Protein AF-0000000084699770 (afdb_homodimer)

Secondary structure (DSSP, 8-state):
-HHHHHHHHHHHHHHHHHHHHHHHHHHHHHSTTHHHHHHHHHHHHHHHHHHHHHHHHHHHHHHHHHHHHHHT-GGGHHHHHHHHHHHHHHHHHHHHHHHHHHHHHHHHHHHHHHHHHHHHHTSTTHHHHHHHHTSSS--HHHIIIIIHHHHHHHHHHHHHHHHHHHHHHHHHHHHHHHHS-EEEEEETTEEEEEETHHHHHHHHHHHHHHHHHHHHHHHHHHHHHHHHHHHHHHHHHHHHHHHTHHHHHHTT-HHHHHHHHHHHHHHHHHHHHHHHHHHHHHHHHHHHHHHHHHHHHHHHHHHHHHHTSS-HHHHHHHHHHHHHHHHHHHHHHHTHHHHHHHHHHHHHHHHHHHHHHH----S-PEE-SS-EEEEEEEE-TTS-EEEEEEEEE--SSEEEE--TTSSHHHHHHHHTT----EEEEEEE--GGGEEEE-SS----SSBHHHHHHTT-SS----HHHHHHHHHHTT-GGGGGGTT-BS-HHHHS-HHHHHHHHHHHHHHH--SEEEEESTTTTS-HHHHHHHHHHHHHHTTTSEEEEE---HHHHHHS-EEE-/-HHHHHHHHHHHHHHHHHHHHHHHHHHHHHSTTHHHHHHHHHHHHHHHHHHHHHHHHHHHHHHHHHHHHHHT-GGGHHHHHHHHHHHHHHHHHHHHHHHHHHHHHHHHHHHHHHHHHHHHHTSTTHHHHHHHHTSSS--HHHIIIIIHHHHHHHHHHHHHHHHHHHHHHHHHHHHHHHHS-EEEEEETTEEEEEETHHHHHHHHHHHHHHHHHHHHHHHHHHHHHHHHHHHHHHHHHHHHHHHTHHHHHHTT-HHHHHHHHHHHHHHHHHHHHHHHHHHHHHHHHHHHHHHHHHHHHHHHHHHHHHHTSS-HHHHHHHHHHHHHHHHHHHHHHHTHHHHHHHHHHHHHHHHHHHHHHH----S-PEE-SS-EEEEEEEE-TTS-EEEEEEEEE--SSEEEE--TTSSHHHHHHHHTT----EEEEEEE--GGGEEEE-SS----SSBHHHHHHTT-SS----HHHHHHHHHHTT-GGGGGGTT-BS-HHHHS-HHHHHHHHHHHHHHH--SEEEEESTTTTS-HHHHHHHHHHHHHHTTTSEEEEE---HHHHHHS-EEE-

Solvent-accessible surface area (backbone atoms only — not comparable to full-atom values): 58605 Å² total; per-residue (Å²): 118,67,69,61,48,53,54,43,50,54,43,51,52,42,51,50,42,54,52,49,50,44,64,67,60,47,55,60,64,70,34,94,53,24,78,56,47,50,57,48,53,51,49,37,53,50,41,51,51,48,53,48,52,48,52,51,49,50,42,53,46,52,18,52,50,38,38,32,60,56,68,63,47,65,86,54,44,63,61,50,52,54,50,47,54,50,52,49,52,51,49,49,51,49,51,50,52,32,52,50,50,48,52,51,49,42,52,53,51,34,49,52,52,41,51,51,51,47,52,58,42,45,34,82,59,33,48,34,40,47,48,67,74,36,63,85,50,76,58,66,38,46,44,55,58,45,36,44,49,48,45,44,50,46,50,50,52,51,52,52,48,49,52,47,31,53,53,45,34,56,56,32,44,52,50,29,38,68,65,35,45,72,45,68,44,70,57,95,85,44,67,46,66,40,75,23,47,54,37,55,50,42,50,51,52,28,51,52,50,36,50,53,50,48,62,52,47,64,60,45,52,58,44,51,51,49,42,52,49,35,47,48,51,41,39,52,49,37,44,48,49,60,73,40,18,59,34,35,50,48,46,61,22,36,64,34,50,48,51,51,52,51,51,40,48,46,52,38,52,55,46,46,54,55,43,50,54,47,49,49,53,48,46,51,48,50,48,51,54,53,53,49,57,67,49,45,41,57,64,70,43,40,64,41,41,74,72,61,79,34,51,67,8,55,49,52,36,42,35,50,26,46,44,49,42,34,50,34,45,43,47,61,57,70,39,44,63,58,50,54,50,43,52,52,41,49,51,51,50,50,51,50,52,51,50,57,65,61,62,63,73,58,78,84,66,41,78,32,90,46,45,35,35,43,51,28,24,36,38,44,97,86,65,47,74,58,42,76,63,40,65,53,66,52,91,55,55,29,26,43,39,58,62,88,86,54,39,68,67,56,51,51,30,39,72,71,62,57,49,70,49,59,46,66,45,50,26,30,45,56,69,88,38,48,42,43,40,43,60,60,77,77,59,66,85,40,25,47,54,52,50,46,46,52,44,53,81,77,72,93,71,54,67,64,58,56,46,48,29,29,42,73,58,69,45,51,88,50,52,88,43,31,80,44,68,50,63,54,63,76,70,43,50,68,44,52,44,36,35,49,55,50,26,25,47,66,69,67,60,39,48,31,36,38,30,41,39,43,60,66,64,44,52,72,68,56,40,54,53,49,53,51,46,50,51,64,76,38,66,80,31,31,45,36,36,36,56,87,54,70,73,59,66,74,74,37,70,51,53,75,95,118,67,69,60,49,54,53,44,52,53,44,51,52,42,51,50,43,53,51,49,50,45,64,66,59,46,53,58,64,70,35,95,53,25,79,57,46,50,58,48,53,52,49,37,54,50,41,50,50,48,52,48,53,48,52,51,50,48,41,52,48,53,18,53,50,38,38,33,59,56,69,64,46,65,85,56,45,64,62,50,51,52,50,47,53,51,52,49,52,50,50,48,49,49,52,50,51,32,51,51,52,48,52,52,49,42,53,52,52,35,50,52,53,42,51,52,51,48,52,58,42,43,34,81,58,33,48,36,42,48,50,67,74,36,63,87,48,76,59,66,38,46,45,55,59,44,36,43,50,50,43,42,50,45,50,50,51,52,51,52,46,50,52,47,32,50,53,44,33,56,54,32,44,51,50,28,38,68,67,34,45,71,46,68,44,69,57,93,85,43,68,47,65,41,73,23,47,55,37,55,49,43,50,51,52,27,51,52,50,36,51,54,49,48,63,52,46,65,60,44,52,59,44,52,50,49,42,52,48,36,48,48,53,42,38,52,50,37,45,48,48,61,74,40,18,57,34,35,50,46,47,62,21,36,64,36,50,48,52,50,52,50,50,40,48,46,52,37,53,53,45,47,53,55,41,50,53,49,50,49,54,48,47,52,48,51,47,50,53,53,55,50,57,67,49,45,41,58,64,69,43,40,65,42,40,75,72,60,79,34,52,66,8,55,49,52,35,43,35,50,28,45,45,48,42,35,51,33,46,43,46,61,58,69,40,44,64,58,49,52,51,45,51,52,41,48,49,50,49,49,50,50,52,50,49,55,64,61,63,63,74,59,78,84,65,40,78,34,90,47,46,34,34,43,52,28,24,37,37,42,98,86,66,46,74,59,42,74,63,40,66,53,66,53,90,55,54,28,27,43,40,60,62,88,87,53,40,70,67,56,52,51,30,38,72,71,62,58,49,70,48,59,46,66,44,50,26,30,44,57,69,88,38,47,43,42,40,42,59,61,77,78,58,68,85,40,26,45,54,52,49,46,47,53,43,52,80,77,73,95,70,56,67,65,58,55,45,48,29,29,43,72,59,70,44,52,87,48,53,88,42,32,78,44,68,51,64,53,64,77,70,43,49,69,42,53,44,37,35,49,55,49,26,24,46,66,69,66,58,40,48,31,36,38,30,42,39,43,62,68,66,43,54,72,67,57,40,53,54,50,52,49,46,49,52,65,75,37,65,80,31,31,46,36,37,37,57,88,54,71,71,59,65,74,75,38,73,53,52,77,97

Foldseek 3Di:
DVVVVVVVVVVVVVVVLVVLLCVLQVVVCVDPCVVVLVVLVVLLLVLLLVLLVLVLVVLVLLLVQQLCVVVVVCVCNVVSVVVVVVSVVVNVVSVVVSVVSLVVNLVVSLVVSLVVLVCLCPPQLNVLVLCQQPVVADDVVCLNVPLSSLLSVLCSCVVSLLSSLVSNQVSLLVVLQVLLAFPQDCDPNDRDGDRSVLSVVLVVLLVVLLVVLLVLVVVLVVLVVQLVVLVVVLVVLVVVCVVCVVVCVVVVVPVVSVVVSVVSVVSNVVSVVVNVVSVVVSVVSVVVSLVCLQCVLCVSCVVCVVVVVDDPSSSSSSSVSSNSNSVSSVCVSVCVVSVVVSSVSSVSNSVSVVSSVPPDFADDAAEDPWKWWAQKWAARPVRHTLDGGDGDTDPFAAEEDEDPPSCPVVVVCVLVRNGRGMDGHIYYHDPLQEDEAALQFDADQAFLLCRLQPPDRDDPDDLVLLCVLCVLLPNNVCSVRRHPGDDCSVVDDLQVSLSSVLSSCLNSLHQEYEAECSRVVPDPVSVVSSVVSCCVSNVNHGYYYYHPDPVSVPPGHYHYD/DVVVVVVVVVVVVVVVLVVLLCVLQVVVCVDPCVVVLVVLVVLLLVLLLVLLVLVLVVLVLLLVQQLCVVVVVCVCNVVSVVVVVVSVVVNVVSVVVSVVSLVVNLVVSLVVSLVVLVCLCPPQLNVLVLCQQPVVADDVVCLNVPLSSLLSVLCSCVVSLLSSLVSNQVSLLVVLQVLLAFPQDCDPNDRDGDRSVLSVVLVVLLVVLLVVLLVLVVVLVVLVVQLVVLVVVLVVLVVVCVVCVVVCVVVVVPVVSVVVSVVSVVSNVVSVVVNVVSVVVSVVSVVVSLVCLQCVLCVSCVVCVVVVVDDPSSSSSSSVSSNSNSVSSVCVSVCVVSVVVSSVSSVSNSVSVVSSVPPDFADDAAADPWKWWAQKWAARPVRHTLDGGDGDTDPFAAEEDEDPPSCPVVVVCVLVRNGRGMDGHIYHHDPLQEDEAALQFDADQAFLLCRLQPPDRDDPDDLVLLCVLCVLLPNNVCSVRRHPTDDCSVVDDLQVSLSSVLSSCLNSLHQEYEAECSRVVPDPVSVVSSVVSCCVSNVNHGYYYYDPDPVSVPPGHYHYD

Sequence (1122 aa):
MTKHSMNSKSELNKNKFIKQVWSLACPYWKSREWKIAWPLIISVIALNYIVVEIAVKYSDWNRDFFNLMQNKDWDNFWPMLSQFVLIMVVYSSVDLIEEYLRRTLRIRWRGWLTERFLTQWLSHKRIYRHQLLYKESDNPDQRIAQDIKEFCDQTLQLGLGLLRTITSLVSFTVILWNLSGILTFELGGMTWVIPGYMVWVAILYSVIGTWLTHKITRKLIPLTFQQEKCEADFRFHLMRVKEYAESISFLRGEKAELSSSKRLFGKIWQNWQYLTGMKMKYQAFNSGYNEVARIFPYLVASPRLMSGSLQLGDMMQTATGFYRVQEAFSWFVDSYESVANWRAVTGRLVTFSSQLDSITGTGTIRQSDSPEWSELSVFLPDNRPVQENMSGAFPDSSSITGPSGCGKSTFLRTLAGLWPHYKGSLSMPPDNNCMFIPQKPYLPEATLREILIYPHIHGEYDDALLAGALTDVGLSHFIPELDTGKNWQHTLSGGELQKIMLARCLIQKPAWLFLDEALSALDEENYKTLSRLLREKLAHSHIIEISHREDVRNDKPGLILMTKHSMNSKSELNKNKFIKQVWSLACPYWKSREWKIAWPLIISVIALNYIVVEIAVKYSDWNRDFFNLMQNKDWDNFWPMLSQFVLIMVVYSSVDLIEEYLRRTLRIRWRGWLTERFLTQWLSHKRIYRHQLLYKESDNPDQRIAQDIKEFCDQTLQLGLGLLRTITSLVSFTVILWNLSGILTFELGGMTWVIPGYMVWVAILYSVIGTWLTHKITRKLIPLTFQQEKCEADFRFHLMRVKEYAESISFLRGEKAELSSSKRLFGKIWQNWQYLTGMKMKYQAFNSGYNEVARIFPYLVASPRLMSGSLQLGDMMQTATGFYRVQEAFSWFVDSYESVANWRAVTGRLVTFSSQLDSITGTGTIRQSDSPEWSELSVFLPDNRPVQENMSGAFPDSSSITGPSGCGKSTFLRTLAGLWPHYKGSLSMPPDNNCMFIPQKPYLPEATLREILIYPHIHGEYDDALLAGALTDVGLSHFIPELDTGKNWQHTLSGGELQKIMLARCLIQKPAWLFLDEALSALDEENYKTLSRLLREKLAHSHIIEISHREDVRNDKPGLIL

Nearest PDB structures (foldseek):
  6tqe-assembly1_A  TM=8.273E-01  e=1.340E-31  Mycobacterium tuberculosis
  7xec-assembly1_A  TM=7.376E-01  e=6.272E-23  Homo sapiens
  8wi0-assembly1_A  TM=6.848E-01  e=8.953E-15  Homo sapiens
  6d3s-assembly1_A  TM=6.091E-01  e=1.156E-13  Gallus gallus
  8eiq-assembly1_A  TM=6.451E-01  e=1.427E-12  Homo sapiens

Organism: NCBI:txid1124991

InterPro domains:
  IPR003439 ABC transporter-like, ATP-binding domain [PF00005] (399-519)
  IPR003593 AAA+ ATPase domain [SM00382] (394-558)
  IPR011527 ABC transporter type 1, transmembrane domain [PF06472] (34-305)
  IPR011527 ABC transporter type 1, transmembrane domain [PS50929] (68-341)
  IPR017871 ABC transporter-like, conserved site [PS00211] (492-506)
  IPR027417 P-loop containing nucleoside triphosphate hydrolase [G3DSA:3.40.50.300] (359-555)
  IPR027417 P-loop containing nucleoside triphosphate hydrolase [SSF52540] (376-552)
  IPR036640 ABC transporter type 1, transmembrane domain superfamily [G3DSA:1.20.1560.10] (19-355)
  IPR036640 ABC transporter type 1, transmembrane domain superfamily [SSF90123] (33-352)
  IPR050835 ATP-binding cassette sub-family D [PTHR11384] (9-551)

Radius of gyration: 37.6 Å; Cα contacts (8 Å, |Δi|>4): 1411; chains: 2; bounding box: 74×114×94 Å

Structure (mmCIF, N/CA/C/O backbone):
data_AF-0000000084699770-model_v1
#
loop_
_entity.id
_entity.type
_entity.pdbx_description
1 polymer 'ABC transporter ATP-binding protein'
#
loop_
_atom_site.group_PDB
_atom_site.id
_atom_site.type_symbol
_atom_site.label_atom_id
_atom_site.label_alt_id
_atom_site.label_comp_id
_atom_site.label_asym_id
_atom_site.label_entity_id
_atom_site.label_seq_id
_atom_site.pdbx_PDB_ins_code
_atom_site.Cartn_x
_atom_site.Cartn_y
_atom_site.Cartn_z
_atom_site.occupancy
_atom_site.B_iso_or_equiv
_atom_site.auth_seq_id
_atom_site.auth_comp_id
_atom_site.auth_asym_id
_atom_site.auth_atom_id
_atom_site.pdbx_PDB_model_num
ATOM 1 N N . MET A 1 1 ? -21.625 23.094 -32.469 1 29.83 1 MET A N 1
ATOM 2 C CA . MET A 1 1 ? -22.453 21.953 -32.125 1 29.83 1 MET A CA 1
ATOM 3 C C . MET A 1 1 ? -21.656 20.906 -31.344 1 29.83 1 MET A C 1
ATOM 5 O O . MET A 1 1 ? -22.219 19.969 -30.781 1 29.83 1 MET A O 1
ATOM 9 N N . THR A 1 2 ? -20.328 20.891 -31.609 1 33.19 2 THR A N 1
ATOM 10 C CA . THR A 1 2 ? -19.438 19.891 -31.031 1 33.19 2 THR A CA 1
ATOM 11 C C . THR A 1 2 ? -19.172 20.172 -29.562 1 33.19 2 THR A C 1
ATOM 13 O O . THR A 1 2 ? -18.844 19.25 -28.797 1 33.19 2 THR A O 1
ATOM 16 N N . LYS A 1 3 ? -19 21.438 -29.125 1 41.19 3 LYS A N 1
ATOM 17 C CA . LYS A 1 3 ? -18.766 21.766 -27.719 1 41.19 3 LYS A CA 1
ATOM 18 C C . LYS A 1 3 ? -19.953 21.359 -26.859 1 41.19 3 LYS A C 1
ATOM 20 O O . LYS A 1 3 ? -19.781 21.031 -25.672 1 41.19 3 LYS A O 1
ATOM 25 N N . HIS A 1 4 ? -21.094 21.516 -27.406 1 43.66 4 HIS A N 1
ATOM 26 C CA . HIS A 1 4 ? -22.297 21.172 -26.641 1 43.66 4 HIS A CA 1
ATOM 27 C C . HIS A 1 4 ? -22.391 19.656 -26.422 1 43.66 4 HIS A C 1
ATOM 29 O O . HIS A 1 4 ? -23.016 19.203 -25.469 1 43.66 4 HIS A O 1
ATOM 35 N N . SER A 1 5 ? -21.875 18.875 -27.391 1 41.81 5 SER A N 1
ATOM 36 C CA . SER A 1 5 ? -21.938 17.422 -27.266 1 41.81 5 SER A CA 1
ATOM 37 C C . SER A 1 5 ? -20.953 16.906 -26.234 1 41.81 5 SER A C 1
ATOM 39 O O . SER A 1 5 ? -21.234 15.945 -25.516 1 41.81 5 SER A O 1
ATOM 41 N N . MET A 1 6 ? -19.797 17.578 -26.188 1 41.62 6 MET A N 1
ATOM 42 C CA . MET A 1 6 ? -18.828 17.141 -25.203 1 41.62 6 MET A CA 1
ATOM 43 C C . MET A 1 6 ? -19.297 17.453 -23.797 1 41.62 6 MET A C 1
ATOM 45 O O . MET A 1 6 ? -19.031 16.703 -22.859 1 41.62 6 MET A O 1
ATOM 49 N N . ASN A 1 7 ? -19.906 18.656 -23.625 1 44.19 7 ASN A N 1
ATOM 50 C CA . ASN A 1 7 ? -20.469 19.031 -22.328 1 44.19 7 ASN A CA 1
ATOM 51 C C . ASN A 1 7 ? -21.625 18.109 -21.922 1 44.19 7 ASN A C 1
ATOM 53 O O . ASN A 1 7 ? -21.812 17.812 -20.75 1 44.19 7 ASN A O 1
ATOM 57 N N . SER A 1 8 ? -22.375 17.688 -22.875 1 44.81 8 SER A N 1
ATOM 58 C CA . SER A 1 8 ? -23.484 16.781 -22.609 1 44.81 8 SER A CA 1
ATOM 59 C C . SER A 1 8 ? -23.016 15.383 -22.25 1 44.81 8 SER A C 1
ATOM 61 O O . SER A 1 8 ? -23.562 14.742 -21.344 1 44.81 8 SER A O 1
ATOM 63 N N . LYS A 1 9 ? -22.094 14.898 -22.922 1 47.03 9 LYS A N 1
ATOM 64 C CA . LYS A 1 9 ? -21.562 13.57 -22.641 1 47.03 9 LYS A CA 1
ATOM 65 C C . LYS A 1 9 ? -20.859 13.539 -21.281 1 47.03 9 LYS A C 1
ATOM 67 O O . LYS A 1 9 ? -20.953 12.555 -20.547 1 47.03 9 LYS A O 1
ATOM 72 N N . SER A 1 10 ? -20.125 14.602 -21.031 1 49.44 10 SER A N 1
ATOM 73 C CA . SER A 1 10 ? -19.516 14.734 -19.703 1 49.44 10 SER A CA 1
ATOM 74 C C . SER A 1 10 ? -20.594 14.844 -18.625 1 49.44 10 SER A C 1
ATOM 76 O O . SER A 1 10 ? -20.453 14.273 -17.531 1 49.44 10 SER A O 1
ATOM 78 N N . GLU A 1 11 ? -21.625 15.594 -18.906 1 47.19 11 GLU A N 1
ATOM 79 C CA . GLU A 1 11 ? -22.75 15.711 -17.969 1 47.19 11 GLU A CA 1
ATOM 80 C C . GLU A 1 11 ? -23.516 14.398 -17.859 1 47.19 11 GLU A C 1
ATOM 82 O O . GLU A 1 11 ? -23.922 14.016 -16.766 1 47.19 11 GLU A O 1
ATOM 87 N N . LEU A 1 12 ? -23.875 13.789 -18.969 1 45.66 12 LEU A N 1
ATOM 88 C CA . LEU A 1 12 ? -24.547 12.492 -18.969 1 45.66 12 LEU A CA 1
ATOM 89 C C . LEU A 1 12 ? -23.703 11.453 -18.234 1 45.66 12 LEU A C 1
ATOM 91 O O . LEU A 1 12 ? -24.234 10.633 -17.484 1 45.66 12 LEU A O 1
ATOM 95 N N . ASN A 1 13 ? -22.391 11.609 -18.469 1 58.03 13 ASN A N 1
ATOM 96 C CA . ASN A 1 13 ? -21.469 10.703 -17.781 1 58.03 13 ASN A CA 1
ATOM 97 C C . ASN A 1 13 ? -21.391 10.992 -16.297 1 58.03 13 ASN A C 1
ATOM 99 O O . ASN A 1 13 ? -21.312 10.07 -15.477 1 58.03 13 ASN A O 1
ATOM 103 N N . LYS A 1 14 ? -21.75 12.305 -16.094 1 60.25 14 LYS A N 1
ATOM 104 C CA . LYS A 1 14 ? -21.781 12.672 -14.672 1 60.25 14 LYS A CA 1
ATOM 105 C C . LYS A 1 14 ? -23.094 12.234 -14.023 1 60.25 14 LYS A C 1
ATOM 107 O O . LYS A 1 14 ? -23.094 11.734 -12.898 1 60.25 14 LYS A O 1
ATOM 112 N N . ASN A 1 15 ? -24.172 12.531 -14.703 1 61.75 15 ASN A N 1
ATOM 113 C CA . ASN A 1 15 ? -25.453 12.109 -14.164 1 61.75 15 ASN A CA 1
ATOM 114 C C . ASN A 1 15 ? -25.516 10.594 -13.977 1 61.75 15 ASN A C 1
ATOM 116 O O . ASN A 1 15 ? -26.047 10.109 -12.977 1 61.75 15 ASN A O 1
ATOM 120 N N . LYS A 1 16 ? -24.984 10.008 -14.953 1 67.62 16 LYS A N 1
ATOM 121 C CA . LYS A 1 16 ? -24.938 8.555 -14.836 1 67.62 16 LYS A CA 1
ATOM 122 C C . LYS A 1 16 ? -24.062 8.117 -13.672 1 67.62 16 LYS A C 1
ATOM 124 O O . LYS A 1 16 ? -24.406 7.18 -12.945 1 67.62 16 LYS A O 1
ATOM 129 N N . PHE A 1 17 ? -23.156 8.945 -13.461 1 73.06 17 PHE A N 1
ATOM 130 C CA . PHE A 1 17 ? -22.25 8.617 -12.367 1 73.06 17 PHE A CA 1
ATOM 131 C C . PHE A 1 17 ? -22.922 8.844 -11.016 1 73.06 17 PHE A C 1
ATOM 133 O O . PHE A 1 17 ? -22.797 8.023 -10.109 1 73.06 17 PHE A O 1
ATOM 140 N N . ILE A 1 18 ? -23.672 9.938 -10.93 1 75.19 18 ILE A N 1
ATOM 141 C CA . ILE A 1 18 ? -24.344 10.25 -9.672 1 75.19 18 ILE A CA 1
ATOM 142 C C . ILE A 1 18 ? -25.422 9.195 -9.383 1 75.19 18 ILE A C 1
ATOM 144 O O . ILE A 1 18 ? -25.594 8.781 -8.234 1 75.19 18 ILE A O 1
ATOM 148 N N . LYS A 1 19 ? -25.984 8.766 -10.422 1 75.44 19 LYS A N 1
ATOM 149 C CA . LYS A 1 19 ? -27 7.742 -10.242 1 75.44 19 LYS A CA 1
ATOM 150 C C . LYS A 1 19 ? -26.375 6.414 -9.812 1 75.44 19 LYS A C 1
ATOM 152 O O . LYS A 1 19 ? -26.938 5.699 -8.984 1 75.44 19 LYS A O 1
ATOM 157 N N . GLN A 1 20 ? -25.281 6.223 -10.312 1 76.81 20 GLN A N 1
ATOM 158 C CA . GLN A 1 20 ? -24.578 4.984 -9.984 1 76.81 20 GLN A CA 1
ATOM 159 C C . GLN A 1 20 ? -24.047 5.008 -8.555 1 76.81 20 GLN A C 1
ATOM 161 O O . GLN A 1 20 ? -24.125 4 -7.848 1 76.81 20 GLN A O 1
ATOM 166 N N . VAL A 1 21 ? -23.609 6.145 -8.203 1 78 21 VAL A N 1
ATOM 167 C CA . VAL A 1 21 ? -23.141 6.301 -6.828 1 78 21 VAL A CA 1
ATOM 168 C C . VAL A 1 21 ? -24.312 6.121 -5.859 1 78 21 VAL A C 1
ATOM 170 O O . VAL A 1 21 ? -24.172 5.488 -4.812 1 78 21 VAL A O 1
ATOM 173 N N . TRP A 1 22 ? -25.375 6.66 -6.312 1 78.25 22 TRP A N 1
ATOM 174 C CA . TRP A 1 22 ? -26.578 6.574 -5.488 1 78.25 22 TRP A CA 1
ATOM 175 C C . TRP A 1 22 ? -27.062 5.133 -5.371 1 78.25 22 TRP A C 1
ATOM 177 O O . TRP A 1 22 ? -27.562 4.723 -4.328 1 78.25 22 TRP A O 1
ATOM 187 N N . SER A 1 23 ? -26.844 4.402 -6.324 1 79.19 23 SER A N 1
ATOM 188 C CA . SER A 1 23 ? -27.25 3.006 -6.301 1 79.19 23 SER A CA 1
ATOM 189 C C . SER A 1 23 ? -26.406 2.189 -5.332 1 79.19 23 SER A C 1
ATOM 191 O O . SER A 1 23 ? -26.875 1.2 -4.77 1 79.19 23 SER A O 1
ATOM 193 N N . LEU A 1 24 ? -25.266 2.615 -5.133 1 81.56 24 LEU A N 1
ATOM 194 C CA . LEU A 1 24 ? -24.359 1.904 -4.23 1 81.56 24 LEU A CA 1
ATOM 195 C C . LEU A 1 24 ? -24.547 2.369 -2.791 1 81.56 24 LEU A C 1
ATOM 197 O O . LEU A 1 24 ? -24.531 1.555 -1.864 1 81.56 24 LEU A O 1
ATOM 201 N N . ALA A 1 25 ? -24.781 3.623 -2.611 1 80.81 25 ALA A N 1
ATOM 202 C CA . ALA A 1 25 ? -24.797 4.227 -1.28 1 80.81 25 ALA A CA 1
ATOM 203 C C . ALA A 1 25 ? -26.188 4.172 -0.669 1 80.81 25 ALA A C 1
ATOM 205 O O . ALA A 1 25 ? -26.344 4.066 0.55 1 80.81 25 ALA A O 1
ATOM 206 N N . CYS A 1 26 ? -27.281 4.164 -1.364 1 76.44 26 CYS A N 1
ATOM 207 C CA . CYS A 1 26 ? -28.641 4.371 -0.904 1 76.44 26 CYS A CA 1
ATOM 208 C C . CYS A 1 26 ? -29.172 3.127 -0.202 1 76.44 26 CYS A C 1
ATOM 210 O O . CYS A 1 26 ? -29.875 3.232 0.809 1 76.44 26 CYS A O 1
ATOM 212 N N . PRO A 1 27 ? -28.75 2.023 -0.635 1 76.81 27 PRO A N 1
ATOM 213 C CA . PRO A 1 27 ? -29.375 0.844 -0.036 1 76.81 27 PRO A CA 1
ATOM 214 C C . PRO A 1 27 ? -29.078 0.715 1.457 1 76.81 27 PRO A C 1
ATOM 216 O O . PRO A 1 27 ? -29.891 0.148 2.201 1 76.81 27 PRO A O 1
ATOM 219 N N . TYR A 1 28 ? -28.047 1.187 1.836 1 79.25 28 TYR A N 1
ATOM 220 C CA . TYR A 1 28 ? -27.719 1.116 3.256 1 79.25 28 TYR A CA 1
ATOM 221 C C . TYR A 1 28 ? -28.734 1.896 4.086 1 79.25 28 TYR A C 1
ATOM 223 O O . TYR A 1 28 ? -29.125 1.455 5.168 1 79.25 28 TYR A O 1
ATOM 231 N N . TRP A 1 29 ? -29.188 2.971 3.578 1 79.19 29 TRP A N 1
ATOM 232 C CA . TRP A 1 29 ? -30.078 3.854 4.309 1 79.19 29 TRP A CA 1
ATOM 233 C C . TRP A 1 29 ? -31.5 3.307 4.297 1 79.19 29 TRP A C 1
ATOM 235 O O . TRP A 1 29 ? -32.344 3.717 5.105 1 79.19 29 TRP A O 1
ATOM 245 N N . LYS A 1 30 ? -31.734 2.346 3.357 1 76.88 30 LYS A N 1
ATOM 246 C CA . LYS A 1 30 ? -33.062 1.725 3.275 1 76.88 30 LYS A CA 1
ATOM 247 C C . LYS A 1 30 ? -33.031 0.313 3.857 1 76.88 30 LYS A C 1
ATOM 249 O O . LYS A 1 30 ? -34.094 -0.326 3.984 1 76.88 30 LYS A O 1
ATOM 254 N N . SER A 1 31 ? -31.953 0.014 4.359 1 78.38 31 SER A N 1
ATOM 255 C CA . SER A 1 31 ? -31.797 -1.354 4.848 1 78.38 31 SER A CA 1
ATOM 256 C C . SER A 1 31 ? -32.375 -1.503 6.254 1 78.38 31 SER A C 1
ATOM 258 O O . SER A 1 31 ? -32.969 -0.565 6.789 1 78.38 31 SER A O 1
ATOM 260 N N . ARG A 1 32 ? -32.25 -2.762 6.762 1 74.31 32 ARG A N 1
ATOM 261 C CA . ARG A 1 32 ? -32.781 -3.109 8.078 1 74.31 32 ARG A CA 1
ATOM 262 C C . ARG A 1 32 ? -32.094 -2.293 9.172 1 74.31 32 ARG A C 1
ATOM 264 O O . ARG A 1 32 ? -32.656 -2.082 10.242 1 74.31 32 ARG A O 1
ATOM 271 N N . GLU A 1 33 ? -30.984 -1.731 8.82 1 78.56 33 GLU A N 1
ATOM 272 C CA . GLU A 1 33 ? -30.234 -0.952 9.805 1 78.56 33 GLU A CA 1
ATOM 273 C C . GLU A 1 33 ? -30.547 0.538 9.68 1 78.56 33 GLU A C 1
ATOM 275 O O . GLU A 1 33 ? -29.797 1.378 10.18 1 78.56 33 GLU A O 1
ATOM 280 N N . TRP A 1 34 ? -31.719 0.847 9.055 1 77.44 34 TRP A N 1
ATOM 281 C CA . TRP A 1 34 ? -32.031 2.246 8.812 1 77.44 34 TRP A CA 1
ATOM 282 C C . TRP A 1 34 ? -32.312 2.982 10.125 1 77.44 34 TRP A C 1
ATOM 284 O O . TRP A 1 34 ? -32.031 4.18 10.234 1 77.44 34 TRP A O 1
ATOM 294 N N . LYS A 1 35 ? -32.719 2.213 11.109 1 81.94 35 LYS A N 1
ATOM 295 C CA . LYS A 1 35 ? -33.062 2.834 12.383 1 81.94 35 LYS A CA 1
ATOM 296 C C . LYS A 1 35 ? -31.828 3.35 13.094 1 81.94 35 LYS A C 1
ATOM 298 O O . LYS A 1 35 ? -31.891 4.289 13.891 1 81.94 35 LYS A O 1
ATOM 303 N N . ILE A 1 36 ? -30.734 2.756 12.781 1 86.5 36 ILE A N 1
ATOM 304 C CA . ILE A 1 36 ? -29.5 3.186 13.43 1 86.5 36 ILE A CA 1
ATOM 305 C C . ILE A 1 36 ? -28.719 4.098 12.492 1 86.5 36 ILE A C 1
ATOM 307 O O . ILE A 1 36 ? -28.062 5.043 12.945 1 86.5 36 ILE A O 1
ATOM 311 N N . ALA A 1 37 ? -28.875 3.92 11.25 1 87.62 37 ALA A N 1
ATOM 312 C CA . ALA A 1 37 ? -28.078 4.645 10.266 1 87.62 37 ALA A CA 1
ATOM 313 C C . ALA A 1 37 ? -28.5 6.105 10.172 1 87.62 37 ALA A C 1
ATOM 315 O O . ALA A 1 37 ? -27.656 7.008 10.164 1 87.62 37 ALA A O 1
ATOM 316 N N . TRP A 1 38 ? -29.812 6.379 10.227 1 87.69 38 TRP A N 1
ATOM 317 C CA . TRP A 1 38 ? -30.312 7.738 10.047 1 87.69 38 TRP A CA 1
ATOM 318 C C . TRP A 1 38 ? -29.984 8.609 11.258 1 87.69 38 TRP A C 1
ATOM 320 O O . TRP A 1 38 ? -29.438 9.703 11.109 1 87.69 38 TRP A O 1
ATOM 330 N N . PRO A 1 39 ? -30.312 8.047 12.414 1 90.06 39 PRO A N 1
ATOM 331 C CA . PRO A 1 39 ? -29.953 8.875 13.57 1 90.06 39 PRO A CA 1
ATOM 332 C C . PRO A 1 39 ? -28.438 9.117 13.664 1 90.06 39 PRO A C 1
ATOM 334 O O . PRO A 1 39 ? -28.016 10.18 14.117 1 90.06 39 PRO A O 1
ATOM 337 N N . LEU A 1 40 ? -27.75 8.203 13.227 1 90.88 40 LEU A N 1
ATOM 338 C CA . LEU A 1 40 ? -26.297 8.352 13.289 1 90.88 40 LEU A CA 1
ATOM 339 C C . LEU A 1 40 ? -25.812 9.438 12.328 1 90.88 40 LEU A C 1
ATOM 341 O O . LEU A 1 40 ? -25.047 10.32 12.719 1 90.88 40 LEU A O 1
ATOM 345 N N . ILE A 1 41 ? -26.328 9.445 11.133 1 90.69 41 ILE A N 1
ATOM 346 C CA . ILE A 1 41 ? -25.875 10.422 10.148 1 90.69 41 ILE A CA 1
ATOM 347 C C . ILE A 1 41 ? -26.406 11.805 10.523 1 90.69 41 ILE A C 1
ATOM 349 O O . ILE A 1 41 ? -25.703 12.812 10.375 1 90.69 41 ILE A O 1
ATOM 353 N N . ILE A 1 42 ? -27.578 11.914 11.023 1 92.31 42 ILE A N 1
ATOM 354 C CA . ILE A 1 42 ? -28.172 13.18 11.422 1 92.31 42 ILE A CA 1
ATOM 355 C C . ILE A 1 42 ? -27.406 13.766 12.602 1 92.31 42 ILE A C 1
ATOM 357 O O . ILE A 1 42 ? -27.156 14.969 12.656 1 92.31 42 ILE A O 1
ATOM 361 N N . SER A 1 43 ? -27.047 12.844 13.469 1 94.38 43 SER A N 1
ATOM 362 C CA . SER A 1 43 ? -26.266 13.281 14.617 1 94.38 43 SER A CA 1
ATOM 363 C C . SER A 1 43 ? -24.906 13.812 14.195 1 94.38 43 SER A C 1
ATOM 365 O O . SER A 1 43 ? -24.438 14.828 14.711 1 94.38 43 SER A O 1
ATOM 367 N N . VAL A 1 44 ? -24.297 13.195 13.289 1 92.69 44 VAL A N 1
ATOM 368 C CA . VAL A 1 44 ? -22.984 13.602 12.812 1 92.69 44 VAL A CA 1
ATOM 369 C C . VAL A 1 44 ? -23.094 14.945 12.102 1 92.69 44 VAL A C 1
ATOM 371 O O . VAL A 1 44 ? -22.266 15.836 12.32 1 92.69 44 VAL A O 1
ATOM 374 N N . ILE A 1 45 ? -24.125 15.164 11.336 1 92.56 45 ILE A N 1
ATOM 375 C CA . ILE A 1 45 ? -24.328 16.422 10.609 1 92.56 45 ILE A CA 1
ATOM 376 C C . ILE A 1 45 ? -24.625 17.547 11.602 1 92.56 45 ILE A C 1
ATOM 378 O O . ILE A 1 45 ? -24.078 18.641 11.477 1 92.56 45 ILE A O 1
ATOM 382 N N . ALA A 1 46 ? -25.406 17.219 12.547 1 93.88 46 ALA A N 1
ATOM 383 C CA . ALA A 1 46 ? -25.75 18.203 13.57 1 93.88 46 ALA A CA 1
ATOM 384 C C . ALA A 1 46 ? -24.516 18.625 14.367 1 93.88 46 ALA A C 1
ATOM 386 O O . ALA A 1 46 ? -24.328 19.797 14.641 1 93.88 46 ALA A O 1
ATOM 387 N N . LEU A 1 47 ? -23.766 17.688 14.711 1 93.44 47 LEU A N 1
ATOM 388 C CA . LEU A 1 47 ? -22.562 17.969 15.477 1 93.44 47 LEU A CA 1
ATOM 389 C C . LEU A 1 47 ? -21.562 18.766 14.641 1 93.44 47 LEU A C 1
ATOM 391 O O . LEU A 1 47 ? -20.844 19.625 15.164 1 93.44 47 LEU A O 1
ATOM 395 N N . ASN A 1 48 ? -21.531 18.469 13.398 1 89.88 48 ASN A N 1
ATOM 396 C CA . ASN A 1 48 ? -20.688 19.234 12.5 1 89.88 48 ASN A CA 1
ATOM 397 C C . ASN A 1 48 ? -21.125 20.703 12.445 1 89.88 48 ASN A C 1
ATOM 399 O O . ASN A 1 48 ? -20.281 21.609 12.43 1 89.88 48 ASN A O 1
ATOM 403 N N . TYR A 1 49 ? -22.359 20.891 12.43 1 90.94 49 TYR A N 1
ATOM 404 C CA . TYR A 1 49 ? -22.906 22.25 12.461 1 90.94 49 TYR A CA 1
ATOM 405 C C . TYR A 1 49 ? -22.562 22.953 13.766 1 90.94 49 TYR A C 1
ATOM 407 O O . TYR A 1 49 ? -22.203 24.125 13.773 1 90.94 49 TYR A O 1
ATOM 415 N N . ILE A 1 50 ? -22.609 22.203 14.82 1 92.62 50 ILE A N 1
ATOM 416 C CA . ILE A 1 50 ? -22.328 22.766 16.141 1 92.62 50 ILE A CA 1
ATOM 417 C C . ILE A 1 50 ? -20.859 23.156 16.219 1 92.62 50 ILE A C 1
ATOM 419 O O . ILE A 1 50 ? -20.516 24.156 16.844 1 92.62 50 ILE A O 1
ATOM 423 N N . VAL A 1 51 ? -20.062 22.438 15.609 1 90.12 51 VAL A N 1
ATOM 424 C CA . VAL A 1 51 ? -18.625 22.75 15.617 1 90.12 51 VAL A CA 1
ATOM 425 C C . VAL A 1 51 ? -18.391 24.094 14.93 1 90.12 51 VAL A C 1
ATOM 427 O O . VAL A 1 51 ? -17.594 24.906 15.406 1 90.12 51 VAL A O 1
ATOM 430 N N . VAL A 1 52 ? -19.109 24.344 13.852 1 87.5 52 VAL A N 1
ATOM 431 C CA . VAL A 1 52 ? -18.953 25.609 13.133 1 87.5 52 VAL A CA 1
ATOM 432 C C . VAL A 1 52 ? -19.5 26.75 13.977 1 87.5 52 VAL A C 1
ATOM 434 O O . VAL A 1 52 ? -18.906 27.828 14.047 1 87.5 52 VAL A O 1
ATOM 437 N N . GLU A 1 53 ? -20.547 26.516 14.641 1 89.94 53 GLU A N 1
ATOM 438 C CA . GLU A 1 53 ? -21.141 27.531 15.508 1 89.94 53 GLU A CA 1
ATOM 439 C C . GLU A 1 53 ? -20.219 27.875 16.672 1 89.94 53 GLU A C 1
ATOM 441 O O . GLU A 1 53 ? -20.156 29.031 17.094 1 89.94 53 GLU A O 1
ATOM 446 N N . ILE A 1 54 ? -19.578 26.859 17.156 1 91.25 54 ILE A N 1
ATOM 447 C CA . ILE A 1 54 ? -18.625 27.078 18.25 1 91.25 54 ILE A CA 1
ATOM 448 C C . ILE A 1 54 ? -17.438 27.891 17.734 1 91.25 54 ILE A C 1
ATOM 450 O O . ILE A 1 54 ? -16.906 28.734 18.453 1 91.25 54 ILE A O 1
ATOM 454 N N . ALA A 1 55 ? -17.062 27.656 16.531 1 87.5 55 ALA A N 1
ATOM 455 C CA . ALA A 1 55 ? -15.977 28.438 15.93 1 87.5 55 ALA A CA 1
ATOM 456 C C . ALA A 1 55 ? -16.359 29.906 15.812 1 87.5 55 ALA A C 1
ATOM 458 O O . ALA A 1 55 ? -15.523 30.781 16.016 1 87.5 55 ALA A O 1
ATOM 459 N N . VAL A 1 56 ? -17.594 30.188 15.547 1 86.31 56 VAL A N 1
ATOM 460 C CA . VAL A 1 56 ? -18.078 31.547 15.461 1 86.31 56 VAL A CA 1
ATOM 461 C C . VAL A 1 56 ? -18.094 32.188 16.844 1 86.31 56 VAL A C 1
ATOM 463 O O . VAL A 1 56 ? -17.641 33.312 17.031 1 86.31 56 VAL A O 1
ATOM 466 N N . LYS A 1 57 ? -18.516 31.391 17.734 1 89.19 57 LYS A N 1
ATOM 467 C CA . LYS A 1 57 ? -18.547 31.891 19.109 1 89.19 57 LYS A CA 1
ATOM 468 C C . LYS A 1 57 ? -17.141 32.156 19.609 1 89.19 57 LYS A C 1
ATOM 470 O O . LYS A 1 57 ? -16.906 33.125 20.359 1 89.19 57 LYS A O 1
ATOM 475 N N . TYR A 1 58 ? -16.25 31.297 19.25 1 88.81 58 TYR A N 1
ATOM 476 C CA . TYR A 1 58 ? -14.844 31.516 19.609 1 88.81 58 TYR A CA 1
ATOM 477 C C . TYR A 1 58 ? -14.312 32.781 18.969 1 88.81 58 TYR A C 1
ATOM 479 O O . TYR A 1 58 ? -13.539 33.531 19.594 1 88.81 58 TYR A O 1
ATOM 487 N N . SER A 1 59 ? -14.727 33 17.797 1 86.44 59 SER A N 1
ATOM 488 C CA . SER A 1 59 ? -14.305 34.219 17.109 1 86.44 59 SER A CA 1
ATOM 489 C C . SER A 1 59 ? -14.828 35.469 17.828 1 86.44 59 SER A C 1
ATOM 491 O O . SER A 1 59 ? -14.109 36.469 17.984 1 86.44 59 SER A O 1
ATOM 493 N N . ASP A 1 60 ? -16.047 35.469 18.297 1 87.31 60 ASP A N 1
ATOM 494 C CA . ASP A 1 60 ? -16.625 36.562 19.047 1 87.31 60 ASP A CA 1
ATOM 495 C C . ASP A 1 60 ? -15.906 36.781 20.375 1 87.31 60 ASP A C 1
ATOM 497 O O . ASP A 1 60 ? -15.648 37.906 20.781 1 87.31 60 ASP A O 1
ATOM 501 N N . TRP A 1 61 ? -15.648 35.625 20.969 1 87.44 61 TRP A N 1
ATOM 502 C CA . TRP A 1 61 ? -14.922 35.719 22.219 1 87.44 61 TRP A CA 1
ATOM 503 C C . TRP A 1 61 ? -13.539 36.344 22.016 1 87.44 61 TRP A C 1
ATOM 505 O O . TRP A 1 61 ? -13.109 37.156 22.812 1 87.44 61 TRP A O 1
ATOM 515 N N . ASN A 1 62 ? -12.867 35.875 21 1 86.5 62 ASN A N 1
ATOM 516 C CA . ASN A 1 62 ? -11.547 36.375 20.688 1 86.5 62 ASN A CA 1
ATOM 517 C C . ASN A 1 62 ? -11.578 37.906 20.453 1 86.5 62 ASN A C 1
ATOM 519 O O . ASN A 1 62 ? -10.688 38.625 20.906 1 86.5 62 ASN A O 1
ATOM 523 N N . ARG A 1 63 ? -12.578 38.375 19.828 1 83.88 63 ARG A N 1
ATOM 524 C CA . ARG A 1 63 ? -12.766 39.812 19.609 1 83.88 63 ARG A CA 1
ATOM 525 C C . ARG A 1 63 ? -12.914 40.562 20.938 1 83.88 63 ARG A C 1
ATOM 527 O O . ARG A 1 63 ? -1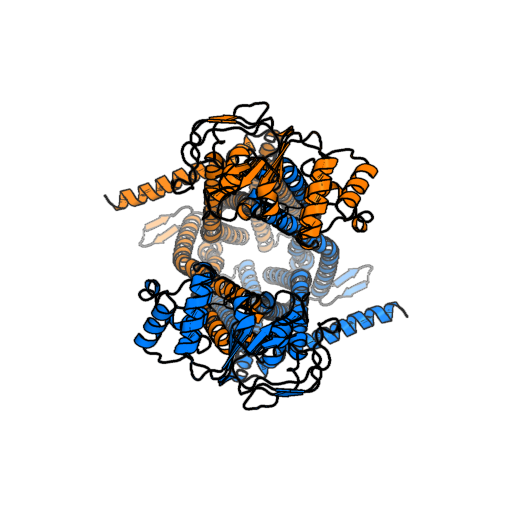2.219 41.531 21.188 1 83.88 63 ARG A O 1
ATOM 534 N N . ASP A 1 64 ? -13.805 40.062 21.75 1 86.31 64 ASP A N 1
ATOM 535 C CA . ASP A 1 64 ? -14.07 40.719 23.016 1 86.31 64 ASP A CA 1
ATOM 536 C C . ASP A 1 64 ? -12.844 40.688 23.922 1 86.31 64 ASP A C 1
ATOM 538 O O . ASP A 1 64 ? -12.602 41.625 24.688 1 86.31 64 ASP A O 1
ATOM 542 N N . PHE A 1 65 ? -12.148 39.625 23.844 1 85.75 65 PHE A N 1
ATOM 543 C CA . PHE A 1 65 ? -10.945 39.5 24.656 1 85.75 65 PHE A CA 1
ATOM 544 C C . PHE A 1 65 ? -9.898 40.531 24.25 1 85.75 65 PHE A C 1
ATOM 546 O O . PHE A 1 65 ? -9.305 41.188 25.109 1 85.75 65 PHE A O 1
ATOM 553 N N . PHE A 1 66 ? -9.688 40.688 23.047 1 82.19 66 PHE A N 1
ATOM 554 C CA . PHE A 1 66 ? -8.68 41.656 22.578 1 82.19 66 PHE A CA 1
ATOM 555 C C . PHE A 1 66 ? -9.141 43.094 22.797 1 82.19 66 PHE A C 1
ATOM 557 O O . PHE A 1 66 ? -8.328 43.969 23.047 1 82.19 66 PHE A O 1
ATOM 564 N N . ASN A 1 67 ? -10.469 43.281 22.703 1 80.69 67 ASN A N 1
ATOM 565 C CA . ASN A 1 67 ? -10.984 44.594 23.047 1 80.69 67 ASN A CA 1
ATOM 566 C C . ASN A 1 67 ? -10.742 44.938 24.516 1 80.69 67 ASN A C 1
ATOM 568 O O . ASN A 1 67 ? -10.391 46.062 24.844 1 80.69 67 ASN A O 1
ATOM 572 N N . LEU A 1 68 ? -10.953 43.875 25.281 1 82.06 68 LEU A N 1
ATOM 573 C CA . LEU A 1 68 ? -10.711 44.062 26.703 1 82.06 68 LEU A CA 1
ATOM 574 C C . LEU A 1 68 ? -9.242 44.375 26.969 1 82.06 68 LEU A C 1
ATOM 576 O O . LEU A 1 68 ? -8.93 45.219 27.812 1 82.06 68 LEU A O 1
ATOM 580 N N . MET A 1 69 ? -8.352 43.75 26.281 1 78.56 69 MET A N 1
ATOM 581 C CA . MET A 1 69 ? -6.918 43.969 26.453 1 78.56 69 MET A CA 1
ATOM 582 C C . MET A 1 69 ? -6.516 45.375 25.984 1 78.56 69 MET A C 1
ATOM 584 O O . MET A 1 69 ? -5.684 46.031 26.625 1 78.56 69 MET A O 1
ATOM 588 N N . GLN A 1 70 ? -7.082 45.75 24.906 1 75.19 70 GLN A N 1
ATOM 589 C CA . GLN A 1 70 ? -6.785 47.062 24.359 1 75.19 70 GLN A CA 1
ATOM 590 C C . GLN A 1 70 ? -7.238 48.156 25.312 1 75.19 70 GLN A C 1
ATOM 592 O O . GLN A 1 70 ? -6.523 49.156 25.531 1 75.19 70 GLN A O 1
ATOM 597 N N . ASN A 1 71 ? -8.398 47.969 25.875 1 77.75 71 ASN A N 1
ATOM 598 C CA . ASN A 1 71 ? -8.969 49 26.734 1 77.75 71 ASN A CA 1
ATOM 599 C C . ASN A 1 71 ? -8.508 48.844 28.172 1 77.75 71 ASN A C 1
ATOM 601 O O . ASN A 1 71 ? -8.836 49.656 29.031 1 77.75 71 ASN A O 1
ATOM 605 N N . LYS A 1 72 ? -7.645 47.75 28.5 1 79.06 72 LYS A N 1
ATOM 606 C CA . LYS A 1 72 ? -7.094 47.469 29.828 1 79.06 72 LYS A CA 1
ATOM 607 C C . LYS A 1 72 ? -8.203 47.312 30.859 1 79.06 72 LYS A C 1
ATOM 609 O O . LYS A 1 72 ? -8.117 47.875 31.969 1 79.06 72 LYS A O 1
ATOM 614 N N . ASP A 1 73 ? -9.352 46.844 30.391 1 81.62 73 ASP A N 1
ATOM 615 C CA . ASP A 1 73 ? -10.453 46.562 31.297 1 81.62 73 ASP A CA 1
ATOM 616 C C . ASP A 1 73 ? -10.234 45.219 32.031 1 81.62 73 ASP A C 1
ATOM 618 O O . ASP A 1 73 ? -10.828 44.219 31.688 1 81.62 73 ASP A O 1
ATOM 622 N N . TRP A 1 74 ? -9.461 45.25 33.094 1 80.88 74 TRP A N 1
ATOM 623 C CA . TRP A 1 74 ? -8.984 44.062 33.781 1 80.88 74 TRP A CA 1
ATOM 624 C C . TRP A 1 74 ? -10.086 43.438 34.625 1 80.88 74 TRP A C 1
ATOM 626 O O . TRP A 1 74 ? -10 42.25 35 1 80.88 74 TRP A O 1
ATOM 636 N N . ASP A 1 75 ? -11.172 44.125 34.906 1 81.81 75 ASP A N 1
ATOM 637 C CA . ASP A 1 75 ? -12.258 43.594 35.75 1 81.81 75 ASP A CA 1
ATOM 638 C C . ASP A 1 75 ? -12.961 42.438 35.062 1 81.81 75 ASP A C 1
ATOM 640 O O . ASP A 1 75 ? -13.414 41.5 35.719 1 81.81 75 ASP A O 1
ATOM 644 N N . ASN A 1 76 ? -12.953 42.5 33.75 1 86.25 76 ASN A N 1
ATOM 645 C CA . ASN A 1 76 ? -13.656 41.469 33 1 86.25 76 ASN A CA 1
ATOM 646 C C . ASN A 1 76 ? -12.703 40.375 32.5 1 86.25 76 ASN A C 1
ATOM 648 O O . ASN A 1 76 ? -13.086 39.531 31.703 1 86.25 76 ASN A O 1
ATOM 652 N N . PHE A 1 77 ? -11.547 40.406 33.031 1 85.12 77 PHE A N 1
ATOM 653 C CA . PHE A 1 77 ? -10.539 39.469 32.531 1 85.12 77 PHE A CA 1
ATOM 654 C C . PHE A 1 77 ? -10.844 38.062 32.969 1 85.12 77 PHE A C 1
ATOM 656 O O . PHE A 1 77 ? -10.82 37.125 32.156 1 85.12 77 PHE A O 1
ATOM 663 N N . TRP A 1 78 ? -11.172 37.844 34.219 1 83.38 78 TRP A N 1
ATOM 664 C CA . TRP A 1 78 ? -11.383 36.5 34.781 1 83.38 78 TRP A CA 1
ATOM 665 C C . TRP A 1 78 ? -12.648 35.875 34.188 1 83.38 78 TRP A C 1
ATOM 667 O O . TRP A 1 78 ? -12.648 34.719 33.812 1 83.38 78 TRP A O 1
ATOM 677 N N . PRO A 1 79 ? -13.719 36.688 34.062 1 86.81 79 PRO A N 1
ATOM 678 C CA . PRO A 1 79 ? -14.898 36.125 33.438 1 86.81 79 PRO A CA 1
ATOM 679 C C . PRO A 1 79 ? -14.641 35.719 31.969 1 86.81 79 PRO A C 1
ATOM 681 O O . PRO A 1 79 ? -15.172 34.719 31.5 1 86.81 79 PRO A O 1
ATOM 684 N N . MET A 1 80 ? -13.883 36.438 31.297 1 87.38 80 MET A N 1
ATOM 685 C CA . MET A 1 80 ? -13.57 36.125 29.906 1 87.38 80 MET A CA 1
ATOM 686 C C . MET A 1 80 ? -12.734 34.844 29.812 1 87.38 80 MET A C 1
ATOM 688 O O . MET A 1 80 ? -12.938 34.031 28.906 1 87.38 80 MET A O 1
ATOM 692 N N . LEU A 1 81 ? -11.867 34.719 30.719 1 85.56 81 LEU A N 1
ATOM 693 C CA . LEU A 1 81 ? -11.047 33.5 30.719 1 85.56 81 LEU A CA 1
ATOM 694 C C . LEU A 1 81 ? -11.883 32.281 31.047 1 85.56 81 LEU A C 1
ATOM 696 O O . LEU A 1 81 ? -11.664 31.188 30.484 1 85.56 81 LEU A O 1
ATOM 700 N N . SER A 1 82 ? -12.766 32.438 31.984 1 87.38 82 SER A N 1
ATOM 701 C CA . SER A 1 82 ? -13.656 31.328 32.312 1 87.38 82 SER A CA 1
ATOM 702 C C . SER A 1 82 ? -14.547 30.953 31.141 1 87.38 82 SER A C 1
ATOM 704 O O . SER A 1 82 ? -14.852 29.781 30.938 1 87.38 82 SER A O 1
ATOM 706 N N . GLN A 1 83 ? -14.992 31.953 30.375 1 89.94 83 GLN A N 1
ATOM 707 C CA . GLN A 1 83 ? -15.781 31.688 29.188 1 89.94 83 GLN A CA 1
ATOM 708 C C . GLN A 1 83 ? -14.961 30.938 28.125 1 89.94 83 GLN A C 1
ATOM 710 O O . GLN A 1 83 ? -15.5 30.109 27.391 1 89.94 83 GLN A O 1
ATOM 715 N N . PHE A 1 84 ? -13.719 31.266 28.078 1 88.38 84 PHE A N 1
ATOM 716 C CA . PHE A 1 84 ? -12.828 30.562 27.141 1 88.38 84 PHE A CA 1
ATOM 717 C C . PHE A 1 84 ? -12.742 29.078 27.484 1 88.38 84 PHE A C 1
ATOM 719 O O . PHE A 1 84 ? -12.859 28.234 26.609 1 88.38 84 PHE A O 1
ATOM 726 N N . VAL A 1 85 ? -12.523 28.797 28.734 1 86.75 85 VAL A N 1
ATOM 727 C CA . VAL A 1 85 ? -12.406 27.406 29.172 1 86.75 85 VAL A CA 1
ATOM 728 C C . VAL A 1 85 ? -13.695 26.656 28.875 1 86.75 85 VAL A C 1
ATOM 730 O O . VAL A 1 85 ? -13.656 25.516 28.422 1 86.75 85 VAL A O 1
ATOM 733 N N . LEU A 1 86 ? -14.758 27.328 29.078 1 89.62 86 LEU A N 1
ATOM 734 C CA . LEU A 1 86 ? -16.047 26.688 28.828 1 89.62 86 LEU A CA 1
ATOM 735 C C . LEU A 1 86 ? -16.219 26.406 27.328 1 89.62 86 LEU A C 1
ATOM 737 O O . LEU A 1 86 ? -16.672 25.328 26.953 1 89.62 86 LEU A O 1
ATOM 741 N N . ILE A 1 87 ? -15.914 27.344 26.484 1 91.25 87 ILE A N 1
ATOM 742 C CA . ILE A 1 87 ? -16.031 27.188 25.031 1 91.25 87 ILE A CA 1
ATOM 743 C C . ILE A 1 87 ? -15.133 26.031 24.578 1 91.25 87 ILE A C 1
ATOM 745 O O . ILE A 1 87 ? -15.547 25.219 23.75 1 91.25 87 ILE A O 1
ATOM 749 N N . MET A 1 88 ? -13.977 25.953 25.141 1 88.81 88 MET A N 1
ATOM 750 C CA . MET A 1 88 ? -13.016 24.938 24.719 1 88.81 88 MET A CA 1
ATOM 751 C C . MET A 1 88 ? -13.461 23.547 25.172 1 88.81 88 MET A C 1
ATOM 753 O O . MET A 1 88 ? -13.266 22.578 24.453 1 88.81 88 MET A O 1
ATOM 757 N N . VAL A 1 89 ? -13.992 23.453 26.359 1 89.31 89 VAL A N 1
ATOM 758 C CA . VAL A 1 89 ? -14.477 22.172 26.859 1 89.31 89 VAL A CA 1
ATOM 759 C C . VAL A 1 89 ? -15.633 21.688 26 1 89.31 89 VAL A C 1
ATOM 761 O O . VAL A 1 89 ? -15.688 20.516 25.625 1 89.31 89 VAL A O 1
ATOM 764 N N . VAL A 1 90 ? -16.5 22.594 25.688 1 91.62 90 VAL A N 1
ATOM 765 C CA . VAL A 1 90 ? -17.656 22.234 24.859 1 91.62 90 VAL A CA 1
ATOM 766 C C . VAL A 1 90 ? -17.172 21.828 23.469 1 91.62 90 VAL A C 1
ATOM 768 O O . VAL A 1 90 ? -17.625 20.828 22.906 1 91.62 90 VAL A O 1
ATOM 771 N N . TYR A 1 91 ? -16.25 22.594 22.891 1 90.38 91 TYR A N 1
ATOM 772 C CA . TYR A 1 91 ? -15.703 22.281 21.578 1 90.38 91 TYR A CA 1
ATOM 773 C C . TYR A 1 91 ? -15.062 20.891 21.562 1 90.38 91 TYR A C 1
ATOM 775 O O . TYR A 1 91 ? -15.344 20.094 20.672 1 90.38 91 TYR A O 1
ATOM 783 N N . SER A 1 92 ? -14.234 20.672 22.578 1 89.62 92 SER A N 1
ATOM 784 C CA . SER A 1 92 ? -13.523 19.391 22.625 1 89.62 92 SER A CA 1
ATOM 785 C C . SER A 1 92 ? -14.492 18.219 22.781 1 89.62 92 SER A C 1
ATOM 787 O O . SER A 1 92 ? -14.297 17.172 22.188 1 89.62 92 SER A O 1
ATOM 789 N N . SER A 1 93 ? -15.5 18.438 23.562 1 91.94 93 SER A N 1
ATOM 790 C CA . SER A 1 93 ? -16.5 17.391 23.766 1 91.94 93 SER A CA 1
ATOM 791 C C . SER A 1 93 ? -17.281 17.109 22.484 1 91.94 93 SER A C 1
ATOM 793 O O . SER A 1 93 ? -17.453 15.945 22.109 1 91.94 93 SER A O 1
ATOM 795 N N . VAL A 1 94 ? -17.703 18.141 21.844 1 92.88 94 VAL A N 1
ATOM 796 C CA . VAL A 1 94 ? -18.469 18 20.609 1 92.88 94 VAL A CA 1
ATOM 797 C C . VAL A 1 94 ? -17.594 17.344 19.547 1 92.88 94 VAL A C 1
ATOM 799 O O . VAL A 1 94 ? -18.047 16.469 18.812 1 92.88 94 VAL A O 1
ATOM 802 N N . ASP A 1 95 ? -16.391 17.766 19.5 1 90.81 95 ASP A N 1
ATOM 803 C CA . ASP A 1 95 ? -15.461 17.234 18.516 1 90.81 95 ASP A CA 1
ATOM 804 C C . ASP A 1 95 ? -15.219 15.742 18.734 1 90.81 95 ASP A C 1
ATOM 806 O O . ASP A 1 95 ? -15.164 14.961 17.781 1 90.81 95 ASP A O 1
ATOM 810 N N . LEU A 1 96 ? -15.125 15.359 20 1 90.88 96 LEU A N 1
ATOM 811 C CA . LEU A 1 96 ? -14.883 13.961 20.359 1 90.88 96 LEU A CA 1
ATOM 812 C C . LEU A 1 96 ? -16.094 13.094 20.031 1 90.88 96 LEU A C 1
ATOM 814 O O . LEU A 1 96 ? -15.953 12.008 19.469 1 90.88 96 LEU A O 1
ATOM 818 N N . ILE A 1 97 ? -17.219 13.609 20.344 1 94.06 97 ILE A N 1
ATOM 819 C CA . ILE A 1 97 ? -18.438 12.852 20.094 1 94.06 97 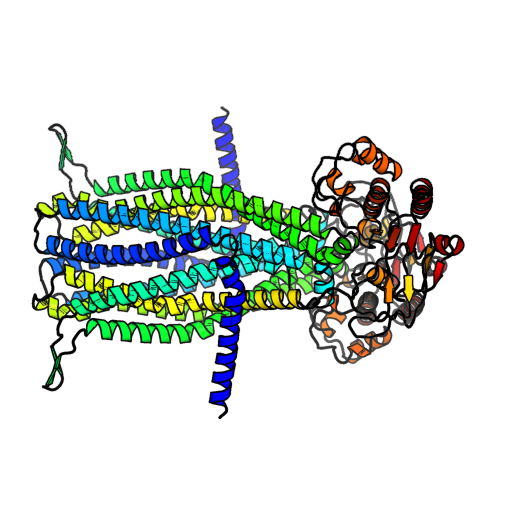ILE A CA 1
ATOM 820 C C . ILE A 1 97 ? -18.656 12.711 18.578 1 94.06 97 ILE A C 1
ATOM 822 O O . ILE A 1 97 ? -19.031 11.641 18.094 1 94.06 97 ILE A O 1
ATOM 826 N N . GLU A 1 98 ? -18.453 13.727 17.891 1 92.81 98 GLU A N 1
ATOM 827 C CA . GLU A 1 98 ? -18.594 13.68 16.438 1 92.81 98 GLU A CA 1
ATOM 828 C C . GLU A 1 98 ? -17.641 12.664 15.812 1 92.81 98 GLU A C 1
ATOM 830 O O . GLU A 1 98 ? -18.031 11.914 14.922 1 92.81 98 GLU A O 1
ATOM 835 N N . GLU A 1 99 ? -16.422 12.727 16.266 1 91 99 GLU A N 1
ATOM 836 C CA . GLU A 1 99 ? -15.43 11.797 15.734 1 91 99 GLU A CA 1
ATOM 837 C C . GLU A 1 99 ? -15.82 10.352 16.016 1 91 99 GLU A C 1
ATOM 839 O O . GLU A 1 99 ? -15.688 9.484 15.156 1 91 99 GLU A O 1
ATOM 844 N N . TYR A 1 100 ? -16.281 10.125 17.203 1 92.38 100 TYR A N 1
ATOM 845 C CA . TYR A 1 100 ? -16.703 8.781 17.578 1 92.38 100 TYR A CA 1
ATOM 846 C C . TYR A 1 100 ? -17.859 8.305 16.719 1 92.38 100 TYR A C 1
ATOM 848 O O . TYR A 1 100 ? -17.844 7.18 16.219 1 92.38 100 TYR A O 1
ATOM 856 N N . LEU A 1 101 ? -18.828 9.102 16.594 1 93.25 101 LEU A N 1
ATOM 857 C CA . LEU A 1 101 ? -20.016 8.734 15.805 1 93.25 101 LEU A CA 1
ATOM 858 C C . LEU A 1 101 ? -19.656 8.555 14.336 1 93.25 101 LEU A C 1
ATOM 860 O O . LEU A 1 101 ? -20.203 7.672 13.664 1 93.25 101 LEU A O 1
ATOM 864 N N . ARG A 1 102 ? -18.812 9.406 13.852 1 91.88 102 ARG A N 1
ATOM 865 C CA . ARG A 1 102 ? -18.375 9.289 12.461 1 91.88 102 ARG A CA 1
ATOM 866 C C . ARG A 1 102 ? -17.656 7.969 12.227 1 91.88 102 ARG A C 1
ATOM 868 O O . ARG A 1 102 ? -17.875 7.305 11.211 1 91.88 102 ARG A O 1
ATOM 875 N N . ARG A 1 103 ? -16.828 7.57 13.148 1 91.06 103 ARG A N 1
ATOM 876 C CA . ARG A 1 103 ? -16.094 6.316 13.031 1 91.06 103 ARG A CA 1
ATOM 877 C C . ARG A 1 103 ? -17.031 5.117 13.109 1 91.06 103 ARG A C 1
ATOM 879 O O . ARG A 1 103 ? -16.844 4.125 12.406 1 91.06 103 ARG A O 1
ATOM 886 N N . THR A 1 104 ? -18.016 5.242 13.969 1 91.62 104 THR A N 1
ATOM 887 C CA . THR A 1 104 ? -19 4.176 14.102 1 91.62 104 THR A CA 1
ATOM 888 C C . THR A 1 104 ? -19.812 4.031 12.82 1 91.62 104 THR A C 1
ATOM 890 O O . THR A 1 104 ? -20.078 2.916 12.375 1 91.62 104 THR A O 1
ATOM 893 N N . LEU A 1 105 ? -20.156 5.141 12.289 1 91.19 105 LEU A N 1
ATOM 894 C CA . LEU A 1 105 ? -20.906 5.105 11.039 1 91.19 105 LEU A CA 1
ATOM 895 C C . LEU A 1 105 ? -20.062 4.496 9.914 1 91.19 105 LEU A C 1
ATOM 897 O O . LEU A 1 105 ? -20.578 3.729 9.102 1 91.19 105 LEU A O 1
ATOM 901 N N . ARG A 1 106 ? -18.844 4.832 9.891 1 91.5 106 ARG A N 1
ATOM 902 C CA . ARG A 1 106 ? -17.938 4.352 8.852 1 91.5 106 ARG A CA 1
ATOM 903 C C . ARG A 1 106 ? -17.844 2.83 8.867 1 91.5 106 ARG A C 1
ATOM 905 O O . ARG A 1 106 ? -17.984 2.186 7.82 1 91.5 106 ARG A O 1
ATOM 912 N N . ILE A 1 107 ? -17.656 2.266 10.023 1 91.81 107 ILE A N 1
ATOM 913 C CA . ILE A 1 107 ? -17.422 0.827 10.102 1 91.81 107 ILE A CA 1
ATOM 914 C C . ILE A 1 107 ? -18.734 0.083 9.875 1 91.81 107 ILE A C 1
ATOM 916 O O . ILE A 1 107 ? -18.75 -1.006 9.297 1 91.81 107 ILE A O 1
ATOM 920 N N . ARG A 1 108 ? -19.844 0.597 10.359 1 91.19 108 ARG A N 1
ATOM 921 C CA . ARG A 1 108 ? -21.141 -0.044 10.141 1 91.19 108 ARG A CA 1
ATOM 922 C C . ARG A 1 108 ? -21.516 -0.041 8.664 1 91.19 108 ARG A C 1
ATOM 924 O O . ARG A 1 108 ? -22.031 -1.035 8.148 1 91.19 108 ARG A O 1
ATOM 931 N N . TRP A 1 109 ? -21.281 1.1 8.086 1 91.44 109 TRP A N 1
ATOM 932 C CA .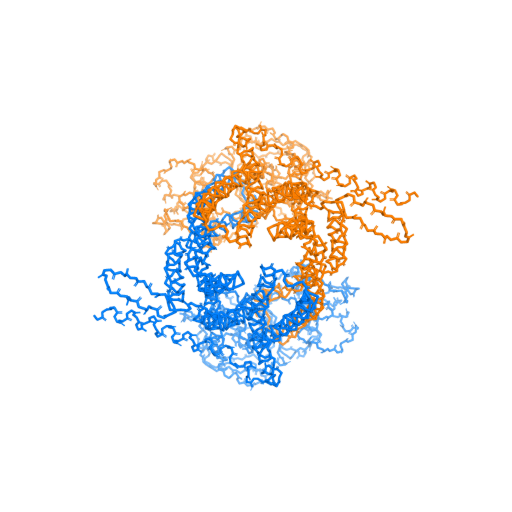 TRP A 1 109 ? -21.562 1.19 6.652 1 91.44 109 TRP A CA 1
ATOM 933 C C . TRP A 1 109 ? -20.672 0.228 5.871 1 91.44 109 TRP A C 1
ATOM 935 O O . TRP A 1 109 ? -21.141 -0.464 4.965 1 91.44 109 TRP A O 1
ATOM 945 N N . ARG A 1 110 ? -19.391 0.186 6.16 1 92.62 110 ARG A N 1
ATOM 946 C CA . ARG A 1 110 ? -18.469 -0.731 5.504 1 92.62 110 ARG A CA 1
ATOM 947 C C . ARG A 1 110 ? -18.891 -2.18 5.715 1 92.62 110 ARG A C 1
ATOM 949 O O . ARG A 1 110 ? -18.828 -2.988 4.785 1 92.62 110 ARG A O 1
ATOM 956 N N . GLY A 1 111 ? -19.281 -2.439 6.961 1 92.56 111 GLY A N 1
ATOM 957 C CA . GLY A 1 111 ? -19.719 -3.793 7.262 1 92.56 111 GLY A CA 1
ATOM 958 C C . GLY A 1 111 ? -20.922 -4.227 6.438 1 92.56 111 GLY A C 1
ATOM 959 O O . GLY A 1 111 ? -20.953 -5.344 5.922 1 92.56 111 GLY A O 1
ATOM 960 N N . TRP A 1 112 ? -21.828 -3.404 6.297 1 91.44 112 TRP A N 1
ATOM 961 C CA . TRP A 1 112 ? -23.031 -3.715 5.539 1 91.44 112 TRP A CA 1
ATOM 962 C C . TRP A 1 112 ? -22.703 -3.916 4.062 1 91.44 112 TRP A C 1
ATOM 964 O O . TRP A 1 112 ? -23.172 -4.875 3.443 1 91.44 112 TRP A O 1
ATOM 974 N N . LEU A 1 113 ? -21.984 -3.004 3.498 1 92.12 113 LEU A N 1
ATOM 975 C CA . LEU A 1 113 ? -21.641 -3.094 2.082 1 92.12 113 LEU A CA 1
ATOM 976 C C . LEU A 1 113 ? -20.781 -4.324 1.806 1 92.12 113 LEU A C 1
ATOM 978 O O . LEU A 1 113 ? -20.953 -4.984 0.778 1 92.12 113 LEU A O 1
ATOM 982 N N . THR A 1 114 ? -19.828 -4.57 2.672 1 94.12 114 THR A N 1
ATOM 983 C CA . THR A 1 114 ? -18.984 -5.742 2.508 1 94.12 114 THR A CA 1
ATOM 984 C C . THR A 1 114 ? -19.812 -7.023 2.533 1 94.12 114 THR A C 1
ATOM 986 O O . THR A 1 114 ? -19.609 -7.914 1.703 1 94.12 114 THR A O 1
ATOM 989 N N . GLU A 1 115 ? -20.672 -7.121 3.432 1 92.38 115 GLU A N 1
ATOM 990 C CA . GLU A 1 115 ? -21.531 -8.305 3.521 1 92.38 115 GLU A CA 1
ATOM 991 C C . GLU A 1 115 ? -22.391 -8.453 2.271 1 92.38 115 GLU A C 1
ATOM 993 O O . GLU A 1 115 ? -22.594 -9.562 1.773 1 92.38 115 GLU A O 1
ATOM 998 N N . ARG A 1 116 ? -22.875 -7.414 1.811 1 90.38 116 ARG A N 1
ATOM 999 C CA . ARG A 1 116 ? -23.719 -7.441 0.612 1 90.38 116 ARG A CA 1
ATOM 1000 C C . ARG A 1 116 ? -22.922 -7.934 -0.594 1 90.38 116 ARG A C 1
ATOM 1002 O O . ARG A 1 116 ? -23.375 -8.82 -1.322 1 90.38 116 ARG A O 1
ATOM 1009 N N . PHE A 1 117 ? -21.766 -7.395 -0.806 1 92.75 117 PHE A N 1
ATOM 1010 C CA . PHE A 1 117 ? -20.953 -7.762 -1.959 1 92.75 117 PHE A CA 1
ATOM 1011 C C . PHE A 1 117 ? -20.422 -9.188 -1.821 1 92.75 117 PHE A C 1
ATOM 1013 O O . PHE A 1 117 ? -20.328 -9.914 -2.811 1 92.75 117 PHE A O 1
ATOM 1020 N N . LEU A 1 118 ? -20.094 -9.516 -0.601 1 94.69 118 LEU A N 1
ATOM 1021 C CA . LEU A 1 118 ? -19.625 -10.883 -0.37 1 94.69 118 LEU A CA 1
ATOM 1022 C C . LEU A 1 118 ? -20.734 -11.883 -0.679 1 94.69 118 LEU A C 1
ATOM 1024 O O . LEU A 1 118 ? -20.484 -12.906 -1.33 1 94.69 118 LEU A O 1
ATOM 1028 N N . THR A 1 119 ? -21.906 -11.625 -0.216 1 92.69 119 THR A N 1
ATOM 1029 C CA . THR A 1 119 ? -23.031 -12.516 -0.453 1 92.69 119 THR A CA 1
ATOM 1030 C C . THR A 1 119 ? -23.344 -12.609 -1.943 1 92.69 119 THR A C 1
ATOM 1032 O O . THR A 1 119 ? -23.641 -13.688 -2.457 1 92.69 119 THR A O 1
ATOM 1035 N N . GLN A 1 120 ? -23.234 -11.516 -2.592 1 90.38 120 GLN A N 1
ATOM 1036 C CA . GLN A 1 120 ? -23.484 -11.5 -4.027 1 90.38 120 GLN A CA 1
ATOM 1037 C C . GLN A 1 120 ? -22.391 -12.25 -4.785 1 90.38 120 GLN A C 1
ATOM 1039 O O . GLN A 1 120 ? -22.688 -12.977 -5.742 1 90.38 120 GLN A O 1
ATOM 1044 N N . TRP A 1 121 ? -21.203 -12.07 -4.391 1 92.19 121 TRP A N 1
ATOM 1045 C CA . TRP A 1 121 ? -20.047 -12.664 -5.062 1 92.19 121 TRP A CA 1
ATOM 1046 C C . TRP A 1 121 ? -19.984 -14.164 -4.82 1 92.19 121 TRP A C 1
ATOM 1048 O O . TRP A 1 121 ? -19.656 -14.938 -5.723 1 92.19 121 TRP A O 1
ATOM 1058 N N . LEU A 1 122 ? -20.406 -14.609 -3.598 1 92.06 122 LEU A N 1
ATOM 1059 C CA . LEU A 1 122 ? -20.234 -16 -3.211 1 92.06 122 LEU A CA 1
ATOM 1060 C C . LEU A 1 122 ? -21.562 -16.75 -3.283 1 92.06 122 LEU A C 1
ATOM 1062 O O . LEU A 1 122 ? -21.688 -17.859 -2.734 1 92.06 122 LEU A O 1
ATOM 1066 N N . SER A 1 123 ? -22.453 -16.188 -4.023 1 87 123 SER A N 1
ATOM 1067 C CA . SER A 1 123 ? -23.734 -16.891 -4.176 1 87 123 SER A CA 1
ATOM 1068 C C . SER A 1 123 ? -23.938 -17.328 -5.621 1 87 123 SER A C 1
ATOM 1070 O O . SER A 1 123 ? -23.422 -16.719 -6.551 1 87 123 SER A O 1
ATOM 1072 N N . HIS A 1 124 ? -24.562 -18.453 -5.797 1 81.62 124 HIS A N 1
ATOM 1073 C CA . HIS A 1 124 ? -25.031 -18.953 -7.078 1 81.62 124 HIS A CA 1
ATOM 1074 C C . HIS A 1 124 ? -23.875 -19.219 -8.039 1 81.62 124 HIS A C 1
ATOM 1076 O O . HIS A 1 124 ? -23.969 -18.906 -9.227 1 81.62 124 HIS A O 1
ATOM 1082 N N . LYS A 1 125 ? -22.844 -19.672 -7.512 1 84.19 125 LYS A N 1
ATOM 1083 C CA . LYS A 1 125 ? -21.672 -20.078 -8.297 1 84.19 125 LYS A CA 1
ATOM 1084 C C . LYS A 1 125 ? -21.141 -18.906 -9.133 1 84.19 125 LYS A C 1
ATOM 1086 O O . LYS A 1 125 ? -20.578 -19.125 -10.203 1 84.19 125 LYS A O 1
ATOM 1091 N N . ARG A 1 126 ? -21.359 -17.75 -8.68 1 86.56 126 ARG A N 1
ATOM 1092 C CA . ARG A 1 126 ? -20.969 -16.547 -9.414 1 86.56 126 ARG A CA 1
ATOM 1093 C C . ARG A 1 126 ? -19.453 -16.359 -9.375 1 86.56 126 ARG A C 1
ATOM 1095 O O . ARG A 1 126 ? -18.875 -15.703 -10.242 1 86.56 126 ARG A O 1
ATOM 1102 N N . ILE A 1 127 ? -18.844 -16.922 -8.344 1 89.12 127 ILE A N 1
ATOM 1103 C CA . ILE A 1 127 ? -17.422 -16.688 -8.148 1 89.12 127 ILE A CA 1
ATOM 1104 C C . ILE A 1 127 ? -16.641 -17.172 -9.375 1 89.12 127 ILE A C 1
ATOM 1106 O O . ILE A 1 127 ? -15.797 -16.438 -9.906 1 89.12 127 ILE A O 1
ATOM 1110 N N . TYR A 1 128 ? -16.969 -18.344 -9.852 1 88.19 128 TYR A N 1
ATOM 1111 C CA . TYR A 1 128 ? -16.266 -18.891 -11.008 1 88.19 128 TYR A CA 1
ATOM 1112 C C . TYR A 1 128 ? -16.75 -18.219 -12.297 1 88.19 128 TYR A C 1
ATOM 1114 O O . TYR A 1 128 ? -15.945 -17.922 -13.18 1 88.19 128 TYR A O 1
ATOM 1122 N N . ARG A 1 129 ? -17.969 -18.047 -12.453 1 86.81 129 ARG A N 1
ATOM 1123 C CA . ARG A 1 129 ? -18.531 -17.469 -13.672 1 86.81 129 ARG A CA 1
ATOM 1124 C C . ARG A 1 129 ? -18 -16.047 -13.898 1 86.81 129 ARG A C 1
ATOM 1126 O O . ARG A 1 129 ? -17.781 -15.641 -15.039 1 86.81 129 ARG A O 1
ATOM 1133 N N . HIS A 1 130 ? -17.969 -15.406 -12.781 1 88 130 HIS A N 1
ATOM 1134 C CA . HIS A 1 130 ? -17.406 -14.062 -12.883 1 88 130 HIS A CA 1
ATOM 1135 C C . HIS A 1 130 ? -15.984 -14.109 -13.414 1 88 130 HIS A C 1
ATOM 1137 O O . HIS A 1 130 ? -15.602 -13.289 -14.25 1 88 130 HIS A O 1
ATOM 1143 N N . GLN A 1 131 ? -15.172 -14.969 -12.93 1 84 131 GLN A N 1
ATOM 1144 C CA . GLN A 1 131 ? -13.781 -15.109 -13.359 1 84 131 GLN A CA 1
ATOM 1145 C C . GLN A 1 131 ? -13.695 -15.523 -14.82 1 84 131 GLN A C 1
ATOM 1147 O O . GLN A 1 131 ? -12.781 -15.109 -15.539 1 84 131 GLN A O 1
ATOM 1152 N N . LEU A 1 132 ? -14.578 -16.359 -15.227 1 80.62 132 LEU A N 1
ATOM 1153 C CA . LEU A 1 132 ? -14.602 -16.875 -16.594 1 80.62 132 LEU A CA 1
ATOM 1154 C C . LEU A 1 132 ? -14.984 -15.773 -17.578 1 80.62 132 LEU A C 1
ATOM 1156 O O . LEU A 1 132 ? -14.359 -15.633 -18.625 1 80.62 132 LEU A O 1
ATOM 1160 N N . LEU A 1 133 ? -15.977 -15.094 -17.297 1 78.25 133 LEU A N 1
ATOM 1161 C CA . LEU A 1 133 ? -16.547 -14.117 -18.219 1 78.25 133 LEU A CA 1
ATOM 1162 C C . LEU A 1 133 ? -15.727 -12.836 -18.234 1 78.25 133 LEU A C 1
ATOM 1164 O O . LEU A 1 133 ? -15.617 -12.188 -19.281 1 78.25 133 LEU A O 1
ATOM 1168 N N . TYR A 1 134 ? -15.273 -12.562 -17.094 1 77.5 134 TYR A N 1
ATOM 1169 C CA . TYR A 1 134 ? -14.555 -11.297 -17 1 77.5 134 TYR A CA 1
ATOM 1170 C C . TYR A 1 134 ? -13.102 -11.523 -16.594 1 77.5 134 TYR A C 1
ATOM 1172 O O . TYR A 1 134 ? -12.672 -11.078 -15.516 1 77.5 134 TYR A O 1
ATOM 1180 N N . LYS A 1 135 ? -12.312 -12.172 -17.469 1 65.81 135 LYS A N 1
ATOM 1181 C CA . LYS A 1 135 ? -10.922 -12.523 -17.188 1 65.81 135 LYS A CA 1
ATOM 1182 C C . LYS A 1 135 ? -10.07 -11.273 -16.969 1 65.81 135 LYS A C 1
ATOM 1184 O O . LYS A 1 135 ? -9.156 -11.281 -16.141 1 65.81 135 LYS A O 1
ATOM 1189 N N . GLU A 1 136 ? -10.406 -10.43 -17.922 1 55.5 136 GLU A N 1
ATOM 1190 C CA . GLU A 1 136 ? -9.578 -9.234 -17.875 1 55.5 136 GLU A CA 1
ATOM 1191 C C . GLU A 1 136 ? -9.914 -8.383 -16.656 1 55.5 136 GLU A C 1
ATOM 1193 O O . GLU A 1 136 ? -9.164 -7.465 -16.297 1 55.5 136 GLU A O 1
ATOM 1198 N N . SER A 1 137 ? -11.18 -8.828 -16.359 1 55.25 137 SER A N 1
ATOM 1199 C CA . SER A 1 137 ? -11.719 -7.961 -15.312 1 55.25 137 SER A CA 1
ATOM 1200 C C . SER A 1 137 ? -10.953 -8.133 -14.008 1 55.25 137 SER A C 1
ATOM 1202 O O . SER A 1 137 ? -10.391 -9.195 -13.742 1 55.25 137 SER A O 1
ATOM 1204 N N . ASP A 1 138 ? -10.602 -7.172 -13.344 1 61.56 138 ASP A N 1
ATOM 1205 C CA . ASP A 1 138 ? -9.82 -6.711 -12.203 1 61.56 138 ASP A CA 1
ATOM 1206 C C . ASP A 1 138 ? -9.953 -7.68 -11.023 1 61.56 138 ASP A C 1
ATOM 1208 O O . ASP A 1 138 ? -10.711 -8.648 -11.094 1 61.56 138 ASP A O 1
ATOM 1212 N N . ASN A 1 139 ? -9.461 -7.441 -9.812 1 77.5 139 ASN A N 1
ATOM 1213 C CA . ASN A 1 139 ? -9.148 -8.016 -8.508 1 77.5 139 ASN A CA 1
ATOM 1214 C C . ASN A 1 139 ? -10.312 -7.875 -7.535 1 77.5 139 ASN A C 1
ATOM 1216 O O . ASN A 1 139 ? -10.328 -6.969 -6.703 1 77.5 139 ASN A O 1
ATOM 1220 N N . PRO A 1 140 ? -11.531 -8.922 -7.82 1 86.12 140 PRO A N 1
ATOM 1221 C CA . PRO A 1 140 ? -12.648 -8.844 -6.883 1 86.12 140 PRO A CA 1
ATOM 1222 C C . PRO A 1 140 ? -12.195 -8.75 -5.426 1 86.12 140 PRO A C 1
ATOM 1224 O O . PRO A 1 140 ? -12.859 -8.117 -4.605 1 86.12 140 PRO A O 1
ATOM 1227 N N . ASP A 1 141 ? -11.172 -9.422 -5.129 1 87.19 141 ASP A N 1
ATOM 1228 C CA . ASP A 1 141 ? -10.641 -9.383 -3.768 1 87.19 141 ASP A CA 1
ATOM 1229 C C . ASP A 1 141 ? -10.281 -7.961 -3.355 1 87.19 141 ASP A C 1
ATOM 1231 O O . ASP A 1 141 ? -10.578 -7.539 -2.234 1 87.19 141 ASP A O 1
ATOM 1235 N N . GLN A 1 142 ? -9.805 -7.254 -4.309 1 86 142 GLN A N 1
ATOM 1236 C CA . GLN A 1 142 ? -9.445 -5.867 -4.027 1 86 142 GLN A CA 1
ATOM 1237 C C . GLN A 1 142 ? -10.688 -4.984 -3.936 1 86 142 GLN A C 1
ATOM 1239 O O . GLN A 1 142 ? -10.727 -4.043 -3.137 1 86 142 GLN A O 1
ATOM 1244 N N . ARG A 1 143 ? -11.641 -5.273 -4.75 1 90.44 143 ARG A N 1
ATOM 1245 C CA . ARG A 1 143 ? -12.883 -4.5 -4.715 1 90.44 143 ARG A CA 1
ATOM 1246 C C . ARG A 1 143 ? -13.555 -4.613 -3.352 1 90.44 143 ARG A C 1
ATOM 1248 O O . ARG A 1 143 ? -13.93 -3.605 -2.752 1 90.44 143 ARG A O 1
ATOM 1255 N N . ILE A 1 144 ? -13.523 -5.77 -2.828 1 92.62 144 ILE A N 1
ATOM 1256 C CA . ILE A 1 144 ? -14.266 -6.023 -1.599 1 92.62 144 ILE A CA 1
ATOM 1257 C C . ILE A 1 144 ? -13.43 -5.598 -0.394 1 92.62 144 ILE A C 1
ATOM 1259 O O . ILE A 1 144 ? -13.938 -4.957 0.529 1 92.62 144 ILE A O 1
ATOM 1263 N N . ALA A 1 145 ? -12.195 -5.895 -0.461 1 90.31 145 ALA A N 1
ATOM 1264 C CA . ALA A 1 145 ? -11.352 -5.668 0.706 1 90.31 145 ALA A CA 1
ATOM 1265 C C . ALA A 1 145 ? -10.93 -4.203 0.801 1 90.31 145 ALA A C 1
ATOM 1267 O O . ALA A 1 145 ? -10.867 -3.639 1.896 1 90.31 145 ALA A O 1
ATOM 1268 N N . GLN A 1 146 ? -10.695 -3.564 -0.337 1 89.56 146 GLN A N 1
ATOM 1269 C CA . GLN A 1 146 ? -10.055 -2.256 -0.291 1 89.56 146 GLN A CA 1
ATOM 1270 C C . GLN A 1 146 ? -10.984 -1.17 -0.833 1 89.56 146 GLN A C 1
ATOM 1272 O O . GLN A 1 146 ? -11.148 -0.121 -0.208 1 89.56 146 GLN A O 1
ATOM 1277 N N . ASP A 1 147 ? -11.531 -1.346 -1.951 1 90 147 ASP A N 1
ATOM 1278 C CA . ASP A 1 147 ? -12.32 -0.305 -2.602 1 90 147 ASP A CA 1
ATOM 1279 C C . ASP A 1 147 ? -13.539 0.069 -1.757 1 90 147 ASP A C 1
ATOM 1281 O O . ASP A 1 147 ? -13.898 1.243 -1.669 1 90 147 ASP A O 1
ATOM 1285 N N . ILE A 1 148 ? -14.156 -0.926 -1.181 1 93.69 148 ILE A N 1
ATOM 1286 C CA . ILE A 1 148 ? -15.32 -0.647 -0.343 1 93.69 148 ILE A CA 1
ATOM 1287 C C . ILE A 1 148 ? -14.906 0.222 0.842 1 93.69 148 ILE A C 1
ATOM 1289 O O . ILE A 1 148 ? -15.594 1.181 1.188 1 93.69 148 ILE A O 1
ATOM 1293 N N . LYS A 1 149 ? -13.82 -0.158 1.436 1 93.31 149 LYS A N 1
ATOM 1294 C CA . LYS A 1 149 ? -13.289 0.625 2.547 1 93.31 149 LYS A CA 1
ATOM 1295 C C . LYS A 1 149 ? -13.016 2.064 2.125 1 93.31 149 LYS A C 1
ATOM 1297 O O . LYS A 1 149 ? -13.438 3.006 2.803 1 93.31 149 LYS A O 1
ATOM 1302 N N . GLU A 1 150 ? -12.398 2.258 1.039 1 91.19 150 GLU A N 1
ATOM 1303 C CA . GLU A 1 150 ? -12.047 3.584 0.535 1 91.19 150 GLU A CA 1
ATOM 1304 C C . GLU A 1 150 ? -13.297 4.379 0.162 1 91.19 150 GLU A C 1
ATOM 1306 O O . GLU A 1 150 ? -13.359 5.59 0.387 1 91.19 150 GLU A O 1
ATOM 1311 N N . PHE A 1 151 ? -14.234 3.695 -0.416 1 92.88 151 PHE A N 1
ATOM 1312 C CA . PHE A 1 151 ? -15.492 4.34 -0.792 1 92.88 151 PHE A CA 1
ATOM 1313 C C . PHE A 1 151 ? -16.188 4.922 0.43 1 92.88 151 PHE A C 1
ATOM 1315 O O . PHE A 1 151 ? -16.609 6.082 0.419 1 92.88 151 PHE A O 1
ATOM 1322 N N . CYS A 1 152 ? -16.312 4.121 1.443 1 92.25 152 CYS A N 1
ATOM 1323 C CA . CYS A 1 152 ? -17 4.566 2.654 1 92.25 152 CYS A CA 1
ATOM 1324 C C . CYS A 1 152 ? -16.234 5.699 3.322 1 92.25 152 CYS A C 1
ATOM 1326 O O . CYS A 1 152 ? -16.812 6.707 3.721 1 92.25 152 CYS A O 1
ATOM 1328 N N . ASP A 1 153 ? -14.922 5.547 3.338 1 91.88 153 ASP A N 1
ATOM 1329 C CA . ASP A 1 153 ? -14.078 6.551 3.977 1 91.88 153 ASP A CA 1
ATOM 1330 C C . ASP A 1 153 ? -14.125 7.871 3.217 1 91.88 153 ASP A C 1
ATOM 1332 O O . ASP A 1 153 ? -14.367 8.93 3.809 1 91.88 153 ASP A O 1
ATOM 1336 N N . GLN A 1 154 ? -13.945 7.828 1.998 1 91.06 154 GLN A N 1
ATOM 1337 C CA . GLN A 1 154 ? -13.859 9.031 1.183 1 91.06 154 GLN A CA 1
ATOM 1338 C C . GLN A 1 154 ? -15.227 9.703 1.046 1 91.06 154 GLN A C 1
ATOM 1340 O O . GLN A 1 154 ? -15.312 10.938 0.991 1 91.06 154 GLN A O 1
ATOM 1345 N N . THR A 1 155 ? -16.297 8.914 0.942 1 90.62 155 THR A N 1
ATOM 1346 C CA . THR A 1 155 ? -17.641 9.484 0.848 1 90.62 155 THR A CA 1
ATOM 1347 C C . THR A 1 155 ? -17.969 10.281 2.104 1 90.62 155 THR A C 1
ATOM 1349 O O . THR A 1 155 ? -18.469 11.406 2.018 1 90.62 155 THR A O 1
ATOM 1352 N N . LEU A 1 156 ? -17.672 9.68 3.184 1 89.88 156 LEU A N 1
ATOM 1353 C CA . LEU A 1 156 ? -17.969 10.367 4.438 1 89.88 156 LEU A CA 1
ATOM 1354 C C . LEU A 1 156 ? -17.047 11.57 4.625 1 89.88 156 LEU A C 1
ATOM 1356 O O . LEU A 1 156 ? -17.5 12.641 5.043 1 89.88 156 LEU A O 1
ATOM 1360 N N . GLN A 1 157 ? -15.758 11.43 4.336 1 90.75 157 GLN A N 1
ATOM 1361 C CA . GLN A 1 157 ? -14.797 12.523 4.496 1 90.75 157 GLN A CA 1
ATOM 1362 C C . GLN A 1 157 ? -15.133 13.688 3.568 1 90.75 157 GLN A C 1
ATOM 1364 O O . GLN A 1 157 ? -15.172 14.836 4 1 90.75 157 GLN A O 1
ATOM 1369 N N . LEU A 1 158 ? -15.414 13.391 2.303 1 90.25 158 LEU A N 1
ATOM 1370 C CA . LEU A 1 158 ? -15.727 14.422 1.322 1 90.25 158 LEU A CA 1
ATOM 1371 C C . LEU A 1 158 ? -17.094 15.031 1.599 1 90.25 158 LEU A C 1
ATOM 1373 O O . LEU A 1 158 ? -17.266 16.25 1.513 1 90.25 158 LEU A O 1
ATOM 1377 N N . GLY A 1 159 ? -18.062 14.141 1.926 1 89.69 159 GLY A N 1
ATOM 1378 C CA . GLY A 1 159 ? -19.406 14.641 2.23 1 89.69 159 GLY A CA 1
ATOM 1379 C C . GLY A 1 159 ? -19.438 15.555 3.439 1 89.69 159 GLY A C 1
ATOM 1380 O O . GLY A 1 159 ? -19.969 16.672 3.367 1 89.69 159 GLY A O 1
ATOM 1381 N N . LEU A 1 160 ? -18.891 15.133 4.492 1 90.19 160 LEU A N 1
ATOM 1382 C CA . LEU A 1 160 ? -18.875 15.93 5.711 1 90.19 160 LEU A CA 1
ATOM 1383 C C . LEU A 1 160 ? -17.953 17.125 5.559 1 90.19 160 LEU A C 1
ATOM 1385 O O . LEU A 1 160 ? -18.219 18.203 6.109 1 90.19 160 LEU A O 1
ATOM 1389 N N . GLY A 1 161 ? -16.844 16.906 4.875 1 88.69 161 GLY A N 1
ATOM 1390 C CA . GLY A 1 161 ? -15.961 18.031 4.59 1 88.69 161 GLY A CA 1
ATOM 1391 C C . GLY A 1 161 ? -16.641 19.141 3.799 1 88.69 161 GLY A C 1
ATOM 1392 O O . GLY A 1 161 ? -16.469 20.312 4.105 1 88.69 161 GLY A O 1
ATOM 1393 N N . LEU A 1 162 ? -17.391 18.766 2.824 1 90.56 162 LEU A N 1
ATOM 1394 C CA . LEU A 1 162 ? -18.125 19.719 2.021 1 90.56 162 LEU A CA 1
ATOM 1395 C C . LEU A 1 162 ? -19.141 20.469 2.871 1 90.56 162 LEU A C 1
ATOM 1397 O O . LEU A 1 162 ? -19.281 21.688 2.766 1 90.56 162 LEU A O 1
ATOM 1401 N N . LEU A 1 163 ? -19.828 19.766 3.662 1 90.12 163 LEU A N 1
ATOM 1402 C CA . LEU A 1 163 ? -20.828 20.375 4.527 1 90.12 163 LEU A CA 1
ATOM 1403 C C . LEU A 1 163 ? -20.172 21.375 5.48 1 90.12 163 LEU A C 1
ATOM 1405 O O . LEU A 1 163 ? -20.688 22.484 5.668 1 90.12 163 LEU A O 1
ATOM 1409 N N . ARG A 1 164 ? -19.047 21 6.023 1 89.56 164 ARG A N 1
ATOM 1410 C CA . ARG A 1 164 ? -18.328 21.891 6.934 1 89.56 164 ARG A CA 1
ATOM 1411 C C . ARG A 1 164 ? -17.844 23.141 6.207 1 89.56 164 ARG A C 1
ATOM 1413 O O . ARG A 1 164 ? -17.922 24.234 6.746 1 89.56 164 ARG A O 1
ATOM 1420 N N . THR A 1 165 ? -17.391 22.953 5.039 1 89.69 165 THR A N 1
ATOM 1421 C CA . THR A 1 165 ? -16.844 24.047 4.246 1 89.69 165 THR A CA 1
ATOM 1422 C C . THR A 1 165 ? -17.953 25.031 3.871 1 89.69 165 THR A C 1
ATOM 1424 O O . THR A 1 165 ? 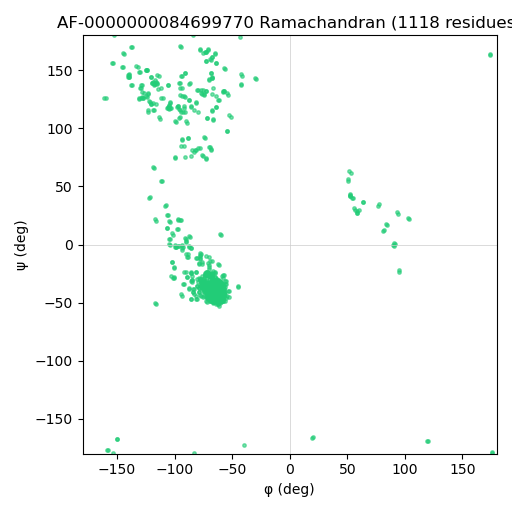-17.781 26.25 4.012 1 89.69 165 THR A O 1
ATOM 1427 N N . ILE A 1 166 ? -19.078 24.531 3.5 1 90.44 166 ILE A N 1
ATOM 1428 C CA . ILE A 1 166 ? -20.188 25.391 3.104 1 90.44 166 ILE A CA 1
ATOM 1429 C C . ILE A 1 166 ? -20.719 26.141 4.32 1 90.44 166 ILE A C 1
ATOM 1431 O O . ILE A 1 166 ? -20.969 27.344 4.258 1 90.44 166 ILE A O 1
ATOM 1435 N N . THR A 1 167 ? -20.891 25.422 5.367 1 89.56 167 THR A N 1
ATOM 1436 C CA . THR A 1 167 ? -21.406 26.047 6.586 1 89.56 167 THR A CA 1
ATOM 1437 C C . THR A 1 167 ? -20.438 27.109 7.098 1 89.56 167 THR A C 1
ATOM 1439 O O . THR A 1 167 ? -20.844 28.188 7.523 1 89.56 167 THR A O 1
ATOM 1442 N N . SER A 1 168 ? -19.125 26.75 7.07 1 89 168 SER A N 1
ATOM 1443 C CA . SER A 1 168 ? -18.109 27.719 7.492 1 89 168 SER A CA 1
ATOM 1444 C C . SER A 1 168 ? -18.109 28.953 6.594 1 89 168 SER A C 1
ATOM 1446 O O . SER A 1 168 ? -18.047 30.078 7.078 1 89 168 SER A O 1
ATOM 1448 N N . LEU A 1 169 ? -18.25 28.766 5.359 1 88.44 169 LEU A N 1
ATOM 1449 C CA . LEU A 1 169 ? -18.25 29.844 4.391 1 88.44 169 LEU A CA 1
ATOM 1450 C C . LEU A 1 169 ? -19.422 30.797 4.633 1 88.44 169 LEU A C 1
ATOM 1452 O O . LEU A 1 169 ? -19.25 32 4.668 1 88.44 169 LEU A O 1
ATOM 1456 N N . VAL A 1 170 ? -20.594 30.266 4.832 1 88.06 170 VAL A N 1
ATOM 1457 C CA . VAL A 1 170 ? -21.781 31.062 5.035 1 88.06 170 VAL A CA 1
ATOM 1458 C C . VAL A 1 170 ? -21.672 31.844 6.348 1 88.06 170 VAL A C 1
ATOM 1460 O O . VAL A 1 170 ? -21.906 33.062 6.391 1 88.06 170 VAL A O 1
ATOM 1463 N N . SER A 1 171 ? -21.266 31.188 7.387 1 86.88 171 SER A N 1
ATOM 1464 C CA . SER A 1 171 ? -21.203 31.797 8.711 1 86.88 171 SER A CA 1
ATOM 1465 C C . SER A 1 171 ? -20.141 32.906 8.742 1 86.88 171 SER A C 1
ATOM 1467 O O . SER A 1 171 ? -20.406 34 9.266 1 86.88 171 SER A O 1
ATOM 1469 N N . PHE A 1 172 ? -19 32.688 8.227 1 86.25 172 PHE A N 1
ATOM 1470 C CA . PHE A 1 172 ? -17.922 33.656 8.344 1 86.25 172 PHE A CA 1
ATOM 1471 C C . PHE A 1 172 ? -18.062 34.781 7.301 1 86.25 172 PHE A C 1
ATOM 1473 O O . PHE A 1 172 ? -17.531 35.875 7.473 1 86.25 172 PHE A O 1
ATOM 1480 N N . THR A 1 173 ? -18.781 34.438 6.215 1 85.69 173 THR A N 1
ATOM 1481 C CA . THR A 1 173 ? -19.125 35.531 5.281 1 85.69 173 THR A CA 1
ATOM 1482 C C . THR A 1 173 ? -20.078 36.531 5.934 1 85.69 173 THR A C 1
ATOM 1484 O O . THR A 1 173 ? -19.938 37.719 5.734 1 85.69 173 THR A O 1
ATOM 1487 N N . VAL A 1 174 ? -20.953 36.062 6.715 1 82.81 174 VAL A N 1
ATOM 1488 C CA . VAL A 1 174 ? -21.891 36.906 7.426 1 82.81 174 VAL A CA 1
ATOM 1489 C C . VAL A 1 174 ? -21.141 37.75 8.445 1 82.81 174 VAL A C 1
ATOM 1491 O O . VAL A 1 174 ? -21.406 38.969 8.586 1 82.81 174 VAL A O 1
ATOM 1494 N N . ILE A 1 175 ? -20.219 37.188 9.094 1 81.44 175 ILE A N 1
ATOM 1495 C CA . ILE A 1 175 ? -19.422 37.906 10.086 1 81.44 175 ILE A CA 1
ATOM 1496 C C . ILE A 1 175 ? -18.625 39.031 9.406 1 81.44 175 ILE A C 1
ATOM 1498 O O . ILE A 1 175 ? -18.594 40.156 9.867 1 81.44 175 ILE A O 1
ATOM 1502 N N . LEU A 1 176 ? -17.953 38.688 8.344 1 80.38 176 LEU A N 1
ATOM 1503 C CA . LEU A 1 176 ? -17.156 39.656 7.605 1 80.38 176 LEU A CA 1
ATOM 1504 C C . LEU A 1 176 ? -18.047 40.781 7.074 1 80.38 176 LEU A C 1
ATOM 1506 O O . LEU A 1 176 ? -17.625 41.938 7.043 1 80.38 176 LEU A O 1
ATOM 1510 N N . TRP A 1 177 ? -19.234 40.375 6.711 1 79.69 177 TRP A N 1
ATOM 1511 C CA . TRP A 1 177 ? -20.172 41.375 6.207 1 79.69 177 TRP A CA 1
ATOM 1512 C C . TRP A 1 177 ? -20.562 42.375 7.305 1 79.69 177 TRP A C 1
ATOM 1514 O O . TRP A 1 177 ? -20.641 43.562 7.066 1 79.69 177 TRP A O 1
ATOM 1524 N N . ASN A 1 178 ? -20.703 41.875 8.477 1 76.94 178 ASN A N 1
ATOM 1525 C CA . ASN A 1 178 ? -21.109 42.719 9.594 1 76.94 178 ASN A CA 1
ATOM 1526 C C . ASN A 1 178 ? -19.969 43.625 10.078 1 76.94 178 ASN A C 1
ATOM 1528 O O . ASN A 1 178 ? -20.203 44.719 10.539 1 76.94 178 ASN A O 1
ATOM 1532 N N . LEU A 1 179 ? -18.812 43.094 9.898 1 72.44 179 LEU A N 1
ATOM 1533 C CA . LEU A 1 179 ? -17.641 43.844 10.383 1 72.44 179 LEU A CA 1
ATOM 1534 C C . LEU A 1 179 ? -17.203 44.875 9.359 1 72.44 179 LEU A C 1
ATOM 1536 O O . LEU A 1 179 ? -16.531 45.844 9.711 1 72.44 179 LEU A O 1
ATOM 1540 N N . SER A 1 180 ? -17.25 44.594 7.988 1 71.38 180 SER A N 1
ATOM 1541 C CA . SER A 1 180 ? -16.734 45.406 6.902 1 71.38 180 SER A CA 1
ATOM 1542 C C . SER A 1 180 ? -17.406 46.781 6.887 1 71.38 180 SER A C 1
ATOM 1544 O O . SER A 1 180 ? -16.828 47.75 6.387 1 71.38 180 SER A O 1
ATOM 1546 N N . GLY A 1 181 ? -18.109 47.062 7.801 1 62.72 181 GLY A N 1
ATOM 1547 C CA . GLY A 1 181 ? -18.734 48.375 7.703 1 62.72 181 GLY A CA 1
ATOM 1548 C C . GLY A 1 181 ? -18.766 48.906 6.289 1 62.72 181 GLY A C 1
ATOM 1549 O O . GLY A 1 181 ? -18.781 48.156 5.324 1 62.72 181 GLY A O 1
ATOM 1550 N N . ILE A 1 182 ? -19.062 50.312 5.984 1 55.78 182 ILE A N 1
ATOM 1551 C CA . ILE A 1 182 ? -19.172 51 4.699 1 55.78 182 ILE A CA 1
ATOM 1552 C C . ILE A 1 182 ? -17.828 51.625 4.336 1 55.78 182 ILE A C 1
ATOM 1554 O O . ILE A 1 182 ? -17.266 52.406 5.125 1 55.78 182 ILE A O 1
ATOM 1558 N N . LEU A 1 183 ? -16.969 50.844 3.6 1 56.41 183 LEU A N 1
ATOM 1559 C CA . LEU A 1 183 ? -15.766 51.531 3.146 1 56.41 183 LEU A CA 1
ATOM 1560 C C . LEU A 1 183 ? -16.094 52.625 2.117 1 56.41 183 LEU A C 1
ATOM 1562 O O . LEU A 1 183 ? -16.766 52.344 1.114 1 56.41 183 LEU A O 1
ATOM 1566 N N . THR A 1 184 ? -16 53.938 2.477 1 52.97 184 THR A N 1
ATOM 1567 C CA . THR A 1 184 ? -16.219 55.031 1.546 1 52.97 184 THR A CA 1
ATOM 1568 C C . THR A 1 184 ? -14.938 55.344 0.776 1 52.97 184 THR A C 1
ATOM 1570 O O . THR A 1 184 ? -13.898 55.594 1.378 1 52.97 184 THR A O 1
ATOM 1573 N N . PHE A 1 185 ? -14.719 54.594 -0.204 1 52.72 185 PHE A N 1
ATOM 1574 C CA . PHE A 1 185 ? -13.531 54.938 -0.976 1 52.72 185 PHE A CA 1
ATOM 1575 C C . PHE A 1 185 ? -13.836 56.031 -1.966 1 52.72 185 PHE A C 1
ATOM 1577 O O . PHE A 1 185 ? -14.891 56.062 -2.596 1 52.72 185 PHE A O 1
ATOM 1584 N N . GLU A 1 186 ? -13.211 57.219 -1.825 1 49.91 186 GLU A N 1
ATOM 1585 C CA . GLU A 1 186 ? -13.336 58.344 -2.777 1 49.91 186 GLU A CA 1
ATOM 1586 C C . GLU A 1 186 ? -12.5 58.062 -4.031 1 49.91 186 GLU A C 1
ATOM 1588 O O . GLU A 1 186 ? -11.273 58 -3.963 1 49.91 186 GLU A O 1
ATOM 1593 N N . LEU A 1 187 ? -12.93 57.281 -4.867 1 47.34 187 LEU A N 1
ATOM 1594 C CA . LEU A 1 187 ? -12.195 57.219 -6.125 1 47.34 187 LEU A CA 1
ATOM 1595 C C . LEU A 1 187 ? -12.82 58.125 -7.18 1 47.34 187 LEU A C 1
ATOM 1597 O O . LEU A 1 187 ? -14.016 58.031 -7.449 1 47.34 187 LEU A O 1
ATOM 1601 N N . GLY A 1 188 ? -12.031 59 -7.836 1 53 188 GLY A N 1
ATOM 1602 C CA . GLY A 1 188 ? -12.383 59.938 -8.914 1 53 188 GLY A CA 1
ATOM 1603 C C . GLY A 1 188 ? -13.461 60.906 -8.523 1 53 188 GLY A C 1
ATOM 1604 O O . GLY A 1 188 ? -14.25 61.344 -9.367 1 53 188 GLY A O 1
ATOM 1605 N N . GLY A 1 189 ? -13.656 61.312 -7.312 1 53.75 189 GLY A N 1
ATOM 1606 C CA . GLY A 1 189 ? -14.641 62.281 -6.867 1 53.75 189 GLY A CA 1
ATOM 1607 C C . GLY A 1 189 ? -15.93 61.656 -6.383 1 53.75 189 GLY A C 1
ATOM 1608 O O . GLY A 1 189 ? -16.828 62.344 -5.898 1 53.75 189 GLY A O 1
ATOM 1609 N N . MET A 1 190 ? -16.125 60.438 -6.855 1 53.44 190 MET A N 1
ATOM 1610 C CA . MET A 1 190 ? -17.359 59.781 -6.453 1 53.44 190 MET A CA 1
ATOM 1611 C C . MET A 1 190 ? -17.125 58.844 -5.273 1 53.44 190 MET A C 1
ATOM 1613 O O . MET A 1 190 ? -16.094 58.156 -5.227 1 53.44 190 MET A O 1
ATOM 1617 N N . THR A 1 191 ? -17.719 59.062 -4.227 1 56.69 191 THR A N 1
ATOM 1618 C CA . THR A 1 191 ? -17.656 58.25 -3.012 1 56.69 191 THR A CA 1
ATOM 1619 C C . THR A 1 191 ? -18.328 56.906 -3.219 1 56.69 191 THR A C 1
ATOM 1621 O O . THR A 1 191 ? -19.531 56.844 -3.49 1 56.69 191 THR A O 1
ATOM 1624 N N . TRP A 1 192 ? -17.672 56 -3.768 1 55.75 192 TRP A N 1
ATOM 1625 C CA . TRP A 1 192 ? -18.234 54.656 -3.904 1 55.75 192 TRP A CA 1
ATOM 1626 C C . TRP A 1 192 ? -18.281 53.969 -2.555 1 55.75 192 TRP A C 1
ATOM 1628 O O . TRP A 1 192 ? -17.297 53.938 -1.821 1 55.75 192 TRP A O 1
ATOM 1638 N N . VAL A 1 193 ? -19.484 53.812 -2.043 1 60.38 193 VAL A N 1
ATOM 1639 C CA . VAL A 1 193 ? -19.734 53.094 -0.789 1 60.38 193 VAL A CA 1
ATOM 1640 C C . VAL A 1 193 ? -19.938 51.625 -1.064 1 60.38 193 VAL A C 1
ATOM 1642 O O . VAL A 1 193 ? -20.875 51.219 -1.771 1 60.38 193 VAL A O 1
ATOM 1645 N N . ILE A 1 194 ? -18.953 50.844 -1.031 1 62.97 194 ILE A N 1
ATOM 1646 C CA . ILE A 1 194 ? -19.141 49.406 -1.23 1 62.97 194 ILE A CA 1
ATOM 1647 C C . ILE A 1 194 ? -19.391 48.75 0.113 1 62.97 194 ILE A C 1
ATOM 1649 O O . ILE A 1 194 ? -18.484 48.594 0.925 1 62.97 194 ILE A O 1
ATOM 1653 N N . PRO A 1 195 ? -20.734 48.375 0.302 1 66.62 195 PRO A N 1
ATOM 1654 C CA . PRO A 1 195 ? -21.031 47.625 1.515 1 66.62 195 PRO A CA 1
ATOM 1655 C C . PRO A 1 195 ? -20.391 46.219 1.499 1 66.62 195 PRO A C 1
ATOM 1657 O O . PRO A 1 195 ? -20.328 45.594 0.448 1 66.62 195 PRO A O 1
ATOM 1660 N N . GLY A 1 196 ? -19.703 45.938 2.58 1 73.12 196 GLY A N 1
ATOM 1661 C CA . GLY A 1 196 ? -19.141 44.594 2.725 1 73.12 196 GLY A CA 1
ATOM 1662 C C . GLY A 1 196 ? -17.906 44.375 1.873 1 73.12 196 GLY A C 1
ATOM 1663 O O . GLY A 1 196 ? -17.734 43.312 1.284 1 73.12 196 GLY A O 1
ATOM 1664 N N . TYR A 1 197 ? -17.172 45.406 1.721 1 76.06 197 TYR A N 1
ATOM 1665 C CA . TYR A 1 197 ? -16.047 45.312 0.798 1 76.06 197 TYR A CA 1
ATOM 1666 C C . TYR A 1 197 ? -15.086 44.219 1.184 1 76.06 197 TYR A C 1
ATOM 1668 O O . TYR A 1 197 ? -14.484 43.562 0.316 1 76.06 197 TYR A O 1
ATOM 1676 N N . MET A 1 198 ? -15.023 43.875 2.477 1 78.06 198 MET A N 1
ATOM 1677 C CA . MET A 1 198 ? -14.094 42.844 2.904 1 78.06 198 MET A CA 1
ATOM 1678 C C . MET A 1 198 ? -14.539 41.469 2.398 1 78.06 198 MET A C 1
ATOM 1680 O O . MET A 1 198 ? -13.703 40.625 2.074 1 78.06 198 MET A O 1
ATOM 1684 N N . VAL A 1 199 ? -15.781 41.312 2.318 1 81.94 199 VAL A N 1
ATOM 1685 C CA . VAL A 1 199 ? -16.312 40.031 1.856 1 81.94 199 VAL A CA 1
ATOM 1686 C C . VAL A 1 199 ? -15.984 39.844 0.38 1 81.94 199 VAL A C 1
ATOM 1688 O O . VAL A 1 199 ? -15.539 38.75 -0.025 1 81.94 199 VAL A O 1
ATOM 1691 N N . TRP A 1 200 ? -16.172 40.844 -0.396 1 81.62 200 TRP A N 1
ATOM 1692 C CA . TRP A 1 200 ? -15.938 40.75 -1.833 1 81.62 200 TRP A CA 1
ATOM 1693 C C . TRP A 1 200 ? -14.453 40.562 -2.127 1 81.62 200 TRP A C 1
ATOM 1695 O O . TRP A 1 200 ? -14.094 39.812 -3.041 1 81.62 200 TRP A O 1
ATOM 1705 N N . VAL A 1 201 ? -13.688 41.156 -1.362 1 80.31 201 VAL A N 1
ATOM 1706 C CA . VAL A 1 201 ? -12.25 41.031 -1.555 1 80.31 201 VAL A CA 1
ATOM 1707 C C . VAL A 1 201 ? -11.828 39.594 -1.177 1 80.31 201 VAL A C 1
ATOM 1709 O O . VAL A 1 201 ? -10.984 39 -1.848 1 80.31 201 VAL A O 1
ATOM 1712 N N . ALA A 1 202 ? -12.398 39.125 -0.076 1 82.56 202 ALA A N 1
ATOM 1713 C CA . ALA A 1 202 ? -12.078 37.781 0.356 1 82.56 202 ALA A CA 1
ATOM 1714 C C . ALA A 1 202 ? -12.5 36.75 -0.693 1 82.56 202 ALA A C 1
ATOM 1716 O O . ALA A 1 202 ? -11.75 35.812 -0.988 1 82.56 202 ALA A O 1
ATOM 1717 N N . ILE A 1 203 ? -13.609 36.969 -1.254 1 84.19 203 ILE A N 1
ATOM 1718 C CA . ILE A 1 203 ? -14.133 36.031 -2.252 1 84.19 203 ILE A CA 1
ATOM 1719 C C . ILE A 1 203 ? -13.281 36.094 -3.52 1 84.19 203 ILE A C 1
ATOM 1721 O O . ILE A 1 203 ? -12.898 35.062 -4.078 1 84.19 203 ILE A O 1
ATOM 1725 N N . LEU A 1 204 ? -12.992 37.312 -3.928 1 84.5 204 LEU A N 1
ATOM 1726 C CA . LEU A 1 204 ? -12.188 37.469 -5.133 1 84.5 204 LEU A CA 1
ATOM 1727 C C . LEU A 1 204 ? -10.797 36.875 -4.957 1 84.5 204 LEU A C 1
ATOM 1729 O O . LEU A 1 204 ? -10.305 36.188 -5.848 1 84.5 204 LEU A O 1
ATOM 1733 N N . TYR A 1 205 ? -10.203 37.125 -3.85 1 84 205 TYR A N 1
ATOM 1734 C CA . TYR A 1 205 ? -8.891 36.594 -3.537 1 84 205 TYR A CA 1
ATOM 1735 C C . TYR A 1 205 ? -8.93 35.062 -3.531 1 84 205 TYR A C 1
ATOM 1737 O O . TYR A 1 205 ? -8.047 34.406 -4.082 1 84 205 TYR A O 1
ATOM 1745 N N . SER A 1 206 ? -9.922 34.531 -2.941 1 85.69 206 SER A N 1
ATOM 1746 C CA . SER A 1 206 ? -10.031 33.094 -2.809 1 85.69 206 SER A CA 1
ATOM 1747 C C . SER A 1 206 ? -10.32 32.438 -4.152 1 85.69 206 SER A C 1
ATOM 1749 O O . SER A 1 206 ? -9.789 31.359 -4.449 1 85.69 206 SER A O 1
ATOM 1751 N N . VAL A 1 207 ? -11.086 33.062 -4.945 1 85.25 207 VAL A N 1
ATOM 1752 C CA . VAL A 1 207 ? -11.43 32.5 -6.25 1 85.25 207 VAL A CA 1
ATOM 1753 C C . VAL A 1 207 ? -10.195 32.5 -7.156 1 85.25 207 VAL A C 1
ATOM 1755 O O . VAL A 1 207 ? -9.914 31.516 -7.832 1 85.25 207 VAL A O 1
ATOM 1758 N N . ILE A 1 208 ? -9.484 33.594 -7.113 1 86.75 208 ILE A N 1
ATOM 1759 C CA . ILE A 1 208 ? -8.273 33.719 -7.926 1 86.75 208 ILE A CA 1
ATOM 1760 C C . ILE A 1 208 ? -7.242 32.688 -7.449 1 86.75 208 ILE A C 1
ATOM 1762 O O . ILE A 1 208 ? -6.613 32 -8.258 1 86.75 208 ILE A O 1
ATOM 1766 N N . GLY A 1 209 ? -7.113 32.625 -6.141 1 83.81 209 GLY A N 1
ATOM 1767 C CA . GLY A 1 209 ? -6.18 31.656 -5.594 1 83.81 209 GLY A CA 1
ATOM 1768 C C . GLY A 1 209 ? -6.543 30.219 -5.941 1 83.81 209 GLY A C 1
ATOM 1769 O O . GLY A 1 209 ? -5.668 29.422 -6.285 1 83.81 209 GLY A O 1
ATOM 1770 N N . THR A 1 210 ? -7.777 29.953 -5.887 1 82.44 210 THR A N 1
ATOM 1771 C CA . THR A 1 210 ? -8.25 28.609 -6.195 1 82.44 210 THR A CA 1
ATOM 1772 C C . THR A 1 210 ? -8.031 28.281 -7.672 1 82.44 210 THR A C 1
ATOM 1774 O O . THR A 1 210 ? -7.625 27.172 -8.016 1 82.44 210 THR A O 1
ATOM 1777 N N . TRP A 1 211 ? -8.234 29.234 -8.438 1 85.19 211 TRP A N 1
ATOM 1778 C CA . TRP A 1 211 ? -8.055 29.047 -9.875 1 85.19 211 TRP A CA 1
ATOM 1779 C C . TRP A 1 211 ? -6.59 28.812 -10.211 1 85.19 211 TRP A C 1
ATOM 1781 O O . TRP A 1 211 ? -6.258 27.938 -11.016 1 85.19 211 TRP A O 1
ATOM 1791 N N . LEU A 1 212 ? -5.73 29.547 -9.633 1 85.69 212 LEU A N 1
ATOM 1792 C CA . LEU A 1 212 ? -4.301 29.406 -9.867 1 85.69 212 LEU A CA 1
ATOM 1793 C C . LEU A 1 212 ? -3.799 28.062 -9.328 1 85.69 212 LEU A C 1
ATOM 1795 O O . LEU A 1 212 ? -2.947 27.422 -9.953 1 85.69 212 LEU A O 1
ATOM 1799 N N . THR A 1 213 ? -4.285 27.672 -8.266 1 82.88 213 THR A N 1
ATOM 1800 C CA . THR A 1 213 ? -3.914 26.375 -7.707 1 82.88 213 THR A CA 1
ATOM 1801 C C . THR A 1 213 ? -4.371 25.25 -8.617 1 82.88 213 THR A C 1
ATOM 1803 O O . THR A 1 213 ? -3.65 24.266 -8.797 1 82.88 213 THR A O 1
ATOM 1806 N N . HIS A 1 214 ? -5.508 25.5 -9.195 1 81.88 214 HIS A N 1
ATOM 1807 C CA . HIS A 1 214 ? -6.031 24.484 -10.109 1 81.88 214 HIS A CA 1
ATOM 1808 C C . HIS A 1 214 ? -5.133 24.328 -11.328 1 81.88 214 HIS A C 1
ATOM 1810 O O . HIS A 1 214 ? -4.871 23.219 -11.781 1 81.88 214 HIS A O 1
ATOM 1816 N N . LYS A 1 215 ? -4.625 25.344 -11.82 1 85.88 215 LYS A N 1
ATOM 1817 C CA . LYS A 1 215 ? -3.766 25.312 -13 1 85.88 215 LYS A CA 1
ATOM 1818 C C . LYS A 1 215 ? -2.455 24.594 -12.711 1 85.88 215 LYS A C 1
ATOM 1820 O O . LYS A 1 215 ? -1.943 23.859 -13.562 1 85.88 215 LYS A O 1
ATOM 1825 N N . ILE A 1 216 ? -1.942 24.719 -11.578 1 85.12 216 ILE A N 1
ATOM 1826 C CA . ILE A 1 216 ? -0.671 24.109 -11.211 1 85.12 216 ILE A CA 1
ATOM 1827 C C . ILE A 1 216 ? -0.885 22.625 -10.891 1 85.12 216 ILE A C 1
ATOM 1829 O O . ILE A 1 216 ? -0.099 21.781 -11.312 1 85.12 216 ILE A O 1
ATOM 1833 N N . THR A 1 217 ? -1.946 22.391 -10.219 1 78.56 217 THR A N 1
ATOM 1834 C CA . THR A 1 217 ? -2.199 21.016 -9.781 1 78.56 217 THR A CA 1
ATOM 1835 C C . THR A 1 217 ? -2.562 20.125 -10.961 1 78.56 217 THR A C 1
ATOM 1837 O O . THR A 1 217 ? -2.275 18.922 -10.953 1 78.56 217 THR A O 1
ATOM 1840 N N . ARG A 1 218 ? -3.055 20.641 -11.977 1 82.44 218 ARG A N 1
ATOM 1841 C CA . ARG A 1 218 ? -3.408 19.875 -13.172 1 82.44 218 ARG A CA 1
ATOM 1842 C C . ARG A 1 218 ? -2.174 19.234 -13.797 1 82.44 218 ARG A C 1
ATOM 1844 O O . ARG A 1 218 ? -2.258 18.141 -14.367 1 82.44 218 ARG A O 1
ATOM 1851 N N . LYS A 1 219 ? -1.058 19.844 -13.648 1 85.44 219 LYS A N 1
ATOM 1852 C CA . LYS A 1 219 ? 0.187 19.297 -14.188 1 85.44 219 LYS A CA 1
ATOM 1853 C C . LYS A 1 219 ? 0.893 18.422 -13.164 1 85.44 219 LYS A C 1
ATOM 1855 O O . LYS A 1 219 ? 1.647 17.516 -13.531 1 85.44 219 LYS A O 1
ATOM 1860 N N . LEU A 1 220 ? 0.603 18.656 -11.977 1 84.44 220 LEU A N 1
ATOM 1861 C CA . LEU A 1 220 ? 1.258 17.938 -10.891 1 84.44 220 LEU A CA 1
ATOM 1862 C C . LEU A 1 220 ? 0.697 16.516 -10.766 1 84.44 220 LEU A C 1
ATOM 1864 O O . LEU A 1 220 ? 1.444 15.57 -10.523 1 84.44 220 LEU A O 1
ATOM 1868 N N . ILE A 1 221 ? -0.544 16.328 -11.062 1 80.06 221 ILE A N 1
ATOM 1869 C CA . ILE A 1 221 ? -1.23 15.07 -10.805 1 80.06 221 ILE A CA 1
ATOM 1870 C C . ILE A 1 221 ? -0.723 14 -11.766 1 80.06 221 ILE A C 1
ATOM 1872 O O . ILE A 1 221 ? -0.334 12.906 -11.344 1 80.06 221 ILE A O 1
ATOM 1876 N N . PRO A 1 222 ? -0.621 14.336 -13.031 1 84.25 222 PRO A N 1
ATOM 1877 C CA . PRO A 1 222 ? -0.099 13.305 -13.938 1 84.25 222 PRO A CA 1
ATOM 1878 C C . PRO A 1 222 ? 1.353 12.938 -13.641 1 84.25 222 PRO A C 1
ATOM 1880 O O . PRO A 1 222 ? 1.75 11.781 -13.812 1 84.25 222 PRO A O 1
ATOM 1883 N N . LEU A 1 223 ? 2.131 13.875 -13.18 1 87.38 223 LEU A N 1
ATOM 1884 C CA . LEU A 1 223 ? 3.523 13.602 -12.844 1 87.38 223 LEU A CA 1
ATOM 1885 C C . LEU A 1 223 ? 3.625 12.68 -11.633 1 87.38 223 LEU A C 1
ATOM 1887 O O . LEU A 1 223 ? 4.523 11.844 -11.562 1 87.38 223 LEU A O 1
ATOM 1891 N N . THR A 1 224 ? 2.73 12.867 -10.766 1 84.62 224 THR A N 1
ATOM 1892 C CA . THR A 1 224 ? 2.695 12 -9.594 1 84.62 224 THR A CA 1
ATOM 1893 C C . THR A 1 224 ? 2.305 10.578 -9.984 1 84.62 224 THR A C 1
ATOM 1895 O O . THR A 1 224 ? 2.898 9.609 -9.5 1 84.62 224 THR A O 1
ATOM 1898 N N . PHE A 1 225 ? 1.384 10.562 -10.867 1 79.94 225 PHE A N 1
ATOM 1899 C CA . PHE A 1 225 ? 0.961 9.25 -11.344 1 79.94 225 PHE A CA 1
ATOM 1900 C C . PHE A 1 225 ? 2.092 8.555 -12.094 1 79.94 225 PHE A C 1
ATOM 1902 O O . PHE A 1 225 ? 2.289 7.348 -11.953 1 79.94 225 PHE A O 1
ATOM 1909 N N . GLN A 1 226 ? 2.752 9.32 -12.859 1 87.5 226 GLN A N 1
ATOM 1910 C CA . GLN A 1 226 ? 3.875 8.758 -13.602 1 87.5 226 GLN A CA 1
ATOM 1911 C C . GLN A 1 226 ? 4.977 8.281 -12.664 1 87.5 226 GLN A C 1
ATOM 1913 O O . GLN A 1 226 ? 5.613 7.258 -12.914 1 87.5 226 GLN A O 1
ATOM 1918 N N . GLN A 1 227 ? 5.172 8.992 -11.641 1 88.69 227 GLN A N 1
ATOM 1919 C CA . GLN A 1 227 ? 6.176 8.578 -10.664 1 88.69 227 GLN A CA 1
ATOM 1920 C C . GLN A 1 227 ? 5.797 7.25 -10.016 1 88.69 227 GLN A C 1
ATOM 1922 O O . GLN A 1 227 ? 6.648 6.375 -9.836 1 88.69 227 GLN A O 1
ATOM 1927 N N . GLU A 1 228 ? 4.578 7.145 -9.719 1 83.12 228 GLU A N 1
ATOM 1928 C CA . GLU A 1 228 ? 4.09 5.91 -9.117 1 83.12 228 GLU A CA 1
ATOM 1929 C C . GLU A 1 228 ? 4.199 4.738 -10.086 1 83.12 228 GLU A C 1
ATOM 1931 O O . GLU A 1 228 ? 4.531 3.621 -9.68 1 83.12 228 GLU A O 1
ATOM 1936 N N . LYS A 1 229 ? 3.934 5.055 -11.281 1 86.06 229 LYS A N 1
ATOM 1937 C CA . LYS A 1 229 ? 4.055 4.02 -12.305 1 86.06 229 LYS A CA 1
ATOM 1938 C C . LYS A 1 229 ? 5.5 3.561 -12.453 1 86.06 229 LYS A C 1
ATOM 1940 O O . LYS A 1 229 ? 5.773 2.361 -12.531 1 86.06 229 LYS A O 1
ATOM 1945 N N . CYS A 1 230 ? 6.406 4.496 -12.516 1 91.81 230 CYS A N 1
ATOM 1946 C CA . CYS A 1 230 ? 7.82 4.152 -12.633 1 91.81 230 CYS A CA 1
ATOM 1947 C C . CYS A 1 230 ? 8.289 3.344 -11.43 1 91.81 230 CYS A C 1
ATOM 1949 O O . CYS A 1 230 ? 9.062 2.398 -11.578 1 91.81 230 CYS A O 1
ATOM 1951 N N . GLU A 1 231 ? 7.832 3.713 -10.32 1 91.12 231 GLU A N 1
ATOM 1952 C CA . GLU A 1 231 ? 8.18 2.971 -9.109 1 91.12 231 GLU A CA 1
ATOM 1953 C C . GLU A 1 231 ? 7.613 1.556 -9.148 1 91.12 231 GLU A C 1
ATOM 1955 O O . GLU A 1 231 ? 8.281 0.6 -8.75 1 91.12 231 GLU A O 1
ATOM 1960 N N . ALA A 1 232 ? 6.445 1.456 -9.602 1 80.38 232 ALA A N 1
ATOM 1961 C CA . ALA A 1 232 ? 5.797 0.152 -9.703 1 80.38 232 ALA A CA 1
ATOM 1962 C C . ALA A 1 232 ? 6.527 -0.747 -10.695 1 80.38 232 ALA A C 1
ATOM 1964 O O . ALA A 1 232 ? 6.711 -1.939 -10.445 1 80.38 232 ALA A O 1
ATOM 1965 N N . ASP A 1 233 ? 6.836 -0.174 -11.805 1 87.81 233 ASP A N 1
ATOM 1966 C CA . ASP A 1 233 ? 7.59 -0.924 -12.805 1 87.81 233 ASP A CA 1
ATOM 1967 C C . ASP A 1 233 ? 8.914 -1.424 -12.234 1 87.81 233 ASP A C 1
ATOM 1969 O O . ASP A 1 233 ? 9.32 -2.555 -12.508 1 87.81 233 ASP A O 1
ATOM 1973 N N . PHE A 1 234 ? 9.523 -0.599 -11.5 1 93.25 234 PHE A N 1
ATOM 1974 C CA . PHE A 1 234 ? 10.781 -0.958 -10.859 1 93.25 234 PHE A CA 1
ATOM 1975 C C . PHE A 1 234 ? 10.578 -2.105 -9.875 1 93.25 234 PHE A C 1
ATOM 1977 O O . PHE A 1 234 ? 11.352 -3.07 -9.875 1 93.25 234 PHE A O 1
ATOM 1984 N N . ARG A 1 235 ? 9.602 -1.981 -9.148 1 87.5 235 ARG A N 1
ATOM 1985 C CA . ARG A 1 235 ? 9.281 -3.031 -8.188 1 87.5 235 ARG A CA 1
ATOM 1986 C C . ARG A 1 235 ? 8.938 -4.336 -8.891 1 87.5 235 ARG A C 1
ATOM 1988 O O . ARG A 1 235 ? 9.352 -5.414 -8.461 1 87.5 235 ARG A O 1
ATOM 1995 N N . PHE A 1 236 ? 8.195 -4.262 -9.859 1 81.5 236 PHE A N 1
ATOM 1996 C CA . PHE A 1 236 ? 7.781 -5.438 -10.609 1 81.5 236 PHE A CA 1
ATOM 1997 C C . PHE A 1 236 ? 8.992 -6.141 -11.219 1 81.5 236 PHE A C 1
ATOM 1999 O O . PHE A 1 236 ? 9.07 -7.371 -11.211 1 81.5 236 PHE A O 1
ATOM 2006 N N . HIS A 1 237 ? 9.852 -5.312 -11.742 1 90.38 237 HIS A N 1
ATOM 2007 C CA . HIS A 1 237 ? 11.062 -5.867 -12.336 1 90.38 237 HIS A CA 1
ATOM 2008 C C . HIS A 1 237 ? 11.891 -6.625 -11.305 1 90.38 237 HIS A C 1
ATOM 2010 O O . HIS A 1 237 ? 12.344 -7.742 -11.562 1 90.38 237 HIS A O 1
ATOM 2016 N N . LEU A 1 238 ? 12.062 -6.043 -10.188 1 92.06 238 LEU A N 1
ATOM 2017 C CA . LEU A 1 238 ? 12.859 -6.684 -9.148 1 92.06 238 LEU A CA 1
ATOM 2018 C C . LEU A 1 238 ? 12.188 -7.953 -8.648 1 92.06 238 LEU A C 1
ATOM 2020 O O . LEU A 1 238 ? 12.859 -8.93 -8.312 1 92.06 238 LEU A O 1
ATOM 2024 N N . MET A 1 239 ? 10.898 -7.938 -8.562 1 85.12 239 MET A N 1
ATOM 2025 C CA . MET A 1 239 ? 10.164 -9.133 -8.164 1 85.12 239 MET A CA 1
ATOM 2026 C C . MET A 1 239 ? 10.383 -10.266 -9.164 1 85.12 239 MET A C 1
ATOM 2028 O O . MET A 1 239 ? 10.531 -11.422 -8.781 1 85.12 239 MET A O 1
ATOM 2032 N N . ARG A 1 240 ? 10.406 -9.922 -10.391 1 86.06 240 ARG A N 1
ATOM 2033 C CA . ARG A 1 240 ? 10.656 -10.914 -11.43 1 86.06 240 ARG A CA 1
ATOM 2034 C C . ARG A 1 240 ? 12.07 -11.469 -11.336 1 86.06 240 ARG A C 1
ATOM 2036 O O . ARG A 1 240 ? 12.289 -12.672 -11.508 1 86.06 240 ARG A O 1
ATOM 2043 N N . VAL A 1 241 ? 12.977 -10.57 -11.117 1 91.19 241 VAL A N 1
ATOM 2044 C CA . VAL A 1 241 ? 14.367 -10.984 -10.992 1 91.19 241 VAL A CA 1
ATOM 2045 C C . VAL A 1 241 ? 14.516 -11.961 -9.828 1 91.19 241 VAL A C 1
ATOM 2047 O O . VAL A 1 241 ? 15.25 -12.945 -9.922 1 91.19 241 VAL A O 1
ATOM 2050 N N . LYS A 1 242 ? 13.812 -11.68 -8.781 1 88.69 242 LYS A N 1
ATOM 2051 C CA . LYS A 1 242 ? 13.844 -12.586 -7.633 1 88.69 242 LYS A CA 1
ATOM 2052 C C . LYS A 1 242 ? 13.203 -13.93 -7.98 1 88.69 242 LYS A C 1
ATOM 2054 O O . LYS A 1 242 ? 13.742 -14.984 -7.625 1 88.69 242 LYS A O 1
ATOM 2059 N N . GLU A 1 243 ? 12.102 -13.859 -8.672 1 81.81 243 GLU A N 1
ATOM 2060 C CA . GLU A 1 243 ? 11.359 -15.07 -9.016 1 81.81 243 GLU A CA 1
ATOM 2061 C C . GLU A 1 243 ? 12.188 -15.969 -9.93 1 81.81 243 GLU A C 1
ATOM 2063 O O . GLU A 1 243 ? 12.148 -17.203 -9.797 1 81.81 243 GLU A O 1
ATOM 2068 N N . TYR A 1 244 ? 12.93 -15.344 -10.828 1 89.12 244 TYR A N 1
ATOM 2069 C CA . TYR A 1 244 ? 13.703 -16.109 -11.805 1 89.12 244 TYR A CA 1
ATOM 2070 C C . TYR A 1 244 ? 15.195 -16.047 -11.492 1 89.12 244 TYR A C 1
ATOM 2072 O O . TYR A 1 244 ? 16.031 -16.031 -12.398 1 89.12 244 TYR A O 1
ATOM 2080 N N . ALA A 1 245 ? 15.484 -16 -10.25 1 89.31 245 ALA A N 1
ATOM 2081 C CA . ALA A 1 245 ? 16.875 -15.844 -9.812 1 89.31 245 ALA A CA 1
ATOM 2082 C C . ALA A 1 245 ? 17.75 -16.984 -10.336 1 89.31 245 ALA A C 1
ATOM 2084 O O . ALA A 1 245 ? 18.859 -16.75 -10.82 1 89.31 245 ALA A O 1
ATOM 2085 N N . GLU A 1 246 ? 17.234 -18.203 -10.242 1 88.56 246 GLU A N 1
ATOM 2086 C CA . GLU A 1 246 ? 18 -19.359 -10.688 1 88.56 246 GLU A CA 1
ATOM 2087 C C . GLU A 1 246 ? 18.266 -19.297 -12.188 1 88.56 246 GLU A C 1
ATOM 2089 O O . GLU A 1 246 ? 19.391 -19.5 -12.641 1 88.56 246 GLU A O 1
ATOM 2094 N N . SER A 1 247 ? 17.234 -19 -12.883 1 90.62 247 SER A N 1
ATOM 2095 C CA . SER A 1 247 ? 17.359 -18.953 -14.336 1 90.62 247 SER A CA 1
ATOM 2096 C C . SER A 1 247 ? 18.297 -17.844 -14.781 1 90.62 247 SER A C 1
ATOM 2098 O O . SER A 1 247 ? 19.109 -18.047 -15.695 1 90.62 247 SER A O 1
ATOM 2100 N N . ILE A 1 248 ? 18.25 -16.797 -14.156 1 92.75 248 ILE A N 1
ATOM 2101 C CA . ILE A 1 248 ? 19.094 -15.656 -14.5 1 92.75 248 ILE A CA 1
ATOM 2102 C C . ILE A 1 248 ? 20.547 -15.992 -14.219 1 92.75 248 ILE A C 1
ATOM 2104 O O . ILE A 1 248 ? 21.438 -15.672 -15.023 1 92.75 248 ILE A O 1
ATOM 2108 N N . SER A 1 249 ? 20.781 -16.672 -13.164 1 90.56 249 SER A N 1
ATOM 2109 C CA . SER A 1 249 ? 22.141 -17.031 -12.82 1 90.56 249 SER A CA 1
ATOM 2110 C C . SER A 1 249 ? 22.688 -18.094 -13.766 1 90.56 249 SER A C 1
ATOM 2112 O O . SER A 1 249 ? 23.859 -18.062 -14.133 1 90.56 249 SER A O 1
ATOM 2114 N N . PHE A 1 250 ? 21.812 -18.984 -14.133 1 90 250 PHE A N 1
ATOM 2115 C CA . PHE A 1 250 ? 22.203 -19.984 -15.117 1 90 250 PHE A CA 1
ATOM 2116 C C . PHE A 1 250 ? 22.625 -19.328 -16.422 1 90 250 PHE A C 1
ATOM 2118 O O . PHE A 1 250 ? 23.641 -19.719 -17.016 1 90 250 PHE A O 1
ATOM 2125 N N . LEU A 1 251 ? 21.891 -18.344 -16.719 1 89.75 251 LEU A N 1
ATOM 2126 C CA . LEU A 1 251 ? 22.109 -17.672 -18 1 89.75 251 LEU A CA 1
ATOM 2127 C C . LEU A 1 251 ? 23.203 -16.609 -17.875 1 89.75 251 LEU A C 1
ATOM 2129 O O . LEU A 1 251 ? 23.562 -15.961 -18.859 1 89.75 251 LEU A O 1
ATOM 2133 N N . ARG A 1 252 ? 23.719 -16.422 -16.703 1 89.19 252 ARG A N 1
ATOM 2134 C CA . ARG A 1 252 ? 24.719 -15.398 -16.438 1 89.19 252 ARG A CA 1
ATOM 2135 C C . ARG A 1 252 ? 24.219 -14.023 -16.875 1 89.19 252 ARG A C 1
ATOM 2137 O O . ARG A 1 252 ? 24.953 -13.266 -17.516 1 89.19 252 ARG A O 1
ATOM 2144 N N . GLY A 1 253 ? 22.953 -13.805 -16.609 1 89.94 253 GLY A N 1
ATOM 2145 C CA . GLY A 1 253 ? 22.312 -12.562 -17.031 1 89.94 253 GLY A CA 1
ATOM 2146 C C . GLY A 1 253 ? 22.297 -11.5 -15.945 1 89.94 253 GLY A C 1
ATOM 2147 O O . GLY A 1 253 ? 21.531 -10.539 -16.016 1 89.94 253 GLY A O 1
ATOM 2148 N N . GLU A 1 254 ? 23.156 -11.555 -14.945 1 91.75 254 GLU A N 1
ATOM 2149 C CA . GLU A 1 254 ? 23.156 -10.633 -13.812 1 91.75 254 GLU A CA 1
ATOM 2150 C C . GLU A 1 254 ? 23.5 -9.219 -14.258 1 91.75 254 GLU A C 1
ATOM 2152 O O . GLU A 1 254 ? 22.891 -8.25 -13.805 1 91.75 254 GLU A O 1
ATOM 2157 N N . LYS A 1 255 ? 24.438 -9.109 -15.18 1 90.75 255 LYS A N 1
ATOM 2158 C CA . LYS A 1 255 ? 24.828 -7.793 -15.664 1 90.75 255 LYS A CA 1
ATOM 2159 C C . LYS A 1 255 ? 23.703 -7.141 -16.469 1 90.75 255 LYS A C 1
ATOM 2161 O O . LYS A 1 255 ? 23.5 -5.93 -16.375 1 90.75 255 LYS A O 1
ATOM 2166 N N . ALA A 1 256 ? 23.078 -7.957 -17.234 1 91.31 256 ALA A N 1
ATOM 2167 C CA . ALA A 1 256 ? 21.953 -7.441 -18.016 1 91.31 256 ALA A CA 1
ATOM 2168 C C . ALA A 1 256 ? 20.828 -6.953 -17.109 1 91.31 256 ALA A C 1
ATOM 2170 O O . ALA A 1 256 ? 20.25 -5.895 -17.359 1 91.31 256 ALA A O 1
ATOM 2171 N N . GLU A 1 257 ? 20.578 -7.742 -16.125 1 93.62 257 GLU A N 1
ATOM 2172 C CA . GLU A 1 257 ? 19.516 -7.359 -15.195 1 93.62 257 GLU A CA 1
ATOM 2173 C C . GLU A 1 257 ? 19.906 -6.121 -14.391 1 93.62 257 GLU A C 1
ATOM 2175 O O . GLU A 1 257 ? 19.047 -5.301 -14.047 1 93.62 257 GLU A O 1
ATOM 2180 N N . LEU A 1 258 ? 21.172 -5.996 -14.078 1 93.75 258 LEU A N 1
ATOM 2181 C CA . LEU A 1 258 ? 21.656 -4.797 -13.398 1 93.75 258 LEU A CA 1
ATOM 2182 C C . LEU A 1 258 ? 21.453 -3.561 -14.266 1 93.75 258 LEU A C 1
ATOM 2184 O O . LEU A 1 258 ? 21.016 -2.518 -13.781 1 93.75 258 LEU A O 1
ATOM 2188 N N . SER A 1 259 ? 21.781 -3.717 -15.5 1 92.5 259 SER A N 1
ATOM 2189 C CA . SER A 1 259 ? 21.625 -2.602 -16.422 1 92.5 259 SER A CA 1
ATOM 2190 C C . SER A 1 259 ? 20.156 -2.219 -16.578 1 92.5 259 SER A C 1
ATOM 2192 O O . SER A 1 259 ? 19.812 -1.035 -16.594 1 92.5 259 SER A O 1
ATOM 2194 N N . SER A 1 260 ? 19.359 -3.219 -16.672 1 92.81 260 SER A N 1
ATOM 2195 C CA . SER A 1 260 ? 17.922 -2.965 -16.781 1 92.81 260 SER A CA 1
ATOM 2196 C C . SER A 1 260 ? 17.375 -2.295 -15.523 1 92.81 260 SER A C 1
ATOM 2198 O O . SER A 1 260 ? 16.562 -1.38 -15.609 1 92.81 260 SER A O 1
ATOM 2200 N N . SER A 1 261 ? 17.828 -2.748 -14.383 1 94.88 261 SER A N 1
ATOM 2201 C CA . SER A 1 261 ? 17.391 -2.158 -13.117 1 94.88 261 SER A CA 1
ATOM 2202 C C . SER A 1 261 ? 17.844 -0.705 -13.008 1 94.88 261 SER A C 1
ATOM 2204 O O . SER A 1 261 ? 17.094 0.147 -12.539 1 94.88 261 SER A O 1
ATOM 2206 N N . LYS A 1 262 ? 19.031 -0.433 -13.484 1 93.81 262 LYS A N 1
ATOM 2207 C CA . LYS A 1 262 ? 19.547 0.932 -13.453 1 93.81 262 LYS A CA 1
ATOM 2208 C C . LYS A 1 262 ? 18.75 1.843 -14.383 1 93.81 262 LYS A C 1
ATOM 2210 O O . LYS A 1 262 ? 18.516 3.008 -14.062 1 93.81 262 LYS A O 1
ATOM 2215 N N . ARG A 1 263 ? 18.391 1.245 -15.453 1 91.75 263 ARG A N 1
ATOM 2216 C CA . ARG A 1 263 ? 17.594 2.008 -16.406 1 91.75 263 ARG A CA 1
ATOM 2217 C C . ARG A 1 263 ? 16.219 2.346 -15.828 1 91.75 263 ARG A C 1
ATOM 2219 O O . ARG A 1 263 ? 15.742 3.475 -15.969 1 91.75 263 ARG A O 1
ATOM 2226 N N . LEU A 1 264 ? 15.664 1.419 -15.25 1 93.38 264 LEU A N 1
ATOM 2227 C CA . LEU A 1 264 ? 14.352 1.638 -14.641 1 93.38 264 LEU A CA 1
ATOM 2228 C C . LEU A 1 264 ? 14.438 2.662 -13.516 1 93.38 264 LEU A C 1
ATOM 2230 O O . LEU A 1 264 ? 13.547 3.506 -13.375 1 93.38 264 LEU A O 1
ATOM 2234 N N . PHE A 1 265 ? 15.477 2.607 -12.758 1 94.81 265 PHE A N 1
ATOM 2235 C CA . PHE A 1 265 ? 15.641 3.6 -11.703 1 94.81 265 PHE A CA 1
ATOM 2236 C C . PHE A 1 265 ? 15.922 4.977 -12.289 1 94.81 265 PHE A C 1
ATOM 2238 O O . PHE A 1 265 ? 15.531 5.996 -11.719 1 94.81 265 PHE A O 1
ATOM 2245 N N . GLY A 1 266 ? 16.594 4.949 -13.383 1 94.31 266 GLY A N 1
ATOM 2246 C CA . GLY A 1 266 ? 16.828 6.207 -14.078 1 94.31 266 GLY A CA 1
ATOM 2247 C C . GLY A 1 266 ? 15.547 6.93 -14.445 1 94.31 266 GLY A C 1
ATOM 2248 O O . GLY A 1 266 ? 15.469 8.156 -14.352 1 94.31 266 GLY A O 1
ATOM 2249 N N . LYS A 1 267 ? 14.57 6.195 -14.836 1 94.06 267 LYS A N 1
ATOM 2250 C CA . LYS A 1 267 ? 13.273 6.785 -15.141 1 94.06 267 LYS A CA 1
ATOM 2251 C C . LYS A 1 267 ? 12.633 7.387 -13.891 1 94.06 267 LYS A C 1
ATOM 2253 O O . LYS A 1 267 ? 11.977 8.43 -13.961 1 94.06 267 LYS A O 1
ATOM 2258 N N . ILE A 1 268 ? 12.82 6.719 -12.766 1 93.69 268 ILE A N 1
ATOM 2259 C CA . ILE A 1 268 ? 12.336 7.242 -11.492 1 93.69 268 ILE A CA 1
ATOM 2260 C C . ILE A 1 268 ? 13.031 8.562 -11.18 1 93.69 268 ILE A C 1
ATOM 2262 O O . ILE A 1 268 ? 12.383 9.539 -10.797 1 93.69 268 ILE A O 1
ATOM 2266 N N . TRP A 1 269 ? 14.312 8.555 -11.461 1 92.5 269 TRP A N 1
ATOM 2267 C CA . TRP A 1 269 ? 15.141 9.727 -11.195 1 92.5 269 TRP A CA 1
ATOM 2268 C C . TRP A 1 269 ? 14.711 10.898 -12.07 1 92.5 269 TRP A C 1
ATOM 2270 O O . TRP A 1 269 ? 14.578 12.031 -11.586 1 92.5 269 TRP A O 1
ATOM 2280 N N . GLN A 1 270 ? 14.5 10.648 -13.289 1 93.12 270 GLN A N 1
ATOM 2281 C CA . GLN A 1 270 ? 14.148 11.711 -14.227 1 93.12 270 GLN A CA 1
ATOM 2282 C C . GLN A 1 270 ? 12.781 12.297 -13.898 1 93.12 270 GLN A C 1
ATOM 2284 O O . GLN A 1 270 ? 12.617 13.523 -13.852 1 93.12 270 GLN A O 1
ATOM 2289 N N . ASN A 1 271 ? 11.852 11.469 -13.664 1 93.19 271 ASN A N 1
ATOM 2290 C CA . ASN A 1 271 ? 10.523 11.969 -13.328 1 93.19 271 ASN A CA 1
ATOM 2291 C C . ASN A 1 271 ? 10.523 12.688 -11.977 1 93.19 271 ASN A C 1
ATOM 2293 O O . ASN A 1 271 ? 9.758 13.633 -11.773 1 93.19 271 ASN A O 1
ATOM 2297 N N . TRP A 1 272 ? 11.352 12.219 -11.094 1 91.94 272 TRP A N 1
ATOM 2298 C CA . TRP A 1 272 ? 11.453 12.844 -9.781 1 91.94 272 TRP A CA 1
ATOM 2299 C C . TRP A 1 272 ? 11.922 14.281 -9.898 1 91.94 272 TRP A C 1
ATOM 2301 O O . TRP A 1 272 ? 11.461 15.156 -9.164 1 91.94 272 TRP A O 1
ATOM 2311 N N . GLN A 1 273 ? 12.773 14.57 -10.812 1 91.62 273 GLN A N 1
ATOM 2312 C CA . GLN A 1 273 ? 13.273 15.93 -11.023 1 91.62 273 GLN A CA 1
ATOM 2313 C C . GLN A 1 273 ? 12.164 16.844 -11.539 1 91.62 273 GLN A C 1
ATOM 2315 O O . GLN A 1 273 ? 12.008 17.969 -11.062 1 91.62 273 GLN A O 1
ATOM 2320 N N . TYR A 1 274 ? 11.391 16.297 -12.445 1 91.5 274 TYR A N 1
ATOM 2321 C CA . TYR A 1 274 ? 10.273 17.078 -12.961 1 91.5 274 TYR A CA 1
ATOM 2322 C C . TYR A 1 274 ? 9.211 17.281 -11.891 1 91.5 274 TYR A C 1
ATOM 2324 O O . TYR A 1 274 ? 8.656 18.375 -11.758 1 91.5 274 TYR A O 1
ATOM 2332 N N . LEU A 1 275 ? 9.016 16.281 -11.172 1 90.94 275 LEU A N 1
ATOM 2333 C CA . LEU A 1 275 ? 8.031 16.344 -10.102 1 90.94 275 LEU A CA 1
ATOM 2334 C C . LEU A 1 275 ? 8.461 17.344 -9.023 1 90.94 275 LEU A C 1
ATOM 2336 O O . LEU A 1 275 ? 7.641 18.109 -8.516 1 90.94 275 LEU A O 1
ATOM 2340 N N . THR A 1 276 ? 9.75 17.328 -8.742 1 91.31 276 THR A N 1
ATOM 2341 C CA . THR A 1 276 ? 10.273 18.266 -7.746 1 91.31 276 THR A CA 1
ATOM 2342 C C . THR A 1 276 ? 10.141 19.703 -8.227 1 91.31 276 THR A C 1
ATOM 2344 O O . THR A 1 276 ? 9.773 20.594 -7.457 1 91.31 276 THR A O 1
ATOM 2347 N N . GLY A 1 277 ? 10.352 19.938 -9.461 1 90.81 277 GLY A N 1
ATOM 2348 C CA . GLY A 1 277 ? 10.188 21.266 -10.008 1 90.81 277 GLY A CA 1
ATOM 2349 C C . GLY A 1 277 ? 8.758 21.766 -9.93 1 90.81 277 GLY A C 1
ATOM 2350 O O . GLY A 1 277 ? 8.523 22.922 -9.531 1 90.81 277 GLY A O 1
ATOM 2351 N N . MET A 1 278 ? 7.914 20.953 -10.203 1 88.75 278 MET A N 1
ATOM 2352 C CA . MET A 1 278 ? 6.508 21.328 -10.172 1 88.75 278 MET A CA 1
ATOM 2353 C C . MET A 1 278 ? 6.008 21.484 -8.742 1 88.75 278 MET A C 1
ATOM 2355 O O . MET A 1 278 ? 5.18 22.344 -8.453 1 88.75 278 MET A O 1
ATOM 2359 N N . LYS A 1 279 ? 6.445 20.656 -7.84 1 88 279 LYS A N 1
ATOM 2360 C CA . LYS A 1 279 ? 6.066 20.75 -6.434 1 88 279 LYS A CA 1
ATOM 2361 C C . LYS A 1 279 ? 6.594 22.047 -5.809 1 88 279 LYS A C 1
ATOM 2363 O O . LYS A 1 279 ? 5.945 22.625 -4.945 1 88 279 LYS A O 1
ATOM 2368 N N . MET A 1 280 ? 7.773 22.438 -6.273 1 89.62 280 MET A N 1
ATOM 2369 C CA . MET A 1 280 ? 8.328 23.703 -5.789 1 89.62 280 MET A CA 1
ATOM 2370 C C . MET A 1 280 ? 7.492 24.875 -6.266 1 89.62 280 MET A C 1
ATOM 2372 O O . MET A 1 280 ? 7.254 25.828 -5.512 1 89.62 280 MET A O 1
ATOM 2376 N N . LYS A 1 281 ? 7.055 24.766 -7.512 1 88.44 281 LYS A N 1
ATOM 2377 C CA . LYS A 1 281 ? 6.184 25.828 -8.016 1 88.44 281 LYS A CA 1
ATOM 2378 C C . LYS A 1 281 ? 4.871 25.875 -7.242 1 88.44 281 LYS A C 1
ATOM 2380 O O . LYS A 1 281 ? 4.379 26.953 -6.906 1 88.44 281 LYS A O 1
ATOM 2385 N N . TYR A 1 282 ? 4.355 24.766 -6.926 1 86.69 282 TYR A N 1
ATOM 2386 C CA . TYR A 1 282 ? 3.131 24.672 -6.141 1 86.69 282 TYR A CA 1
ATOM 2387 C C . TYR A 1 282 ? 3.34 25.219 -4.738 1 86.69 282 TYR A C 1
ATOM 2389 O O . TYR A 1 282 ? 2.514 26 -4.242 1 86.69 282 TYR A O 1
ATOM 2397 N N . GLN A 1 283 ? 4.434 24.891 -4.168 1 86.81 283 GLN A N 1
ATOM 2398 C CA . GLN A 1 283 ? 4.715 25.344 -2.809 1 86.81 283 GLN A CA 1
ATOM 2399 C C . GLN A 1 283 ? 4.984 26.844 -2.766 1 86.81 283 GLN A C 1
ATOM 2401 O O . GLN A 1 283 ? 4.594 27.516 -1.813 1 86.81 283 GLN A O 1
ATOM 2406 N N . ALA A 1 284 ? 5.645 27.281 -3.738 1 86.62 284 ALA A N 1
ATOM 2407 C CA . ALA A 1 284 ? 5.887 28.719 -3.826 1 86.62 284 ALA A CA 1
ATOM 2408 C C . ALA A 1 284 ? 4.574 29.5 -3.926 1 86.62 284 ALA A C 1
ATOM 2410 O O . ALA A 1 284 ? 4.371 30.484 -3.217 1 86.62 284 ALA A O 1
ATOM 2411 N N . PHE A 1 285 ? 3.77 29.031 -4.703 1 85.31 285 PHE A N 1
ATOM 2412 C CA . PHE A 1 285 ? 2.475 29.672 -4.867 1 85.31 285 PHE A CA 1
ATOM 2413 C C . PHE A 1 285 ? 1.647 29.578 -3.592 1 85.31 285 PHE A C 1
ATOM 2415 O O . PHE A 1 285 ? 1.078 30.562 -3.129 1 85.31 285 PHE A O 1
ATOM 2422 N N . ASN A 1 286 ? 1.621 28.375 -3.07 1 82.62 286 ASN A N 1
ATOM 2423 C CA . ASN A 1 286 ? 0.824 28.125 -1.874 1 82.62 286 ASN A CA 1
ATOM 2424 C C . ASN A 1 286 ? 1.314 28.969 -0.694 1 82.62 286 ASN A C 1
ATOM 2426 O O . ASN A 1 286 ? 0.511 29.531 0.044 1 82.62 286 ASN A O 1
ATOM 2430 N N . SER A 1 287 ? 2.607 29 -0.544 1 84.19 287 SER A N 1
ATOM 2431 C CA . SER A 1 287 ? 3.178 29.797 0.532 1 84.19 287 SER A CA 1
ATOM 2432 C C . SER A 1 287 ? 2.885 31.281 0.331 1 84.19 287 SER A C 1
ATOM 2434 O O . SER A 1 287 ? 2.502 31.984 1.274 1 84.19 287 SER A O 1
ATOM 2436 N N . GLY A 1 288 ? 3.01 31.781 -0.88 1 81.12 288 GLY A N 1
ATOM 2437 C CA . GLY A 1 288 ? 2.682 33.156 -1.173 1 81.12 288 GLY A CA 1
ATOM 2438 C C . GLY A 1 288 ? 1.214 33.469 -0.966 1 81.12 288 GLY A C 1
ATOM 2439 O O . GLY A 1 288 ? 0.875 34.5 -0.371 1 81.12 288 GLY A O 1
ATOM 2440 N N . TYR A 1 289 ? 0.45 32.562 -1.395 1 82.19 289 TYR A N 1
ATOM 2441 C CA . TYR A 1 289 ? -0.994 32.75 -1.276 1 82.19 289 TYR A CA 1
ATOM 2442 C C . TYR A 1 289 ? -1.421 32.781 0.186 1 82.19 289 TYR A C 1
ATOM 2444 O O . TYR A 1 289 ? -2.219 33.625 0.581 1 82.19 289 TYR A O 1
ATOM 2452 N N . ASN A 1 290 ? -0.873 32 1.026 1 80.44 290 ASN A N 1
ATOM 2453 C CA . ASN A 1 290 ? -1.23 31.938 2.439 1 80.44 290 ASN A CA 1
ATOM 2454 C C . ASN A 1 290 ? -0.664 33.125 3.217 1 80.44 290 ASN A C 1
ATOM 2456 O O . ASN A 1 290 ? -1.326 33.656 4.105 1 80.44 290 ASN A O 1
ATOM 2460 N N . GLU A 1 291 ? 0.497 33.5 2.83 1 79.94 291 GLU A N 1
ATOM 2461 C CA . GLU A 1 291 ? 1.127 34.594 3.543 1 79.94 291 GLU A CA 1
ATOM 2462 C C . GLU A 1 291 ? 0.428 35.938 3.236 1 79.94 291 GLU A C 1
ATOM 2464 O O . GLU A 1 291 ? 0.25 36.75 4.125 1 79.94 291 GLU A O 1
ATOM 2469 N N . VAL A 1 292 ? 0.014 36.125 1.985 1 78.25 292 VAL A N 1
ATOM 2470 C CA . VAL A 1 292 ? -0.707 37.344 1.611 1 78.25 292 VAL A CA 1
ATOM 2471 C C . VAL A 1 292 ? -2.064 37.375 2.311 1 78.25 292 VAL A C 1
ATOM 2473 O O . VAL A 1 292 ? -2.525 38.438 2.736 1 78.25 292 VAL A O 1
ATOM 2476 N N . ALA A 1 293 ? -2.584 36.219 2.408 1 78.56 293 ALA A N 1
ATOM 2477 C CA . ALA A 1 293 ? -3.887 36.125 3.062 1 78.56 293 ALA A CA 1
ATOM 2478 C C . ALA A 1 293 ? -3.777 36.469 4.547 1 78.56 293 ALA A C 1
ATOM 2480 O O . ALA A 1 293 ? -4.746 36.938 5.16 1 78.56 293 ALA A O 1
ATOM 2481 N N . ARG A 1 294 ? -2.68 36.25 5.137 1 78.38 294 ARG A N 1
ATOM 2482 C CA . ARG A 1 294 ? -2.469 36.5 6.555 1 78.38 294 ARG A CA 1
ATOM 2483 C C . ARG A 1 294 ? -2.4 38 6.828 1 78.38 294 ARG A C 1
ATOM 2485 O O . ARG A 1 294 ? -2.867 38.469 7.867 1 78.38 294 ARG A O 1
ATOM 2492 N N . ILE A 1 295 ? -1.877 38.812 5.926 1 79.56 295 ILE A N 1
ATOM 2493 C CA . ILE A 1 295 ? -1.624 40.219 6.172 1 79.56 295 ILE A CA 1
ATOM 2494 C C . ILE A 1 295 ? -2.738 41.062 5.551 1 79.56 295 ILE A C 1
ATOM 2496 O O . ILE A 1 295 ? -2.977 42.188 5.969 1 79.56 295 ILE A O 1
ATOM 2500 N N . PHE A 1 296 ? -3.408 40.531 4.68 1 78.5 296 PHE A N 1
ATOM 2501 C CA . PHE A 1 296 ? -4.359 41.281 3.863 1 78.5 296 PHE A CA 1
ATOM 2502 C C . PHE A 1 296 ? -5.441 41.906 4.734 1 78.5 296 PHE A C 1
ATOM 2504 O O . PHE A 1 296 ? -5.797 43.094 4.555 1 78.5 296 PHE A O 1
ATOM 2511 N N . PRO A 1 297 ? -5.945 41.188 5.723 1 77.69 297 PRO A N 1
ATOM 2512 C CA . PRO A 1 297 ? -6.992 41.781 6.555 1 77.69 297 PRO A CA 1
ATOM 2513 C C . PRO A 1 297 ? -6.512 43 7.32 1 77.69 297 PRO A C 1
ATOM 2515 O O . PRO A 1 297 ? -7.277 43.969 7.523 1 77.69 297 PRO A O 1
ATOM 2518 N N . TYR A 1 298 ? -5.297 43 7.746 1 78.31 298 TYR A N 1
ATOM 2519 C CA . TYR A 1 298 ? -4.758 44.125 8.477 1 78.31 298 TYR A CA 1
ATOM 2520 C C . TYR A 1 298 ? -4.617 45.344 7.57 1 78.31 298 TYR A C 1
ATOM 2522 O O . TYR A 1 298 ? -4.828 46.469 8.008 1 78.31 298 TYR A O 1
ATOM 2530 N N . LEU A 1 299 ? -4.305 45.062 6.297 1 77.25 299 LEU A N 1
ATOM 2531 C CA . LEU A 1 299 ? -4.191 46.156 5.328 1 77.25 299 LEU A CA 1
ATOM 2532 C C . LEU A 1 299 ? -5.559 46.781 5.031 1 77.25 299 LEU A C 1
ATOM 2534 O O . LEU A 1 299 ? -5.691 48 4.949 1 77.25 299 LEU A O 1
ATOM 2538 N N . VAL A 1 300 ? -6.508 45.969 4.953 1 75.06 300 VAL A N 1
ATOM 2539 C CA . VAL A 1 300 ? -7.832 46.438 4.551 1 75.06 300 VAL A CA 1
ATOM 2540 C C . VAL A 1 300 ? -8.539 47.062 5.738 1 75.06 300 VAL A C 1
ATOM 2542 O O . VAL A 1 300 ? -9.297 48.031 5.57 1 75.06 300 VAL A O 1
ATOM 2545 N N . ALA A 1 301 ? -8.242 46.594 6.934 1 76.19 301 ALA A N 1
ATOM 2546 C CA . ALA A 1 301 ? -8.922 47.094 8.125 1 76.19 301 ALA A CA 1
ATOM 2547 C C . ALA A 1 301 ? -8.195 48.312 8.711 1 76.19 301 ALA A C 1
ATOM 2549 O O . ALA A 1 301 ? -8.742 49.031 9.547 1 76.19 301 ALA A O 1
ATOM 2550 N N . SER A 1 302 ? -6.988 48.625 8.258 1 78.75 302 SER A N 1
ATOM 2551 C CA . SER A 1 302 ? -6.129 49.625 8.875 1 78.75 302 SER A CA 1
ATOM 2552 C C . SER A 1 302 ? -6.777 51 8.852 1 78.75 302 SER A C 1
ATOM 2554 O O . SER A 1 302 ? -6.727 51.75 9.836 1 78.75 302 SER A O 1
ATOM 2556 N N . PRO A 1 303 ? -7.453 51.344 7.754 1 73.56 303 PRO A N 1
ATOM 2557 C CA . PRO A 1 303 ? -8.055 52.688 7.754 1 73.56 303 PRO A CA 1
ATOM 2558 C C . PRO A 1 303 ? -9.133 52.844 8.82 1 73.56 303 PRO A C 1
ATOM 2560 O O . PRO A 1 303 ? -9.234 53.906 9.453 1 73.56 303 PRO A O 1
ATOM 2563 N N . ARG A 1 304 ? -9.836 51.875 9.031 1 75.69 304 ARG A N 1
ATOM 2564 C CA . ARG A 1 304 ? -10.891 51.938 10.031 1 75.69 304 ARG A CA 1
ATOM 2565 C C . ARG A 1 304 ? -10.32 51.844 11.438 1 75.69 304 ARG A C 1
ATOM 2567 O O . ARG A 1 304 ? -10.898 52.375 12.383 1 75.69 304 ARG A O 1
ATOM 2574 N N . LEU A 1 305 ? -9.25 51.25 11.57 1 77.88 305 LEU A N 1
ATOM 2575 C CA . LEU A 1 305 ? -8.586 51.156 12.867 1 77.88 305 LEU A CA 1
ATOM 2576 C C . LEU A 1 305 ? -7.988 52.531 13.242 1 77.88 305 LEU A C 1
ATOM 2578 O O . LEU A 1 305 ? -8.086 52.938 14.398 1 77.88 305 LEU A O 1
ATOM 2582 N N . MET A 1 306 ? -7.414 53.188 12.25 1 78.25 306 MET A N 1
ATOM 2583 C CA . MET A 1 306 ? -6.746 54.438 12.492 1 78.25 306 MET A CA 1
ATOM 2584 C C . MET A 1 306 ? -7.762 55.562 12.797 1 78.25 306 MET A C 1
ATOM 2586 O O . MET A 1 306 ? -7.473 56.469 13.555 1 78.25 306 MET A O 1
ATOM 2590 N N . SER A 1 307 ? -8.938 55.344 12.203 1 76.62 307 SER A N 1
ATOM 2591 C CA . SER A 1 307 ? -9.984 56.344 12.453 1 76.62 307 SER A CA 1
ATOM 2592 C C . SER A 1 307 ? -10.68 56.094 13.781 1 76.62 307 SER A C 1
ATOM 2594 O O . SER A 1 307 ? -11.406 56.938 14.281 1 76.62 307 SER A O 1
ATOM 2596 N N . GLY A 1 308 ? -10.398 54.844 14.383 1 75.62 308 GLY A N 1
ATOM 2597 C CA . GLY A 1 308 ? -10.992 54.5 15.664 1 75.62 308 GLY A CA 1
ATOM 2598 C C . GLY A 1 308 ? -12.336 53.812 15.539 1 75.62 308 GLY A C 1
ATOM 2599 O O . GLY A 1 308 ? -12.945 53.438 16.547 1 75.62 308 GLY A O 1
ATOM 2600 N N . SER A 1 309 ? -12.773 53.625 14.328 1 75.38 309 SER A N 1
ATOM 2601 C CA . SER A 1 309 ? -14.07 52.969 14.117 1 75.38 309 SER A CA 1
ATOM 2602 C C . SER A 1 309 ? -14.008 51.469 14.398 1 75.38 309 SER A C 1
ATOM 2604 O O . SER A 1 309 ? -15.023 50.844 14.703 1 75.38 309 SER A O 1
ATOM 2606 N N . LEU A 1 310 ? -12.875 50.969 14.273 1 77.88 310 LEU A N 1
ATOM 2607 C CA . LEU A 1 310 ? -12.656 49.531 14.547 1 77.88 310 LEU A CA 1
ATOM 2608 C C . LEU A 1 310 ? -11.688 49.375 15.711 1 77.88 310 LEU A C 1
ATOM 2610 O O . LEU A 1 310 ? -10.703 50.094 15.828 1 77.88 310 LEU A O 1
ATOM 2614 N N . GLN A 1 311 ? -12.031 48.438 16.562 1 82.75 311 GLN A N 1
ATOM 2615 C CA . GLN A 1 311 ? -11.125 48.125 17.656 1 82.75 311 GLN A CA 1
ATOM 2616 C C . GLN A 1 311 ? -10.234 46.938 17.297 1 82.75 311 GLN A C 1
ATOM 2618 O O . GLN A 1 311 ? -10.391 46.344 16.234 1 82.75 311 GLN A O 1
ATOM 2623 N N . LEU A 1 312 ? -9.273 46.75 18.172 1 81.06 312 LEU A N 1
ATOM 2624 C CA . LEU A 1 312 ? -8.297 45.688 17.953 1 81.06 312 LEU A CA 1
ATOM 2625 C C . LEU A 1 312 ? -9 44.344 17.797 1 81.06 312 LEU A C 1
ATOM 2627 O O . LEU A 1 312 ? -8.633 43.562 16.938 1 81.06 312 LEU A O 1
ATOM 2631 N N . GLY A 1 313 ? -9.945 44.062 18.578 1 80.31 313 GLY A N 1
ATOM 2632 C CA . GLY A 1 313 ? -10.68 42.812 18.5 1 80.31 313 GLY A CA 1
ATOM 2633 C C . GLY A 1 313 ? -11.398 42.625 17.172 1 80.31 313 GLY A C 1
ATOM 2634 O O . GLY A 1 313 ? -11.438 41.531 16.641 1 80.31 313 GLY A O 1
ATOM 2635 N N . ASP A 1 314 ? -11.945 43.688 16.656 1 81.75 314 ASP A N 1
ATOM 2636 C CA . ASP A 1 314 ? -12.633 43.656 15.367 1 81.75 314 ASP A CA 1
ATOM 2637 C C . ASP A 1 314 ? -11.648 43.344 14.242 1 81.75 314 ASP A C 1
ATOM 2639 O O . ASP A 1 314 ? -11.992 42.625 13.289 1 81.75 314 ASP A O 1
ATOM 2643 N N . MET A 1 315 ? -10.578 43.875 14.414 1 80.69 315 MET A N 1
ATOM 2644 C CA . MET A 1 315 ? -9.547 43.594 13.414 1 80.69 315 MET A CA 1
ATOM 2645 C C . MET A 1 315 ? -9.133 42.125 13.453 1 80.69 315 MET A C 1
ATOM 2647 O O . MET A 1 315 ? -8.977 41.5 12.406 1 80.69 315 MET A O 1
ATOM 2651 N N . MET A 1 316 ? -8.969 41.625 14.648 1 83.44 316 MET A N 1
ATOM 2652 C CA . MET A 1 316 ? -8.594 40.25 14.789 1 83.44 316 MET A CA 1
ATOM 2653 C C . MET A 1 316 ? -9.68 39.312 14.242 1 83.44 316 MET A C 1
ATOM 2655 O O . MET A 1 316 ? -9.383 38.312 13.609 1 83.44 316 MET A O 1
ATOM 2659 N N . GLN A 1 317 ? -10.82 39.688 14.477 1 81.75 317 GLN A N 1
ATOM 2660 C CA . GLN A 1 317 ? -11.938 38.875 13.992 1 81.75 317 GLN A CA 1
ATOM 2661 C C . GLN A 1 317 ? -12.031 38.938 12.469 1 81.75 317 GLN A C 1
ATOM 2663 O O . GLN A 1 317 ? -12.383 37.938 11.828 1 81.75 317 GLN A O 1
ATOM 2668 N N . THR A 1 318 ? -11.805 40.125 11.938 1 81.19 318 THR A N 1
ATOM 2669 C CA . THR A 1 318 ? -11.781 40.25 10.484 1 81.19 318 THR A CA 1
ATOM 2670 C C . THR A 1 318 ? -10.695 39.344 9.883 1 81.19 318 THR A C 1
ATOM 2672 O O . THR A 1 318 ? -10.922 38.688 8.859 1 81.19 318 THR A O 1
ATOM 2675 N N . ALA A 1 319 ? -9.594 39.344 10.547 1 83.5 319 ALA A N 1
ATOM 2676 C CA . ALA A 1 319 ? -8.5 38.5 10.07 1 83.5 319 ALA A CA 1
ATOM 2677 C C . ALA A 1 319 ? -8.875 37.031 10.117 1 83.5 319 ALA A C 1
ATOM 2679 O O . ALA A 1 319 ? -8.602 36.281 9.172 1 83.5 319 ALA A O 1
ATOM 2680 N N . THR A 1 320 ? -9.422 36.625 11.172 1 83.94 320 THR A N 1
ATOM 2681 C CA . THR A 1 320 ? -9.844 35.25 11.32 1 83.94 320 THR A CA 1
ATOM 2682 C C . THR A 1 320 ? -10.914 34.875 10.297 1 83.94 320 THR A C 1
ATOM 2684 O O . THR A 1 320 ? -10.875 33.812 9.688 1 83.94 320 THR A O 1
ATOM 2687 N N . GLY A 1 321 ? -11.891 35.781 10.164 1 83 321 GLY A N 1
ATOM 2688 C CA . GLY A 1 321 ? -12.922 35.562 9.164 1 83 321 GLY A CA 1
ATOM 2689 C C . GLY A 1 321 ? -12.375 35.438 7.762 1 83 321 GLY A C 1
ATOM 2690 O O . GLY A 1 321 ? -12.797 34.562 7.008 1 83 321 GLY A O 1
ATOM 2691 N N . PHE A 1 322 ? -11.461 36.281 7.477 1 83.88 322 PHE A N 1
ATOM 2692 C CA . PHE A 1 322 ? -10.836 36.219 6.16 1 83.88 322 PHE A CA 1
ATOM 2693 C C . PHE A 1 322 ? -10.133 34.875 5.961 1 83.88 322 PHE A C 1
ATOM 2695 O O . PHE A 1 322 ? -10.242 34.281 4.898 1 83.88 322 PHE A O 1
ATOM 2702 N N . TYR A 1 323 ? -9.445 34.438 6.965 1 83.12 323 TYR A N 1
ATOM 2703 C CA . TYR A 1 323 ? -8.727 33.188 6.898 1 83.12 323 TYR A CA 1
ATOM 2704 C C . TYR A 1 323 ? -9.688 32 6.707 1 83.12 323 TYR A C 1
ATOM 2706 O O . TYR A 1 323 ? -9.422 31.109 5.914 1 83.12 323 TYR A O 1
ATOM 2714 N N . ARG A 1 324 ? -10.695 32.031 7.387 1 84.62 324 ARG A N 1
ATOM 2715 C CA . ARG A 1 324 ? -11.664 30.938 7.312 1 84.62 324 ARG A CA 1
ATOM 2716 C C . ARG A 1 324 ? -12.328 30.875 5.941 1 84.62 324 ARG A C 1
ATOM 2718 O O . ARG A 1 324 ? -12.57 29.797 5.41 1 84.62 324 ARG A O 1
ATOM 2725 N N . VAL A 1 325 ? -12.664 32.062 5.418 1 83.56 325 VAL A N 1
ATOM 2726 C CA . VAL A 1 325 ? -13.25 32.125 4.082 1 83.56 325 VAL A CA 1
ATOM 2727 C C . VAL A 1 325 ? -12.25 31.594 3.057 1 83.56 325 VAL A C 1
ATOM 2729 O O . VAL A 1 325 ? -12.617 30.797 2.186 1 83.56 325 VAL A O 1
ATOM 2732 N N . GLN A 1 326 ? -11.094 32.031 3.234 1 82.06 326 GLN A N 1
ATOM 2733 C CA . GLN A 1 326 ? -10.055 31.547 2.324 1 82.06 326 GLN A CA 1
ATOM 2734 C C . GLN A 1 326 ? -9.859 30.047 2.445 1 82.06 326 GLN A C 1
ATOM 2736 O O . GLN A 1 326 ? -9.68 29.359 1.44 1 82.06 326 GLN A O 1
ATOM 2741 N N . GLU A 1 327 ? -9.766 29.547 3.631 1 83.75 327 GLU A N 1
ATOM 2742 C CA . GLU A 1 327 ? -9.609 28.125 3.889 1 83.75 327 GLU A CA 1
ATOM 2743 C C . GLU A 1 327 ? -10.75 27.312 3.264 1 83.75 327 GLU A C 1
ATOM 2745 O O . GLU A 1 327 ? -10.516 26.25 2.703 1 83.75 327 GLU A O 1
ATOM 2750 N N . ALA A 1 328 ? -11.922 27.812 3.371 1 85.19 328 ALA A N 1
ATOM 2751 C CA . ALA A 1 328 ? -13.094 27.156 2.799 1 85.19 328 ALA A CA 1
ATOM 2752 C C . ALA A 1 328 ? -12.961 27.016 1.284 1 85.19 328 ALA A C 1
ATOM 2754 O O . ALA A 1 328 ? -13.211 25.953 0.726 1 85.19 328 ALA A O 1
ATOM 2755 N N . PHE A 1 329 ? -12.469 28.016 0.701 1 81.81 329 PHE A N 1
ATOM 2756 C CA . PHE A 1 329 ? -12.312 27.953 -0.749 1 81.81 329 PHE A CA 1
ATOM 2757 C C . PHE A 1 329 ? -11.156 27.047 -1.139 1 81.81 329 PHE A C 1
ATOM 2759 O O . PHE A 1 329 ? -11.195 26.391 -2.184 1 81.81 329 PHE A O 1
ATOM 2766 N N . SER A 1 330 ? -10.188 27 -0.337 1 79.44 330 SER A N 1
ATOM 2767 C CA . SER A 1 330 ? -9.023 26.172 -0.625 1 79.44 330 SER A CA 1
ATOM 2768 C C . SER A 1 330 ? -9.367 24.688 -0.526 1 79.44 330 SER A C 1
ATOM 2770 O O . SER A 1 330 ? -8.688 23.844 -1.115 1 79.44 330 SER A O 1
ATOM 2772 N N . TRP A 1 331 ? -10.352 24.375 0.274 1 84.06 331 TRP A N 1
ATOM 2773 C CA . TRP A 1 331 ? -10.781 22.984 0.441 1 84.06 331 TRP A CA 1
ATOM 2774 C C . TRP A 1 331 ? -11.141 22.359 -0.904 1 84.06 331 TRP A C 1
ATOM 2776 O O . TRP A 1 331 ? -10.844 21.188 -1.148 1 84.06 331 TRP A O 1
ATOM 2786 N N . PHE A 1 332 ? -11.672 23.125 -1.807 1 77.81 332 PHE A N 1
ATOM 2787 C CA . PHE A 1 332 ? -12.109 22.609 -3.102 1 77.81 332 PHE A CA 1
ATOM 2788 C C . PHE A 1 332 ? -10.914 22.188 -3.949 1 77.81 332 PHE A C 1
ATOM 2790 O O . PHE A 1 332 ? -10.977 21.188 -4.656 1 77.81 332 PHE A O 1
ATOM 2797 N N . VAL A 1 333 ? -9.922 22.906 -3.811 1 75.31 333 VAL A N 1
ATOM 2798 C CA . VAL A 1 333 ? -8.734 22.578 -4.59 1 75.31 333 VAL A CA 1
ATOM 2799 C C . VAL A 1 333 ? -7.98 21.422 -3.938 1 75.31 333 VAL A C 1
ATOM 2801 O O . VAL A 1 333 ? -7.473 20.547 -4.625 1 75.31 333 VAL A O 1
ATOM 2804 N N . ASP A 1 334 ? -7.977 21.453 -2.621 1 75 334 ASP A N 1
ATOM 2805 C CA . ASP A 1 334 ? -7.234 20.438 -1.869 1 75 334 ASP A CA 1
ATOM 2806 C C . ASP A 1 334 ? -7.895 19.062 -1.987 1 75 334 ASP A C 1
ATOM 2808 O O . ASP A 1 334 ? -7.227 18.047 -1.86 1 75 334 ASP A O 1
ATOM 2812 N N . SER A 1 335 ? -9.188 19.109 -2.24 1 82.25 335 SER A N 1
ATOM 2813 C CA . SER A 1 335 ? -9.945 17.859 -2.277 1 82.25 335 SER A CA 1
ATOM 2814 C C . SER A 1 335 ? -9.977 17.281 -3.686 1 82.25 335 SER A C 1
ATOM 2816 O O . SER A 1 335 ? -10.562 16.219 -3.908 1 82.25 335 SER A O 1
ATOM 2818 N N . TYR A 1 336 ? -9.289 17.875 -4.57 1 75.69 336 TYR A N 1
ATOM 2819 C CA . TYR A 1 336 ? -9.367 17.453 -5.965 1 75.69 336 TYR A CA 1
ATOM 2820 C C . TYR A 1 336 ? -8.867 16.016 -6.129 1 75.69 336 TYR A C 1
ATOM 2822 O O . TYR A 1 336 ? -9.516 15.211 -6.801 1 75.69 336 TYR A O 1
ATOM 2830 N N . GLU A 1 337 ? -7.801 15.773 -5.566 1 73.06 337 GLU A N 1
ATOM 2831 C CA . GLU A 1 337 ? -7.23 14.43 -5.68 1 73.06 337 GLU A CA 1
ATOM 2832 C C . GLU A 1 337 ? -8.133 13.391 -5.035 1 73.06 337 GLU A C 1
ATOM 2834 O O . GLU A 1 337 ? -8.336 12.305 -5.59 1 73.06 337 GLU A O 1
ATOM 2839 N N . SER A 1 338 ? -8.609 13.742 -3.916 1 83.88 338 SER A N 1
ATOM 2840 C CA . SER A 1 338 ? -9.5 12.828 -3.207 1 83.88 338 SER A CA 1
ATOM 2841 C C . SER A 1 338 ? -10.773 12.57 -4.004 1 83.88 338 SER A C 1
ATOM 2843 O O . SER A 1 338 ? -11.289 11.453 -4.008 1 83.88 338 SER A O 1
ATOM 2845 N N . VAL A 1 339 ? -11.281 13.602 -4.66 1 84.62 339 VAL A N 1
ATOM 2846 C CA . VAL A 1 339 ? -12.484 13.445 -5.465 1 84.62 339 VAL A CA 1
ATOM 2847 C C . VAL A 1 339 ? -12.203 12.547 -6.664 1 84.62 339 VAL A C 1
ATOM 2849 O O . VAL A 1 339 ? -13.016 11.695 -7.02 1 84.62 339 VAL A O 1
ATOM 2852 N N . ALA A 1 340 ? -11.086 12.734 -7.262 1 78.44 340 ALA A N 1
ATOM 2853 C CA . ALA A 1 340 ? -10.703 11.898 -8.398 1 78.44 340 ALA A CA 1
ATOM 2854 C C . ALA A 1 340 ? -10.586 10.43 -7.992 1 78.44 340 ALA A C 1
ATOM 2856 O O . ALA A 1 340 ? -11.062 9.547 -8.703 1 78.44 340 ALA A O 1
ATOM 2857 N N . ASN A 1 341 ? -9.945 10.242 -6.898 1 83.94 341 ASN A N 1
ATOM 2858 C CA . ASN A 1 341 ? -9.82 8.875 -6.395 1 83.94 341 ASN A CA 1
ATOM 2859 C C . ASN A 1 341 ? -11.18 8.273 -6.047 1 83.94 341 ASN A C 1
ATOM 2861 O O . ASN A 1 341 ? -11.422 7.094 -6.289 1 83.94 341 ASN A O 1
ATOM 2865 N N . TRP A 1 342 ? -11.969 9.086 -5.406 1 88.06 342 TRP A N 1
ATOM 2866 C CA . TRP A 1 342 ? -13.32 8.664 -5.059 1 88.06 342 TRP A CA 1
ATOM 2867 C C . TRP A 1 342 ? -14.102 8.258 -6.301 1 88.06 342 TRP A C 1
ATOM 2869 O O . TRP A 1 342 ? -14.82 7.25 -6.293 1 88.06 342 TRP A O 1
ATOM 2879 N N . ARG A 1 343 ? -13.992 8.984 -7.332 1 83.94 343 ARG A N 1
ATOM 2880 C CA . ARG A 1 343 ? -14.68 8.672 -8.586 1 83.94 343 ARG A CA 1
ATOM 2881 C C . ARG A 1 343 ? -14.156 7.363 -9.18 1 83.94 343 ARG A C 1
ATOM 2883 O O . ARG A 1 343 ? -14.938 6.547 -9.672 1 83.94 343 ARG A O 1
ATOM 2890 N N . ALA A 1 344 ? -12.922 7.137 -9.125 1 82.31 344 ALA A N 1
ATOM 2891 C CA . ALA A 1 344 ? -12.32 5.918 -9.664 1 82.31 344 ALA A CA 1
ATOM 2892 C C . ALA A 1 344 ? -12.781 4.688 -8.891 1 82.31 344 ALA A C 1
ATOM 2894 O O . ALA A 1 344 ? -13.203 3.691 -9.484 1 82.31 344 ALA A O 1
ATOM 2895 N N . VAL A 1 345 ? -12.727 4.809 -7.613 1 88.38 345 VAL A N 1
ATOM 2896 C CA . VAL A 1 345 ? -13.109 3.695 -6.75 1 88.38 345 VAL A CA 1
ATOM 2897 C C . VAL A 1 345 ? -14.594 3.381 -6.945 1 88.38 345 VAL A C 1
ATOM 2899 O O . VAL A 1 345 ? -14.977 2.213 -7.051 1 88.38 345 VAL A O 1
ATOM 2902 N N . THR A 1 346 ? -15.383 4.414 -6.965 1 88.88 346 THR A N 1
ATOM 2903 C CA . THR A 1 346 ? -16.812 4.238 -7.16 1 88.88 346 THR A CA 1
ATOM 2904 C C . THR A 1 346 ? -17.109 3.607 -8.516 1 88.88 346 THR A C 1
ATOM 2906 O O . THR A 1 346 ? -17.969 2.734 -8.633 1 88.88 346 THR A O 1
ATOM 2909 N N . GLY A 1 347 ? -16.406 4.035 -9.484 1 85.56 347 GLY A N 1
ATOM 2910 C CA . GLY A 1 347 ? -16.578 3.449 -10.805 1 85.56 347 GLY A CA 1
ATOM 2911 C C . GLY A 1 347 ? -16.25 1.969 -10.844 1 85.56 347 GLY A C 1
ATOM 2912 O O . GLY A 1 347 ? -16.984 1.182 -11.445 1 85.56 347 GLY A O 1
ATOM 2913 N N . ARG A 1 348 ? -15.234 1.633 -10.195 1 85.38 348 ARG A N 1
ATOM 2914 C CA . ARG A 1 348 ? -14.836 0.228 -10.156 1 85.38 348 ARG A CA 1
ATOM 2915 C C . ARG A 1 348 ? -15.875 -0.61 -9.414 1 85.38 348 ARG A C 1
ATOM 2917 O O . ARG A 1 348 ? -16.203 -1.723 -9.836 1 85.38 348 ARG A O 1
ATOM 2924 N N . LEU A 1 349 ? -16.359 -0.094 -8.367 1 89.75 349 LEU A N 1
ATOM 2925 C CA . LEU A 1 349 ? -17.328 -0.835 -7.578 1 89.75 349 LEU A CA 1
ATOM 2926 C C . LEU A 1 349 ? -18.641 -0.976 -8.336 1 89.75 349 LEU A C 1
ATOM 2928 O O . LEU A 1 349 ? -19.297 -2.021 -8.266 1 89.75 349 LEU A O 1
ATOM 2932 N N . VAL A 1 350 ? -19.031 0.038 -9.031 1 88.12 350 VAL A N 1
ATOM 2933 C CA . VAL A 1 350 ? -20.266 -0.005 -9.805 1 88.12 350 VAL A CA 1
ATOM 2934 C C . VAL A 1 350 ? -20.125 -1.021 -10.938 1 88.12 350 VAL A C 1
ATOM 2936 O O . VAL A 1 350 ? -21.062 -1.783 -11.211 1 88.12 350 VAL A O 1
ATOM 2939 N N . THR A 1 351 ? -19 -1.019 -11.539 1 84.69 351 THR A N 1
ATOM 2940 C CA . THR A 1 351 ? -18.75 -1.993 -12.594 1 84.69 351 THR A CA 1
ATOM 2941 C C . THR A 1 351 ? -18.781 -3.414 -12.039 1 84.69 351 THR A C 1
ATOM 2943 O O . THR A 1 351 ? -19.375 -4.309 -12.648 1 84.69 351 THR A O 1
ATOM 2946 N N . PHE A 1 352 ? -18.203 -3.574 -10.969 1 89.5 352 PHE A N 1
ATOM 2947 C CA . PHE A 1 352 ? -18.188 -4.883 -10.32 1 89.5 352 PHE A CA 1
ATOM 2948 C C . PHE A 1 352 ? -19.594 -5.328 -9.969 1 89.5 352 PHE A C 1
ATOM 2950 O O . PHE A 1 352 ? -19.969 -6.48 -10.211 1 89.5 352 PHE A O 1
ATOM 2957 N N . SER A 1 353 ? -20.344 -4.488 -9.391 1 87.94 353 SER A N 1
ATOM 2958 C CA . SER A 1 353 ? -21.719 -4.793 -9.016 1 87.94 353 SER A CA 1
ATOM 2959 C C . SER A 1 353 ? -22.562 -5.113 -10.242 1 87.94 353 SER A C 1
ATOM 2961 O O . SER A 1 353 ? -23.375 -6.043 -10.219 1 87.94 353 SER A O 1
ATOM 2963 N N . SER A 1 354 ? -22.391 -4.371 -11.242 1 85.88 354 SER A N 1
ATOM 2964 C CA . SER A 1 354 ? -23.141 -4.598 -12.477 1 85.88 354 SER A CA 1
ATOM 2965 C C . SER A 1 354 ? -22.766 -5.93 -13.117 1 85.88 354 SER A C 1
ATOM 2967 O O . SER A 1 354 ? -23.609 -6.617 -13.68 1 85.88 354 SER A O 1
ATOM 2969 N N . GLN A 1 355 ? -21.484 -6.207 -13.031 1 87.31 355 GLN A N 1
ATOM 2970 C CA . GLN A 1 355 ? -21.031 -7.488 -13.57 1 87.31 355 GLN A CA 1
ATOM 2971 C C . GLN A 1 355 ? -21.641 -8.656 -12.797 1 87.31 355 GLN A C 1
ATOM 2973 O O . GLN A 1 355 ? -22.062 -9.648 -13.383 1 87.31 355 GLN A O 1
ATOM 2978 N N . LEU A 1 356 ? -21.656 -8.508 -11.547 1 88.06 356 LEU A N 1
ATOM 2979 C CA . LEU A 1 356 ? -22.219 -9.57 -10.719 1 88.06 356 LEU A CA 1
ATOM 2980 C C . LEU A 1 356 ? -23.719 -9.719 -10.977 1 88.06 356 LEU A C 1
ATOM 2982 O O . LEU A 1 356 ? -24.234 -10.836 -11 1 88.06 356 LEU A O 1
ATOM 2986 N N . ASP A 1 357 ? -24.359 -8.648 -11.227 1 85.12 357 ASP A N 1
ATOM 2987 C CA . ASP A 1 357 ? -25.797 -8.672 -11.469 1 85.12 357 ASP A CA 1
ATOM 2988 C C . ASP A 1 357 ? -26.109 -9.25 -12.852 1 85.12 357 ASP A C 1
ATOM 2990 O O . ASP A 1 357 ? -27.172 -9.836 -13.055 1 85.12 357 ASP A O 1
ATOM 2994 N N . SER A 1 358 ? -25.188 -9.109 -13.68 1 83.88 358 SER A N 1
ATOM 2995 C CA . SER A 1 358 ? -25.391 -9.586 -15.039 1 83.88 358 SER A CA 1
ATOM 2996 C C . SER A 1 358 ? -25.219 -11.102 -15.125 1 83.88 358 SER A C 1
ATOM 2998 O O . SER A 1 358 ? -25.734 -11.742 -16.047 1 83.88 358 SER A O 1
ATOM 3000 N N . ILE A 1 359 ? -24.375 -11.539 -14.234 1 82.94 359 ILE A N 1
ATOM 3001 C CA . ILE A 1 359 ? -24.172 -12.977 -14.234 1 82.94 359 ILE A CA 1
ATOM 3002 C C . ILE A 1 359 ? -25.422 -13.688 -13.742 1 82.94 359 ILE A C 1
ATOM 3004 O O . ILE A 1 359 ? -25.781 -13.578 -12.57 1 82.94 359 ILE A O 1
ATOM 3008 N N . THR A 1 360 ? -26.359 -13.891 -14.703 1 68.88 360 THR A N 1
ATOM 3009 C CA . THR A 1 360 ? -27.578 -14.625 -14.398 1 68.88 360 THR A CA 1
ATOM 3010 C C . THR A 1 360 ? -27.328 -16.125 -14.414 1 68.88 360 THR A C 1
ATOM 3012 O O . THR A 1 360 ? -26.406 -16.609 -15.094 1 68.88 360 THR A O 1
ATOM 3015 N N . GLY A 1 361 ? -27.797 -16.891 -13.383 1 61.38 361 GLY A N 1
ATOM 3016 C CA . GLY A 1 361 ? -27.641 -18.328 -13.234 1 61.38 361 GLY A CA 1
ATOM 3017 C C . GLY A 1 361 ? -27.859 -19.094 -14.523 1 61.38 361 GLY A C 1
ATOM 3018 O O . GLY A 1 361 ? -28.406 -18.547 -15.484 1 61.38 361 GLY A O 1
ATOM 3019 N N . THR A 1 362 ? -26.969 -20.141 -14.781 1 60.72 362 THR A N 1
ATOM 3020 C CA . THR A 1 362 ? -27.188 -21.078 -15.867 1 60.72 362 THR A CA 1
ATOM 3021 C C . THR A 1 362 ? -28.656 -21.5 -15.953 1 60.72 362 THR A C 1
ATOM 3023 O O . THR A 1 362 ? -29.422 -21.281 -15.008 1 60.72 362 THR A O 1
ATOM 3026 N N . GLY A 1 363 ? -29.156 -21.75 -17.188 1 60.56 363 GLY A N 1
ATOM 3027 C CA . GLY A 1 363 ? -30.438 -22.406 -17.391 1 60.56 363 GLY A CA 1
ATOM 3028 C C . GLY A 1 363 ? -30.797 -23.391 -16.281 1 60.56 363 GLY A C 1
ATOM 3029 O O . GLY A 1 363 ? -29.938 -23.781 -15.492 1 60.56 363 GLY A O 1
ATOM 3030 N N . THR A 1 364 ? -31.984 -23.562 -15.844 1 66.62 364 THR A N 1
ATOM 3031 C CA . THR A 1 364 ? -32.531 -24.453 -14.828 1 66.62 364 THR A CA 1
ATOM 3032 C C . THR A 1 364 ? -32.156 -25.906 -15.117 1 66.62 364 THR A C 1
ATOM 3034 O O . THR A 1 364 ? -32.469 -26.422 -16.188 1 66.62 364 THR A O 1
ATOM 3037 N N . ILE A 1 365 ? -31.062 -26.359 -14.422 1 77.88 365 ILE A N 1
ATOM 3038 C CA . ILE A 1 365 ? -30.797 -27.797 -14.461 1 77.88 365 ILE A CA 1
ATOM 3039 C C . ILE A 1 365 ? -31.938 -28.547 -13.781 1 77.88 365 ILE A C 1
ATOM 3041 O O . ILE A 1 365 ? -32.281 -28.266 -12.633 1 77.88 365 ILE A O 1
ATOM 3045 N N . ARG A 1 366 ? -32.562 -29.375 -14.609 1 86.69 366 ARG A N 1
ATOM 3046 C CA . ARG A 1 366 ? -33.656 -30.156 -14.062 1 86.69 366 ARG A CA 1
ATOM 3047 C C . ARG A 1 366 ? -33.156 -31.188 -13.07 1 86.69 366 ARG A C 1
ATOM 3049 O O . ARG A 1 366 ? -32.031 -31.656 -13.172 1 86.69 366 ARG A O 1
ATOM 3056 N N . GLN A 1 367 ? -33.938 -31.469 -12.109 1 89.62 367 GLN A N 1
ATOM 3057 C CA . GLN A 1 367 ? -33.562 -32.469 -11.102 1 89.62 367 GLN A CA 1
ATOM 3058 C C . GLN A 1 367 ? -33.969 -33.875 -11.547 1 89.62 367 GLN A C 1
ATOM 3060 O O . GLN A 1 367 ? -35.094 -34.062 -12.047 1 89.62 367 GLN A O 1
ATOM 3065 N N . SER A 1 368 ? -33 -34.656 -11.562 1 90.62 368 SER A N 1
ATOM 3066 C CA . SER A 1 368 ? -33.219 -36.062 -11.852 1 90.62 368 SER A CA 1
ATOM 3067 C C . SER A 1 368 ? -32.406 -36.969 -10.922 1 90.62 368 SER A C 1
ATOM 3069 O O . SER A 1 368 ? -31.594 -36.469 -10.133 1 90.62 368 SER A O 1
ATOM 3071 N N . ASP A 1 369 ? -32.656 -38.25 -10.93 1 87.94 369 ASP A N 1
ATOM 3072 C CA . ASP A 1 369 ? -31.969 -39.188 -10.047 1 87.94 369 ASP A CA 1
ATOM 3073 C C . ASP A 1 369 ? -30.562 -39.5 -10.57 1 87.94 369 ASP A C 1
ATOM 3075 O O . ASP A 1 369 ? -29.688 -39.906 -9.805 1 87.94 369 ASP A O 1
ATOM 3079 N N . SER A 1 370 ? -30.453 -39.438 -11.922 1 91.75 370 SER A N 1
ATOM 3080 C CA . SER A 1 370 ? -29.172 -39.719 -12.547 1 91.75 370 SER A CA 1
ATOM 3081 C C . SER A 1 370 ? -28.781 -38.625 -13.531 1 91.75 370 SER A C 1
ATOM 3083 O O . SER A 1 370 ? -29.656 -37.938 -14.078 1 91.75 370 SER A O 1
ATOM 3085 N N . PRO A 1 371 ? -27.531 -38.406 -13.648 1 93.62 371 PRO A N 1
ATOM 3086 C CA . PRO A 1 371 ? -27.109 -37.406 -14.633 1 93.62 371 PRO A CA 1
ATOM 3087 C C . PRO A 1 371 ? -27.484 -37.781 -16.062 1 93.62 371 PRO A C 1
ATOM 3089 O O . PRO A 1 371 ? -27.125 -38.875 -16.531 1 93.62 371 PRO A O 1
ATOM 3092 N N . GLU A 1 372 ? -28.219 -36.875 -16.719 1 94.25 372 GLU A N 1
ATOM 3093 C CA . GLU A 1 372 ? -28.672 -37.062 -18.094 1 94.25 372 GLU A CA 1
ATOM 3094 C C . GLU A 1 372 ? -28.578 -35.781 -18.906 1 94.25 372 GLU A C 1
ATOM 3096 O O . GLU A 1 372 ? -28.719 -34.688 -18.359 1 94.25 372 GLU A O 1
ATOM 3101 N N . TRP A 1 373 ? -28.25 -35.938 -20.125 1 93.5 373 TRP A N 1
ATOM 3102 C CA . TRP A 1 373 ? -28.188 -34.812 -21.016 1 93.5 373 TRP A CA 1
ATOM 3103 C C . TRP A 1 373 ? -28.75 -35.156 -22.391 1 93.5 373 TRP A C 1
ATOM 3105 O O . TRP A 1 373 ? -28.625 -36.281 -22.844 1 93.5 373 TRP A O 1
ATOM 3115 N N . SER A 1 374 ? -29.422 -34.219 -23.062 1 93.56 374 SER A N 1
ATOM 3116 C CA . SER A 1 374 ? -30.016 -34.406 -24.375 1 93.56 374 SER A CA 1
ATOM 3117 C C . SER A 1 374 ? -29.625 -33.25 -25.312 1 93.56 374 SER A C 1
ATOM 3119 O O . SER A 1 374 ? -29.797 -32.094 -24.969 1 93.56 374 SER A O 1
ATOM 3121 N N . GLU A 1 375 ? -29.047 -33.625 -26.484 1 93.75 375 GLU A N 1
ATOM 3122 C CA . GLU A 1 375 ? -28.641 -32.656 -27.516 1 93.75 375 GLU A CA 1
ATOM 3123 C C . GLU A 1 375 ? -27.766 -31.562 -26.922 1 93.75 375 GLU A C 1
ATOM 3125 O O . GLU A 1 375 ? -28 -30.375 -27.141 1 93.75 375 GLU A O 1
ATOM 3130 N N . LEU A 1 376 ? -26.922 -32.094 -26.094 1 92.06 376 LEU A N 1
ATOM 3131 C CA . LEU A 1 376 ? -26.078 -31.141 -25.375 1 92.06 376 LEU A CA 1
ATOM 3132 C C . LEU A 1 376 ? -24.906 -30.703 -26.25 1 92.06 376 LEU A C 1
ATOM 3134 O O . LEU A 1 376 ? -24.172 -31.531 -26.781 1 92.06 376 LEU A O 1
ATOM 3138 N N . SER A 1 377 ? -24.797 -29.422 -26.484 1 93.69 377 SER A N 1
ATOM 3139 C CA . SER A 1 377 ? -23.656 -28.797 -27.141 1 93.69 377 SER A CA 1
ATOM 3140 C C . SER A 1 377 ? -22.922 -27.828 -26.219 1 93.69 377 SER A C 1
ATOM 3142 O O . SER A 1 377 ? -23.547 -26.953 -25.625 1 93.69 377 SER A O 1
ATOM 3144 N N . VAL A 1 378 ? -21.719 -28.078 -26.016 1 91.38 378 VAL A N 1
ATOM 3145 C CA . VAL A 1 378 ? -20.906 -27.234 -25.125 1 91.38 378 VAL A CA 1
ATOM 3146 C C . VAL A 1 378 ? -19.969 -26.359 -25.969 1 91.38 378 VAL A C 1
ATOM 3148 O O . VAL A 1 378 ? -19.359 -26.844 -26.922 1 91.38 378 VAL A O 1
ATOM 3151 N N . PHE A 1 379 ? -19.844 -25.078 -25.594 1 89.31 379 PHE A N 1
ATOM 3152 C CA . PHE A 1 379 ? -19.047 -24.109 -26.344 1 89.31 379 PHE A CA 1
ATOM 3153 C C . PHE A 1 379 ? -18 -23.469 -25.438 1 89.31 379 PHE A C 1
ATOM 3155 O O . PHE A 1 379 ? -18.172 -23.422 -24.219 1 89.31 379 PHE A O 1
ATOM 3162 N N . LEU A 1 380 ? -16.922 -23.109 -26.016 1 83.44 380 LEU A N 1
ATOM 3163 C CA . LEU A 1 380 ? -15.992 -22.234 -25.312 1 83.44 380 LEU A CA 1
ATOM 3164 C C . LEU A 1 380 ? -16.547 -20.812 -25.219 1 83.44 380 LEU A C 1
ATOM 3166 O O . LEU A 1 380 ? -17.516 -20.484 -25.891 1 83.44 380 LEU A O 1
ATOM 3170 N N . PRO A 1 381 ? -15.969 -19.969 -24.359 1 76.62 381 PRO A N 1
ATOM 3171 C CA . PRO A 1 381 ? -16.484 -18.594 -24.219 1 76.62 381 PRO A CA 1
ATOM 3172 C C . PRO A 1 381 ? -16.469 -17.828 -25.531 1 76.62 381 PRO A C 1
ATOM 3174 O O . PRO A 1 381 ? -17.281 -16.906 -25.719 1 76.62 381 PRO A O 1
ATOM 3177 N N . ASP A 1 382 ? -15.562 -18.219 -26.422 1 76.69 382 ASP A N 1
ATOM 3178 C CA . ASP A 1 382 ? -15.5 -17.562 -27.719 1 76.69 382 ASP A CA 1
ATOM 3179 C C . ASP A 1 382 ? -16.453 -18.219 -28.719 1 76.69 382 ASP A C 1
ATOM 3181 O O . ASP A 1 382 ? -16.375 -17.969 -29.922 1 76.69 382 ASP A O 1
ATOM 3185 N N . ASN A 1 383 ? -17.266 -19.109 -28.375 1 81.06 383 ASN A N 1
ATOM 3186 C CA . ASN A 1 383 ? -18.344 -19.766 -29.109 1 81.06 383 ASN A CA 1
ATOM 3187 C C . ASN A 1 383 ? -17.812 -20.891 -30 1 81.06 383 ASN A C 1
ATOM 3189 O O . ASN A 1 383 ? -18.516 -21.375 -30.875 1 81.06 383 ASN A O 1
ATOM 3193 N N . ARG A 1 384 ? -16.641 -21.234 -29.812 1 84.62 384 ARG A N 1
ATOM 3194 C CA . ARG A 1 384 ? -16.125 -22.422 -30.5 1 84.62 384 ARG A CA 1
ATOM 3195 C C . ARG A 1 384 ? -16.641 -23.703 -29.859 1 84.62 384 ARG A C 1
ATOM 3197 O O . ARG A 1 384 ? -16.625 -23.828 -28.625 1 84.62 384 ARG A O 1
ATOM 3204 N N . PRO A 1 385 ? -17.109 -24.594 -30.688 1 86.44 385 PRO A N 1
ATOM 3205 C CA . PRO A 1 385 ? -17.672 -25.828 -30.109 1 86.44 385 PRO A CA 1
ATOM 3206 C C . PRO A 1 385 ? -16.594 -26.781 -29.594 1 86.44 385 PRO A C 1
ATOM 3208 O O . PRO A 1 385 ? -15.555 -26.953 -30.234 1 86.44 385 PRO A O 1
ATOM 3211 N N . VAL A 1 386 ? -16.766 -27.203 -28.422 1 84 386 VAL A N 1
ATOM 3212 C CA . VAL A 1 386 ? -15.914 -28.219 -27.844 1 84 386 VAL A CA 1
ATOM 3213 C C . VAL A 1 386 ? -16.531 -29.609 -28.031 1 84 386 VAL A C 1
ATOM 3215 O O . VAL A 1 386 ? -15.852 -30.547 -28.438 1 84 386 VAL A O 1
ATOM 3218 N N . GLN A 1 387 ? -17.891 -29.703 -27.797 1 87.25 387 GLN A N 1
ATOM 3219 C CA . GLN A 1 387 ? -18.719 -30.891 -28 1 87.25 387 GLN A CA 1
ATOM 3220 C C . GLN A 1 387 ? -20.047 -30.516 -28.656 1 87.25 387 GLN A C 1
ATOM 3222 O O . GLN A 1 387 ? -20.656 -29.5 -28.297 1 87.25 387 GLN A O 1
ATOM 3227 N N . GLU A 1 388 ? -20.406 -31.359 -29.609 1 89.81 388 GLU A N 1
ATOM 3228 C CA . GLU A 1 388 ? -21.625 -31.016 -30.328 1 89.81 388 GLU A CA 1
ATOM 3229 C C . GLU A 1 388 ? -22.641 -32.156 -30.234 1 89.81 388 GLU A C 1
ATOM 3231 O O . GLU A 1 388 ? -22.312 -33.312 -30.453 1 89.81 388 GLU A O 1
ATOM 3236 N N . ASN A 1 389 ? -23.812 -31.797 -29.875 1 90.5 389 ASN A N 1
ATOM 3237 C CA . ASN A 1 389 ? -25.031 -32.625 -29.938 1 90.5 389 ASN A CA 1
ATOM 3238 C C . ASN A 1 389 ? -24.828 -33.969 -29.297 1 90.5 389 ASN A C 1
ATOM 3240 O O . ASN A 1 389 ? -25.078 -35 -29.922 1 90.5 389 ASN A O 1
ATOM 3244 N N . MET A 1 390 ? -24.406 -33.875 -28.078 1 89.88 390 MET A N 1
ATOM 3245 C CA . MET A 1 390 ? -24.203 -35.125 -27.328 1 89.88 390 MET A CA 1
ATOM 3246 C C . MET A 1 390 ? -25.453 -35.469 -26.516 1 89.88 390 MET A C 1
ATOM 3248 O O . MET A 1 390 ? -26.109 -34.594 -25.953 1 89.88 390 MET A O 1
ATOM 3252 N N . SER A 1 391 ? -25.828 -36.719 -26.594 1 93.31 391 SER A N 1
ATOM 3253 C CA . SER A 1 391 ? -26.891 -37.219 -25.734 1 93.31 391 SER A CA 1
ATOM 3254 C C . SER A 1 391 ? -26.438 -38.5 -25 1 93.31 391 SER A C 1
ATOM 3256 O O . SER A 1 391 ? -25.719 -39.312 -25.562 1 93.31 391 SER A O 1
ATOM 3258 N N . GLY A 1 392 ? -26.781 -38.531 -23.75 1 91.44 392 GLY A N 1
ATOM 3259 C CA . GLY A 1 392 ? -26.375 -39.688 -22.969 1 91.44 392 GLY A CA 1
ATOM 3260 C C . GLY A 1 392 ? -26.734 -39.562 -21.5 1 91.44 392 GLY A C 1
ATOM 3261 O O . GLY A 1 392 ? -27.516 -38.688 -21.109 1 91.44 392 GLY A O 1
ATOM 3262 N N . ALA A 1 393 ? -26.359 -40.594 -20.75 1 91.56 393 ALA A N 1
ATOM 3263 C CA . ALA A 1 393 ? -26.578 -40.625 -19.312 1 91.56 393 ALA A CA 1
ATOM 3264 C C . ALA A 1 393 ? -25.531 -41.531 -18.625 1 91.56 393 ALA A C 1
ATOM 3266 O O . ALA A 1 393 ? -24.875 -42.344 -19.281 1 91.56 393 ALA A O 1
ATOM 3267 N N . PHE A 1 394 ? -25.375 -41.219 -17.406 1 91.38 394 PHE A N 1
ATOM 3268 C CA . PHE A 1 394 ? -24.578 -42.156 -16.609 1 91.38 394 PHE A CA 1
ATOM 3269 C C . PHE A 1 394 ? -25.453 -43.094 -15.797 1 91.38 394 PHE A C 1
ATOM 3271 O O . PHE A 1 394 ? -26.078 -42.688 -14.812 1 91.38 394 PHE A O 1
ATOM 3278 N N . PRO A 1 395 ? -25.531 -44.312 -16.234 1 83.19 395 PRO A N 1
ATOM 3279 C CA . PRO A 1 395 ? -26.359 -45.25 -15.469 1 83.19 395 PRO A CA 1
ATOM 3280 C C . PRO A 1 395 ? -25.703 -45.688 -14.164 1 83.19 395 PRO A C 1
ATOM 3282 O O . PRO A 1 395 ? -26.391 -45.969 -13.18 1 83.19 395 PRO A O 1
ATOM 3285 N N . ASP A 1 396 ? -24.422 -45.844 -14.18 1 87.25 396 ASP A N 1
ATOM 3286 C CA . ASP A 1 396 ? -23.625 -46.281 -13.031 1 87.25 396 ASP A CA 1
ATOM 3287 C C . ASP A 1 396 ? -22.219 -45.688 -13.094 1 87.25 396 ASP A C 1
ATOM 3289 O O . ASP A 1 396 ? -21.969 -44.719 -13.812 1 87.25 396 ASP A O 1
ATOM 3293 N N . SER A 1 397 ? -21.391 -46.219 -12.266 1 90.19 397 SER A N 1
ATOM 3294 C CA . SER A 1 397 ? -20 -45.781 -12.273 1 90.19 397 SER A CA 1
ATOM 3295 C C . SER A 1 397 ? -19.391 -45.875 -13.672 1 90.19 397 SER A C 1
ATOM 3297 O O . SER A 1 397 ? -19.625 -46.844 -14.383 1 90.19 397 SER A O 1
ATOM 3299 N N . SER A 1 398 ? -18.812 -44.812 -14.086 1 88.44 398 SER A N 1
ATOM 3300 C CA . SER A 1 398 ? -18.266 -44.75 -15.438 1 88.44 398 SER A CA 1
ATOM 3301 C C . SER A 1 398 ? -16.969 -43.938 -15.484 1 88.44 398 SER A C 1
ATOM 3303 O O . SER A 1 398 ? -16.609 -43.281 -14.508 1 88.44 398 SER A O 1
ATOM 3305 N N . SER A 1 399 ? -16.266 -44.094 -16.547 1 88.12 399 SER A N 1
ATOM 3306 C CA . SER A 1 399 ? -15.062 -43.312 -16.812 1 88.12 399 SER A CA 1
ATOM 3307 C C . SER A 1 399 ? -15.234 -42.438 -18.062 1 88.12 399 SER A C 1
ATOM 3309 O O . SER A 1 399 ? -15.93 -42.844 -19 1 88.12 399 SER A O 1
ATOM 3311 N N . ILE A 1 400 ? -14.758 -41.312 -17.984 1 87.38 400 ILE A N 1
ATOM 3312 C CA . ILE A 1 400 ? -14.75 -40.406 -19.125 1 87.38 400 ILE A CA 1
ATOM 3313 C C . ILE A 1 400 ? -13.344 -40.344 -19.719 1 87.38 400 ILE A C 1
ATOM 3315 O O . ILE A 1 400 ? -12.391 -39.969 -19.031 1 87.38 400 ILE A O 1
ATOM 3319 N N . THR A 1 401 ? -13.18 -40.75 -20.938 1 81.94 401 THR A N 1
ATOM 3320 C CA . THR A 1 401 ? -11.883 -40.781 -21.594 1 81.94 401 THR A CA 1
ATOM 3321 C C . THR A 1 401 ? -11.922 -40 -22.906 1 81.94 401 THR A C 1
ATOM 3323 O O . THR A 1 401 ? -13 -39.75 -23.453 1 81.94 401 THR A O 1
ATOM 3326 N N . GLY A 1 402 ? -10.82 -39.438 -23.297 1 75.06 402 GLY A N 1
ATOM 3327 C CA . GLY A 1 402 ? -10.672 -38.656 -24.516 1 75.06 402 GLY A CA 1
ATOM 3328 C C . GLY A 1 402 ? -9.312 -38 -24.641 1 75.06 402 GLY A C 1
ATOM 3329 O O . GLY A 1 402 ? -8.562 -37.938 -23.672 1 75.06 402 GLY A O 1
ATOM 3330 N N . PRO A 1 403 ? -9.07 -37.625 -25.812 1 69.56 403 PRO A N 1
ATOM 3331 C CA . PRO A 1 403 ? -7.773 -36.969 -26 1 69.56 403 PRO A CA 1
ATOM 3332 C C . PRO A 1 403 ? -7.648 -35.656 -25.219 1 69.56 403 PRO A C 1
ATOM 3334 O O . PRO A 1 403 ? -8.656 -35.125 -24.766 1 69.56 403 PRO A O 1
ATOM 3337 N N . SER A 1 404 ? -6.441 -35.312 -24.969 1 65 404 SER A N 1
ATOM 3338 C CA . SER A 1 404 ? -6.199 -34.062 -24.25 1 65 404 SER A CA 1
ATOM 3339 C C . SER A 1 404 ? -6.801 -32.875 -24.984 1 65 404 SER A C 1
ATOM 3341 O O . SER A 1 404 ? -6.707 -32.812 -26.219 1 65 404 SER A O 1
ATOM 3343 N N . GLY A 1 405 ? -7.527 -32.031 -24.328 1 68.06 405 GLY A N 1
ATOM 3344 C CA . GLY A 1 405 ? -8.07 -30.828 -24.906 1 68.06 405 GLY A CA 1
ATOM 3345 C C . GLY A 1 405 ? -9.453 -31.016 -25.5 1 68.06 405 GLY A C 1
ATOM 3346 O O . GLY A 1 405 ? -10.039 -30.062 -26.031 1 68.06 405 GLY A O 1
ATOM 3347 N N . CYS A 1 406 ? -9.938 -32.219 -25.375 1 72.44 406 CYS A N 1
ATOM 3348 C CA . CYS A 1 406 ? -11.227 -32.469 -26.016 1 72.44 406 CYS A CA 1
ATOM 3349 C C . CYS A 1 406 ? -12.367 -31.891 -25.188 1 72.44 406 CYS A C 1
ATOM 3351 O O . CYS A 1 406 ? -13.516 -31.891 -25.625 1 72.44 406 CYS A O 1
ATOM 3353 N N . GLY A 1 407 ? -12.117 -31.406 -24 1 81.44 407 GLY A N 1
ATOM 3354 C CA . GLY A 1 407 ? -13.133 -30.734 -23.203 1 81.44 407 GLY A CA 1
ATOM 3355 C C . GLY A 1 407 ? -13.695 -31.578 -22.094 1 81.44 407 GLY A C 1
ATOM 3356 O O . GLY A 1 407 ? -14.836 -31.391 -21.672 1 81.44 407 GLY A O 1
ATOM 3357 N N . LYS A 1 408 ? -13.062 -32.562 -21.609 1 85.56 408 LYS A N 1
ATOM 3358 C CA . LYS A 1 408 ? -13.531 -33.438 -20.547 1 85.56 408 LYS A CA 1
ATOM 3359 C C . LYS A 1 408 ? -13.875 -32.656 -19.281 1 85.56 408 LYS A C 1
ATOM 3361 O O . LYS A 1 408 ? -14.945 -32.812 -18.719 1 85.56 408 LYS A O 1
ATOM 3366 N N . SER A 1 409 ? -12.977 -31.734 -18.938 1 86.06 409 SER A N 1
ATOM 3367 C CA . SER A 1 409 ? -13.18 -30.938 -17.75 1 86.06 409 SER A CA 1
ATOM 3368 C C . SER A 1 409 ? -14.32 -29.938 -17.938 1 86.06 409 SER A C 1
ATOM 3370 O O . SER A 1 409 ? -15.086 -29.672 -17.016 1 86.06 409 SER A O 1
ATOM 3372 N N . THR A 1 410 ? -14.445 -29.438 -19.156 1 88.31 410 THR A N 1
ATOM 3373 C CA . THR A 1 410 ? -15.523 -28.5 -19.453 1 88.31 410 THR A CA 1
ATOM 3374 C C . THR A 1 410 ? -16.875 -29.203 -19.359 1 88.31 410 THR A C 1
ATOM 3376 O O . THR A 1 410 ? -17.859 -28.594 -18.922 1 88.31 410 THR A O 1
ATOM 3379 N N . PHE A 1 411 ? -16.859 -30.422 -19.844 1 90.69 411 PHE A N 1
ATOM 3380 C CA . PHE A 1 411 ? -18.078 -31.219 -19.734 1 90.69 411 PHE A CA 1
ATOM 3381 C C . PHE A 1 411 ? -18.484 -31.406 -18.281 1 90.69 411 PHE A C 1
ATOM 3383 O O . PHE A 1 411 ? -19.641 -31.203 -17.922 1 90.69 411 PHE A O 1
ATOM 3390 N N . LEU A 1 412 ? -17.578 -31.734 -17.484 1 91.31 412 LEU A N 1
ATOM 3391 C CA . LEU A 1 412 ? -17.844 -31.906 -16.062 1 91.31 412 LEU A CA 1
ATOM 3392 C C . LEU A 1 412 ? -18.312 -30.594 -15.422 1 91.31 412 LEU A C 1
ATOM 3394 O O . LEU A 1 412 ? -19.172 -30.594 -14.555 1 91.31 412 LEU A O 1
ATOM 3398 N N . ARG A 1 413 ? -17.719 -29.516 -15.836 1 91.19 413 ARG A N 1
ATOM 3399 C CA . ARG A 1 413 ? -18.125 -28.188 -15.359 1 91.19 413 ARG A CA 1
ATOM 3400 C C . ARG A 1 413 ? -19.578 -27.906 -15.734 1 91.19 413 ARG A C 1
ATOM 3402 O O . ARG A 1 413 ? -20.297 -27.266 -14.969 1 91.19 413 ARG A O 1
ATOM 3409 N N . THR A 1 414 ? -19.875 -28.344 -16.844 1 91 414 THR A N 1
ATOM 3410 C CA . THR A 1 414 ? -21.25 -28.156 -17.312 1 91 414 THR A CA 1
ATOM 3411 C C . THR A 1 414 ? -22.219 -28.969 -16.469 1 91 414 THR A C 1
ATOM 3413 O O . THR A 1 414 ? -23.266 -28.469 -16.078 1 91 414 THR A O 1
ATOM 3416 N N . LEU A 1 415 ? -21.828 -30.188 -16.219 1 91.12 415 LEU A N 1
ATOM 3417 C CA . LEU A 1 415 ? -22.656 -31.031 -15.383 1 91.12 415 LEU A CA 1
ATOM 3418 C C . LEU A 1 415 ? -22.812 -30.438 -13.984 1 91.12 415 LEU A C 1
ATOM 3420 O O . LEU A 1 415 ? -23.859 -30.547 -13.359 1 91.12 415 LEU A O 1
ATOM 3424 N N . ALA A 1 416 ? -21.734 -29.828 -13.531 1 90.94 416 ALA A N 1
ATOM 3425 C CA . ALA A 1 416 ? -21.719 -29.25 -12.188 1 90.94 416 ALA A CA 1
ATOM 3426 C C . ALA A 1 416 ? -22.469 -27.922 -12.156 1 90.94 416 ALA A C 1
ATOM 3428 O O . ALA A 1 416 ? -22.656 -27.328 -11.086 1 90.94 416 ALA A O 1
ATOM 3429 N N . GLY A 1 417 ? -22.828 -27.391 -13.297 1 88.62 417 GLY A N 1
ATOM 3430 C CA . GLY A 1 417 ? -23.547 -26.125 -13.383 1 88.62 417 GLY A CA 1
ATOM 3431 C C . GLY A 1 417 ? -22.641 -24.906 -13.336 1 88.62 417 GLY A C 1
ATOM 3432 O O . GLY A 1 417 ? -23.094 -23.812 -13 1 88.62 417 GLY A O 1
ATOM 3433 N N . LEU A 1 418 ? -21.438 -25.094 -13.57 1 89 418 LEU A N 1
ATOM 3434 C CA . LEU A 1 418 ? -20.469 -24.016 -13.5 1 89 418 LEU A CA 1
ATOM 3435 C C . LEU A 1 418 ? -20.281 -23.344 -14.859 1 89 418 LEU A C 1
ATOM 3437 O O . LEU A 1 418 ? -20.031 -22.141 -14.938 1 89 418 LEU A O 1
ATOM 3441 N N . TRP A 1 419 ? -20.391 -24.141 -15.922 1 89.19 419 TRP A N 1
ATOM 3442 C CA . TRP A 1 419 ? -20.125 -23.672 -17.281 1 89.19 419 TRP A CA 1
ATOM 3443 C C . TRP A 1 419 ? -21.391 -23.172 -17.938 1 89.19 419 TRP A C 1
ATOM 3445 O O . TRP A 1 419 ? -22.312 -23.953 -18.203 1 89.19 419 TRP A O 1
ATOM 3455 N N . PRO A 1 420 ? -21.438 -21.891 -18.281 1 85.81 420 PRO A N 1
ATOM 3456 C CA . PRO A 1 420 ? -22.688 -21.328 -18.781 1 85.81 420 PRO A CA 1
ATOM 3457 C C . PRO A 1 420 ? -22.844 -21.469 -20.297 1 85.81 420 PRO A C 1
ATOM 3459 O O . PRO A 1 420 ? -23.938 -21.297 -20.828 1 85.81 420 PRO A O 1
ATOM 3462 N N . HIS A 1 421 ? -21.969 -21.859 -21.031 1 87.62 421 HIS A N 1
ATOM 3463 C CA . HIS A 1 421 ? -22.016 -21.859 -22.484 1 87.62 421 HIS A CA 1
ATOM 3464 C C . HIS A 1 421 ? -22.375 -23.234 -23.031 1 87.62 421 HIS A C 1
ATOM 3466 O O . HIS A 1 421 ? -21.516 -23.953 -23.562 1 87.62 421 HIS A O 1
ATOM 3472 N N . TYR A 1 422 ? -23.578 -23.562 -22.906 1 89.25 422 TYR A N 1
ATOM 3473 C CA . TYR A 1 422 ? -24.047 -24.828 -23.469 1 89.25 422 TYR A CA 1
ATOM 3474 C C . TYR A 1 422 ? -25.484 -24.688 -24 1 89.25 422 TYR A C 1
ATOM 3476 O O . TYR A 1 422 ? -26.188 -23.75 -23.625 1 89.25 422 TYR A O 1
ATOM 3484 N N . LYS A 1 423 ? -25.781 -25.469 -24.922 1 89.62 423 LYS A N 1
ATOM 3485 C CA . LYS A 1 423 ? -27.141 -25.609 -25.438 1 89.62 423 LYS A CA 1
ATOM 3486 C C . LYS A 1 423 ? -27.641 -27.047 -25.281 1 89.62 423 LYS A C 1
ATOM 3488 O O . LYS A 1 423 ? -26.844 -28 -25.312 1 89.62 423 LYS A O 1
ATOM 3493 N N . GLY A 1 424 ? -28.906 -27.125 -25 1 91.38 424 GLY A N 1
ATOM 3494 C CA . GLY A 1 424 ? -29.484 -28.422 -24.75 1 91.38 424 GLY A CA 1
ATOM 3495 C C . GLY A 1 424 ? -30.094 -28.562 -23.375 1 91.38 424 GLY A C 1
ATOM 3496 O O . GLY A 1 424 ? -30.328 -27.562 -22.688 1 91.38 424 GLY A O 1
ATOM 3497 N N . SER A 1 425 ? -30.422 -29.812 -23.062 1 91.19 425 SER A N 1
ATOM 3498 C CA . SER A 1 425 ? -31.031 -30.047 -21.766 1 91.19 425 SER A CA 1
ATOM 3499 C C . SER A 1 425 ? -30.141 -30.906 -20.875 1 91.19 425 SER A C 1
ATOM 3501 O O . SER A 1 425 ? -29.5 -31.844 -21.359 1 91.19 425 SER A O 1
ATOM 3503 N N . LEU A 1 426 ? -30.125 -30.484 -19.625 1 91.5 426 LEU A N 1
ATOM 3504 C CA . LEU A 1 426 ? -29.328 -31.188 -18.625 1 91.5 426 LEU A CA 1
ATOM 3505 C C . LEU A 1 426 ? -30.156 -31.5 -17.391 1 91.5 426 LEU A C 1
ATOM 3507 O O . LEU A 1 426 ? -30.938 -30.656 -16.938 1 91.5 426 LEU A O 1
ATOM 3511 N N . SER A 1 427 ? -30.047 -32.719 -16.906 1 93.19 427 SER A N 1
ATOM 3512 C CA . SER A 1 427 ? -30.672 -33.125 -15.656 1 93.19 427 SER A CA 1
ATOM 3513 C C . SER A 1 427 ? -29.672 -33.75 -14.703 1 93.19 427 SER A C 1
ATOM 3515 O O . SER A 1 427 ? -28.906 -34.625 -15.109 1 93.19 427 SER A O 1
ATOM 3517 N N . MET A 1 428 ? -29.688 -33.281 -13.508 1 93.81 428 MET A N 1
ATOM 3518 C CA . MET A 1 428 ? -28.734 -33.75 -12.508 1 93.81 428 MET A CA 1
ATOM 3519 C C . MET A 1 428 ? -29.438 -34.062 -11.195 1 93.81 428 MET A C 1
ATOM 3521 O O . MET A 1 428 ? -30.5 -33.5 -10.898 1 93.81 428 MET A O 1
ATOM 3525 N N . PRO A 1 429 ? -28.812 -34.969 -10.445 1 93.25 429 PRO A N 1
ATOM 3526 C CA . PRO A 1 429 ? -29.328 -35.156 -9.086 1 93.25 429 PRO A CA 1
ATOM 3527 C C . PRO A 1 429 ? -29.156 -33.906 -8.219 1 93.25 429 PRO A C 1
ATOM 3529 O O . PRO A 1 429 ? -28.422 -32.969 -8.602 1 93.25 429 PRO A O 1
ATOM 3532 N N . PRO A 1 430 ? -29.875 -33.906 -7.129 1 90.31 430 PRO A N 1
ATOM 3533 C CA . PRO A 1 430 ? -29.734 -32.75 -6.242 1 90.31 430 PRO A CA 1
ATOM 3534 C C . PRO A 1 430 ? -28.281 -32.531 -5.793 1 90.31 430 PRO A C 1
ATOM 3536 O O . PRO A 1 430 ? -27.531 -33.5 -5.621 1 90.31 430 PRO A O 1
ATOM 3539 N N . ASP A 1 431 ? -27.953 -31.359 -5.527 1 85.94 431 ASP A N 1
ATOM 3540 C CA . ASP A 1 431 ? -26.594 -30.953 -5.199 1 85.94 431 ASP A CA 1
ATOM 3541 C C . ASP A 1 431 ? -26.078 -31.688 -3.963 1 85.94 431 ASP A C 1
ATOM 3543 O O . ASP A 1 431 ? -24.891 -32 -3.871 1 85.94 431 ASP A O 1
ATOM 3547 N N . ASN A 1 432 ? -26.969 -31.984 -3.057 1 86.5 432 ASN A N 1
ATOM 3548 C CA . ASN A 1 432 ? -26.562 -32.625 -1.812 1 86.5 432 ASN A CA 1
ATOM 3549 C C . ASN A 1 432 ? -26.141 -34.062 -2.045 1 86.5 432 ASN A C 1
ATOM 3551 O O . ASN A 1 432 ? -25.453 -34.656 -1.208 1 86.5 432 ASN A O 1
ATOM 3555 N N . ASN A 1 433 ? -26.516 -34.594 -3.219 1 91.06 433 ASN A N 1
ATOM 3556 C CA . ASN A 1 433 ? -26.188 -35.969 -3.525 1 91.06 433 ASN A CA 1
ATOM 3557 C C . ASN A 1 433 ? -24.953 -36.094 -4.41 1 91.06 433 ASN A C 1
ATOM 3559 O O . ASN A 1 433 ? -24.484 -37.188 -4.691 1 91.06 433 ASN A O 1
ATOM 3563 N N . CYS A 1 434 ? -24.5 -34.938 -4.734 1 93.5 434 CYS A N 1
ATOM 3564 C CA . CYS A 1 434 ? -23.375 -34.938 -5.672 1 93.5 434 CYS A CA 1
ATOM 3565 C C . CYS A 1 434 ? -22.141 -34.312 -5.051 1 93.5 434 CYS A C 1
ATOM 3567 O O . CYS A 1 434 ? -22.25 -33.344 -4.305 1 93.5 434 CYS A O 1
ATOM 3569 N N . MET A 1 435 ? -21.016 -34.906 -5.293 1 93.88 435 MET A N 1
ATOM 3570 C CA . MET A 1 435 ? -19.734 -34.344 -4.891 1 93.88 435 MET A CA 1
ATOM 3571 C C . MET A 1 435 ? -18.766 -34.312 -6.062 1 93.88 435 MET A C 1
ATOM 3573 O O . MET A 1 435 ? -18.641 -35.281 -6.805 1 93.88 435 MET A O 1
ATOM 3577 N N . PHE A 1 436 ? -18.25 -33.125 -6.293 1 94.62 436 PHE A N 1
ATOM 3578 C CA . PHE A 1 436 ? -17.266 -32.938 -7.359 1 94.62 436 PHE A CA 1
ATOM 3579 C C . PHE A 1 436 ? -15.883 -32.656 -6.789 1 94.62 436 PHE A C 1
ATOM 3581 O O . PHE A 1 436 ? -15.734 -31.781 -5.926 1 94.62 436 PHE A O 1
ATOM 3588 N N . ILE A 1 437 ? -14.922 -33.375 -7.164 1 93.06 437 ILE A N 1
ATOM 3589 C CA . ILE A 1 437 ? -13.539 -33.125 -6.773 1 93.06 437 ILE A CA 1
ATOM 3590 C C . ILE A 1 437 ? -12.766 -32.562 -7.957 1 93.06 437 ILE A C 1
ATOM 3592 O O . ILE A 1 437 ? -12.578 -33.25 -8.969 1 93.06 437 ILE A O 1
ATOM 3596 N N . PRO A 1 438 ? -12.273 -31.344 -7.805 1 91.06 438 PRO A N 1
ATOM 3597 C CA . PRO A 1 438 ? -11.594 -30.672 -8.922 1 91.06 438 PRO A CA 1
ATOM 3598 C C . PRO A 1 438 ? -10.172 -31.188 -9.125 1 91.06 438 PRO A C 1
ATOM 3600 O O . PRO A 1 438 ? -9.625 -31.875 -8.258 1 91.06 438 PRO A O 1
ATOM 3603 N N . GLN A 1 439 ? -9.68 -30.781 -10.266 1 82.31 439 GLN A N 1
ATOM 3604 C CA . GLN A 1 439 ? -8.305 -31.125 -10.617 1 82.31 439 GLN A CA 1
ATOM 3605 C C . GLN A 1 439 ? -7.32 -30.422 -9.688 1 82.31 439 GLN A C 1
ATOM 3607 O O . GLN A 1 439 ? -6.355 -31.031 -9.219 1 82.31 439 GLN A O 1
ATOM 3612 N N . LYS A 1 440 ? -7.652 -29.188 -9.398 1 84.06 440 LYS A N 1
ATOM 3613 C CA . LYS A 1 440 ? -6.848 -28.422 -8.453 1 84.06 440 LYS A CA 1
ATOM 3614 C C . LYS A 1 440 ? -7.434 -28.5 -7.043 1 84.06 440 LYS A C 1
ATOM 3616 O O . LYS A 1 440 ? -8.461 -27.859 -6.766 1 84.06 440 LYS A O 1
ATOM 3621 N N . PRO A 1 441 ? -6.73 -29.219 -6.164 1 89.88 441 PRO A N 1
ATOM 3622 C CA . PRO A 1 441 ? -7.289 -29.344 -4.812 1 89.88 441 PRO A CA 1
ATOM 3623 C C . PRO A 1 441 ? -7.297 -28.031 -4.051 1 89.88 441 PRO A C 1
ATOM 3625 O O . PRO A 1 441 ? -6.395 -27.203 -4.227 1 89.88 441 PRO A O 1
ATOM 3628 N N . TYR A 1 442 ? -8.344 -27.875 -3.283 1 93 442 TYR A N 1
ATOM 3629 C CA . TYR A 1 442 ? -8.477 -26.672 -2.469 1 93 442 TYR A CA 1
ATOM 3630 C C . TYR A 1 442 ? -8.734 -27.016 -1.008 1 93 442 TYR A C 1
ATOM 3632 O O . TYR A 1 442 ? -9.641 -27.797 -0.702 1 93 442 TYR A O 1
ATOM 3640 N N . LEU A 1 443 ? -7.891 -26.469 -0.139 1 93.06 443 LEU A N 1
ATOM 3641 C CA . LEU A 1 443 ? -8.07 -26.562 1.306 1 93.06 443 LEU A CA 1
ATOM 3642 C C . LEU A 1 443 ? -8.195 -25.172 1.924 1 93.06 443 LEU A C 1
ATOM 3644 O O . LEU A 1 443 ? -7.293 -24.344 1.787 1 93.06 443 LEU A O 1
ATOM 3648 N N . PRO A 1 444 ? -9.336 -24.922 2.594 1 91.06 444 PRO A N 1
ATOM 3649 C CA . PRO A 1 444 ? -9.477 -23.625 3.25 1 91.06 444 PRO A CA 1
ATOM 3650 C C . PRO A 1 444 ? -8.508 -23.453 4.418 1 91.06 444 PRO A C 1
ATOM 3652 O O . PRO A 1 444 ? -7.906 -24.422 4.879 1 91.06 444 PRO A O 1
ATOM 3655 N N . GLU A 1 445 ? -8.297 -22.219 4.805 1 87.81 445 GLU A N 1
ATOM 3656 C CA . GLU A 1 445 ? -7.508 -21.938 6 1 87.81 445 GLU A CA 1
ATOM 3657 C C . GLU A 1 445 ? -8.297 -22.25 7.266 1 87.81 445 GLU A C 1
ATOM 3659 O O . GLU A 1 445 ? -9.016 -21.391 7.781 1 87.81 445 GLU A O 1
ATOM 3664 N N . ALA A 1 446 ? -8.156 -23.375 7.73 1 89.69 446 ALA A N 1
ATOM 3665 C CA . ALA A 1 446 ? -8.898 -23.875 8.883 1 89.69 446 ALA A CA 1
ATOM 3666 C C . ALA A 1 446 ? -8.164 -25.047 9.531 1 89.69 446 ALA A C 1
ATOM 3668 O O . ALA A 1 446 ? -7.031 -25.375 9.148 1 89.69 446 ALA A O 1
ATOM 3669 N N . THR A 1 447 ? -8.789 -25.578 10.523 1 91.62 447 THR A N 1
ATOM 3670 C CA . THR A 1 447 ? -8.242 -26.781 11.148 1 91.62 447 THR A CA 1
ATOM 3671 C C . THR A 1 447 ? -8.43 -28 10.242 1 91.62 447 THR A C 1
ATOM 3673 O O . THR A 1 447 ? -9.273 -27.984 9.344 1 91.62 447 THR A O 1
ATOM 3676 N N . LEU A 1 448 ? -7.613 -28.984 10.484 1 93.56 448 LEU A N 1
ATOM 3677 C CA . LEU A 1 448 ? -7.738 -30.188 9.68 1 93.56 448 LEU A CA 1
ATOM 3678 C C . LEU A 1 448 ? -9.125 -30.797 9.828 1 93.56 448 LEU A C 1
ATOM 3680 O O . LEU A 1 448 ? -9.664 -31.359 8.875 1 93.56 448 LEU A O 1
ATOM 3684 N N . ARG A 1 449 ? -9.695 -30.656 11 1 92.62 449 ARG A N 1
ATOM 3685 C CA . ARG A 1 449 ? -11.055 -31.125 11.25 1 92.62 449 ARG A CA 1
ATOM 3686 C C . ARG A 1 449 ? -12.055 -30.422 10.328 1 92.62 449 ARG A C 1
ATOM 3688 O O . ARG A 1 449 ? -12.883 -31.078 9.695 1 92.62 449 ARG A O 1
ATOM 3695 N N . GLU A 1 450 ? -11.922 -29.141 10.258 1 91.44 450 GLU A N 1
ATOM 3696 C CA . GLU A 1 450 ? -12.812 -28.359 9.414 1 91.44 450 GLU A CA 1
ATOM 3697 C C . GLU A 1 450 ? -12.586 -28.641 7.938 1 91.44 450 GLU A C 1
ATOM 3699 O O . GLU A 1 450 ? -13.523 -28.641 7.145 1 91.44 450 GLU A O 1
ATOM 3704 N N . ILE A 1 451 ? -11.344 -28.906 7.613 1 93.69 451 ILE A N 1
ATOM 3705 C CA . ILE A 1 451 ? -10.977 -29.188 6.227 1 93.69 451 ILE A CA 1
ATOM 3706 C C . ILE A 1 451 ? -11.602 -30.516 5.789 1 93.69 451 ILE A C 1
ATOM 3708 O O . ILE A 1 451 ? -12.117 -30.625 4.676 1 93.69 451 ILE A O 1
ATOM 3712 N N . LEU A 1 452 ? -11.648 -31.484 6.66 1 93.62 452 LEU A N 1
ATOM 3713 C CA . LEU A 1 452 ? -12.148 -32.812 6.344 1 93.62 452 LEU A CA 1
ATOM 3714 C C . LEU A 1 452 ? -13.664 -32.812 6.168 1 93.62 452 LEU A C 1
ATOM 3716 O O . LEU A 1 452 ? -14.219 -33.656 5.445 1 93.62 452 LEU A O 1
ATOM 3720 N N . ILE A 1 453 ? -14.297 -31.844 6.766 1 92 453 ILE A N 1
ATOM 3721 C CA . ILE A 1 453 ? -15.75 -31.828 6.676 1 92 453 ILE A CA 1
ATOM 3722 C C . ILE A 1 453 ? -16.188 -30.75 5.684 1 92 453 ILE A C 1
ATOM 3724 O O . ILE A 1 453 ? -17.391 -30.594 5.43 1 92 453 ILE A O 1
ATOM 3728 N N . TYR A 1 454 ? -15.25 -30.109 5.137 1 91.75 454 TYR A N 1
ATOM 3729 C CA . TYR A 1 454 ? -15.539 -29.094 4.129 1 91.75 454 TYR A CA 1
ATOM 3730 C C . TYR A 1 454 ? -16.328 -29.688 2.967 1 91.75 454 TYR A C 1
ATOM 3732 O O . TYR A 1 454 ? -16.016 -30.781 2.5 1 91.75 454 TYR A O 1
ATOM 3740 N N . PRO A 1 455 ? -17.422 -28.953 2.592 1 90 455 PRO A N 1
ATOM 3741 C CA . PRO A 1 455 ? -17.844 -27.547 2.725 1 90 455 PRO A CA 1
ATOM 3742 C C . PRO A 1 455 ? -18.859 -27.344 3.84 1 90 455 PRO A C 1
ATOM 3744 O O . PRO A 1 455 ? -19.422 -26.25 3.971 1 90 455 PRO A O 1
ATOM 3747 N N . HIS A 1 456 ? -19.016 -28.438 4.578 1 85.81 456 HIS A N 1
ATOM 3748 C CA . HIS A 1 456 ? -19.938 -28.297 5.695 1 85.81 456 HIS A CA 1
ATOM 3749 C C . HIS A 1 456 ? -19.344 -27.453 6.809 1 85.81 456 HIS A C 1
ATOM 3751 O O . HIS A 1 456 ? -18.156 -27.531 7.098 1 85.81 456 HIS A O 1
ATOM 3757 N N . ILE A 1 457 ? -20.047 -26.5 7.34 1 76.06 457 ILE A N 1
ATOM 3758 C CA . ILE A 1 457 ? -19.562 -25.531 8.32 1 76.06 457 ILE A CA 1
ATOM 3759 C C . ILE A 1 457 ? -19.688 -26.109 9.727 1 76.06 457 ILE A C 1
ATOM 3761 O O . ILE A 1 457 ? -18.797 -25.938 10.555 1 76.06 457 ILE A O 1
ATOM 3765 N N . HIS A 1 458 ? -20.875 -26.656 9.945 1 71.38 458 HIS A N 1
ATOM 3766 C CA . HIS A 1 458 ? -21.156 -27.188 11.273 1 71.38 458 HIS A CA 1
ATOM 3767 C C . HIS A 1 458 ? -21.547 -28.656 11.211 1 71.38 458 HIS A C 1
ATOM 3769 O O . HIS A 1 458 ? -22.094 -29.109 10.203 1 71.38 458 HIS A O 1
ATOM 3775 N N . GLY A 1 459 ? -20.75 -29.547 11.789 1 65.38 459 GLY A N 1
ATOM 3776 C CA . GLY A 1 459 ? -21.234 -30.922 11.844 1 65.38 459 GLY A CA 1
ATOM 3777 C C . GLY A 1 459 ? -20.516 -31.766 12.875 1 65.38 459 GLY A C 1
ATOM 3778 O O . GLY A 1 459 ? -19.375 -31.484 13.234 1 65.38 459 GLY A O 1
ATOM 3779 N N . GLU A 1 460 ? -21.328 -32.312 13.656 1 65.75 460 GLU A N 1
ATOM 3780 C CA . GLU A 1 460 ? -20.781 -33.188 14.695 1 65.75 460 GLU A CA 1
ATOM 3781 C C . GLU A 1 460 ? -20.281 -34.5 14.102 1 65.75 460 GLU A C 1
ATOM 3783 O O . GLU A 1 460 ? -21.094 -35.344 13.711 1 65.75 460 GLU A O 1
ATOM 3788 N N . TYR A 1 461 ? -19.125 -34.406 13.43 1 81.06 461 TYR A N 1
ATOM 3789 C CA . TYR A 1 461 ? -18.516 -35.688 13.047 1 81.06 461 TYR A CA 1
ATOM 3790 C C . TYR A 1 461 ? -17.625 -36.219 14.164 1 81.06 461 TYR A C 1
ATOM 3792 O O . TYR A 1 461 ? -16.984 -35.469 14.875 1 81.06 461 TYR A O 1
ATOM 3800 N N . ASP A 1 462 ? -17.766 -37.531 14.344 1 87.06 462 ASP A N 1
ATOM 3801 C CA . ASP A 1 462 ? -17.031 -38.219 15.398 1 87.06 462 ASP A CA 1
ATOM 3802 C C . ASP A 1 462 ? -15.539 -38.281 15.062 1 87.06 462 ASP A C 1
ATOM 3804 O O . ASP A 1 462 ? -15.164 -38.406 13.891 1 87.06 462 ASP A O 1
ATOM 3808 N N . ASP A 1 463 ? -14.75 -38.125 16.047 1 89.56 463 ASP A N 1
ATOM 3809 C CA . ASP A 1 463 ? -13.305 -38.188 15.906 1 89.56 463 ASP A CA 1
ATOM 3810 C C . ASP A 1 463 ? -12.859 -39.5 15.273 1 89.56 463 ASP A C 1
ATOM 3812 O O . ASP A 1 463 ? -11.922 -39.531 14.477 1 89.56 463 ASP A O 1
ATOM 3816 N N . ALA A 1 464 ? -13.641 -40.438 15.578 1 92 464 ALA A N 1
ATOM 3817 C CA . ALA A 1 464 ? -13.281 -41.75 15.078 1 92 464 ALA A CA 1
ATOM 3818 C C . ALA A 1 464 ? -13.477 -41.844 13.562 1 92 464 ALA A C 1
ATOM 3820 O O . ALA A 1 464 ? -12.68 -42.469 12.867 1 92 464 ALA A O 1
ATOM 3821 N N . LEU A 1 465 ? -14.445 -41.219 13.141 1 92.94 465 LEU A N 1
ATOM 3822 C CA . LEU A 1 465 ? -14.734 -41.219 11.711 1 92.94 465 LEU A CA 1
ATOM 3823 C C . LEU A 1 465 ? -13.648 -40.469 10.945 1 92.94 465 LEU A C 1
ATOM 3825 O O . LEU A 1 465 ? -13.195 -40.938 9.898 1 92.94 465 LEU A O 1
ATOM 3829 N N . LEU A 1 466 ? -13.234 -39.375 11.508 1 95 466 LEU A N 1
ATOM 3830 C CA . LEU A 1 466 ? -12.219 -38.562 10.859 1 95 466 LEU A CA 1
ATOM 3831 C C . LEU A 1 466 ? -10.867 -39.25 10.867 1 95 466 LEU A C 1
ATOM 3833 O O . LEU A 1 466 ? -10.164 -39.281 9.852 1 95 466 LEU A O 1
ATOM 3837 N N . ALA A 1 467 ? -10.555 -39.812 11.977 1 95.38 467 ALA A N 1
ATOM 3838 C CA . ALA A 1 467 ? -9.297 -40.562 12.094 1 95.38 467 ALA A CA 1
ATOM 3839 C C . ALA A 1 467 ? -9.281 -41.781 11.164 1 95.38 467 ALA A C 1
ATOM 3841 O O . ALA A 1 467 ? -8.242 -42.094 10.57 1 95.38 467 ALA A O 1
ATOM 3842 N N . GLY A 1 468 ? -10.375 -42.406 11.109 1 94.88 468 GLY A N 1
ATOM 3843 C CA . GLY A 1 468 ? -10.5 -43.562 10.234 1 94.88 468 GLY A CA 1
ATOM 3844 C C . GLY A 1 468 ? -10.305 -43.219 8.766 1 94.88 468 GLY A C 1
ATOM 3845 O O . GLY A 1 468 ? -9.617 -43.938 8.047 1 94.88 468 GLY A O 1
ATOM 3846 N N . ALA A 1 469 ? -10.875 -42.125 8.375 1 95.5 469 ALA A N 1
ATOM 3847 C CA . ALA A 1 469 ? -10.742 -41.719 6.98 1 95.5 469 ALA A CA 1
ATOM 3848 C C . ALA A 1 469 ? -9.297 -41.375 6.648 1 95.5 469 ALA A C 1
ATOM 3850 O O . ALA A 1 469 ? -8.805 -41.719 5.57 1 95.5 469 ALA A O 1
ATOM 3851 N N . LEU A 1 470 ? -8.617 -40.75 7.566 1 96.25 470 LEU A N 1
ATOM 3852 C CA . LEU A 1 470 ? -7.219 -40.375 7.355 1 96.25 470 LEU A CA 1
ATOM 3853 C C . LEU A 1 470 ? -6.336 -41.625 7.289 1 96.25 470 LEU A C 1
ATOM 3855 O O . LEU A 1 470 ? -5.395 -41.688 6.492 1 96.25 470 LEU A O 1
ATOM 3859 N N . THR A 1 471 ? -6.656 -42.531 8.078 1 95.69 471 THR A N 1
ATOM 3860 C CA . THR A 1 471 ? -5.906 -43.781 8.086 1 95.69 471 THR A CA 1
ATOM 3861 C C . THR A 1 471 ? -6.109 -44.531 6.773 1 95.69 471 THR A C 1
ATOM 3863 O O . THR A 1 471 ? -5.156 -45.062 6.203 1 95.69 471 THR A O 1
ATOM 3866 N N . ASP A 1 472 ? -7.297 -44.531 6.344 1 94.62 472 ASP A N 1
ATOM 3867 C CA . ASP A 1 472 ? -7.645 -45.25 5.117 1 94.62 472 ASP A CA 1
ATOM 3868 C C . ASP A 1 472 ? -6.859 -44.719 3.928 1 94.62 472 ASP A C 1
ATOM 3870 O O . ASP A 1 472 ? -6.426 -45.469 3.061 1 94.62 472 ASP A O 1
ATOM 3874 N N . VAL A 1 473 ? -6.676 -43.406 3.912 1 94.38 473 VAL A N 1
ATOM 3875 C CA . VAL A 1 473 ? -6.031 -42.812 2.744 1 94.38 473 VAL A CA 1
ATOM 3876 C C . VAL A 1 473 ? -4.523 -42.719 2.975 1 94.38 473 VAL A C 1
ATOM 3878 O O . VAL A 1 473 ? -3.803 -42.125 2.176 1 94.38 473 VAL A O 1
ATOM 3881 N N . GLY A 1 474 ? -4.02 -43.094 4.07 1 91.81 474 GLY A N 1
ATOM 3882 C CA . GLY A 1 474 ? -2.594 -43.188 4.336 1 91.81 474 GLY A CA 1
ATOM 3883 C C . GLY A 1 474 ? -2.039 -41.938 4.984 1 91.81 474 GLY A C 1
ATOM 3884 O O . GLY A 1 474 ? -0.868 -41.594 4.789 1 91.81 474 GLY A O 1
ATOM 3885 N N . LEU A 1 475 ? -2.85 -41.188 5.703 1 94.44 475 LEU A N 1
ATOM 3886 C CA . LEU A 1 475 ? -2.408 -39.938 6.324 1 94.44 475 LEU A CA 1
ATOM 3887 C C . LEU A 1 475 ? -2.602 -40 7.836 1 94.44 475 LEU A C 1
ATOM 3889 O O . LEU A 1 475 ? -2.992 -39 8.453 1 94.44 475 LEU A O 1
ATOM 3893 N N . SER A 1 476 ? -2.314 -41.094 8.391 1 94.12 476 SER A N 1
ATOM 3894 C CA . SER A 1 476 ? -2.525 -41.312 9.82 1 94.12 476 SER A CA 1
ATOM 3895 C C . SER A 1 476 ? -1.625 -40.406 10.648 1 94.12 476 SER A C 1
ATOM 3897 O O . SER A 1 476 ? -1.952 -40.094 11.797 1 94.12 476 SER A O 1
ATOM 3899 N N . HIS A 1 477 ? -0.544 -39.969 10.133 1 91 477 HIS A N 1
ATOM 3900 C CA . HIS A 1 477 ? 0.419 -39.156 10.867 1 91 477 HIS A CA 1
ATOM 3901 C C . HIS A 1 477 ? -0.124 -37.75 11.141 1 91 477 HIS A C 1
ATOM 3903 O O . HIS A 1 477 ? 0.407 -37.031 11.984 1 91 477 HIS A O 1
ATOM 3909 N N . PHE A 1 478 ? -1.208 -37.406 10.531 1 93.5 478 PHE A N 1
ATOM 3910 C CA . PHE A 1 478 ? -1.772 -36.094 10.734 1 93.5 478 PHE A CA 1
ATOM 3911 C C . PHE A 1 478 ? -2.883 -36.125 11.781 1 93.5 478 PHE A C 1
ATOM 3913 O O . PHE A 1 478 ? -3.447 -35.094 12.133 1 93.5 478 PHE A O 1
ATOM 3920 N N . ILE A 1 479 ? -3.184 -37.25 12.297 1 94.44 479 ILE A N 1
ATOM 3921 C CA . ILE A 1 479 ? -4.297 -37.438 13.219 1 94.44 479 ILE A CA 1
ATOM 3922 C C . ILE A 1 479 ? -4.074 -36.562 14.477 1 94.44 479 ILE A C 1
ATOM 3924 O O . ILE A 1 479 ? -4.996 -35.906 14.961 1 94.44 479 ILE A O 1
ATOM 3928 N N . PRO A 1 480 ? -2.832 -36.438 15.008 1 93.06 480 PRO A N 1
ATOM 3929 C CA . PRO A 1 480 ? -2.615 -35.594 16.188 1 93.06 480 PRO A CA 1
ATOM 3930 C C . PRO A 1 480 ? -2.822 -34.125 15.906 1 93.06 480 PRO A C 1
ATOM 3932 O O . PRO A 1 480 ? -3.002 -33.312 16.828 1 93.06 480 PRO A O 1
ATOM 3935 N N . GLU A 1 481 ? -2.863 -33.812 14.672 1 93.25 481 GLU A N 1
ATOM 3936 C CA . GLU A 1 481 ? -2.965 -32.375 14.305 1 93.25 481 GLU A CA 1
ATOM 3937 C C . GLU A 1 481 ? -4.367 -32.062 13.805 1 93.25 481 GLU A C 1
ATOM 3939 O O . GLU A 1 481 ? -4.555 -31.062 13.086 1 93.25 481 GLU A O 1
ATOM 3944 N N . LEU A 1 482 ? -5.297 -32.781 14.195 1 92.75 482 LEU A N 1
ATOM 3945 C CA . LEU A 1 482 ? -6.668 -32.594 13.727 1 92.75 482 LEU A CA 1
ATOM 3946 C C . LEU A 1 482 ? -7.195 -31.219 14.086 1 92.75 482 LEU A C 1
ATOM 3948 O O . LEU A 1 482 ? -7.938 -30.609 13.32 1 92.75 482 LEU A O 1
ATOM 3952 N N . ASP A 1 483 ? -6.754 -30.75 15.164 1 91.62 483 ASP A N 1
ATOM 3953 C CA . ASP A 1 483 ? -7.301 -29.484 15.641 1 91.62 483 ASP A CA 1
ATOM 3954 C C . ASP A 1 483 ? -6.293 -28.344 15.461 1 91.62 483 ASP A C 1
ATOM 3956 O O . ASP A 1 483 ? -6.484 -27.25 15.984 1 91.62 483 ASP A O 1
ATOM 3960 N N . THR A 1 484 ? -5.316 -28.625 14.688 1 90.06 484 THR A N 1
ATOM 3961 C CA . THR A 1 484 ? -4.305 -27.609 14.414 1 90.06 484 THR A CA 1
ATOM 3962 C C . THR A 1 484 ? -4.672 -26.797 13.18 1 90.06 484 THR A C 1
ATOM 3964 O O . THR A 1 484 ? -5.004 -27.359 12.133 1 90.06 484 THR A O 1
ATOM 3967 N N . GLY A 1 485 ? -4.656 -25.5 13.422 1 87.44 485 GLY A N 1
ATOM 3968 C CA . GLY A 1 485 ? -4.902 -24.609 12.305 1 87.44 485 GLY A CA 1
ATOM 3969 C C . GLY A 1 485 ? -3.625 -24.062 11.688 1 87.44 485 GLY A C 1
ATOM 3970 O O . GLY A 1 485 ? -2.791 -23.484 12.383 1 87.44 485 GLY A O 1
ATOM 3971 N N . LYS A 1 486 ? -3.357 -24.344 10.406 1 81.06 486 LYS A N 1
ATOM 3972 C CA . LYS A 1 486 ? -2.238 -23.812 9.633 1 81.06 486 LYS A CA 1
ATOM 3973 C C . LYS A 1 486 ? -2.564 -23.766 8.148 1 81.06 486 LYS A C 1
ATOM 3975 O O . LYS A 1 486 ? -3.697 -24.031 7.746 1 81.06 486 LYS A O 1
ATOM 3980 N N . ASN A 1 487 ? -1.677 -23.328 7.402 1 82.31 487 ASN A N 1
ATOM 3981 C CA . ASN A 1 487 ? -1.88 -23.312 5.957 1 82.31 487 ASN A CA 1
ATOM 3982 C C . ASN A 1 487 ? -1.602 -24.672 5.336 1 82.31 487 ASN A C 1
ATOM 3984 O O . ASN A 1 487 ? -0.553 -24.875 4.723 1 82.31 487 ASN A O 1
ATOM 3988 N N . TRP A 1 488 ? -2.562 -25.516 5.418 1 87.69 488 TRP A N 1
ATOM 3989 C CA . TRP A 1 488 ? -2.443 -26.891 4.953 1 87.69 488 TRP A CA 1
ATOM 3990 C C . TRP A 1 488 ? -2.219 -26.938 3.447 1 87.69 488 TRP A C 1
ATOM 3992 O O . TRP A 1 488 ? -1.54 -27.844 2.943 1 87.69 488 TRP A O 1
ATOM 4002 N N . GLN A 1 489 ? -2.771 -25.938 2.721 1 86.75 489 GLN A N 1
ATOM 4003 C CA . GLN A 1 489 ? -2.672 -25.875 1.266 1 86.75 489 GLN A CA 1
ATOM 4004 C C . GLN A 1 489 ? -1.215 -25.859 0.814 1 86.75 489 GLN A C 1
ATOM 4006 O O . GLN A 1 489 ? -0.866 -26.469 -0.201 1 86.75 489 GLN A O 1
ATOM 4011 N N . HIS A 1 490 ? -0.388 -25.234 1.6 1 73.25 490 HIS A N 1
ATOM 4012 C CA . HIS A 1 490 ? 1.003 -25.062 1.196 1 73.25 490 HIS A CA 1
ATOM 4013 C C . HIS A 1 490 ? 1.913 -26.047 1.918 1 73.25 490 HIS A C 1
ATOM 4015 O O . HIS A 1 490 ? 3.047 -26.281 1.491 1 73.25 490 HIS A O 1
ATOM 4021 N N . THR A 1 491 ? 1.403 -26.641 2.955 1 75.31 491 THR A N 1
ATOM 4022 C CA . THR A 1 491 ? 2.201 -27.562 3.764 1 75.31 491 THR A CA 1
ATOM 4023 C C . THR A 1 491 ? 2.178 -28.969 3.168 1 75.31 491 THR A C 1
ATOM 4025 O O . THR A 1 491 ? 3.176 -29.688 3.23 1 75.31 491 THR A O 1
ATOM 4028 N N . LEU A 1 492 ? 1.128 -29.312 2.525 1 81.38 492 LEU A N 1
ATOM 4029 C CA . LEU A 1 492 ? 0.941 -30.656 2.023 1 81.38 492 LEU A CA 1
ATOM 4030 C C . LEU A 1 492 ? 1.478 -30.797 0.602 1 81.38 492 LEU A C 1
ATOM 4032 O O . LEU A 1 492 ? 1.443 -29.828 -0.17 1 81.38 492 LEU A O 1
ATOM 4036 N N . SER A 1 493 ? 1.944 -31.953 0.329 1 74.75 493 SER A N 1
ATOM 4037 C CA . SER A 1 493 ? 2.357 -32.25 -1.037 1 74.75 493 SER A CA 1
ATOM 4038 C C . SER A 1 493 ? 1.149 -32.469 -1.947 1 74.75 493 SER A C 1
ATOM 4040 O O . SER A 1 493 ? 0.015 -32.531 -1.473 1 74.75 493 SER A O 1
ATOM 4042 N N . GLY A 1 494 ? 1.387 -32.438 -3.209 1 77.94 494 GLY A N 1
ATOM 4043 C CA . GLY A 1 494 ? 0.311 -32.656 -4.164 1 77.94 494 GLY A CA 1
ATOM 4044 C C . GLY A 1 494 ? -0.466 -33.938 -3.91 1 77.94 494 GLY A C 1
ATOM 4045 O O . GLY A 1 494 ? -1.698 -33.938 -3.941 1 77.94 494 GLY A O 1
ATOM 4046 N N . GLY A 1 495 ? 0.271 -35 -3.652 1 82.25 495 GLY A N 1
ATOM 4047 C CA . GLY A 1 495 ? -0.367 -36.25 -3.355 1 82.25 495 GLY A CA 1
ATOM 4048 C C . GLY A 1 495 ? -1.164 -36.25 -2.064 1 82.25 495 GLY A C 1
ATOM 4049 O O . GLY A 1 495 ? -2.258 -36.812 -1.996 1 82.25 495 GLY A O 1
ATOM 4050 N N . GLU A 1 496 ? -0.616 -35.625 -1.127 1 88.06 496 GLU A N 1
ATOM 4051 C CA . GLU A 1 496 ? -1.292 -35.531 0.163 1 88.06 496 GLU A CA 1
ATOM 4052 C C . GLU A 1 496 ? -2.572 -34.688 0.058 1 88.06 496 GLU A C 1
ATOM 4054 O O . GLU A 1 496 ? -3.572 -35 0.708 1 88.06 496 GLU A O 1
ATOM 4059 N N . LEU A 1 497 ? -2.482 -33.688 -0.736 1 90.81 497 LEU A N 1
ATOM 4060 C CA . LEU A 1 497 ? -3.662 -32.875 -0.969 1 90.81 497 LEU A CA 1
ATOM 4061 C C . LEU A 1 497 ? -4.793 -33.688 -1.574 1 90.81 497 LEU A C 1
ATOM 4063 O O . LEU A 1 497 ? -5.941 -33.594 -1.137 1 90.81 497 LEU A O 1
ATOM 4067 N N . GLN A 1 498 ? -4.445 -34.5 -2.508 1 90.56 498 GLN A N 1
ATOM 4068 C CA . GLN A 1 498 ? -5.438 -35.344 -3.164 1 90.56 498 GLN A CA 1
ATOM 4069 C C . GLN A 1 498 ? -5.984 -36.406 -2.203 1 90.56 498 GLN A C 1
ATOM 4071 O O . GLN A 1 498 ? -7.176 -36.719 -2.238 1 90.56 498 GLN A O 1
ATOM 4076 N N . LYS A 1 499 ? -5.109 -36.875 -1.36 1 93.06 499 LYS A N 1
ATOM 4077 C CA . LYS A 1 499 ? -5.539 -37.875 -0.367 1 93.06 499 LYS A CA 1
ATOM 4078 C C . LYS A 1 499 ? -6.539 -37.25 0.613 1 93.06 499 LYS A C 1
ATOM 4080 O O . LYS A 1 499 ? -7.492 -37.906 1.026 1 93.06 499 LYS A O 1
ATOM 4085 N N . ILE A 1 500 ? -6.312 -36.031 0.966 1 94.56 500 ILE A N 1
ATOM 4086 C CA . ILE A 1 500 ? -7.238 -35.344 1.859 1 94.56 500 ILE A CA 1
ATOM 4087 C C . ILE A 1 500 ? -8.594 -35.188 1.176 1 94.56 500 ILE A C 1
ATOM 4089 O O . ILE A 1 500 ? -9.641 -35.375 1.808 1 94.56 500 ILE A O 1
ATOM 4093 N N . MET A 1 501 ? -8.602 -34.875 -0.062 1 93.94 501 MET A N 1
ATOM 4094 C CA . MET A 1 501 ? -9.844 -34.75 -0.815 1 93.94 501 MET A CA 1
ATOM 4095 C C . MET A 1 501 ? -10.602 -36.094 -0.823 1 93.94 501 MET A C 1
ATOM 4097 O O . MET A 1 501 ? -11.828 -36.094 -0.695 1 93.94 501 MET A O 1
ATOM 4101 N N . LEU A 1 502 ? -9.82 -37.125 -0.966 1 94.31 502 LEU A N 1
ATOM 4102 C CA . LEU A 1 502 ? -10.438 -38.438 -0.977 1 94.31 502 LEU A CA 1
ATOM 4103 C C . LEU A 1 502 ? -10.992 -38.781 0.401 1 94.31 502 LEU A C 1
ATOM 4105 O O . LEU A 1 502 ? -12.031 -39.438 0.51 1 94.31 502 LEU A O 1
ATOM 4109 N N . ALA A 1 503 ? -10.258 -38.406 1.417 1 95.12 503 ALA A N 1
ATOM 4110 C CA . ALA A 1 503 ? -10.758 -38.594 2.773 1 95.12 503 ALA A CA 1
ATOM 4111 C C . ALA A 1 503 ? -12.109 -37.906 2.971 1 95.12 503 ALA A C 1
ATOM 4113 O O . ALA A 1 503 ? -12.992 -38.469 3.637 1 95.12 503 ALA A O 1
ATOM 4114 N N . ARG A 1 504 ? -12.289 -36.812 2.383 1 94.06 504 ARG A N 1
ATOM 4115 C CA . ARG A 1 504 ? -13.562 -36.094 2.436 1 94.06 504 ARG A CA 1
ATOM 4116 C C . ARG A 1 504 ? -14.68 -36.906 1.813 1 94.06 504 ARG A C 1
ATOM 4118 O O . ARG A 1 504 ? -15.805 -36.938 2.324 1 94.06 504 ARG A O 1
ATOM 4125 N N . CYS A 1 505 ? -14.352 -37.531 0.762 1 94.19 505 CYS A N 1
ATOM 4126 C CA . CYS A 1 505 ? -15.336 -38.375 0.078 1 94.19 505 CYS A CA 1
ATOM 4127 C C . CYS A 1 505 ? -15.781 -39.531 0.96 1 94.19 505 CYS A C 1
ATOM 4129 O O . CYS A 1 505 ? -16.953 -39.875 0.981 1 94.19 505 CYS A O 1
ATOM 4131 N N . LEU A 1 506 ? -14.773 -40.062 1.674 1 94.62 506 LEU A N 1
ATOM 4132 C CA . LEU A 1 506 ? -15.055 -41.219 2.533 1 94.62 506 LEU A CA 1
ATOM 4133 C C . LEU A 1 506 ? -15.93 -40.812 3.715 1 94.62 506 LEU A C 1
ATOM 4135 O O . LEU A 1 506 ? -16.688 -41.625 4.246 1 94.62 506 LEU A O 1
ATOM 4139 N N . ILE A 1 507 ? -15.836 -39.594 4.094 1 93.19 507 ILE A N 1
ATOM 4140 C CA . ILE A 1 507 ? -16.578 -39.062 5.234 1 93.19 507 ILE A CA 1
ATOM 4141 C C . ILE A 1 507 ? -18 -38.719 4.797 1 93.19 507 ILE A C 1
ATOM 4143 O O . ILE A 1 507 ? -18.969 -39.031 5.477 1 93.19 507 ILE A O 1
ATOM 4147 N N . GLN A 1 508 ? -18.203 -38.094 3.678 1 91.06 508 GLN A N 1
ATOM 4148 C CA . GLN A 1 508 ? -19.484 -37.562 3.238 1 91.06 508 GLN A CA 1
ATOM 4149 C C . GLN A 1 508 ? -20.312 -38.625 2.533 1 91.06 508 GLN A C 1
ATOM 4151 O O . GLN A 1 508 ? -21.547 -38.594 2.566 1 91.06 508 GLN A O 1
ATOM 4156 N N . LYS A 1 509 ? -19.703 -39.562 1.849 1 92.94 509 LYS A N 1
ATOM 4157 C CA . LYS A 1 509 ? -20.328 -40.688 1.164 1 92.94 509 LYS A CA 1
ATOM 4158 C C . LYS A 1 509 ? -21.453 -40.219 0.238 1 92.94 509 LYS A C 1
ATOM 4160 O O . LYS A 1 509 ? -22.609 -40.594 0.418 1 92.94 509 LYS A O 1
ATOM 4165 N N . PRO A 1 510 ? -21.141 -39.438 -0.787 1 93.44 510 PRO A N 1
ATOM 4166 C CA . PRO A 1 510 ? -22.156 -38.969 -1.729 1 93.44 510 PRO A CA 1
ATOM 4167 C C . PRO A 1 510 ? -22.719 -40.094 -2.604 1 93.44 510 PRO A C 1
ATOM 4169 O O . PRO A 1 510 ? -22.078 -41.125 -2.779 1 93.44 510 PRO A O 1
ATOM 4172 N N . ALA A 1 511 ? -23.875 -39.844 -3.143 1 94.94 511 ALA A N 1
ATOM 4173 C CA . ALA A 1 511 ? -24.469 -40.812 -4.07 1 94.94 511 ALA A CA 1
ATOM 4174 C C . ALA A 1 511 ? -23.734 -40.812 -5.406 1 94.94 511 ALA A C 1
ATOM 4176 O O . ALA A 1 511 ? -23.547 -41.844 -6.023 1 94.94 511 ALA A O 1
ATOM 4177 N N . TRP A 1 512 ? -23.391 -39.625 -5.785 1 95.62 512 TRP A N 1
ATOM 4178 C CA . TRP A 1 512 ? -22.641 -39.438 -7.023 1 95.62 512 TRP A CA 1
ATOM 4179 C C . TRP A 1 512 ? -21.312 -38.75 -6.766 1 95.62 512 TRP A C 1
ATOM 4181 O O . TRP A 1 512 ? -21.281 -37.656 -6.18 1 95.62 512 TRP A O 1
ATOM 4191 N N . LEU A 1 513 ? -20.234 -39.375 -7.152 1 95.44 513 LEU A N 1
ATOM 4192 C CA . LEU A 1 513 ? -18.906 -38.812 -6.98 1 95.44 513 LEU A CA 1
ATOM 4193 C C . LEU A 1 513 ? -18.219 -38.594 -8.328 1 95.44 513 LEU A C 1
ATOM 4195 O O . LEU A 1 513 ? -18.062 -39.531 -9.109 1 95.44 513 LEU A O 1
ATOM 4199 N N . PHE A 1 514 ? -17.969 -37.344 -8.625 1 95.06 514 PHE A N 1
ATOM 4200 C CA . PHE A 1 514 ? -17.297 -36.969 -9.875 1 95.06 514 PHE A CA 1
ATOM 4201 C C . PHE A 1 514 ? -15.844 -36.594 -9.617 1 95.06 514 PHE A C 1
ATOM 4203 O O . PHE A 1 514 ? -15.547 -35.688 -8.836 1 95.06 514 PHE A O 1
ATOM 4210 N N . LEU A 1 515 ? -14.914 -37.281 -10.25 1 93.12 515 LEU A N 1
ATOM 4211 C CA . LEU A 1 515 ? -13.484 -37.062 -10.07 1 93.12 515 LEU A CA 1
ATOM 4212 C C . LEU A 1 515 ? -12.859 -36.5 -11.336 1 93.12 515 LEU A C 1
ATOM 4214 O O . LEU A 1 515 ? -12.711 -37.219 -12.336 1 93.12 515 LEU A O 1
ATOM 4218 N N . ASP A 1 516 ? -12.484 -35.219 -11.32 1 90.88 516 ASP A N 1
ATOM 4219 C CA . ASP A 1 516 ? -11.812 -34.562 -12.445 1 90.88 516 ASP A CA 1
ATOM 4220 C C . ASP A 1 516 ? -10.297 -34.656 -12.297 1 90.88 516 ASP A C 1
ATOM 4222 O O . ASP A 1 516 ? -9.656 -33.688 -11.875 1 90.88 516 ASP A O 1
ATOM 4226 N N . GLU A 1 517 ? -9.695 -35.656 -12.688 1 84 517 GLU A N 1
ATOM 4227 C CA . GLU A 1 517 ? -8.258 -35.906 -12.57 1 84 517 GLU A CA 1
ATOM 4228 C C . GLU A 1 517 ? -7.785 -35.719 -11.133 1 84 517 GLU A C 1
ATOM 4230 O O . GLU A 1 517 ? -6.75 -35.094 -10.891 1 84 517 GLU A O 1
ATOM 4235 N N . ALA A 1 518 ? -8.609 -36.25 -10.266 1 85.62 518 ALA A N 1
ATOM 4236 C CA . ALA A 1 518 ? -8.414 -36 -8.844 1 85.62 518 ALA A CA 1
ATOM 4237 C C . ALA A 1 518 ? -7.285 -36.875 -8.289 1 85.62 518 ALA A C 1
ATOM 4239 O O . ALA A 1 518 ? -6.801 -36.625 -7.176 1 85.62 518 ALA A O 1
ATOM 4240 N N . LEU A 1 519 ? -6.844 -37.844 -9.039 1 83 519 LEU A N 1
ATOM 4241 C CA . LEU A 1 519 ? -5.805 -38.75 -8.578 1 83 519 LEU A CA 1
ATOM 4242 C C . LEU A 1 519 ? -4.551 -38.625 -9.438 1 83 519 LEU A C 1
ATOM 4244 O O . LEU A 1 519 ? -3.725 -39.562 -9.469 1 83 519 LEU A O 1
ATOM 4248 N N . SER A 1 520 ? -4.457 -37.531 -10.094 1 76.12 520 SER A N 1
ATOM 4249 C CA . SER A 1 520 ? -3.412 -37.375 -11.094 1 76.12 520 SER A CA 1
ATOM 4250 C C . SER A 1 520 ? -2.039 -37.219 -10.445 1 76.12 520 SER A C 1
ATOM 4252 O O . SER A 1 520 ? -1.021 -37.562 -11.055 1 76.12 520 SER A O 1
ATOM 4254 N N . ALA A 1 521 ? -2.018 -36.781 -9.234 1 70.69 521 ALA A N 1
ATOM 4255 C CA . ALA A 1 521 ? -0.736 -36.531 -8.586 1 70.69 521 ALA A CA 1
ATOM 4256 C C . ALA A 1 521 ? -0.232 -37.781 -7.855 1 70.69 521 ALA A C 1
ATOM 4258 O O . ALA A 1 521 ? 0.881 -37.781 -7.324 1 70.69 521 ALA A O 1
ATOM 4259 N N . LEU A 1 522 ? -0.938 -38.906 -7.914 1 75.94 522 LEU A N 1
ATOM 4260 C CA . LEU A 1 522 ? -0.569 -40.125 -7.211 1 75.94 522 LEU A CA 1
ATOM 4261 C C . LEU A 1 522 ? 0.264 -41.031 -8.109 1 75.94 522 LEU A C 1
ATOM 4263 O O . LEU A 1 522 ? 0.058 -41.062 -9.32 1 75.94 522 LEU A O 1
ATOM 4267 N N . ASP A 1 523 ? 1.181 -41.688 -7.473 1 72.5 523 ASP A N 1
ATOM 4268 C CA . ASP A 1 523 ? 1.916 -42.719 -8.211 1 72.5 523 ASP A CA 1
ATOM 4269 C C . ASP A 1 523 ? 1.031 -43.938 -8.5 1 72.5 523 ASP A C 1
ATOM 4271 O O . ASP A 1 523 ? -0.077 -44.031 -7.969 1 72.5 523 ASP A O 1
ATOM 4275 N N . GLU A 1 524 ? 1.505 -44.812 -9.352 1 75.31 524 GLU A N 1
ATOM 4276 C CA . GLU A 1 524 ? 0.7 -45.906 -9.859 1 75.31 524 GLU A CA 1
ATOM 4277 C C . GLU A 1 524 ? 0.243 -46.812 -8.719 1 75.31 524 GLU A C 1
ATOM 4279 O O . GLU A 1 524 ? -0.906 -47.281 -8.703 1 75.31 524 GLU A O 1
ATOM 4284 N N . GLU A 1 525 ? 1.137 -47.062 -7.824 1 78.25 525 GLU A N 1
ATOM 4285 C CA . GLU A 1 525 ? 0.795 -47.969 -6.719 1 78.25 525 GLU A CA 1
ATOM 4286 C C . GLU A 1 525 ? -0.279 -47.344 -5.828 1 78.25 525 GLU A C 1
ATOM 4288 O O . GLU A 1 525 ? -1.255 -48 -5.473 1 78.25 525 GLU A O 1
ATOM 4293 N N . ASN A 1 526 ? -0.121 -46.156 -5.484 1 84.06 526 ASN A N 1
ATOM 4294 C CA . ASN A 1 526 ? -1.092 -45.438 -4.656 1 84.06 526 ASN A CA 1
ATOM 4295 C C . ASN A 1 526 ? -2.428 -45.281 -5.375 1 84.06 526 ASN A C 1
ATOM 4297 O O . ASN A 1 526 ? -3.486 -45.344 -4.75 1 84.06 526 ASN A O 1
ATOM 4301 N N . TYR A 1 527 ? -2.332 -45.031 -6.629 1 85.38 527 TYR A N 1
ATOM 4302 C CA . TYR A 1 527 ? -3.549 -44.938 -7.426 1 85.38 527 TYR A CA 1
ATOM 4303 C C . TYR A 1 527 ? -4.387 -46.188 -7.332 1 85.38 527 TYR A C 1
ATOM 4305 O O . TYR A 1 527 ? -5.59 -46.125 -7.07 1 85.38 527 TYR A O 1
ATOM 4313 N N . LYS A 1 528 ? -3.736 -47.312 -7.516 1 86.06 528 LYS A N 1
ATOM 4314 C CA . LYS A 1 528 ? -4.441 -48.594 -7.496 1 86.06 528 LYS A CA 1
ATOM 4315 C C . LYS A 1 528 ? -5.035 -48.875 -6.117 1 86.06 528 LYS A C 1
ATOM 4317 O O . LYS A 1 528 ? -6.188 -49.281 -6 1 86.06 528 LYS A O 1
ATOM 4322 N N . THR A 1 529 ? -4.254 -48.594 -5.16 1 88.81 529 THR A N 1
ATOM 4323 C CA . THR A 1 529 ? -4.684 -48.844 -3.787 1 88.81 529 THR A CA 1
ATOM 4324 C C . THR A 1 529 ? -5.879 -47.969 -3.426 1 88.81 529 THR A C 1
ATOM 4326 O O . THR A 1 529 ? -6.867 -48.469 -2.875 1 88.81 529 THR A O 1
ATOM 4329 N N . LEU A 1 530 ? -5.809 -46.781 -3.717 1 91.44 530 LEU A N 1
ATOM 4330 C CA . LEU A 1 530 ? -6.852 -45.844 -3.332 1 91.44 530 LEU A CA 1
ATOM 4331 C C . LEU A 1 530 ? -8.094 -46 -4.195 1 91.44 530 LEU A C 1
ATOM 4333 O O . LEU A 1 530 ? -9.219 -45.812 -3.719 1 91.44 530 LEU A O 1
ATOM 4337 N N . SER A 1 531 ? -7.895 -46.312 -5.422 1 89.31 531 SER A N 1
ATOM 4338 C CA . SER A 1 531 ? -9.039 -46.625 -6.285 1 89.31 531 SER A CA 1
ATOM 4339 C C . SER A 1 531 ? -9.836 -47.812 -5.766 1 89.31 531 SER A C 1
ATOM 4341 O O . SER A 1 531 ? -11.062 -47.781 -5.785 1 89.31 531 SER A O 1
ATOM 4343 N N . ARG A 1 532 ? -9.094 -48.812 -5.352 1 89.69 532 ARG A N 1
ATOM 4344 C CA . ARG A 1 532 ? -9.742 -49.969 -4.77 1 89.69 532 ARG A CA 1
ATOM 4345 C C . ARG A 1 532 ? -10.461 -49.625 -3.475 1 89.69 532 ARG A C 1
ATOM 4347 O O . ARG A 1 532 ? -11.578 -50.094 -3.232 1 89.69 532 ARG A O 1
ATOM 4354 N N . LEU A 1 533 ? -9.805 -48.875 -2.746 1 92.75 533 LEU A N 1
ATOM 4355 C CA . LEU A 1 533 ? -10.391 -48.438 -1.479 1 92.75 533 LEU A CA 1
ATOM 4356 C C . LEU A 1 533 ? -11.703 -47.688 -1.709 1 92.75 533 LEU A C 1
ATOM 4358 O O . LEU A 1 533 ? -12.68 -47.906 -0.995 1 92.75 533 LEU A O 1
ATOM 4362 N N . LEU A 1 534 ? -11.789 -46.781 -2.6 1 92.06 534 LEU A N 1
ATOM 4363 C CA . LEU A 1 534 ? -12.984 -46 -2.906 1 92.06 534 LEU A CA 1
ATOM 4364 C C . LEU A 1 534 ? -14.141 -46.906 -3.326 1 92.06 534 LEU A C 1
ATOM 4366 O O . LEU A 1 534 ? -15.273 -46.719 -2.902 1 92.06 534 LEU A O 1
ATOM 4370 N N . ARG A 1 535 ? -13.797 -47.906 -4.059 1 88.88 535 ARG A N 1
ATOM 4371 C CA . ARG A 1 535 ? -14.828 -48.844 -4.539 1 88.88 535 ARG A CA 1
ATOM 4372 C C . ARG A 1 535 ? -15.391 -49.656 -3.396 1 88.88 535 ARG A C 1
ATOM 4374 O O . ARG A 1 535 ? -16.578 -49.969 -3.369 1 88.88 535 ARG A O 1
ATOM 4381 N N . GLU A 1 536 ? -14.492 -49.969 -2.543 1 92.44 536 GLU A N 1
ATOM 4382 C CA . GLU A 1 536 ? -14.891 -50.812 -1.426 1 92.44 536 GLU A CA 1
ATOM 4383 C C . GLU A 1 536 ? -15.695 -50.031 -0.395 1 92.44 536 GLU A C 1
ATOM 4385 O O . GLU A 1 536 ? -16.734 -50.5 0.086 1 92.44 536 GLU A O 1
ATOM 4390 N N . LYS A 1 537 ? -15.227 -48.906 -0.103 1 93.56 537 LYS A N 1
ATOM 4391 C CA . LYS A 1 537 ? -15.836 -48.156 0.977 1 93.56 537 LYS A CA 1
ATOM 4392 C C . LYS A 1 537 ? -17.031 -47.344 0.479 1 93.56 537 LYS A C 1
ATOM 4394 O O . LYS A 1 537 ? -17.938 -47.031 1.256 1 93.56 537 LYS A O 1
ATOM 4399 N N . LEU A 1 538 ? -17.062 -47.031 -0.759 1 93.38 538 LEU A N 1
ATOM 4400 C CA . LEU A 1 538 ? -18.172 -46.281 -1.369 1 93.38 538 LEU A CA 1
ATOM 4401 C C . LEU A 1 538 ? -18.938 -47.188 -2.332 1 93.38 538 LEU A C 1
ATOM 4403 O O . LEU A 1 538 ? -19.172 -46.812 -3.482 1 93.38 538 LEU A O 1
ATOM 4407 N N . ALA A 1 539 ? -19.344 -48.25 -1.838 1 89.19 539 ALA A N 1
ATOM 4408 C CA . ALA A 1 539 ? -20.016 -49.281 -2.664 1 89.19 539 ALA A CA 1
ATOM 4409 C C . ALA A 1 539 ? -21.359 -48.75 -3.168 1 89.19 539 ALA A C 1
ATOM 4411 O O . ALA A 1 539 ? -21.828 -49.188 -4.234 1 89.19 539 ALA A O 1
ATOM 4412 N N . HIS A 1 540 ? -21.891 -47.812 -2.467 1 91.25 540 HIS A N 1
ATOM 4413 C CA . HIS A 1 540 ? -23.203 -47.344 -2.84 1 91.25 540 HIS A CA 1
ATOM 4414 C C . HIS A 1 540 ? -23.109 -46.031 -3.65 1 91.25 540 HIS A C 1
ATOM 4416 O O . HIS A 1 540 ? -24.125 -45.469 -4.062 1 91.25 540 HIS A O 1
ATOM 4422 N N . SER A 1 541 ? -22 -45.562 -3.857 1 94 541 SER A N 1
ATOM 4423 C CA . SER A 1 541 ? -21.781 -44.344 -4.621 1 94 541 SER A CA 1
ATOM 4424 C C . SER A 1 541 ? -21.453 -44.656 -6.078 1 94 541 SER A C 1
ATOM 4426 O O . SER A 1 541 ? -20.781 -45.656 -6.371 1 94 541 SER A O 1
ATOM 4428 N N . HIS A 1 542 ? -22 -43.906 -6.984 1 93.81 542 HIS A N 1
ATOM 4429 C CA . HIS A 1 542 ? -21.609 -43.969 -8.391 1 93.81 542 HIS A CA 1
ATOM 4430 C C . HIS A 1 542 ? -20.391 -43.062 -8.656 1 93.81 542 HIS A C 1
ATOM 4432 O O . HIS A 1 542 ? -20.469 -41.844 -8.484 1 93.81 542 HIS A O 1
ATOM 4438 N N . ILE A 1 543 ? -19.328 -43.688 -9.086 1 93.69 543 ILE A N 1
ATOM 4439 C CA . ILE A 1 543 ? -18.094 -42.938 -9.266 1 93.69 543 ILE A CA 1
ATOM 4440 C C . ILE A 1 543 ? -17.859 -42.656 -10.758 1 93.69 543 ILE A C 1
ATOM 4442 O O . ILE A 1 543 ? -17.812 -43.594 -11.555 1 93.69 543 ILE A O 1
ATOM 4446 N N . ILE A 1 544 ? -17.844 -41.375 -11.125 1 92.88 544 ILE A N 1
ATOM 4447 C CA . ILE A 1 544 ? -17.484 -40.969 -12.477 1 92.88 544 ILE A CA 1
ATOM 4448 C C . ILE A 1 544 ? -16.078 -40.375 -12.477 1 92.88 544 ILE A C 1
ATOM 4450 O O . ILE A 1 544 ? -15.828 -39.344 -11.844 1 92.88 544 ILE A O 1
ATOM 4454 N N . GLU A 1 545 ? -15.148 -40.906 -13.18 1 90.81 545 GLU A N 1
ATOM 4455 C CA . GLU A 1 545 ? -13.75 -40.5 -13.102 1 90.81 545 GLU A CA 1
ATOM 4456 C C . GLU A 1 545 ? -13.211 -40.094 -14.477 1 90.81 545 GLU A C 1
ATOM 4458 O O . GLU A 1 545 ? -13.422 -40.812 -15.453 1 90.81 545 GLU A O 1
ATOM 4463 N N . ILE A 1 546 ? -12.641 -38.906 -14.531 1 86.75 546 ILE A N 1
ATOM 4464 C CA . ILE A 1 546 ? -11.82 -38.5 -15.664 1 86.75 546 ILE A CA 1
ATOM 4465 C C . ILE A 1 546 ? -10.359 -38.812 -15.391 1 86.75 546 ILE A C 1
ATOM 4467 O O . ILE A 1 546 ? -9.797 -38.406 -14.383 1 86.75 546 ILE A O 1
ATOM 4471 N N . SER A 1 547 ? -9.727 -39.719 -16.125 1 78.38 547 SER A N 1
ATOM 4472 C CA . SER A 1 547 ? -8.328 -40.094 -15.922 1 78.38 547 SER A CA 1
ATOM 4473 C C . SER A 1 547 ? -7.613 -40.281 -17.25 1 78.38 547 SER A C 1
ATOM 4475 O O . SER A 1 547 ? -8.242 -40.656 -18.25 1 78.38 547 SER A O 1
ATOM 4477 N N . HIS A 1 548 ? -6.406 -39.969 -17.281 1 65.12 548 HIS A N 1
ATOM 4478 C CA . HIS A 1 548 ? -5.566 -40.219 -18.438 1 65.12 548 HIS A CA 1
ATOM 4479 C C . HIS A 1 548 ? -4.836 -41.562 -18.312 1 65.12 548 HIS A C 1
ATOM 4481 O O . HIS A 1 548 ? -4.156 -42 -19.234 1 65.12 548 HIS A O 1
ATOM 4487 N N . ARG A 1 549 ? -4.996 -42.156 -17.25 1 61.97 549 ARG A N 1
ATOM 4488 C CA . ARG A 1 549 ? -4.25 -43.406 -17 1 61.97 549 ARG A CA 1
ATOM 4489 C C . ARG A 1 549 ? -4.855 -44.562 -17.75 1 61.97 549 ARG A C 1
ATOM 4491 O O . ARG A 1 549 ? -6.074 -44.656 -17.906 1 61.97 549 ARG A O 1
ATOM 4498 N N . GLU A 1 550 ? -4.008 -45.312 -18.469 1 57.28 550 GLU A N 1
ATOM 4499 C CA . GLU A 1 550 ? -4.398 -46.438 -19.312 1 57.28 550 GLU A CA 1
ATOM 4500 C C . GLU A 1 550 ? -5.227 -47.438 -18.531 1 57.28 550 GLU A C 1
ATOM 4502 O O . GLU A 1 550 ? -6.129 -48.062 -19.078 1 57.28 550 GLU A O 1
ATOM 4507 N N . ASP A 1 551 ? -4.938 -47.719 -17.359 1 53.25 551 ASP A N 1
ATOM 4508 C CA . ASP A 1 551 ? -5.609 -48.75 -16.562 1 53.25 551 ASP A CA 1
ATOM 4509 C C . ASP A 1 551 ? -7.098 -48.438 -16.422 1 53.25 551 ASP A C 1
ATOM 4511 O O . ASP A 1 551 ? -7.926 -49.344 -16.406 1 53.25 551 ASP A O 1
ATOM 4515 N N . VAL A 1 552 ? -7.52 -47.25 -16.312 1 53.62 552 VAL A N 1
ATOM 4516 C CA . VAL A 1 552 ? -8.914 -46.875 -16.125 1 53.62 552 VAL A CA 1
ATOM 4517 C C . VAL A 1 552 ? -9.695 -47.094 -17.406 1 53.62 552 VAL A C 1
ATOM 4519 O O . VAL A 1 552 ? -10.875 -47.469 -17.359 1 53.62 552 VAL A O 1
ATOM 4522 N N . ARG A 1 553 ? -9.055 -47.062 -18.578 1 53.56 553 ARG A N 1
ATOM 4523 C CA . ARG A 1 553 ? -9.703 -47.281 -19.859 1 53.56 553 ARG A CA 1
ATOM 4524 C C . ARG A 1 553 ? -10.258 -48.688 -19.984 1 53.56 553 ARG A C 1
ATOM 4526 O O . ARG A 1 553 ? -11.289 -48.906 -20.609 1 53.56 553 ARG A O 1
ATOM 4533 N N . ASN A 1 554 ? -9.547 -49.625 -19.406 1 49.38 554 ASN A N 1
ATOM 4534 C CA . ASN A 1 554 ? -9.898 -51 -19.672 1 49.38 554 ASN A CA 1
ATOM 4535 C C . ASN A 1 554 ? -10.992 -51.5 -18.734 1 49.38 554 ASN A C 1
ATOM 4537 O O . ASN A 1 554 ? -11.734 -52.406 -19.062 1 49.38 554 ASN A O 1
ATOM 4541 N N . ASP A 1 555 ? -11.172 -50.969 -17.625 1 52.38 555 ASP A N 1
ATOM 4542 C CA . ASP A 1 555 ? -11.977 -51.656 -16.641 1 52.38 555 ASP A CA 1
ATOM 4543 C C . ASP A 1 555 ? -13.383 -51.094 -16.547 1 52.38 555 ASP A C 1
ATOM 4545 O O . ASP A 1 555 ? -14.281 -51.688 -15.969 1 52.38 555 ASP A O 1
ATOM 4549 N N . LYS A 1 556 ? -13.641 -49.844 -16.828 1 59.56 556 LYS A N 1
ATOM 4550 C CA . LYS A 1 556 ? -14.977 -49.281 -16.625 1 59.56 556 LYS A CA 1
ATOM 4551 C C . LYS A 1 556 ? -15.648 -48.938 -17.953 1 59.56 556 LYS A C 1
ATOM 4553 O O . LYS A 1 556 ? -14.969 -48.594 -18.922 1 59.56 556 LYS A O 1
ATOM 4558 N N . PRO A 1 557 ? -16.984 -49.344 -18.078 1 62.94 557 PRO A N 1
ATOM 4559 C CA . PRO A 1 557 ? -17.734 -48.812 -19.234 1 62.94 557 PRO A CA 1
ATOM 4560 C C . PRO A 1 557 ? -17.641 -47.281 -19.312 1 62.94 557 PRO A C 1
ATOM 4562 O O . PRO A 1 557 ? -17.703 -46.594 -18.297 1 62.94 557 PRO A O 1
ATOM 4565 N N . GLY A 1 558 ? -16.969 -46.75 -20.297 1 69.06 558 GLY A N 1
ATOM 4566 C CA . GLY A 1 558 ? -16.609 -45.344 -20.203 1 69.06 558 GLY A CA 1
ATOM 4567 C C . GLY A 1 558 ? -17.188 -44.5 -21.328 1 69.06 558 GLY A C 1
ATOM 4568 O O . GLY A 1 558 ? -17.641 -45.031 -22.344 1 69.06 558 GLY A O 1
ATOM 4569 N N . LEU A 1 559 ? -17.656 -43.344 -21.047 1 75 559 LEU A N 1
ATOM 4570 C CA . LEU A 1 559 ? -18 -42.312 -22.031 1 75 559 LEU A CA 1
ATOM 4571 C C . LEU A 1 559 ? -16.734 -41.781 -22.719 1 75 559 LEU A C 1
ATOM 4573 O O . LEU A 1 559 ? -15.773 -41.406 -22.047 1 75 559 LEU A O 1
ATOM 4577 N N . ILE A 1 560 ? -16.719 -42.062 -24.031 1 71.19 560 ILE A N 1
ATOM 4578 C CA . ILE A 1 560 ? -15.602 -41.531 -24.812 1 71.19 560 ILE A CA 1
ATOM 4579 C C . ILE A 1 560 ? -15.992 -40.219 -25.438 1 71.19 560 ILE A C 1
ATOM 4581 O O . ILE A 1 560 ? -16.969 -40.125 -26.172 1 71.19 560 ILE A O 1
ATOM 4585 N N . LEU A 1 561 ? -15.32 -39.219 -24.984 1 75.38 561 LEU A N 1
ATOM 4586 C CA . LEU A 1 561 ? -15.547 -37.906 -25.578 1 75.38 561 LEU A CA 1
ATOM 4587 C C . LEU A 1 561 ? -14.57 -37.656 -26.734 1 75.38 561 LEU A C 1
ATOM 4589 O O . LEU A 1 561 ? -13.398 -38.031 -26.641 1 75.38 561 LEU A O 1
ATOM 4593 N N . MET B 1 1 ? 20.469 -7.371 40.094 1 29.92 1 MET B N 1
ATOM 4594 C CA . MET B 1 1 ? 21.453 -7.684 39.031 1 29.92 1 MET B CA 1
ATOM 4595 C C . MET B 1 1 ? 20.766 -7.863 37.688 1 29.92 1 MET B C 1
ATOM 4597 O O . MET B 1 1 ? 21.438 -7.926 36.656 1 29.92 1 MET B O 1
ATOM 4601 N N . THR B 1 2 ? 19.484 -8.258 37.75 1 33.34 2 THR B N 1
ATOM 4602 C CA . THR B 1 2 ? 18.734 -8.578 36.531 1 33.34 2 THR B CA 1
ATOM 4603 C C . THR B 1 2 ? 18.328 -7.305 35.812 1 33.34 2 THR B C 1
ATOM 4605 O O . THR B 1 2 ? 18.094 -7.332 34.594 1 33.34 2 THR B O 1
ATOM 4608 N N . LYS B 1 3 ? 17.938 -6.223 36.5 1 41.53 3 LYS B N 1
ATOM 4609 C CA . LYS B 1 3 ? 17.562 -4.977 35.844 1 41.53 3 LYS B CA 1
ATOM 4610 C C . LYS B 1 3 ? 18.734 -4.379 35.062 1 41.53 3 LYS B C 1
ATOM 4612 O O . LYS B 1 3 ? 18.547 -3.697 34.062 1 41.53 3 LYS B O 1
ATOM 4617 N N . HIS B 1 4 ? 19.875 -4.523 35.656 1 43.94 4 HIS B N 1
ATOM 4618 C CA . HIS B 1 4 ? 21.062 -3.977 35 1 43.94 4 HIS B CA 1
ATOM 4619 C C . HIS B 1 4 ? 21.375 -4.73 33.688 1 43.94 4 HIS B C 1
ATOM 4621 O O . HIS B 1 4 ? 21.969 -4.164 32.781 1 43.94 4 HIS B O 1
ATOM 4627 N N . SER B 1 5 ? 21.062 -6.027 33.656 1 41.81 5 SER B N 1
ATOM 4628 C CA . SER B 1 5 ? 21.359 -6.816 32.469 1 41.81 5 SER B CA 1
ATOM 4629 C C . SER B 1 5 ? 20.375 -6.504 31.344 1 41.81 5 SER B C 1
ATOM 4631 O O . SER B 1 5 ? 20.766 -6.488 30.172 1 41.81 5 SER B O 1
ATOM 4633 N N . MET B 1 6 ? 19.141 -6.254 31.75 1 41.94 6 MET B N 1
ATOM 4634 C CA . MET B 1 6 ? 18.188 -5.918 30.703 1 41.94 6 MET B CA 1
ATOM 4635 C C . MET B 1 6 ? 18.484 -4.551 30.094 1 41.94 6 MET B C 1
ATOM 4637 O O . MET B 1 6 ? 18.266 -4.328 28.906 1 41.94 6 MET B O 1
ATOM 4641 N N . ASN B 1 7 ? 18.875 -3.586 30.953 1 44.31 7 ASN B N 1
ATOM 4642 C CA . ASN B 1 7 ? 19.266 -2.268 30.469 1 44.31 7 ASN B CA 1
ATOM 4643 C C . ASN B 1 7 ? 20.516 -2.336 29.609 1 44.31 7 ASN B C 1
ATOM 4645 O O . ASN B 1 7 ? 20.656 -1.572 28.641 1 44.31 7 ASN B O 1
ATOM 4649 N N . SER B 1 8 ? 21.391 -3.215 29.938 1 44.88 8 SER B N 1
ATOM 4650 C CA . SER B 1 8 ? 22.625 -3.373 29.156 1 44.88 8 SER B CA 1
ATOM 4651 C C . SER B 1 8 ? 22.344 -4.027 27.812 1 44.88 8 SER B C 1
ATOM 4653 O O . SER B 1 8 ? 22.938 -3.637 26.797 1 44.88 8 SER B O 1
ATOM 4655 N N . LYS B 1 9 ? 21.594 -4.988 27.781 1 47.44 9 LYS B N 1
ATOM 4656 C CA . LYS B 1 9 ? 21.266 -5.668 26.531 1 47.44 9 LYS B CA 1
ATOM 4657 C C . LYS B 1 9 ? 20.469 -4.754 25.594 1 47.44 9 LYS B C 1
ATOM 4659 O O . LYS B 1 9 ? 20.672 -4.773 24.375 1 47.44 9 LYS B O 1
ATOM 4664 N N . SER B 1 10 ? 19.562 -4.02 26.203 1 49.47 10 SER B N 1
ATOM 4665 C CA . SER B 1 10 ? 18.844 -3.012 25.422 1 49.47 10 SER B CA 1
ATOM 4666 C C . SER B 1 10 ? 19.797 -1.94 24.906 1 49.47 10 SER B C 1
ATOM 4668 O O . SER B 1 10 ? 19.672 -1.479 23.781 1 49.47 10 SER B O 1
ATOM 4670 N N . GLU B 1 11 ? 20.703 -1.521 25.75 1 47.12 11 GLU B N 1
ATOM 4671 C CA . GLU B 1 11 ? 21.734 -0.556 25.344 1 47.12 11 GLU B CA 1
ATOM 4672 C C . GLU B 1 11 ? 22.688 -1.158 24.312 1 47.12 11 GLU B C 1
ATOM 4674 O O . GLU B 1 11 ? 23.078 -0.488 23.344 1 47.12 11 GLU B O 1
ATOM 4679 N N . LEU B 1 12 ? 23.219 -2.338 24.578 1 45.44 12 LEU B N 1
ATOM 4680 C CA . LEU B 1 12 ? 24.078 -3.037 23.625 1 45.44 12 LEU B CA 1
ATOM 4681 C C . LEU B 1 12 ? 23.359 -3.244 22.297 1 45.44 12 LEU B C 1
ATOM 4683 O O . LEU B 1 12 ? 23.969 -3.096 21.234 1 45.44 12 LEU B O 1
ATOM 4687 N N . ASN B 1 13 ? 22.062 -3.523 22.453 1 57.88 13 ASN B N 1
ATOM 4688 C CA . ASN B 1 13 ? 21.25 -3.705 21.25 1 57.88 13 ASN B CA 1
ATOM 4689 C C . ASN B 1 13 ? 21.031 -2.383 20.531 1 57.88 13 ASN B C 1
ATOM 4691 O O . ASN B 1 13 ? 21.031 -2.338 19.297 1 57.88 13 ASN B O 1
ATOM 4695 N N . LYS B 1 14 ? 21.156 -1.357 21.438 1 59.91 14 LYS B N 1
ATOM 4696 C CA . LYS B 1 14 ? 21.031 -0.033 20.828 1 59.91 14 LYS B CA 1
ATOM 4697 C C . LYS B 1 14 ? 22.328 0.4 20.172 1 59.91 14 LYS B C 1
ATOM 4699 O O . LYS B 1 14 ? 22.328 0.961 19.078 1 59.91 14 LYS B O 1
ATOM 4704 N N . ASN B 1 15 ? 23.391 0.214 20.922 1 61.72 15 ASN B N 1
ATOM 4705 C CA . ASN B 1 15 ? 24.688 0.574 20.359 1 61.72 15 ASN B CA 1
ATOM 4706 C C . ASN B 1 15 ? 24.969 -0.205 19.078 1 61.72 15 ASN B C 1
ATOM 4708 O O . ASN B 1 15 ? 25.484 0.353 18.109 1 61.72 15 ASN B O 1
ATOM 4712 N N . LYS B 1 16 ? 24.625 -1.4 19.188 1 67.44 16 LYS B N 1
ATOM 4713 C CA . LYS B 1 16 ? 24.797 -2.213 17.984 1 67.44 16 LYS B CA 1
ATOM 4714 C C . LYS B 1 16 ? 23.922 -1.717 16.844 1 67.44 16 LYS B C 1
ATOM 4716 O O . LYS B 1 16 ? 24.344 -1.677 15.695 1 67.44 16 LYS B O 1
ATOM 4721 N N . PHE B 1 17 ? 22.859 -1.186 17.297 1 73 17 PHE B N 1
ATOM 4722 C CA . PHE B 1 17 ? 21.938 -0.684 16.281 1 73 17 PHE B CA 1
ATOM 4723 C C . PHE B 1 17 ? 22.469 0.606 15.664 1 73 17 PHE B C 1
ATOM 4725 O O . PHE B 1 17 ? 22.422 0.784 14.445 1 73 17 PHE B O 1
ATOM 4732 N N . ILE B 1 18 ? 23.016 1.461 16.5 1 74.81 18 ILE B N 1
ATOM 4733 C CA . ILE B 1 18 ? 23.547 2.73 16 1 74.81 18 ILE B CA 1
ATOM 4734 C C . ILE B 1 18 ? 24.734 2.479 15.086 1 74.81 18 ILE B C 1
ATOM 4736 O O . ILE B 1 18 ? 24.891 3.137 14.055 1 74.81 18 ILE B O 1
ATOM 4740 N N . LYS B 1 19 ? 25.438 1.496 15.453 1 75.38 19 LYS B N 1
ATOM 4741 C CA . LYS B 1 19 ? 26.594 1.167 14.625 1 75.38 19 LYS B CA 1
ATOM 4742 C C . LYS B 1 19 ? 26.156 0.589 13.281 1 75.38 19 LYS B C 1
ATOM 4744 O O . LYS B 1 19 ? 26.766 0.88 12.242 1 75.38 19 LYS B O 1
ATOM 4749 N N . GLN B 1 20 ? 25.141 -0.081 13.367 1 76.62 20 GLN B N 1
ATOM 4750 C CA . GLN B 1 20 ? 24.625 -0.698 12.148 1 76.62 20 GLN B CA 1
ATOM 4751 C C . GLN B 1 20 ? 24 0.344 11.227 1 76.62 20 GLN B C 1
ATOM 4753 O O . GLN B 1 20 ? 24.172 0.283 10.008 1 76.62 20 GLN B O 1
ATOM 4758 N N . VAL B 1 21 ? 23.359 1.244 11.844 1 77.81 21 VAL B N 1
ATOM 4759 C CA . VAL B 1 21 ? 22.781 2.33 11.07 1 77.81 21 VAL B CA 1
ATOM 4760 C C . VAL B 1 21 ? 23.891 3.15 10.414 1 77.81 21 VAL B C 1
ATOM 4762 O O . VAL B 1 21 ? 23.766 3.551 9.25 1 77.81 21 VAL B O 1
ATOM 4765 N N . TRP B 1 22 ? 24.891 3.295 11.188 1 78.19 22 TRP B N 1
ATOM 4766 C CA . TRP B 1 22 ? 26.016 4.066 10.703 1 78.19 22 TRP B CA 1
ATOM 4767 C C . TRP B 1 22 ? 26.719 3.348 9.547 1 78.19 22 TRP B C 1
ATOM 4769 O O . TRP B 1 22 ? 27.203 3.988 8.617 1 78.19 22 TRP B O 1
ATOM 4779 N N . SER B 1 23 ? 26.672 2.125 9.562 1 79.06 23 SER B N 1
ATOM 4780 C CA . SER B 1 23 ? 27.312 1.354 8.5 1 79.06 23 SER B CA 1
ATOM 4781 C C . SER B 1 23 ? 26.531 1.467 7.195 1 79.06 23 SER B C 1
ATOM 4783 O O . SER B 1 23 ? 27.109 1.367 6.109 1 79.06 23 SER B O 1
ATOM 4785 N N . LEU B 1 24 ? 25.328 1.713 7.309 1 81.12 24 LEU B N 1
ATOM 4786 C CA . LEU B 1 24 ? 24.484 1.831 6.121 1 81.12 24 LEU B CA 1
ATOM 4787 C C . LEU B 1 24 ? 24.5 3.262 5.59 1 81.12 24 LEU B C 1
ATOM 4789 O O . LEU B 1 24 ? 24.547 3.477 4.379 1 81.12 24 LEU B O 1
ATOM 4793 N N . ALA B 1 25 ? 24.5 4.191 6.469 1 80.44 25 ALA B N 1
ATOM 4794 C CA . ALA B 1 25 ? 24.312 5.594 6.102 1 80.44 25 ALA B CA 1
ATOM 4795 C C . ALA B 1 25 ? 25.641 6.262 5.781 1 80.44 25 ALA B C 1
ATOM 4797 O O . ALA B 1 25 ? 25.703 7.168 4.949 1 80.44 25 ALA B O 1
ATOM 4798 N N . CYS B 1 26 ? 26.766 5.887 6.293 1 76.06 26 CYS B N 1
ATOM 4799 C CA . CYS B 1 26 ? 28.047 6.594 6.27 1 76.06 26 CYS B CA 1
ATOM 4800 C C . CYS B 1 26 ? 28.719 6.461 4.906 1 76.06 26 CYS B C 1
ATOM 4802 O O . CYS B 1 26 ? 29.297 7.422 4.406 1 76.06 26 CYS B O 1
ATOM 4804 N N . PRO B 1 27 ? 28.5 5.383 4.293 1 76.19 27 PRO B N 1
ATOM 4805 C CA . PRO B 1 27 ? 29.266 5.227 3.053 1 76.19 27 PRO B CA 1
ATOM 4806 C C . PRO B 1 27 ? 28.891 6.258 1.99 1 76.19 27 PRO B C 1
ATOM 4808 O O . PRO B 1 27 ? 29.719 6.609 1.146 1 76.19 27 PRO B O 1
ATOM 4811 N N . TYR B 1 28 ? 27.75 6.676 2.047 1 78.44 28 TYR B N 1
ATOM 4812 C CA . TYR B 1 28 ? 27.344 7.68 1.071 1 78.44 28 TYR B CA 1
ATOM 4813 C C . TYR B 1 28 ? 28.141 8.961 1.231 1 78.44 28 TYR B C 1
ATOM 4815 O O . TYR B 1 28 ? 28.531 9.594 0.241 1 78.44 28 TYR B O 1
ATOM 4823 N N . TRP B 1 29 ? 28.453 9.289 2.414 1 78.75 29 TRP B N 1
ATOM 4824 C CA . TRP B 1 29 ? 29.156 10.539 2.707 1 78.75 29 TRP B CA 1
ATOM 4825 C C . TRP B 1 29 ? 30.641 10.414 2.406 1 78.75 29 TRP B C 1
ATOM 4827 O O . TRP B 1 29 ? 31.344 11.422 2.273 1 78.75 29 TRP B O 1
ATOM 4837 N N . LYS B 1 30 ? 31.094 9.141 2.283 1 76.25 30 LYS B N 1
ATOM 4838 C CA . LYS B 1 30 ? 32.5 8.898 1.964 1 76.25 30 LYS B CA 1
ATOM 4839 C C . LYS B 1 30 ? 32.656 8.484 0.505 1 76.25 30 LYS B C 1
ATOM 4841 O O . LYS B 1 30 ? 33.781 8.359 0.017 1 76.25 30 LYS B O 1
ATOM 4846 N N . SER B 1 31 ? 31.594 8.531 -0.131 1 78 31 SER B N 1
ATOM 4847 C CA . SER B 1 31 ? 31.641 8.047 -1.51 1 78 31 SER B CA 1
ATOM 4848 C C . SER B 1 31 ? 32.125 9.141 -2.457 1 78 31 SER B C 1
ATOM 4850 O O . SER B 1 31 ? 32.531 10.219 -2.018 1 78 31 SER B O 1
ATOM 4852 N N . ARG B 1 32 ? 32.188 8.742 -3.758 1 74 32 ARG B N 1
ATOM 4853 C CA . ARG B 1 32 ? 32.656 9.633 -4.809 1 74 32 ARG B CA 1
ATOM 4854 C C . ARG B 1 32 ? 31.766 10.867 -4.918 1 74 32 ARG B C 1
ATOM 4856 O O . ARG B 1 32 ? 32.188 11.922 -5.375 1 74 32 ARG B O 1
ATOM 4863 N N . GLU B 1 33 ? 30.594 10.75 -4.352 1 77.94 33 GLU B N 1
ATOM 4864 C CA . GLU B 1 33 ? 29.672 11.875 -4.426 1 77.94 33 GLU B CA 1
ATOM 4865 C C . GLU B 1 33 ? 29.734 12.734 -3.166 1 77.94 33 GLU B C 1
ATOM 4867 O O . GLU B 1 33 ? 28.828 13.508 -2.887 1 77.94 33 GLU B O 1
ATOM 4872 N N . TRP B 1 34 ? 30.891 12.625 -2.445 1 76.81 34 TRP B N 1
ATOM 4873 C CA . TRP B 1 34 ? 31 13.352 -1.184 1 76.81 34 TRP B CA 1
ATOM 4874 C C . TRP B 1 34 ? 31.031 14.852 -1.42 1 76.81 34 TRP B C 1
ATOM 4876 O O . TRP B 1 34 ? 30.562 15.633 -0.584 1 76.81 34 TRP B O 1
ATOM 4886 N N . LYS B 1 35 ? 31.5 15.219 -2.613 1 81.31 35 LYS B N 1
ATOM 4887 C CA . LYS B 1 35 ? 31.641 16.641 -2.908 1 81.31 35 LYS B CA 1
ATOM 4888 C C . LYS B 1 35 ? 30.281 17.312 -3.057 1 81.31 35 LYS B C 1
ATOM 4890 O O . LYS B 1 35 ? 30.141 18.516 -2.824 1 81.31 35 LYS B O 1
ATOM 4895 N N . ILE B 1 36 ? 29.328 16.531 -3.4 1 86.06 36 ILE B N 1
ATOM 4896 C CA . ILE B 1 36 ? 28 17.094 -3.576 1 86.06 36 ILE B CA 1
ATOM 4897 C C . ILE B 1 36 ? 27.141 16.812 -2.346 1 86.06 36 ILE B C 1
ATOM 4899 O O . ILE B 1 36 ? 26.312 17.625 -1.947 1 86.06 36 ILE B O 1
ATOM 4903 N N . ALA B 1 37 ? 27.422 15.766 -1.688 1 87.38 37 ALA B N 1
ATOM 4904 C CA . ALA B 1 37 ? 26.578 15.32 -0.572 1 87.38 37 ALA B CA 1
ATOM 4905 C C . ALA B 1 37 ? 26.781 16.203 0.65 1 87.38 37 ALA B C 1
ATOM 4907 O O . ALA B 1 37 ? 25.812 16.625 1.289 1 87.38 37 ALA B O 1
ATOM 4908 N N . TRP B 1 38 ? 28.016 16.625 0.925 1 87.38 38 TRP B N 1
ATOM 4909 C CA . TRP B 1 38 ? 28.312 17.391 2.131 1 87.38 38 TRP B CA 1
ATOM 4910 C C . TRP B 1 38 ? 27.766 18.812 2.02 1 87.38 38 TRP B C 1
ATOM 4912 O O . TRP B 1 38 ? 27.047 19.281 2.916 1 87.38 38 TRP B O 1
ATOM 4922 N N . PRO B 1 39 ? 28.078 19.422 0.89 1 89.81 39 PRO B N 1
ATOM 4923 C CA . PRO B 1 39 ? 27.5 20.766 0.775 1 89.81 39 PRO B CA 1
ATOM 4924 C C . PRO B 1 39 ? 25.984 20.75 0.79 1 89.81 39 PRO B C 1
ATOM 4926 O O . PRO B 1 39 ? 25.359 21.688 1.299 1 89.81 39 PRO B O 1
ATOM 4929 N N . LEU B 1 40 ? 25.469 19.734 0.313 1 90.56 40 LEU B N 1
ATOM 4930 C CA . LEU B 1 40 ? 24.016 19.641 0.275 1 90.56 40 LEU B CA 1
ATOM 4931 C C . LEU B 1 40 ? 23.438 19.484 1.681 1 90.56 40 LEU B C 1
ATOM 4933 O O . LEU B 1 40 ? 22.516 20.203 2.062 1 90.56 40 LEU B O 1
ATOM 4937 N N . ILE B 1 41 ? 24.031 18.641 2.469 1 90.44 41 ILE B N 1
ATOM 4938 C CA . ILE B 1 41 ? 23.5 18.406 3.811 1 90.44 41 ILE B CA 1
ATOM 4939 C C . ILE B 1 41 ? 23.781 19.625 4.691 1 90.44 41 ILE B C 1
ATOM 4941 O O . ILE B 1 41 ? 22.938 20 5.508 1 90.44 41 ILE B O 1
ATOM 4945 N N . ILE B 1 42 ? 24.875 20.266 4.547 1 92.19 42 ILE B N 1
ATOM 4946 C CA . ILE B 1 42 ? 25.234 21.438 5.328 1 92.19 42 ILE B CA 1
ATOM 4947 C C . ILE B 1 42 ? 24.297 22.594 4.977 1 92.19 42 ILE B C 1
ATOM 4949 O O . ILE B 1 42 ? 23.844 23.328 5.859 1 92.19 42 ILE B O 1
ATOM 4953 N N . SER B 1 43 ? 24.031 22.641 3.691 1 94.19 43 SER B N 1
ATOM 4954 C CA . SER B 1 43 ? 23.094 23.688 3.254 1 94.19 43 SER B CA 1
ATOM 4955 C C . SER B 1 43 ? 21.703 23.453 3.824 1 94.19 43 SER B C 1
ATOM 4957 O O . SER B 1 43 ? 21.031 24.406 4.25 1 94.19 43 SER B O 1
ATOM 4959 N N . VAL B 1 44 ? 21.281 22.281 3.867 1 92.56 44 VAL B N 1
ATOM 4960 C CA . VAL B 1 44 ? 19.953 21.953 4.379 1 92.56 44 VAL B CA 1
ATOM 4961 C C . VAL B 1 44 ? 19.891 22.234 5.879 1 92.56 44 VAL B C 1
ATOM 4963 O O . VAL B 1 44 ? 18.922 22.812 6.363 1 92.56 44 VAL B O 1
ATOM 4966 N N . ILE B 1 45 ? 20.922 21.938 6.605 1 92.5 45 ILE B N 1
ATOM 4967 C CA . ILE B 1 45 ? 20.969 22.172 8.047 1 92.5 45 ILE B CA 1
ATOM 4968 C C . ILE B 1 45 ? 21.016 23.672 8.32 1 92.5 45 ILE B C 1
ATOM 4970 O O . ILE B 1 45 ? 20.297 24.172 9.211 1 92.5 45 ILE B O 1
ATOM 4974 N N . ALA B 1 46 ? 21.766 24.344 7.535 1 93.81 46 ALA B N 1
ATOM 4975 C CA . ALA B 1 46 ? 21.875 25.781 7.684 1 93.81 46 ALA B CA 1
ATOM 4976 C C . ALA B 1 46 ? 20.531 26.469 7.414 1 93.81 46 ALA B C 1
ATOM 4978 O O . ALA B 1 46 ? 20.141 27.375 8.148 1 93.81 46 ALA B O 1
ATOM 4979 N N . LEU B 1 47 ? 19.906 26.031 6.414 1 93.38 47 LEU B N 1
ATOM 4980 C CA . LEU B 1 47 ? 18.625 26.609 6.066 1 93.38 47 LEU B CA 1
ATOM 4981 C C . LEU B 1 47 ? 17.578 26.281 7.129 1 93.38 47 LEU B C 1
ATOM 4983 O O . LEU B 1 47 ? 16.688 27.094 7.406 1 93.38 47 LEU B O 1
ATOM 4987 N N . ASN B 1 48 ? 17.688 25.141 7.664 1 89.94 48 ASN B N 1
ATOM 4988 C CA . ASN B 1 48 ? 16.797 24.781 8.766 1 89.94 48 ASN B CA 1
ATOM 4989 C C . ASN B 1 48 ? 17 25.703 9.969 1 89.94 48 ASN B C 1
ATOM 4991 O O . ASN B 1 48 ? 16.031 26.094 10.609 1 89.94 48 ASN B O 1
ATOM 4995 N N . TYR B 1 49 ? 18.188 26 10.227 1 90.81 49 TYR B N 1
ATOM 4996 C CA . TYR B 1 49 ? 18.5 26.938 11.297 1 90.81 49 TYR B CA 1
ATOM 4997 C C . TYR B 1 49 ? 17.953 28.328 10.992 1 90.81 49 TYR B C 1
ATOM 4999 O O . TYR B 1 49 ? 17.406 28.984 11.875 1 90.81 49 TYR B O 1
ATOM 5007 N N . ILE B 1 50 ? 18.047 28.703 9.758 1 92.62 50 ILE B N 1
ATOM 5008 C CA . ILE B 1 50 ? 17.578 30.016 9.344 1 92.62 50 ILE B CA 1
ATOM 5009 C C . ILE B 1 50 ? 16.062 30.094 9.477 1 92.62 50 ILE B C 1
ATOM 5011 O O . ILE B 1 50 ? 15.508 31.141 9.836 1 92.62 50 ILE B O 1
ATOM 5015 N N . VAL B 1 51 ? 15.43 29.047 9.25 1 90.12 51 VAL B N 1
ATOM 5016 C CA . VAL B 1 51 ? 13.977 29 9.375 1 90.12 51 VAL B CA 1
ATOM 5017 C C . VAL B 1 51 ? 13.578 29.266 10.828 1 90.12 51 VAL B C 1
ATOM 5019 O O . VAL B 1 51 ? 12.625 30 11.094 1 90.12 51 VAL B O 1
ATOM 5022 N N . VAL B 1 52 ? 14.328 28.703 11.758 1 87.56 52 VAL B N 1
ATOM 5023 C CA . VAL B 1 52 ? 14.023 28.891 13.172 1 87.56 52 VAL B CA 1
ATOM 5024 C C . VAL B 1 52 ? 14.32 30.328 13.578 1 87.56 52 VAL B C 1
ATOM 5026 O O . VAL B 1 52 ? 13.555 30.938 14.32 1 87.56 52 VAL B O 1
ATOM 5029 N N . GLU B 1 53 ? 15.336 30.875 13.047 1 90 53 GLU B N 1
ATOM 5030 C CA . GLU B 1 53 ? 15.688 32.25 13.344 1 90 53 GLU B CA 1
ATOM 5031 C C . GLU B 1 53 ? 14.633 33.219 12.805 1 90 53 GLU B C 1
ATOM 5033 O O . GLU B 1 53 ? 14.352 34.25 13.422 1 90 53 GLU B O 1
ATOM 5038 N N . ILE B 1 54 ? 14.141 32.875 11.656 1 91.25 54 ILE B N 1
ATOM 5039 C CA . ILE B 1 54 ? 13.086 33.688 11.078 1 91.25 54 ILE B CA 1
ATOM 5040 C C . ILE B 1 54 ? 11.82 33.594 11.938 1 91.25 54 ILE B C 1
ATOM 5042 O O . ILE B 1 54 ? 11.102 34.594 12.102 1 91.25 54 ILE B O 1
ATOM 5046 N N . ALA B 1 55 ? 11.57 32.469 12.484 1 87.62 55 ALA B N 1
ATOM 5047 C CA . ALA B 1 55 ? 10.43 32.312 13.375 1 87.62 55 ALA B CA 1
ATOM 5048 C C . ALA B 1 55 ? 10.57 33.188 14.625 1 87.62 55 ALA B C 1
ATOM 5050 O O . ALA B 1 55 ? 9.594 33.75 15.109 1 87.62 55 ALA B O 1
ATOM 5051 N N . VAL B 1 56 ? 11.758 33.344 15.094 1 86.44 56 VAL B N 1
ATOM 5052 C CA . VAL B 1 56 ? 12.031 34.188 16.25 1 86.44 56 VAL B CA 1
ATOM 5053 C C . VAL B 1 56 ? 11.836 35.656 15.875 1 86.44 56 VAL B C 1
ATOM 5055 O O . VAL B 1 56 ? 11.195 36.406 16.609 1 86.44 56 VAL B O 1
ATOM 5058 N N . LYS B 1 57 ? 12.328 35.938 14.719 1 89.25 57 LYS B N 1
ATOM 5059 C CA . LYS B 1 57 ? 12.156 37.312 14.258 1 89.25 57 LYS B CA 1
ATOM 5060 C C . LYS B 1 57 ? 10.688 37.625 14.039 1 89.25 57 LYS B C 1
ATOM 5062 O O . LYS B 1 57 ? 10.25 38.75 14.297 1 89.25 57 LYS B O 1
ATOM 5067 N N . TYR B 1 58 ? 9.969 36.688 13.531 1 88.94 58 TYR B N 1
ATOM 5068 C CA . TYR B 1 58 ? 8.531 36.875 13.367 1 88.94 58 TYR B CA 1
ATOM 5069 C C . TYR B 1 58 ? 7.848 37.062 14.711 1 88.94 58 TYR B C 1
ATOM 5071 O O . TYR B 1 58 ? 6.918 37.875 14.828 1 88.94 58 TYR B O 1
ATOM 5079 N N . SER B 1 59 ? 8.328 36.344 15.648 1 86.56 59 SER B N 1
ATOM 5080 C CA . SER B 1 59 ? 7.762 36.5 16.984 1 86.56 59 SER B CA 1
ATOM 5081 C C . SER B 1 59 ? 8.023 37.875 17.547 1 86.56 59 SER B C 1
ATOM 5083 O O . SER B 1 59 ? 7.145 38.5 18.156 1 86.56 59 SER B O 1
ATOM 5085 N N . ASP B 1 60 ? 9.188 38.438 17.328 1 87.38 60 ASP B N 1
ATOM 5086 C CA . ASP B 1 60 ? 9.523 39.781 17.766 1 87.38 60 ASP B CA 1
ATOM 5087 C C . ASP B 1 60 ? 8.672 40.844 17.031 1 87.38 60 ASP B C 1
ATOM 5089 O O . ASP B 1 60 ? 8.203 41.812 17.625 1 87.38 60 ASP B O 1
ATOM 5093 N N . TRP B 1 61 ? 8.57 40.562 15.758 1 87.5 61 TRP B N 1
ATOM 5094 C CA . TRP B 1 61 ? 7.738 41.469 14.969 1 87.5 61 TRP B CA 1
ATOM 5095 C C . TRP B 1 61 ? 6.301 41.469 15.469 1 87.5 61 TRP B C 1
ATOM 5097 O O . TRP B 1 61 ? 5.676 42.5 15.578 1 87.5 61 TRP B O 1
ATOM 5107 N N . ASN B 1 62 ? 5.797 40.25 15.695 1 86.62 62 ASN B N 1
ATOM 5108 C CA . ASN B 1 62 ? 4.43 40.125 16.188 1 86.62 62 ASN B CA 1
ATOM 5109 C C . ASN B 1 62 ? 4.242 40.875 17.516 1 86.62 62 ASN B C 1
ATOM 5111 O O . ASN B 1 62 ? 3.207 41.531 17.719 1 86.62 62 ASN B O 1
ATOM 5115 N N . ARG B 1 63 ? 5.191 40.875 18.359 1 84 63 ARG B N 1
ATOM 5116 C CA . ARG B 1 63 ? 5.16 41.594 19.625 1 84 63 ARG B CA 1
ATOM 5117 C C . ARG B 1 63 ? 5.086 43.094 19.375 1 84 63 ARG B C 1
ATOM 5119 O O . ARG B 1 63 ? 4.223 43.781 19.922 1 84 63 ARG B O 1
ATOM 5126 N N . ASP B 1 64 ? 5.973 43.562 18.547 1 86.44 64 ASP B N 1
ATOM 5127 C CA . ASP B 1 64 ? 6.035 45 18.281 1 86.44 64 ASP B CA 1
ATOM 5128 C C . ASP B 1 64 ? 4.762 45.5 17.594 1 86.44 64 ASP B C 1
ATOM 5130 O O . ASP B 1 64 ? 4.312 46.625 17.812 1 86.44 64 ASP B O 1
ATOM 5134 N N . PHE B 1 65 ? 4.254 44.656 16.781 1 85.75 65 PHE B N 1
ATOM 5135 C CA . PHE B 1 65 ? 3.033 45 16.062 1 85.75 65 PHE B CA 1
ATOM 5136 C C . PHE B 1 65 ? 1.865 45.156 17.031 1 85.75 65 PHE B C 1
ATOM 5138 O O . PHE B 1 65 ? 1.116 46.125 16.953 1 85.75 65 PHE B O 1
ATOM 5145 N N . PHE B 1 66 ? 1.721 44.312 17.922 1 82.38 66 PHE B N 1
ATOM 5146 C CA . PHE B 1 66 ? 0.61 44.375 18.859 1 82.38 66 PHE B CA 1
ATOM 5147 C C . PHE B 1 66 ? 0.824 45.5 19.875 1 82.38 66 PHE B C 1
ATOM 5149 O O . PHE B 1 66 ? -0.137 46.094 20.344 1 82.38 66 PHE B O 1
ATOM 5156 N N . ASN B 1 67 ? 2.098 45.75 20.203 1 80.69 67 ASN B N 1
ATOM 5157 C CA . ASN B 1 67 ? 2.371 46.906 21.047 1 80.69 67 ASN B CA 1
ATOM 5158 C C . ASN B 1 67 ? 1.971 48.219 20.359 1 80.69 67 ASN B C 1
ATOM 5160 O O . ASN B 1 67 ? 1.417 49.094 21 1 80.69 67 ASN B O 1
ATOM 5164 N N . LEU B 1 68 ? 2.285 48.188 19.094 1 82.06 68 LEU B N 1
ATOM 5165 C CA . LEU B 1 68 ? 1.91 49.344 18.312 1 82.06 68 LEU B CA 1
ATOM 5166 C C . LEU B 1 68 ? 0.395 49.531 18.281 1 82.06 68 LEU B C 1
ATOM 5168 O O . LEU B 1 68 ? -0.109 50.656 18.359 1 82.06 68 LEU B O 1
ATOM 5172 N N . MET B 1 69 ? -0.325 48.469 18.156 1 78.5 69 MET B N 1
ATOM 5173 C CA . MET B 1 69 ? -1.783 48.5 18.094 1 78.5 69 MET B CA 1
ATOM 5174 C C . MET B 1 69 ? -2.367 48.938 19.438 1 78.5 69 MET B C 1
ATOM 5176 O O . MET B 1 69 ? -3.34 49.688 19.484 1 78.5 69 MET B O 1
ATOM 5180 N N . GLN B 1 70 ? -1.799 48.406 20.438 1 75.06 70 GLN B N 1
ATOM 5181 C CA . GLN B 1 70 ? -2.266 48.75 21.781 1 75.06 70 GLN B CA 1
ATOM 5182 C C . GLN B 1 70 ? -2.07 50.25 22.062 1 75.06 70 GLN B C 1
ATOM 5184 O O . GLN B 1 70 ? -2.949 50.875 22.641 1 75.06 70 GLN B O 1
ATOM 5189 N N . ASN B 1 71 ? -0.941 50.75 21.656 1 77.75 71 ASN B N 1
ATOM 5190 C CA . ASN B 1 71 ? -0.607 52.125 21.953 1 77.75 71 ASN B CA 1
ATOM 5191 C C . ASN B 1 71 ? -1.15 53.094 20.891 1 77.75 71 ASN B C 1
ATOM 5193 O O . ASN B 1 71 ? -1.023 54.312 21.016 1 77.75 71 ASN B O 1
ATOM 5197 N N . LYS B 1 72 ? -1.845 52.531 19.781 1 78.94 72 LYS B N 1
ATOM 5198 C CA . LYS B 1 72 ? -2.439 53.281 18.688 1 78.94 72 LYS B CA 1
ATOM 5199 C C . LYS B 1 72 ? -1.401 54.188 18 1 78.94 72 LYS B C 1
ATOM 5201 O O . LYS B 1 72 ? -1.663 55.344 17.734 1 78.94 72 LYS B O 1
ATOM 5206 N N . ASP B 1 73 ? -0.17 53.688 18.016 1 81.38 73 ASP B N 1
ATOM 5207 C CA . ASP B 1 73 ? 0.894 54.406 17.312 1 81.38 73 ASP B CA 1
ATOM 5208 C C . ASP B 1 73 ? 0.834 54.125 15.812 1 81.38 73 ASP B C 1
ATOM 5210 O O . ASP B 1 73 ? 1.607 53.312 15.289 1 81.38 73 ASP B O 1
ATOM 5214 N N . TRP B 1 74 ? -0.011 54.844 15.109 1 80.56 74 TRP B N 1
ATOM 5215 C CA . TRP B 1 74 ? -0.335 54.562 13.727 1 80.56 74 TRP B CA 1
ATOM 5216 C C . TRP B 1 74 ? 0.785 55 12.789 1 80.56 74 TRP B C 1
ATOM 5218 O O . TRP B 1 74 ? 0.861 54.562 11.641 1 80.56 74 TRP B O 1
ATOM 5228 N N . ASP B 1 75 ? 1.718 55.844 13.227 1 81.56 75 ASP B N 1
ATOM 5229 C CA . ASP B 1 75 ? 2.801 56.344 12.375 1 81.56 75 ASP B CA 1
ATOM 5230 C C . ASP B 1 75 ? 3.734 55.188 11.961 1 81.56 75 ASP B C 1
ATOM 5232 O O . ASP B 1 75 ? 4.281 55.219 10.859 1 81.56 75 ASP B O 1
ATOM 5236 N N . ASN B 1 76 ? 3.818 54.25 12.828 1 86.12 76 ASN B N 1
ATOM 5237 C CA . ASN B 1 76 ? 4.738 53.125 12.547 1 86.12 76 ASN B CA 1
ATOM 5238 C C . ASN B 1 76 ? 4.012 51.938 11.961 1 86.12 76 ASN B C 1
ATOM 5240 O O . ASN B 1 76 ? 4.59 50.844 11.828 1 86.12 76 ASN B O 1
ATOM 5244 N N . PHE B 1 77 ? 2.828 52.156 11.562 1 84.88 77 PHE B N 1
ATOM 5245 C CA . PHE B 1 77 ? 2.023 51.031 11.07 1 84.88 77 PHE B CA 1
ATOM 5246 C C . PHE B 1 77 ? 2.525 50.562 9.711 1 84.88 77 PHE B C 1
ATOM 5248 O O . PHE B 1 77 ? 2.711 49.375 9.5 1 84.88 77 PHE B O 1
ATOM 5255 N N . TRP B 1 78 ? 2.785 51.469 8.789 1 83.06 78 TRP B N 1
ATOM 5256 C CA . TRP B 1 78 ? 3.16 51.094 7.43 1 83.06 78 TRP B CA 1
ATOM 5257 C C . TRP B 1 78 ? 4.551 50.469 7.395 1 83.06 78 TRP B C 1
ATOM 5259 O O . TRP B 1 78 ? 4.77 49.469 6.723 1 83.06 78 TRP B O 1
ATOM 5269 N N . PRO B 1 79 ? 5.488 51.062 8.195 1 86.62 79 PRO B N 1
ATOM 5270 C CA . PRO B 1 79 ? 6.793 50.375 8.25 1 86.62 79 PRO B CA 1
ATOM 5271 C C . PRO B 1 79 ? 6.715 48.969 8.844 1 86.62 79 PRO B C 1
ATOM 5273 O O . PRO B 1 79 ? 7.434 48.094 8.406 1 86.62 79 PRO B O 1
ATOM 5276 N N . MET B 1 80 ? 5.898 48.781 9.742 1 87.38 80 MET B N 1
ATOM 5277 C CA . MET B 1 80 ? 5.746 47.438 10.359 1 87.38 80 MET B CA 1
ATOM 5278 C C . MET B 1 80 ? 5.133 46.469 9.375 1 87.38 80 MET B C 1
ATOM 5280 O O . MET B 1 80 ? 5.535 45.281 9.328 1 87.38 80 MET B O 1
ATOM 5284 N N . LEU B 1 81 ? 4.242 46.938 8.625 1 85.38 81 LEU B N 1
ATOM 5285 C CA . LEU B 1 81 ? 3.631 46.062 7.633 1 85.38 81 LEU B CA 1
ATOM 5286 C C . LEU B 1 81 ? 4.633 45.688 6.543 1 85.38 81 LEU B C 1
ATOM 5288 O O . LEU B 1 81 ? 4.629 44.562 6.043 1 85.38 81 LEU B O 1
ATOM 5292 N N . SER B 1 82 ? 5.391 46.656 6.141 1 87.38 82 SER B N 1
ATOM 5293 C CA . SER B 1 82 ? 6.422 46.406 5.145 1 87.38 82 SER B CA 1
ATOM 5294 C C . SER B 1 82 ? 7.453 45.406 5.668 1 87.38 82 SER B C 1
ATOM 5296 O O . SER B 1 82 ? 7.953 44.562 4.914 1 87.38 82 SER B O 1
ATOM 5298 N N . GLN B 1 83 ? 7.789 45.5 6.953 1 89.88 83 GLN B N 1
ATOM 5299 C CA . GLN B 1 83 ? 8.703 44.531 7.562 1 89.88 83 GLN B CA 1
ATOM 5300 C C . GLN B 1 83 ? 8.094 43.125 7.586 1 89.88 83 GLN B C 1
ATOM 5302 O O . GLN B 1 83 ? 8.812 42.125 7.449 1 89.88 83 GLN B O 1
ATOM 5307 N N . PHE B 1 84 ? 6.824 43.094 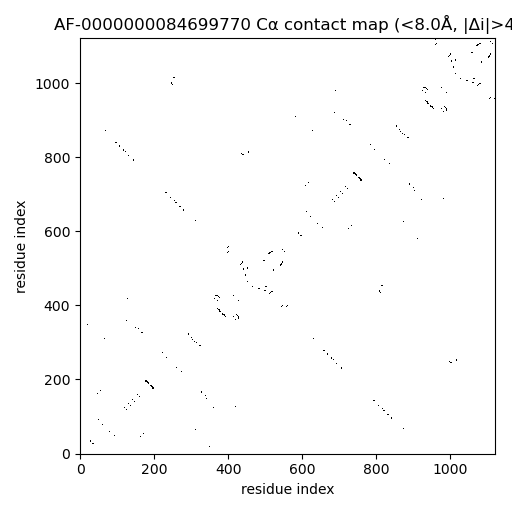7.766 1 88.25 84 PHE B N 1
ATOM 5308 C CA . PHE B 1 84 ? 6.133 41.812 7.746 1 88.25 84 PHE B CA 1
ATOM 5309 C C . PHE B 1 84 ? 6.254 41.125 6.375 1 88.25 84 PHE B C 1
ATOM 5311 O O . PHE B 1 84 ? 6.57 39.938 6.281 1 88.25 84 PHE B O 1
ATOM 5318 N N . VAL B 1 85 ? 5.984 41.906 5.359 1 86.62 85 VAL B N 1
ATOM 5319 C CA . VAL B 1 85 ? 6.051 41.375 3.998 1 86.62 85 VAL B CA 1
ATOM 5320 C C . VAL B 1 85 ? 7.465 40.875 3.699 1 86.62 85 VAL B C 1
ATOM 5322 O O . VAL B 1 85 ? 7.645 39.812 3.092 1 86.62 85 VAL B O 1
ATOM 5325 N N . LEU B 1 86 ? 8.391 41.625 4.164 1 89.56 86 LEU B N 1
ATOM 5326 C CA . LEU B 1 86 ? 9.781 41.25 3.934 1 89.56 86 LEU B CA 1
ATOM 5327 C C . LEU B 1 86 ? 10.117 39.938 4.66 1 89.56 86 LEU B C 1
ATOM 5329 O O . LEU B 1 86 ? 10.758 39.062 4.094 1 89.56 86 LEU B O 1
ATOM 5333 N N . ILE B 1 87 ? 9.727 39.812 5.902 1 91.19 87 ILE B N 1
ATOM 5334 C CA . ILE B 1 87 ? 9.992 38.594 6.688 1 91.19 87 ILE B CA 1
ATOM 5335 C C . ILE B 1 87 ? 9.32 37.406 6.027 1 91.19 87 ILE B C 1
ATOM 5337 O O . ILE B 1 87 ? 9.922 36.312 5.93 1 91.19 87 ILE B O 1
ATOM 5341 N N . MET B 1 88 ? 8.148 37.594 5.527 1 88.69 88 MET B N 1
ATOM 5342 C CA . MET B 1 88 ? 7.395 36.5 4.926 1 88.69 88 MET B CA 1
ATOM 5343 C C . MET B 1 88 ? 8.016 36.062 3.604 1 88.69 88 MET B C 1
ATOM 5345 O O . MET B 1 88 ? 8.031 34.875 3.275 1 88.69 88 MET B O 1
ATOM 5349 N N . VAL B 1 89 ? 8.469 37.031 2.816 1 89.31 89 VAL B N 1
ATOM 5350 C CA . VAL B 1 89 ? 9.109 36.719 1.546 1 89.31 89 VAL B CA 1
ATOM 5351 C C . VAL B 1 89 ? 10.398 35.938 1.797 1 89.31 89 VAL B C 1
ATOM 5353 O O . VAL B 1 89 ? 10.672 34.938 1.124 1 89.31 89 VAL B O 1
ATOM 5356 N N . VAL B 1 90 ? 11.141 36.375 2.752 1 91.69 90 VAL B N 1
ATOM 5357 C CA . VAL B 1 90 ? 12.383 35.688 3.08 1 91.69 90 VAL B CA 1
ATOM 5358 C C . VAL B 1 90 ? 12.078 34.312 3.609 1 91.69 90 VAL B C 1
ATOM 5360 O O . VAL B 1 90 ? 12.734 33.312 3.221 1 91.69 90 VAL B O 1
ATOM 5363 N N . TYR B 1 91 ? 11.086 34.156 4.48 1 90.25 91 TYR B N 1
ATOM 5364 C CA . TYR B 1 91 ? 10.703 32.875 5.027 1 90.25 91 TYR B CA 1
ATOM 5365 C C . TYR B 1 91 ? 10.297 31.906 3.914 1 90.25 91 TYR B C 1
ATOM 5367 O O . TYR B 1 91 ? 10.773 30.781 3.867 1 90.25 91 TYR B O 1
ATOM 5375 N N . SER B 1 92 ? 9.445 32.406 3.049 1 89.5 92 SER B N 1
ATOM 5376 C CA . SER B 1 92 ? 8.945 31.578 1.971 1 89.5 92 SER B CA 1
ATOM 5377 C C . SER B 1 92 ? 10.07 31.141 1.043 1 89.5 92 SER B C 1
ATOM 5379 O O . SER B 1 92 ? 10.102 29.984 0.589 1 89.5 92 SER B O 1
ATOM 5381 N N . SER B 1 93 ? 10.969 32.031 0.786 1 91.88 93 SER B N 1
ATOM 5382 C CA . SER B 1 93 ? 12.102 31.703 -0.078 1 91.88 93 SER B CA 1
ATOM 5383 C C . SER B 1 93 ? 13.008 30.672 0.566 1 91.88 93 SER B C 1
ATOM 5385 O O . SER B 1 93 ? 13.406 29.703 -0.08 1 91.88 93 SER B O 1
ATOM 5387 N N . VAL B 1 94 ? 13.312 30.875 1.815 1 92.75 94 VAL B N 1
ATOM 5388 C CA . VAL B 1 94 ? 14.18 29.938 2.531 1 92.75 94 VAL B CA 1
ATOM 5389 C C . VAL B 1 94 ? 13.508 28.578 2.635 1 92.75 94 VAL B C 1
ATOM 5391 O O . VAL B 1 94 ? 14.156 27.547 2.443 1 92.75 94 VAL B O 1
ATOM 5394 N N . ASP B 1 95 ? 12.273 28.609 2.896 1 90.69 95 ASP B N 1
ATOM 5395 C CA . ASP B 1 95 ? 11.516 27.359 3.025 1 90.69 95 ASP B CA 1
ATOM 5396 C C . ASP B 1 95 ? 11.5 26.594 1.708 1 90.69 95 ASP B C 1
ATOM 5398 O O . ASP B 1 95 ? 11.648 25.375 1.698 1 90.69 95 ASP B O 1
ATOM 5402 N N . LEU B 1 96 ? 11.375 27.328 0.615 1 90.81 96 LEU B N 1
ATOM 5403 C CA . LEU B 1 96 ? 11.328 26.719 -0.707 1 90.81 96 LEU B CA 1
ATOM 5404 C C . LEU B 1 96 ? 12.688 26.125 -1.074 1 90.81 96 LEU B C 1
ATOM 5406 O O . LEU B 1 96 ? 12.766 25 -1.586 1 90.81 96 LEU B O 1
ATOM 5410 N N . ILE B 1 97 ? 13.688 26.859 -0.785 1 93.94 97 ILE B N 1
ATOM 5411 C CA . ILE B 1 97 ? 15.031 26.391 -1.116 1 93.94 97 ILE B CA 1
ATOM 5412 C C . ILE B 1 97 ? 15.383 25.172 -0.265 1 93.94 97 ILE B C 1
ATOM 5414 O O . ILE B 1 97 ? 15.961 24.203 -0.767 1 93.94 97 ILE B O 1
ATOM 5418 N N . GLU B 1 98 ? 15.07 25.234 0.938 1 92.62 98 GLU B N 1
ATOM 5419 C CA . GLU B 1 98 ? 15.336 24.109 1.826 1 92.62 98 GLU B CA 1
ATOM 5420 C C . GLU B 1 98 ? 14.609 22.844 1.356 1 92.62 98 GLU B C 1
ATOM 5422 O O . GLU B 1 98 ? 15.172 21.75 1.367 1 92.62 98 GLU B O 1
ATOM 5427 N N . GLU B 1 99 ? 13.359 23.031 1.026 1 90.94 99 GLU B N 1
ATOM 5428 C CA . GLU B 1 99 ? 12.57 21.891 0.56 1 90.94 99 GLU B CA 1
ATOM 5429 C C . GLU B 1 99 ? 13.164 21.297 -0.711 1 90.94 99 GLU B C 1
ATOM 5431 O O . GLU B 1 99 ? 13.234 20.078 -0.854 1 90.94 99 GLU B O 1
ATOM 5436 N N . TYR B 1 100 ? 13.57 22.156 -1.591 1 92.31 100 TYR B N 1
ATOM 5437 C CA . TYR B 1 100 ? 14.172 21.703 -2.84 1 92.31 100 TYR B CA 1
ATOM 5438 C C . TYR B 1 100 ? 15.453 20.922 -2.574 1 92.31 100 TYR B C 1
ATOM 5440 O O . TYR B 1 100 ? 15.656 19.844 -3.133 1 92.31 100 TYR B O 1
ATOM 5448 N N . LEU B 1 101 ? 16.281 21.453 -1.799 1 93.12 101 LEU B N 1
ATOM 5449 C CA . LEU B 1 101 ? 17.562 20.812 -1.506 1 93.12 101 LEU B CA 1
ATOM 5450 C C . LEU B 1 101 ? 17.359 19.516 -0.751 1 93.12 101 LEU B C 1
ATOM 5452 O O . LEU B 1 101 ? 18.078 18.547 -0.97 1 93.12 101 LEU B O 1
ATOM 5456 N N . ARG B 1 102 ? 16.422 19.516 0.148 1 91.75 102 ARG B N 1
ATOM 5457 C CA . ARG B 1 102 ? 16.109 18.297 0.894 1 91.75 102 ARG B CA 1
ATOM 5458 C C . ARG B 1 102 ? 15.633 17.188 -0.039 1 91.75 102 ARG B C 1
ATOM 5460 O O . ARG B 1 102 ? 16.047 16.031 0.101 1 91.75 102 ARG B O 1
ATOM 5467 N N . ARG B 1 103 ? 14.82 17.531 -0.988 1 91 103 ARG B N 1
ATOM 5468 C CA . ARG B 1 103 ? 14.312 16.562 -1.947 1 91 103 ARG B CA 1
ATOM 5469 C C . ARG B 1 103 ? 15.422 16.047 -2.848 1 91 103 ARG B C 1
ATOM 5471 O O . ARG B 1 103 ? 15.453 14.859 -3.189 1 91 103 ARG B O 1
ATOM 5478 N N . THR B 1 104 ? 16.297 16.938 -3.219 1 91.31 104 THR B N 1
ATOM 5479 C CA . THR B 1 104 ? 17.438 16.547 -4.055 1 91.31 104 THR B CA 1
ATOM 5480 C C . THR B 1 104 ? 18.359 15.609 -3.301 1 91.31 104 THR B C 1
ATOM 5482 O O . THR B 1 104 ? 18.844 14.625 -3.861 1 91.31 104 THR B O 1
ATOM 5485 N N . LEU B 1 105 ? 18.547 15.914 -2.076 1 91.06 105 LEU B N 1
ATOM 5486 C CA . LEU B 1 105 ? 19.391 15.055 -1.258 1 91.06 105 LEU B CA 1
ATOM 5487 C C . LEU B 1 105 ? 18.766 13.672 -1.091 1 91.06 105 LEU B C 1
ATOM 5489 O O . LEU B 1 105 ? 19.453 12.656 -1.133 1 91.06 105 LEU B O 1
ATOM 5493 N N . ARG B 1 106 ? 17.516 13.656 -0.899 1 91.44 106 ARG B N 1
ATOM 5494 C CA . ARG B 1 106 ? 16.781 12.414 -0.691 1 91.44 106 ARG B CA 1
ATOM 5495 C C . ARG B 1 106 ? 16.938 11.477 -1.885 1 91.44 106 ARG B C 1
ATOM 5497 O O . ARG B 1 106 ? 17.266 10.305 -1.72 1 91.44 106 ARG B O 1
ATOM 5504 N N . ILE B 1 107 ? 16.734 12 -3.066 1 91.69 107 ILE B N 1
ATOM 5505 C CA . ILE B 1 107 ? 16.734 11.148 -4.246 1 91.69 107 ILE B CA 1
ATOM 5506 C C . ILE B 1 107 ? 18.172 10.727 -4.582 1 91.69 107 ILE B C 1
ATOM 5508 O O . ILE B 1 107 ? 18.406 9.617 -5.062 1 91.69 107 ILE B O 1
ATOM 5512 N N . ARG B 1 108 ? 19.141 11.594 -4.398 1 91.06 108 ARG B N 1
ATOM 5513 C CA . ARG B 1 108 ? 20.531 11.25 -4.66 1 91.06 108 ARG B CA 1
ATOM 5514 C C . ARG B 1 108 ? 21.016 10.164 -3.701 1 91.06 108 ARG B C 1
ATOM 5516 O O . ARG B 1 108 ? 21.719 9.242 -4.105 1 91.06 108 ARG B O 1
ATOM 5523 N N . TRP B 1 109 ? 20.656 10.367 -2.477 1 91.38 109 TRP B N 1
ATOM 5524 C CA . TRP B 1 109 ? 21.016 9.359 -1.488 1 91.38 109 TRP B CA 1
ATOM 5525 C C . TRP B 1 109 ? 20.359 8.023 -1.815 1 91.38 109 TRP B C 1
ATOM 5527 O O . TRP B 1 109 ? 21 6.973 -1.746 1 91.38 109 TRP B O 1
ATOM 5537 N N . ARG B 1 110 ? 19.094 8.016 -2.127 1 92.5 110 ARG B N 1
ATOM 5538 C CA . ARG B 1 110 ? 18.375 6.797 -2.502 1 92.5 110 ARG B CA 1
ATOM 5539 C C . ARG B 1 110 ? 19.016 6.145 -3.725 1 92.5 110 ARG B C 1
ATOM 5541 O O . ARG B 1 110 ? 19.156 4.922 -3.777 1 92.5 110 ARG B O 1
ATOM 5548 N N . GLY B 1 111 ? 19.344 7.023 -4.672 1 92.44 111 GLY B N 1
ATOM 5549 C CA . GLY B 1 111 ? 19.984 6.504 -5.875 1 92.44 111 GLY B CA 1
ATOM 5550 C C . GLY B 1 111 ? 21.297 5.793 -5.602 1 92.44 111 GLY B C 1
ATOM 5551 O O . GLY B 1 111 ? 21.547 4.715 -6.141 1 92.44 111 GLY B O 1
ATOM 5552 N N . TRP B 1 112 ? 22.062 6.328 -4.805 1 91.25 112 TRP B N 1
ATOM 5553 C CA . TRP B 1 112 ? 23.359 5.746 -4.473 1 91.25 112 TRP B CA 1
ATOM 5554 C C . TRP B 1 112 ? 23.188 4.426 -3.729 1 91.25 112 TRP B C 1
ATOM 5556 O O . TRP B 1 112 ? 23.844 3.436 -4.047 1 91.25 112 TRP B O 1
ATOM 5566 N N . LEU B 1 113 ? 22.359 4.426 -2.725 1 91.94 113 LEU B N 1
ATOM 5567 C CA . LEU B 1 113 ? 22.141 3.217 -1.933 1 91.94 113 LEU B CA 1
ATOM 5568 C C . LEU B 1 113 ? 21.516 2.113 -2.781 1 91.94 113 LEU B C 1
ATOM 5570 O O . LEU B 1 113 ? 21.875 0.939 -2.631 1 91.94 113 LEU B O 1
ATOM 5574 N N . THR B 1 114 ? 20.562 2.48 -3.586 1 94.06 114 THR B N 1
ATOM 5575 C CA . THR B 1 114 ? 19.922 1.5 -4.457 1 94.06 114 THR B CA 1
ATOM 5576 C C . THR B 1 114 ? 20.953 0.869 -5.398 1 94.06 114 THR B C 1
ATOM 5578 O O . THR B 1 114 ? 20.953 -0.35 -5.586 1 94.06 114 THR B O 1
ATOM 5581 N N . GLU B 1 115 ? 21.75 1.66 -5.977 1 92.31 115 GLU B N 1
ATOM 5582 C CA . GLU B 1 115 ? 22.781 1.146 -6.879 1 92.31 115 GLU B CA 1
ATOM 5583 C C . GLU B 1 115 ? 23.75 0.223 -6.145 1 92.31 115 GLU B C 1
ATOM 5585 O O . GLU B 1 115 ? 24.156 -0.809 -6.68 1 92.31 115 GLU B O 1
ATOM 5590 N N . ARG B 1 116 ? 24.094 0.572 -5.012 1 90.38 116 ARG B N 1
ATOM 5591 C CA . ARG B 1 116 ? 25 -0.243 -4.219 1 90.38 116 ARG B CA 1
ATOM 5592 C C . ARG B 1 116 ? 24.391 -1.604 -3.904 1 90.38 116 ARG B C 1
ATOM 5594 O O . ARG B 1 116 ? 25.031 -2.639 -4.094 1 90.38 116 ARG B O 1
ATOM 5601 N N . PHE B 1 117 ? 23.188 -1.625 -3.441 1 92.69 117 PHE B N 1
ATOM 5602 C CA . PHE B 1 117 ? 22.531 -2.873 -3.068 1 92.69 117 PHE B CA 1
ATOM 5603 C C . PHE B 1 117 ? 22.234 -3.721 -4.301 1 92.69 117 PHE B C 1
ATOM 5605 O O . PHE B 1 117 ? 22.328 -4.949 -4.254 1 92.69 117 PHE B O 1
ATOM 5612 N N . LEU B 1 118 ? 21.859 -3.012 -5.344 1 94.62 118 LEU B N 1
ATOM 5613 C CA . LEU B 1 118 ? 21.609 -3.74 -6.582 1 94.62 118 LEU B CA 1
ATOM 5614 C C . LEU B 1 118 ? 22.891 -4.418 -7.082 1 94.62 118 LEU B C 1
ATOM 5616 O O . LEU B 1 118 ? 22.859 -5.582 -7.484 1 94.62 118 LEU B O 1
ATOM 5620 N N . THR B 1 119 ? 23.953 -3.719 -7.09 1 92.5 119 THR B N 1
ATOM 5621 C CA . THR B 1 119 ? 25.234 -4.266 -7.543 1 92.5 119 THR B CA 1
ATOM 5622 C C . THR B 1 119 ? 25.672 -5.422 -6.652 1 92.5 119 THR B C 1
ATOM 5624 O O . THR B 1 119 ? 26.188 -6.434 -7.145 1 92.5 119 THR B O 1
ATOM 5627 N N . GLN B 1 120 ? 25.422 -5.285 -5.406 1 90.25 120 GLN B N 1
ATOM 5628 C CA . GLN B 1 120 ? 25.781 -6.352 -4.477 1 90.25 120 GLN B CA 1
ATOM 5629 C C . GLN B 1 120 ? 24.891 -7.57 -4.668 1 90.25 120 GLN B C 1
ATOM 5631 O O . GLN B 1 120 ? 25.359 -8.711 -4.602 1 90.25 120 GLN B O 1
ATOM 5636 N N . TRP B 1 121 ? 23.656 -7.344 -4.867 1 92.12 121 TRP B N 1
ATOM 5637 C CA . TRP B 1 121 ? 22.672 -8.414 -4.996 1 92.12 121 TRP B CA 1
ATOM 5638 C C . TRP B 1 121 ? 22.828 -9.148 -6.32 1 92.12 121 TRP B C 1
ATOM 5640 O O . TRP B 1 121 ? 22.688 -10.375 -6.379 1 92.12 121 TRP B O 1
ATOM 5650 N N . LEU B 1 122 ? 23.219 -8.406 -7.395 1 92 122 LEU B N 1
ATOM 5651 C CA . LEU B 1 122 ? 23.25 -8.984 -8.734 1 92 122 LEU B CA 1
ATOM 5652 C C . LEU B 1 122 ? 24.672 -9.289 -9.164 1 92 122 LEU B C 1
ATOM 5654 O O . LEU B 1 122 ? 24.922 -9.531 -10.352 1 92 122 LEU B O 1
ATOM 5658 N N . SER B 1 123 ? 25.516 -9.367 -8.211 1 86.75 123 SER B N 1
ATOM 5659 C CA . SER B 1 123 ? 26.891 -9.711 -8.555 1 86.75 123 SER B CA 1
ATOM 5660 C C . SER B 1 123 ? 27.281 -11.07 -7.984 1 86.75 123 SER B C 1
ATOM 5662 O O . SER B 1 123 ? 26.734 -11.508 -6.969 1 86.75 123 SER B O 1
ATOM 5664 N N . HIS B 1 124 ? 28.078 -11.789 -8.68 1 81.44 124 HIS B N 1
ATOM 5665 C CA . HIS B 1 124 ? 28.734 -13.016 -8.234 1 81.44 124 HIS B CA 1
ATOM 5666 C C . HIS B 1 124 ? 27.703 -14.109 -7.934 1 81.44 124 HIS B C 1
ATOM 5668 O O . HIS B 1 124 ? 27.828 -14.828 -6.941 1 81.44 124 HIS B O 1
ATOM 5674 N N . LYS B 1 125 ? 26.719 -14.148 -8.688 1 84 125 LYS B N 1
ATOM 5675 C CA . LYS B 1 125 ? 25.703 -15.188 -8.602 1 84 125 LYS B CA 1
ATOM 5676 C C . LYS B 1 125 ? 25.062 -15.211 -7.215 1 84 125 LYS B C 1
ATOM 5678 O O . LYS B 1 125 ? 24.609 -16.266 -6.754 1 84 125 LYS B O 1
ATOM 5683 N N . ARG B 1 126 ? 25.062 -14.117 -6.57 1 86.44 126 ARG B N 1
ATOM 5684 C CA . ARG B 1 126 ? 24.531 -14.023 -5.215 1 86.44 126 ARG B CA 1
ATOM 5685 C C . ARG B 1 126 ? 23 -14.117 -5.215 1 86.44 126 ARG B C 1
ATOM 5687 O O . ARG B 1 126 ? 22.406 -14.484 -4.203 1 86.44 126 ARG B O 1
ATOM 5694 N N . ILE B 1 127 ? 22.406 -13.758 -6.352 1 89.12 127 ILE B N 1
ATOM 5695 C CA . ILE B 1 127 ? 20.953 -13.695 -6.402 1 89.12 127 ILE B CA 1
ATOM 5696 C C . ILE B 1 127 ? 20.359 -15.062 -6.066 1 89.12 127 ILE B C 1
ATOM 5698 O O . ILE B 1 127 ? 19.453 -15.156 -5.238 1 89.12 127 ILE B O 1
ATOM 5702 N N . TYR B 1 128 ? 20.922 -16.094 -6.641 1 88.12 128 TYR B N 1
ATOM 5703 C CA . TYR B 1 128 ? 20.406 -17.438 -6.398 1 88.12 128 TYR B CA 1
ATOM 5704 C C . TYR B 1 128 ? 20.859 -17.953 -5.043 1 88.12 128 TYR B C 1
ATOM 5706 O O . TYR B 1 128 ? 20.094 -18.578 -4.316 1 88.12 128 TYR B O 1
ATOM 5714 N N . ARG B 1 129 ? 22.047 -17.766 -4.707 1 86.75 129 ARG B N 1
ATOM 5715 C CA . ARG B 1 129 ? 22.594 -18.266 -3.451 1 86.75 129 ARG B CA 1
ATOM 5716 C C . ARG B 1 129 ? 21.875 -17.672 -2.254 1 86.75 129 ARG B C 1
ATOM 5718 O O . ARG B 1 129 ? 21.672 -18.344 -1.24 1 86.75 129 ARG B O 1
ATOM 5725 N N . HIS B 1 130 ? 21.656 -16.406 -2.451 1 87.94 130 HIS B N 1
ATOM 5726 C CA . HIS B 1 130 ? 20.891 -15.766 -1.386 1 87.94 130 HIS B CA 1
ATOM 5727 C C . HIS B 1 130 ? 19.531 -16.438 -1.201 1 87.94 130 HIS B C 1
ATOM 5729 O O . HIS B 1 130 ? 19.078 -16.641 -0.07 1 87.94 130 HIS B O 1
ATOM 5735 N N . GLN B 1 131 ? 18.828 -16.719 -2.242 1 84 131 GLN B N 1
ATOM 5736 C CA . GLN B 1 131 ? 17.516 -17.344 -2.191 1 84 131 GLN B CA 1
ATOM 5737 C C . GLN B 1 131 ? 17.609 -18.75 -1.606 1 84 131 GLN B C 1
ATOM 5739 O O . GLN B 1 131 ? 16.703 -19.203 -0.91 1 84 131 GLN B O 1
ATOM 5744 N N . LEU B 1 132 ? 18.641 -19.422 -1.925 1 80.5 132 LEU B N 1
ATOM 5745 C CA . LEU B 1 132 ? 18.859 -20.797 -1.472 1 80.5 132 LEU B CA 1
ATOM 5746 C C . LEU B 1 132 ? 19.125 -20.844 0.029 1 80.5 132 LEU B C 1
ATOM 5748 O O . LEU B 1 132 ? 18.578 -21.688 0.741 1 80.5 132 LEU B O 1
ATOM 5752 N N . LEU B 1 133 ? 19.969 -20.047 0.453 1 78.12 133 LEU B N 1
ATOM 5753 C CA . LEU B 1 133 ? 20.438 -20.062 1.83 1 78.12 133 LEU B CA 1
ATOM 5754 C C . LEU B 1 133 ? 19.422 -19.438 2.775 1 78.12 133 LEU B C 1
ATOM 5756 O O . LEU B 1 133 ? 19.297 -19.875 3.926 1 78.12 133 LEU B O 1
ATOM 5760 N N . TYR B 1 134 ? 18.828 -18.469 2.234 1 77.56 134 TYR B N 1
ATOM 5761 C CA . TYR B 1 134 ? 17.906 -17.734 3.102 1 77.56 134 TYR B CA 1
ATOM 5762 C C . TYR B 1 134 ? 16.484 -17.797 2.555 1 77.56 134 TYR B C 1
ATOM 5764 O O . TYR B 1 134 ? 15.914 -16.766 2.193 1 77.56 134 TYR B O 1
ATOM 5772 N N . LYS B 1 135 ? 15.875 -19 2.553 1 65.56 135 LYS B N 1
ATOM 5773 C CA . LYS B 1 135 ? 14.547 -19.219 1.997 1 65.56 135 LYS B CA 1
ATOM 5774 C C . LYS B 1 135 ? 13.484 -18.422 2.754 1 65.56 135 LYS B C 1
ATOM 5776 O O . LYS B 1 135 ? 12.523 -17.938 2.158 1 65.56 135 LYS B O 1
ATOM 5781 N N . GLU B 1 136 ? 13.734 -18.594 4.035 1 55.12 136 GLU B N 1
ATOM 5782 C CA . GLU B 1 136 ? 12.719 -17.953 4.867 1 55.12 136 GLU B CA 1
ATOM 5783 C C . GLU B 1 136 ? 12.828 -16.422 4.793 1 55.12 136 GLU B C 1
ATOM 5785 O O . GLU B 1 136 ? 11.914 -15.719 5.223 1 55.12 136 GLU B O 1
ATOM 5790 N N . SER B 1 137 ? 14.094 -16.297 4.34 1 54.97 137 SER B N 1
ATOM 5791 C CA . SER B 1 137 ? 14.414 -14.867 4.418 1 54.97 137 SER B CA 1
ATOM 5792 C C . SER B 1 137 ? 13.594 -14.062 3.42 1 54.97 137 SER B C 1
ATOM 5794 O O . SER B 1 137 ? 13.156 -14.594 2.393 1 54.97 137 SER B O 1
ATOM 5796 N N . ASP B 1 138 ? 13.188 -12.945 3.703 1 61.38 138 ASP B N 1
ATOM 5797 C CA . ASP B 1 138 ? 12.336 -11.82 3.324 1 61.38 138 ASP B CA 1
ATOM 5798 C C . ASP B 1 138 ? 12.461 -11.516 1.834 1 61.38 138 ASP B C 1
ATOM 5800 O O . ASP B 1 138 ? 13.336 -12.062 1.154 1 61.38 138 ASP B O 1
ATOM 5804 N N . ASN B 1 139 ? 11.805 -10.594 1.207 1 77.5 139 ASN B N 1
ATOM 5805 C CA . ASN B 1 139 ? 11.484 -10 -0.086 1 77.5 139 ASN B CA 1
ATOM 5806 C C . ASN B 1 139 ? 12.531 -8.961 -0.5 1 77.5 139 ASN B C 1
ATOM 5808 O O . ASN B 1 139 ? 12.328 -7.762 -0.313 1 77.5 139 ASN B O 1
ATOM 5812 N N . PRO B 1 140 ? 13.922 -9.625 -1.047 1 86 140 PRO B N 1
ATOM 5813 C CA . PRO B 1 140 ? 14.93 -8.664 -1.489 1 86 140 PRO B CA 1
ATOM 5814 C C . PRO B 1 140 ? 14.352 -7.555 -2.369 1 86 140 PRO B C 1
ATOM 5816 O O . PRO B 1 140 ? 14.836 -6.422 -2.336 1 86 140 PRO B O 1
ATOM 5819 N N . ASP B 1 141 ? 13.414 -7.902 -3.152 1 87.06 141 ASP B N 1
ATOM 5820 C CA . ASP B 1 141 ? 12.781 -6.914 -4.016 1 87.06 141 ASP B CA 1
ATOM 5821 C C . ASP B 1 141 ? 12.172 -5.781 -3.195 1 87.06 141 ASP B C 1
ATOM 5823 O O . ASP B 1 141 ? 12.305 -4.605 -3.549 1 87.06 141 ASP B O 1
ATOM 5827 N N . GLN B 1 142 ? 11.656 -6.168 -2.086 1 86 142 GLN B N 1
ATOM 5828 C CA . GLN B 1 142 ? 11.055 -5.16 -1.218 1 86 142 GLN B CA 1
ATOM 5829 C C . GLN B 1 142 ? 12.125 -4.352 -0.491 1 86 142 GLN B C 1
ATOM 5831 O O . GLN B 1 142 ? 11.953 -3.152 -0.259 1 86 142 GLN B O 1
ATOM 5836 N N . ARG B 1 143 ? 13.18 -5.008 -0.124 1 90.31 143 ARG B N 1
ATOM 5837 C CA . ARG B 1 143 ? 14.266 -4.309 0.552 1 90.31 143 ARG B CA 1
ATOM 5838 C C . ARG B 1 143 ? 14.852 -3.213 -0.337 1 90.31 143 ARG B C 1
ATOM 5840 O O . ARG B 1 143 ? 15.008 -2.072 0.101 1 90.31 143 ARG B O 1
ATOM 5847 N N . ILE B 1 144 ? 14.969 -3.52 -1.567 1 92.5 144 ILE B N 1
ATOM 5848 C CA . ILE B 1 144 ? 15.641 -2.602 -2.477 1 92.5 144 ILE B CA 1
ATOM 5849 C C . ILE B 1 144 ? 14.656 -1.544 -2.969 1 92.5 144 ILE B C 1
ATOM 5851 O O . ILE B 1 144 ? 14.984 -0.355 -3.014 1 92.5 144 ILE B O 1
ATOM 5855 N N . ALA B 1 145 ? 13.5 -1.977 -3.248 1 90.25 145 ALA B N 1
ATOM 5856 C CA . ALA B 1 145 ? 12.539 -1.069 -3.871 1 90.25 145 ALA B CA 1
ATOM 5857 C C . ALA B 1 145 ? 11.883 -0.171 -2.828 1 90.25 145 ALA B C 1
ATOM 5859 O O . ALA B 1 145 ? 11.641 1.012 -3.084 1 90.25 145 ALA B O 1
ATOM 5860 N N . GLN B 1 146 ? 11.641 -0.694 -1.642 1 89.5 146 GLN B N 1
ATOM 5861 C CA . GLN B 1 146 ? 10.789 0.038 -0.709 1 89.5 146 GLN B CA 1
ATOM 5862 C C . GLN B 1 146 ? 11.562 0.432 0.546 1 89.5 146 GLN B C 1
ATOM 5864 O O . GLN B 1 146 ? 11.508 1.584 0.982 1 89.5 146 GLN B O 1
ATOM 5869 N N . ASP B 1 147 ? 12.227 -0.453 1.152 1 90 147 ASP B N 1
ATOM 5870 C CA . ASP B 1 147 ? 12.883 -0.191 2.43 1 90 147 ASP B CA 1
ATOM 5871 C C . ASP B 1 147 ? 13.953 0.887 2.285 1 90 147 ASP B C 1
ATOM 5873 O O . ASP B 1 147 ? 14.117 1.729 3.17 1 90 147 ASP B O 1
ATOM 5877 N N . ILE B 1 148 ? 14.68 0.822 1.204 1 93.62 148 ILE B N 1
ATOM 5878 C CA . ILE B 1 148 ? 15.711 1.829 0.988 1 93.62 148 ILE B CA 1
ATOM 5879 C C . ILE B 1 148 ? 15.07 3.211 0.887 1 93.62 148 ILE B C 1
ATOM 5881 O O . ILE B 1 148 ? 15.57 4.176 1.47 1 93.62 148 ILE B O 1
ATOM 5885 N N . LYS B 1 149 ? 14.023 3.268 0.138 1 93.31 149 LYS B N 1
ATOM 5886 C CA . LYS B 1 149 ? 13.289 4.523 0.006 1 93.31 149 LYS B CA 1
ATOM 5887 C C . LYS B 1 149 ? 12.82 5.031 1.366 1 93.31 149 LYS B C 1
ATOM 5889 O O . LYS B 1 149 ? 13.023 6.199 1.701 1 93.31 149 LYS B O 1
ATOM 5894 N N . GLU B 1 150 ? 12.258 4.207 2.146 1 91.25 150 GLU B N 1
ATOM 5895 C CA . GLU B 1 150 ? 11.742 4.57 3.461 1 91.25 150 GLU B CA 1
ATOM 5896 C C . GLU B 1 150 ? 12.867 4.965 4.41 1 91.25 150 GLU B C 1
ATOM 5898 O O . GLU B 1 150 ? 12.711 5.887 5.215 1 91.25 150 GLU B O 1
ATOM 5903 N N . PHE B 1 151 ? 13.953 4.254 4.316 1 92.81 151 PHE B N 1
ATOM 5904 C CA . PHE B 1 151 ? 15.102 4.559 5.152 1 92.81 151 PHE B CA 1
ATOM 5905 C C . PHE B 1 151 ? 15.602 5.977 4.891 1 92.81 151 PHE B C 1
ATOM 5907 O O . PHE B 1 151 ? 15.828 6.742 5.832 1 92.81 151 PHE B O 1
ATOM 5914 N N . CYS B 1 152 ? 15.789 6.285 3.637 1 92.06 152 CYS B N 1
ATOM 5915 C CA . CYS B 1 152 ? 16.281 7.609 3.277 1 92.06 152 CYS B CA 1
ATOM 5916 C C . CYS B 1 152 ? 15.297 8.695 3.678 1 92.06 152 CYS B C 1
ATOM 5918 O O . CYS B 1 152 ? 15.68 9.711 4.254 1 92.06 152 CYS B O 1
ATOM 5920 N N . ASP B 1 153 ? 14.039 8.398 3.443 1 91.94 153 ASP B N 1
ATOM 5921 C CA . ASP B 1 153 ? 12.992 9.375 3.756 1 91.94 153 ASP B CA 1
ATOM 5922 C C . ASP B 1 153 ? 12.891 9.602 5.262 1 91.94 153 ASP B C 1
ATOM 5924 O O . ASP B 1 153 ? 12.906 10.742 5.727 1 91.94 153 ASP B O 1
ATOM 5928 N N . GLN B 1 154 ? 12.805 8.594 5.977 1 91.12 154 GLN B N 1
ATOM 5929 C CA . GLN B 1 154 ? 12.594 8.695 7.414 1 91.12 154 GLN B CA 1
ATOM 5930 C C . GLN B 1 154 ? 13.836 9.211 8.125 1 91.12 154 GLN B C 1
ATOM 5932 O O . GLN B 1 154 ? 13.734 9.938 9.117 1 91.12 154 GLN B O 1
ATOM 5937 N N . THR B 1 155 ? 15.031 8.812 7.66 1 90.56 155 THR B N 1
ATOM 5938 C CA . THR B 1 155 ? 16.266 9.305 8.266 1 90.56 155 THR B CA 1
ATOM 5939 C C . THR B 1 155 ? 16.375 10.82 8.125 1 90.56 155 THR B C 1
ATOM 5941 O O . THR B 1 155 ? 16.688 11.516 9.086 1 90.56 155 THR B O 1
ATOM 5944 N N . LEU B 1 156 ? 16.078 11.242 6.961 1 89.88 156 LEU B N 1
ATOM 5945 C CA . LEU B 1 156 ? 16.156 12.68 6.734 1 89.88 156 LEU B CA 1
ATOM 5946 C C . LEU B 1 156 ? 15.055 13.414 7.48 1 89.88 156 LEU B C 1
ATOM 5948 O O . LEU B 1 156 ? 15.289 14.469 8.078 1 89.88 156 LEU B O 1
ATOM 5952 N N . GLN B 1 157 ? 13.82 12.906 7.441 1 90.81 157 GLN B N 1
ATOM 5953 C CA . GLN B 1 157 ? 12.695 13.539 8.117 1 90.81 157 GLN B CA 1
ATOM 5954 C C . GLN B 1 157 ? 12.906 13.586 9.625 1 90.81 157 GLN B C 1
ATOM 5956 O O . GLN B 1 157 ? 12.727 14.633 10.25 1 90.81 157 GLN B O 1
ATOM 5961 N N . LEU B 1 158 ? 13.336 12.477 10.219 1 90.19 158 LEU B N 1
ATOM 5962 C CA . LEU B 1 158 ? 13.555 12.398 11.656 1 90.19 158 LEU B CA 1
ATOM 5963 C C . LEU B 1 158 ? 14.789 13.203 12.062 1 90.19 158 LEU B C 1
ATOM 5965 O O . LEU B 1 158 ? 14.766 13.914 13.07 1 90.19 158 LEU B O 1
ATOM 5969 N N . GLY B 1 159 ? 15.859 13.07 11.242 1 89.75 159 GLY B N 1
ATOM 5970 C CA . GLY B 1 159 ? 17.078 13.82 11.531 1 89.75 159 GLY B CA 1
ATOM 5971 C C . GLY B 1 159 ? 16.859 15.328 11.492 1 89.75 159 GLY B C 1
ATOM 5972 O O . GLY B 1 159 ? 17.203 16.031 12.438 1 89.75 159 GLY B O 1
ATOM 5973 N N . LEU B 1 160 ? 16.328 15.797 10.461 1 90.06 160 LEU B N 1
ATOM 5974 C CA . LEU B 1 160 ? 16.078 17.234 10.312 1 90.06 160 LEU B CA 1
ATOM 5975 C C . LEU B 1 160 ? 14.992 17.703 11.273 1 90.06 160 LEU B C 1
ATOM 5977 O O . LEU B 1 160 ? 15.039 18.828 11.766 1 90.06 160 LEU B O 1
ATOM 5981 N N . GLY B 1 161 ? 13.984 16.844 11.453 1 88.75 161 GLY B N 1
ATOM 5982 C CA . GLY B 1 161 ? 12.953 17.172 12.43 1 88.75 161 GLY B CA 1
ATOM 5983 C C . GLY B 1 161 ? 13.5 17.344 13.828 1 88.75 161 GLY B C 1
ATOM 5984 O O . GLY B 1 161 ? 13.117 18.281 14.547 1 88.75 161 GLY B O 1
ATOM 5985 N N . LEU B 1 162 ? 14.375 16.484 14.203 1 90.56 162 LEU B N 1
ATOM 5986 C CA . LEU B 1 162 ? 15.008 16.562 15.516 1 90.56 162 LEU B CA 1
ATOM 5987 C C . LEU B 1 162 ? 15.828 17.844 15.641 1 90.56 162 LEU B C 1
ATOM 5989 O O . LEU B 1 162 ? 15.773 18.531 16.656 1 90.56 162 LEU B O 1
ATOM 5993 N N . LEU B 1 163 ? 16.547 18.125 14.648 1 90.06 163 LEU B N 1
ATOM 5994 C CA . LEU B 1 163 ? 17.375 19.344 14.656 1 90.06 163 LEU B CA 1
ATOM 5995 C C . LEU B 1 163 ? 16.5 20.578 14.789 1 90.06 163 LEU B C 1
ATOM 5997 O O . LEU B 1 163 ? 16.812 21.484 15.562 1 90.06 163 LEU B O 1
ATOM 6001 N N . ARG B 1 164 ? 15.398 20.578 14.07 1 89.5 164 ARG B N 1
ATOM 6002 C CA . ARG B 1 164 ? 14.477 21.719 14.125 1 89.5 164 ARG B CA 1
ATOM 6003 C C . ARG B 1 164 ? 13.852 21.844 15.516 1 89.5 164 ARG B C 1
ATOM 6005 O O . ARG B 1 164 ? 13.711 22.953 16.047 1 89.5 164 ARG B O 1
ATOM 6012 N N . THR B 1 165 ? 13.523 20.75 16.062 1 89.75 165 THR B N 1
ATOM 6013 C CA . THR B 1 165 ? 12.883 20.719 17.375 1 89.75 165 THR B CA 1
ATOM 6014 C C . THR B 1 165 ? 13.836 21.219 18.469 1 89.75 165 THR B C 1
ATOM 6016 O O . THR B 1 165 ? 13.461 22.031 19.297 1 89.75 165 THR B O 1
ATOM 6019 N N . ILE B 1 166 ? 15.039 20.797 18.391 1 90.31 166 ILE B N 1
ATOM 6020 C CA . ILE B 1 166 ? 16.031 21.188 19.391 1 90.31 166 ILE B CA 1
ATOM 6021 C C . ILE B 1 166 ? 16.344 22.672 19.25 1 90.31 166 ILE B C 1
ATOM 6023 O O . ILE B 1 166 ? 16.406 23.406 20.234 1 90.31 166 ILE B O 1
ATOM 6027 N N . THR B 1 167 ? 16.562 23.078 18.062 1 89.5 167 THR B N 1
ATOM 6028 C CA . THR B 1 167 ? 16.859 24.484 17.812 1 89.5 167 THR B CA 1
ATOM 6029 C C . THR B 1 167 ? 15.695 25.375 18.234 1 89.5 167 THR B C 1
ATOM 6031 O O . THR B 1 167 ? 15.898 26.438 18.828 1 89.5 167 THR B O 1
ATOM 6034 N N . SER B 1 168 ? 14.477 24.922 17.875 1 89.06 168 SER B N 1
ATOM 6035 C CA . SER B 1 168 ? 13.289 25.672 18.281 1 89.06 168 SER B CA 1
ATOM 6036 C C . SER B 1 168 ? 13.156 25.734 19.797 1 89.06 168 SER B C 1
ATOM 6038 O O . SER B 1 168 ? 12.867 26.781 20.359 1 89.06 168 SER B O 1
ATOM 6040 N N . LEU B 1 169 ? 13.422 24.688 20.438 1 88.5 169 LEU B N 1
ATOM 6041 C CA . LEU B 1 169 ? 13.32 24.609 21.891 1 88.5 169 LEU B CA 1
ATOM 6042 C C . LEU B 1 169 ? 14.312 25.562 22.562 1 88.5 169 LEU B C 1
ATOM 6044 O O . LEU B 1 169 ? 13.938 26.297 23.469 1 88.5 169 LEU B O 1
ATOM 6048 N N . VAL B 1 170 ? 15.516 25.562 22.125 1 88.06 170 VAL B N 1
ATOM 6049 C CA . VAL B 1 170 ? 16.547 26.406 22.719 1 88.06 170 VAL B CA 1
ATOM 6050 C C . VAL B 1 170 ? 16.219 27.875 22.484 1 88.06 170 VAL B C 1
ATOM 6052 O O . VAL B 1 170 ? 16.25 28.688 23.406 1 88.06 170 VAL B O 1
ATOM 6055 N N . SER B 1 171 ? 15.844 28.219 21.297 1 86.94 171 SER B N 1
ATOM 6056 C CA . SER B 1 171 ? 15.578 29.609 20.938 1 86.94 171 SER B CA 1
ATOM 6057 C C . SER B 1 171 ? 14.367 30.156 21.688 1 86.94 171 SER B C 1
ATOM 6059 O O . SER B 1 171 ? 14.406 31.266 22.219 1 86.94 171 SER B O 1
ATOM 6061 N N . PHE B 1 172 ? 13.312 29.438 21.75 1 85.94 172 PHE B N 1
ATOM 6062 C CA . PHE B 1 172 ? 12.086 29.953 22.344 1 85.94 172 PHE B CA 1
ATOM 6063 C C . PHE B 1 172 ? 12.125 29.844 23.859 1 85.94 172 PHE B C 1
ATOM 6065 O O . PHE B 1 172 ? 11.406 30.547 24.562 1 85.94 172 PHE B O 1
ATOM 6072 N N . THR B 1 173 ? 12.953 28.922 24.359 1 85.62 173 THR B N 1
ATOM 6073 C CA . THR B 1 173 ? 13.195 28.906 25.797 1 85.62 173 THR B CA 1
ATOM 6074 C C . THR B 1 173 ? 13.922 30.172 26.234 1 85.62 173 THR B C 1
ATOM 6076 O O . THR B 1 173 ? 13.617 30.734 27.281 1 85.62 173 THR B O 1
ATOM 6079 N N . VAL B 1 174 ? 14.797 30.625 25.453 1 82.75 174 VAL B N 1
ATOM 6080 C CA . VAL B 1 174 ? 15.531 31.859 25.75 1 82.75 174 VAL B CA 1
ATOM 6081 C C . VAL B 1 174 ? 14.578 33.062 25.703 1 82.75 174 VAL B C 1
ATOM 6083 O O . VAL B 1 174 ? 14.641 33.938 26.562 1 82.75 174 VAL B O 1
ATOM 6086 N N . ILE B 1 175 ? 13.719 33.062 24.781 1 81.25 175 ILE B N 1
ATOM 6087 C CA . ILE B 1 175 ? 12.758 34.125 24.656 1 81.25 175 ILE B CA 1
ATOM 6088 C C . ILE B 1 175 ? 11.844 34.156 25.875 1 81.25 175 ILE B C 1
ATOM 6090 O O . ILE B 1 175 ? 11.602 35.219 26.469 1 81.25 175 ILE B O 1
ATOM 6094 N N . LEU B 1 176 ? 11.312 33.031 26.234 1 80.31 176 LEU B N 1
ATOM 6095 C CA . LEU B 1 176 ? 10.43 32.906 27.391 1 80.31 176 LEU B CA 1
ATOM 6096 C C . LEU B 1 176 ? 11.156 33.344 28.656 1 80.31 176 LEU B C 1
ATOM 6098 O O . LEU B 1 176 ? 10.57 33.938 29.547 1 80.31 176 LEU B O 1
ATOM 6102 N N . TRP B 1 177 ? 12.422 33 28.656 1 79.69 177 TRP B N 1
ATOM 6103 C CA . TRP B 1 177 ? 13.227 33.375 29.812 1 79.69 177 TRP B CA 1
ATOM 6104 C C . TRP B 1 177 ? 13.375 34.906 29.922 1 79.69 177 TRP B C 1
ATOM 6106 O O . TRP B 1 177 ? 13.273 35.469 31.016 1 79.69 177 TRP B O 1
ATOM 6116 N N . ASN B 1 178 ? 13.5 35.531 28.828 1 76.81 178 ASN B N 1
ATOM 6117 C CA . ASN B 1 178 ? 13.688 36.969 28.812 1 76.81 178 ASN B CA 1
ATOM 6118 C C . ASN B 1 178 ? 12.383 37.688 29.109 1 76.81 178 ASN B C 1
ATOM 6120 O O . ASN B 1 178 ? 12.398 38.781 29.703 1 76.81 178 ASN B O 1
ATOM 6124 N N . LEU B 1 179 ? 11.328 37.062 28.734 1 72.19 179 LEU B N 1
ATOM 6125 C CA . LEU B 1 179 ? 10.031 37.688 28.922 1 72.19 179 LEU B CA 1
ATOM 6126 C C . LEU B 1 179 ? 9.508 37.469 30.344 1 72.19 179 LEU B C 1
ATOM 6128 O O . LEU B 1 179 ? 8.664 38.219 30.828 1 72.19 179 LEU B O 1
ATOM 6132 N N . SER B 1 180 ? 9.711 36.25 30.984 1 71.31 180 SER B N 1
ATOM 6133 C CA . SER B 1 180 ? 9.156 35.812 32.25 1 71.31 180 SER B CA 1
ATOM 6134 C C . SER B 1 180 ? 9.594 36.75 33.375 1 71.31 180 SER B C 1
ATOM 6136 O O . SER B 1 180 ? 8.914 36.844 34.406 1 71.31 180 SER B O 1
ATOM 6138 N N . GLY B 1 181 ? 10.141 37.75 33.094 1 62.62 181 GLY B N 1
ATOM 6139 C CA . GLY B 1 181 ? 10.547 38.594 34.219 1 62.62 181 GLY B CA 1
ATOM 6140 C C . GLY B 1 181 ? 10.602 37.812 35.531 1 62.62 181 GLY B C 1
ATOM 6141 O O . GLY B 1 181 ? 10.812 36.625 35.531 1 62.62 181 GLY B O 1
ATOM 6142 N N . ILE B 1 182 ? 10.695 38.5 36.812 1 55.56 182 ILE B N 1
ATOM 6143 C CA . ILE B 1 182 ? 10.805 37.938 38.156 1 55.56 182 ILE B CA 1
ATOM 6144 C C . ILE B 1 182 ? 9.414 37.812 38.781 1 55.56 182 ILE B C 1
ATOM 6146 O O . ILE B 1 182 ? 8.672 38.812 38.844 1 55.56 182 ILE B O 1
ATOM 6150 N N . LEU B 1 183 ? 8.734 36.625 38.562 1 55.94 183 LEU B N 1
ATOM 6151 C CA . LEU B 1 183 ? 7.477 36.5 39.281 1 55.94 183 LEU B CA 1
ATOM 6152 C C . LEU B 1 183 ? 7.715 36.406 40.781 1 55.94 183 LEU B C 1
ATOM 6154 O O . LEU B 1 183 ? 8.484 35.531 41.25 1 55.94 183 LEU B O 1
ATOM 6158 N N . THR B 1 184 ? 7.406 37.469 41.594 1 52.44 184 THR B N 1
ATOM 6159 C CA . THR B 1 184 ? 7.516 37.438 43.031 1 52.44 184 THR B CA 1
ATOM 6160 C C . THR B 1 184 ? 6.273 36.812 43.656 1 52.44 184 THR B C 1
ATOM 6162 O O . THR B 1 184 ? 5.152 37.25 43.406 1 52.44 184 THR B O 1
ATOM 6165 N N . PHE B 1 185 ? 6.254 35.531 43.625 1 52.19 185 PHE B N 1
ATOM 6166 C CA . PHE B 1 185 ? 5.102 34.938 44.281 1 52.19 185 PHE B CA 1
ATOM 6167 C C . PHE B 1 185 ? 5.285 34.906 45.812 1 52.19 185 PHE B C 1
ATOM 6169 O O . PHE B 1 185 ? 6.375 34.594 46.281 1 52.19 185 PHE B O 1
ATOM 6176 N N . GLU B 1 186 ? 4.48 35.656 46.562 1 49.38 186 GLU B N 1
ATOM 6177 C CA . GLU B 1 186 ? 4.5 35.594 48.031 1 49.38 186 GLU B CA 1
ATOM 6178 C C . GLU B 1 186 ? 3.814 34.344 48.562 1 49.38 186 GLU B C 1
ATOM 6180 O O . GLU B 1 186 ? 2.611 34.156 48.375 1 49.38 186 GLU B O 1
ATOM 6185 N N . LEU B 1 187 ? 4.406 33.281 48.5 1 47.16 187 LEU B N 1
ATOM 6186 C CA . LEU B 1 187 ? 3.791 32.156 49.188 1 47.16 187 LEU B CA 1
ATOM 6187 C C . LEU B 1 187 ? 4.336 32 50.594 1 47.16 187 LEU B C 1
ATOM 6189 O O . LEU B 1 187 ? 5.551 31.922 50.781 1 47.16 187 LEU B O 1
ATOM 6193 N N . GLY B 1 188 ? 3.457 31.922 51.625 1 52.81 188 GLY B N 1
ATOM 6194 C CA . GLY B 1 188 ? 3.73 31.703 53.062 1 52.81 188 GLY B CA 1
ATOM 6195 C C . GLY B 1 188 ? 4.613 32.781 53.656 1 52.81 188 GLY B C 1
ATOM 6196 O O . GLY B 1 188 ? 5.391 32.5 54.562 1 52.81 188 GLY B O 1
ATOM 6197 N N . GLY B 1 189 ? 4.656 34 53.25 1 53.44 189 GLY B N 1
ATOM 6198 C CA . GLY B 1 189 ? 5.441 35.094 53.812 1 53.44 189 GLY B CA 1
ATOM 6199 C C . GLY B 1 189 ? 6.777 35.281 53.094 1 53.44 189 GLY B C 1
ATOM 6200 O O . GLY B 1 189 ? 7.508 36.219 53.406 1 53.44 189 GLY B O 1
ATOM 6201 N N . MET B 1 190 ? 7.199 34.188 52.469 1 53.12 190 MET B N 1
ATOM 6202 C CA . MET B 1 190 ? 8.492 34.25 51.812 1 53.12 190 MET B CA 1
ATOM 6203 C C . MET B 1 190 ? 8.312 34.562 50.312 1 53.12 190 MET B C 1
ATOM 6205 O O . MET B 1 190 ? 7.422 34.031 49.656 1 53.12 190 MET B O 1
ATOM 6209 N N . THR B 1 191 ? 8.789 35.625 49.875 1 56.34 191 THR B N 1
ATOM 6210 C CA . THR B 1 191 ? 8.766 36.062 48.5 1 56.34 191 THR B CA 1
ATOM 6211 C C . THR B 1 191 ? 9.664 35.188 47.625 1 56.34 191 THR B C 1
ATOM 6213 O O . THR B 1 191 ? 10.875 35.125 47.844 1 56.34 191 THR B O 1
ATOM 6216 N N . TRP B 1 192 ? 9.219 34.094 47.219 1 55.38 192 TRP B N 1
ATOM 6217 C CA . TRP B 1 192 ? 10.008 33.281 46.312 1 55.38 192 TRP B CA 1
ATOM 6218 C C . TRP B 1 192 ? 10.062 33.906 44.906 1 55.38 192 TRP B C 1
ATOM 6220 O O . TRP B 1 192 ? 9.023 34.281 44.344 1 55.38 192 TRP B O 1
ATOM 6230 N N . VAL B 1 193 ? 11.219 34.406 44.562 1 59.94 193 VAL B N 1
ATOM 6231 C CA . VAL B 1 193 ? 11.461 35 43.25 1 59.94 193 VAL B CA 1
ATOM 6232 C C . VAL B 1 193 ? 11.922 33.906 42.281 1 59.94 193 VAL B C 1
ATOM 6234 O O . VAL B 1 193 ? 12.961 33.281 42.5 1 59.94 193 VAL B O 1
ATOM 6237 N N . ILE B 1 194 ? 11.062 33.312 41.594 1 62.56 194 ILE B N 1
ATOM 6238 C CA . ILE B 1 194 ? 11.492 32.312 40.625 1 62.56 194 ILE B CA 1
ATOM 6239 C C . ILE B 1 194 ? 11.75 33 39.281 1 62.56 194 ILE B C 1
ATOM 6241 O O . ILE B 1 194 ? 10.805 33.406 38.594 1 62.56 194 ILE B O 1
ATOM 6245 N N . PRO B 1 195 ? 13.117 33.156 39 1 66.06 195 PRO B N 1
ATOM 6246 C CA . PRO B 1 195 ? 13.438 33.656 37.656 1 66.06 195 PRO B CA 1
ATOM 6247 C C . PRO B 1 195 ? 13.039 32.719 36.531 1 66.06 195 PRO B C 1
ATOM 6249 O O . PRO B 1 195 ? 13.164 31.5 36.688 1 66.06 195 PRO B O 1
ATOM 6252 N N . GLY B 1 196 ? 12.312 33.25 35.594 1 72.56 196 GLY B N 1
ATOM 6253 C CA . GLY B 1 196 ? 11.961 32.469 34.406 1 72.56 196 GLY B CA 1
ATOM 6254 C C . GLY B 1 196 ? 10.852 31.484 34.688 1 72.56 196 GLY B C 1
ATOM 6255 O O . GLY B 1 196 ? 10.898 30.344 34.219 1 72.56 196 GLY B O 1
ATOM 6256 N N . TYR B 1 197 ? 9.977 31.859 35.5 1 75.94 197 TYR B N 1
ATOM 6257 C CA . TYR B 1 197 ? 8.945 30.922 35.969 1 75.94 197 TYR B CA 1
ATOM 6258 C C . TYR B 1 197 ? 8.156 30.375 34.781 1 75.94 197 TYR B C 1
ATOM 6260 O O . TYR B 1 197 ? 7.734 29.219 34.781 1 75.94 197 TYR B O 1
ATOM 6268 N N . MET B 1 198 ? 8.047 31.172 33.688 1 77.88 198 MET B N 1
ATOM 6269 C CA . MET B 1 198 ? 7.266 30.719 32.562 1 77.88 198 MET B CA 1
ATOM 6270 C C . MET B 1 198 ? 7.961 29.562 31.844 1 77.88 198 MET B C 1
ATOM 6272 O O . MET B 1 198 ? 7.305 28.656 31.328 1 77.88 198 MET B O 1
ATOM 6276 N N . VAL B 1 199 ? 9.211 29.609 31.875 1 81.81 199 VAL B N 1
ATOM 6277 C CA . VAL B 1 199 ? 9.977 28.562 31.219 1 81.81 199 VAL B CA 1
ATOM 6278 C C . VAL B 1 199 ? 9.797 27.234 31.969 1 81.81 199 VAL B C 1
ATOM 6280 O O . VAL B 1 199 ? 9.562 26.188 31.344 1 81.81 199 VAL B O 1
ATOM 6283 N N . TRP B 1 200 ? 9.883 27.281 33.25 1 81.44 200 TRP B N 1
ATOM 6284 C CA . TRP B 1 200 ? 9.781 26.062 34.062 1 81.44 200 TRP B CA 1
ATOM 6285 C C . TRP B 1 200 ? 8.375 25.484 33.969 1 81.44 200 TRP B C 1
ATOM 6287 O O . TRP B 1 200 ? 8.203 24.266 33.938 1 81.44 200 TRP B O 1
ATOM 6297 N N . VAL B 1 201 ? 7.461 26.328 33.906 1 80.25 201 VAL B N 1
ATOM 6298 C CA . VAL B 1 201 ? 6.082 25.859 33.812 1 80.25 201 VAL B CA 1
ATOM 6299 C C . VAL B 1 201 ? 5.863 25.219 32.438 1 80.25 201 VAL B C 1
ATOM 6301 O O . VAL B 1 201 ? 5.188 24.188 32.344 1 80.25 201 VAL B O 1
ATOM 6304 N N . ALA B 1 202 ? 6.422 25.875 31.438 1 82.31 202 ALA B N 1
ATOM 6305 C CA . ALA B 1 202 ? 6.289 25.328 30.094 1 82.31 202 ALA B CA 1
ATOM 6306 C C . ALA B 1 202 ? 6.949 23.953 29.984 1 82.31 202 ALA B C 1
ATOM 6308 O O . ALA B 1 202 ? 6.391 23.031 29.391 1 82.31 202 ALA B O 1
ATOM 6309 N N . ILE B 1 203 ? 8.055 23.812 30.594 1 84.06 203 ILE B N 1
ATOM 6310 C CA . ILE B 1 203 ? 8.797 22.562 30.531 1 84.06 203 ILE B CA 1
ATOM 6311 C C . ILE B 1 203 ? 8.047 21.484 31.312 1 84.06 203 ILE B C 1
ATOM 6313 O O . ILE B 1 203 ? 7.883 20.359 30.844 1 84.06 203 ILE B O 1
ATOM 6317 N N . LEU B 1 204 ? 7.594 21.859 32.469 1 84.44 204 LEU B N 1
ATOM 6318 C CA . LEU B 1 204 ? 6.871 20.906 33.312 1 84.44 204 LEU B CA 1
ATOM 6319 C C . LEU B 1 204 ? 5.59 20.453 32.625 1 84.44 204 LEU B C 1
ATOM 6321 O O . LEU B 1 204 ? 5.281 19.25 32.594 1 84.44 204 LEU B O 1
ATOM 6325 N N . TYR B 1 205 ? 4.879 21.375 32.062 1 84.06 205 TYR B N 1
ATOM 6326 C CA . TYR B 1 205 ? 3.654 21.062 31.344 1 84.06 205 TYR B CA 1
ATOM 6327 C C . TYR B 1 205 ? 3.941 20.141 30.172 1 84.06 205 TYR B C 1
ATOM 6329 O O . TYR B 1 205 ? 3.217 19.172 29.938 1 84.06 205 TYR B O 1
ATOM 6337 N N . SER B 1 206 ? 4.961 20.438 29.469 1 85.69 206 SER B N 1
ATOM 6338 C CA . SER B 1 206 ? 5.289 19.672 28.266 1 85.69 206 SER B CA 1
ATOM 6339 C C . SER B 1 206 ? 5.781 18.281 28.625 1 85.69 206 SER B C 1
ATOM 6341 O O . SER B 1 206 ? 5.457 17.297 27.938 1 85.69 206 SER B O 1
ATOM 6343 N N . VAL B 1 207 ? 6.5 18.156 29.672 1 85.12 207 VAL B N 1
ATOM 6344 C CA . VAL B 1 207 ? 7.027 16.859 30.094 1 85.12 207 VAL B CA 1
ATOM 6345 C C . VAL B 1 207 ? 5.883 15.969 30.562 1 85.12 207 VAL B C 1
ATOM 6347 O O . VAL B 1 207 ? 5.812 14.789 30.203 1 85.12 207 VAL B O 1
ATOM 6350 N N . ILE B 1 208 ? 5 16.562 31.328 1 86.69 208 ILE B N 1
ATOM 6351 C CA . ILE B 1 208 ? 3.854 15.797 31.828 1 86.69 208 ILE B CA 1
ATOM 6352 C C . ILE B 1 208 ? 2.965 15.383 30.656 1 86.69 208 ILE B C 1
ATOM 6354 O O . ILE B 1 208 ? 2.525 14.234 30.594 1 86.69 208 ILE B O 1
ATOM 6358 N N . GLY B 1 209 ? 2.748 16.328 29.781 1 83.81 209 GLY B N 1
ATOM 6359 C CA . GLY B 1 209 ? 1.95 16.016 28.609 1 83.81 209 GLY B CA 1
ATOM 6360 C C . GLY B 1 209 ? 2.564 14.922 27.75 1 83.81 209 GLY B C 1
ATOM 6361 O O . GLY B 1 209 ? 1.862 14.023 27.281 1 83.81 209 GLY B O 1
ATOM 6362 N N . THR B 1 210 ? 3.812 15.016 27.609 1 82.38 210 THR B N 1
ATOM 6363 C CA . THR B 1 210 ? 4.516 14.023 26.797 1 82.38 210 THR B CA 1
ATOM 6364 C C . THR B 1 210 ? 4.469 12.648 27.453 1 82.38 210 THR B C 1
ATOM 6366 O O . THR B 1 210 ? 4.27 11.641 26.766 1 82.38 210 THR B O 1
ATOM 6369 N N . TRP B 1 211 ? 4.582 12.664 28.672 1 85.12 211 TRP B N 1
ATOM 6370 C CA . TRP B 1 211 ? 4.547 11.406 29.406 1 85.12 211 TRP B CA 1
ATOM 6371 C C . TRP B 1 211 ? 3.166 10.773 29.344 1 85.12 211 TRP B C 1
ATOM 6373 O O . TRP B 1 211 ? 3.043 9.562 29.141 1 85.12 211 TRP B O 1
ATOM 6383 N N . LEU B 1 212 ? 2.158 11.523 29.484 1 85.75 212 LEU B N 1
ATOM 6384 C CA . LEU B 1 212 ? 0.791 11.016 29.406 1 85.75 212 LEU B CA 1
ATOM 6385 C C . LEU B 1 212 ? 0.469 10.531 27.984 1 85.75 212 LEU B C 1
ATOM 6387 O O . LEU B 1 212 ? -0.214 9.523 27.812 1 85.75 212 LEU B O 1
ATOM 6391 N N . THR B 1 213 ? 0.926 11.195 27.062 1 82.81 213 THR B N 1
ATOM 6392 C CA . THR B 1 213 ? 0.723 10.781 25.688 1 82.81 213 THR B CA 1
ATOM 6393 C C . THR B 1 213 ? 1.425 9.453 25.406 1 82.81 213 THR B C 1
ATOM 6395 O O . THR B 1 213 ? 0.886 8.594 24.719 1 82.81 213 THR B O 1
ATOM 6398 N N . HIS B 1 214 ? 2.551 9.336 26.047 1 81.69 214 HIS B N 1
ATOM 6399 C CA . HIS B 1 214 ? 3.297 8.094 25.875 1 81.69 214 HIS B CA 1
ATOM 6400 C C . HIS B 1 214 ? 2.531 6.914 26.469 1 81.69 214 HIS B C 1
ATOM 6402 O O . HIS B 1 214 ? 2.488 5.84 25.859 1 81.69 214 HIS B O 1
ATOM 6408 N N . LYS B 1 215 ? 1.912 7.078 27.5 1 85.62 215 LYS B N 1
ATOM 6409 C CA . LYS B 1 215 ? 1.162 6.012 28.156 1 85.62 215 LYS B CA 1
ATOM 6410 C C . LYS B 1 215 ? -0.034 5.582 27.312 1 85.62 215 LYS B C 1
ATOM 6412 O O . LYS B 1 215 ? -0.353 4.395 27.234 1 85.62 215 LYS B O 1
ATOM 6417 N N . ILE B 1 216 ? -0.646 6.461 26.672 1 85.12 216 ILE B N 1
ATOM 6418 C CA . ILE B 1 216 ? -1.827 6.168 25.875 1 85.12 216 ILE B CA 1
ATOM 6419 C C . ILE B 1 216 ? -1.406 5.543 24.547 1 85.12 216 ILE B C 1
ATOM 6421 O O . ILE B 1 216 ? -2.014 4.57 24.078 1 85.12 216 ILE B O 1
ATOM 6425 N N . THR B 1 217 ? -0.375 6.078 24 1 78.62 217 THR B N 1
ATOM 6426 C CA . THR B 1 217 ? 0.058 5.621 22.688 1 78.62 217 THR B CA 1
ATOM 6427 C C . THR B 1 217 ? 0.648 4.215 22.781 1 78.62 217 THR B C 1
ATOM 6429 O O . THR B 1 217 ? 0.561 3.441 21.812 1 78.62 217 THR B O 1
ATOM 6432 N N . ARG B 1 218 ? 1.129 3.816 23.844 1 82.25 218 ARG B N 1
ATOM 6433 C CA . ARG B 1 218 ? 1.689 2.482 24.031 1 82.25 218 ARG B CA 1
ATOM 6434 C C . ARG B 1 218 ? 0.626 1.408 23.812 1 82.25 218 ARG B C 1
ATOM 6436 O O . ARG B 1 218 ? 0.927 0.313 23.344 1 82.25 218 ARG B O 1
ATOM 6443 N N . LYS B 1 219 ? -0.581 1.716 24.125 1 85.38 219 LYS B N 1
ATOM 6444 C CA . LYS B 1 219 ? -1.679 0.77 23.938 1 85.38 219 LYS B CA 1
ATOM 6445 C C . LYS B 1 219 ? -2.307 0.907 22.562 1 85.38 219 LYS B C 1
ATOM 6447 O O . LYS B 1 219 ? -2.879 -0.05 22.031 1 85.38 219 LYS B O 1
ATOM 6452 N N . LEU B 1 220 ? -2.15 2.025 22.031 1 84.5 220 LEU B N 1
ATOM 6453 C CA . LEU B 1 220 ? -2.758 2.318 20.734 1 84.5 220 LEU B CA 1
ATOM 6454 C C . LEU B 1 220 ? -1.988 1.642 19.609 1 84.5 220 LEU B C 1
ATOM 6456 O O . LEU B 1 220 ? -2.59 1.132 18.656 1 84.5 220 LEU B O 1
ATOM 6460 N N . ILE B 1 221 ? -0.718 1.497 19.734 1 80.19 221 ILE B N 1
ATOM 6461 C CA . ILE B 1 221 ? 0.141 1.033 18.656 1 80.19 221 ILE B CA 1
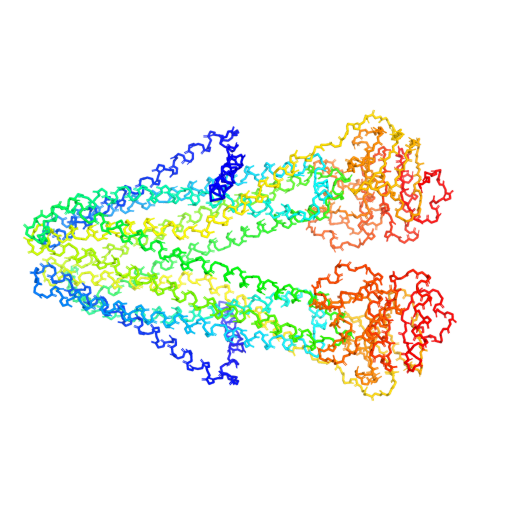ATOM 6462 C C . ILE B 1 221 ? -0.114 -0.45 18.391 1 80.19 221 ILE B C 1
ATOM 6464 O O . ILE B 1 221 ? -0.35 -0.853 17.25 1 80.19 221 ILE B O 1
ATOM 6468 N N . PRO B 1 222 ? -0.169 -1.24 19.438 1 84.19 222 PRO B N 1
ATOM 6469 C CA . PRO B 1 222 ? -0.448 -2.652 19.172 1 84.19 222 PRO B CA 1
ATOM 6470 C C . PRO B 1 222 ? -1.84 -2.879 18.578 1 84.19 222 PRO B C 1
ATOM 6472 O O . PRO B 1 222 ? -2.031 -3.783 17.766 1 84.19 222 PRO B O 1
ATOM 6475 N N . LEU B 1 223 ? -2.791 -2.078 18.953 1 87.5 223 LEU B N 1
ATOM 6476 C CA . LEU B 1 223 ? -4.145 -2.211 18.422 1 87.5 223 LEU B CA 1
ATOM 6477 C C . LEU B 1 223 ? -4.188 -1.848 16.938 1 87.5 223 LEU B C 1
ATOM 6479 O O . LEU B 1 223 ? -4.938 -2.449 16.172 1 87.5 223 LEU B O 1
ATOM 6483 N N . THR B 1 224 ? -3.402 -0.914 16.609 1 84.69 224 THR B N 1
ATOM 6484 C CA . THR B 1 224 ? -3.318 -0.527 15.211 1 84.69 224 THR B CA 1
ATOM 6485 C C . THR B 1 224 ? -2.674 -1.637 14.383 1 84.69 224 THR B C 1
ATOM 6487 O O . THR B 1 224 ? -3.143 -1.951 13.289 1 84.69 224 THR B O 1
ATOM 6490 N N . PHE B 1 225 ? -1.705 -2.186 15 1 79.94 225 PHE B N 1
ATOM 6491 C CA . PHE B 1 225 ? -1.042 -3.291 14.32 1 79.94 225 PHE B CA 1
ATOM 6492 C C . PHE B 1 225 ? -1.985 -4.477 14.164 1 79.94 225 PHE B C 1
ATOM 6494 O O . PHE B 1 225 ? -1.997 -5.141 13.125 1 79.94 225 PHE B O 1
ATOM 6501 N N . GLN B 1 226 ? -2.695 -4.707 15.18 1 87.56 226 GLN B N 1
ATOM 6502 C CA . GLN B 1 226 ? -3.654 -5.805 15.125 1 87.56 226 GLN B CA 1
ATOM 6503 C C . GLN B 1 226 ? -4.73 -5.547 14.078 1 87.56 226 GLN B C 1
ATOM 6505 O O . GLN B 1 226 ? -5.176 -6.473 13.391 1 87.56 226 GLN B O 1
ATOM 6510 N N . GLN B 1 227 ? -5.113 -4.352 13.977 1 88.75 227 GLN B N 1
ATOM 6511 C CA . GLN B 1 227 ? -6.105 -4.008 12.961 1 88.75 227 GLN B CA 1
ATOM 6512 C C . GLN B 1 227 ? -5.566 -4.258 11.555 1 88.75 227 GLN B C 1
ATOM 6514 O O . GLN B 1 227 ? -6.277 -4.785 10.695 1 88.75 227 GLN B O 1
ATOM 6519 N N . GLU B 1 228 ? -4.379 -3.896 11.383 1 83.38 228 GLU B N 1
ATOM 6520 C CA . GLU B 1 228 ? -3.746 -4.105 10.078 1 83.38 228 GLU B CA 1
ATOM 6521 C C . GLU B 1 228 ? -3.592 -5.59 9.773 1 83.38 228 GLU B C 1
ATOM 6523 O O . GLU B 1 228 ? -3.768 -6.016 8.625 1 83.38 228 GLU B O 1
ATOM 6528 N N . LYS B 1 229 ? -3.281 -6.281 10.789 1 86.12 229 LYS B N 1
ATOM 6529 C CA . LYS B 1 229 ? -3.154 -7.727 10.617 1 86.12 229 LYS B CA 1
ATOM 6530 C C . LYS B 1 229 ? -4.496 -8.352 10.25 1 86.12 229 LYS B C 1
ATOM 6532 O O . LYS B 1 229 ? -4.566 -9.188 9.344 1 86.12 229 LYS B O 1
ATOM 6537 N N . CYS B 1 230 ? -5.539 -7.977 10.93 1 91.94 230 CYS B N 1
ATOM 6538 C CA . CYS B 1 230 ? -6.863 -8.5 10.633 1 91.94 230 CYS B CA 1
ATOM 6539 C C . CYS B 1 230 ? -7.285 -8.141 9.211 1 91.94 230 CYS B C 1
ATOM 6541 O O . CYS B 1 230 ? -7.883 -8.953 8.508 1 91.94 230 CYS B O 1
ATOM 6543 N N . GLU B 1 231 ? -6.98 -6.973 8.836 1 91.19 231 GLU B N 1
ATOM 6544 C CA . GLU B 1 231 ? -7.297 -6.547 7.477 1 91.19 231 GLU B CA 1
ATOM 6545 C C . GLU B 1 231 ? -6.504 -7.348 6.449 1 91.19 231 GLU B C 1
ATOM 6547 O O . GLU B 1 231 ? -7.039 -7.727 5.406 1 91.19 231 GLU B O 1
ATOM 6552 N N . ALA B 1 232 ? -5.312 -7.578 6.738 1 80.31 232 ALA B N 1
ATOM 6553 C CA . ALA B 1 232 ? -4.453 -8.352 5.844 1 80.31 232 ALA B CA 1
ATOM 6554 C C . ALA B 1 232 ? -4.949 -9.789 5.711 1 80.31 232 ALA B C 1
ATOM 6556 O O . ALA B 1 232 ? -4.957 -10.344 4.613 1 80.31 232 ALA B O 1
ATOM 6557 N N . ASP B 1 233 ? -5.266 -10.344 6.824 1 87.94 233 ASP B N 1
ATOM 6558 C CA . ASP B 1 233 ? -5.805 -11.695 6.809 1 87.94 233 ASP B CA 1
ATOM 6559 C C . ASP B 1 233 ? -7.074 -11.773 5.961 1 87.94 233 ASP B C 1
ATOM 6561 O O . ASP B 1 233 ? -7.273 -12.734 5.219 1 87.94 233 ASP B O 1
ATOM 6565 N N . PHE B 1 234 ? -7.863 -10.797 6.094 1 93.38 234 PHE B N 1
ATOM 6566 C CA . PHE B 1 234 ? -9.094 -10.719 5.316 1 93.38 234 PHE B CA 1
ATOM 6567 C C . PHE B 1 234 ? -8.781 -10.625 3.826 1 93.38 234 PHE B C 1
ATOM 6569 O O . PHE B 1 234 ? -9.383 -11.336 3.016 1 93.38 234 PHE B O 1
ATOM 6576 N N . ARG B 1 235 ? -7.895 -9.828 3.545 1 87.56 235 ARG B N 1
ATOM 6577 C CA . ARG B 1 235 ? -7.492 -9.672 2.15 1 87.56 235 ARG B CA 1
ATOM 6578 C C . ARG B 1 235 ? -6.883 -10.961 1.606 1 87.56 235 ARG B C 1
ATOM 6580 O O . ARG B 1 235 ? -7.152 -11.344 0.469 1 87.56 235 ARG B O 1
ATOM 6587 N N . PHE B 1 236 ? -6.082 -11.562 2.312 1 81.56 236 PHE B N 1
ATOM 6588 C CA . PHE B 1 236 ? -5.43 -12.797 1.903 1 81.56 236 PHE B CA 1
ATOM 6589 C C . PHE B 1 236 ? -6.461 -13.891 1.647 1 81.56 236 PHE B C 1
ATOM 6591 O O . PHE B 1 236 ? -6.34 -14.648 0.681 1 81.56 236 PHE B O 1
ATOM 6598 N N . HIS B 1 237 ? -7.406 -13.922 2.555 1 90.5 237 HIS B N 1
ATOM 6599 C CA . HIS B 1 237 ? -8.461 -14.922 2.402 1 90.5 237 HIS B CA 1
ATOM 6600 C C . HIS B 1 237 ? -9.227 -14.711 1.101 1 90.5 237 HIS B C 1
ATOM 6602 O O . HIS B 1 237 ? -9.477 -15.672 0.363 1 90.5 237 HIS B O 1
ATOM 6608 N N . LEU B 1 238 ? -9.586 -13.523 0.845 1 92.19 238 LEU B N 1
ATOM 6609 C CA . LEU B 1 238 ? -10.352 -13.234 -0.365 1 92.19 238 LEU B CA 1
ATOM 6610 C C . LEU B 1 238 ? -9.516 -13.516 -1.612 1 92.19 238 LEU B C 1
ATOM 6612 O O . LEU B 1 238 ? -10.047 -13.961 -2.633 1 92.19 238 LEU B O 1
ATOM 6616 N N . MET B 1 239 ? -8.266 -13.227 -1.559 1 85.31 239 MET B N 1
ATOM 6617 C CA . MET B 1 239 ? -7.375 -13.539 -2.674 1 85.31 239 MET B CA 1
ATOM 6618 C C . MET B 1 239 ? -7.336 -15.039 -2.939 1 85.31 239 MET B C 1
ATOM 6620 O O . MET B 1 239 ? -7.328 -15.469 -4.094 1 85.31 239 MET B O 1
ATOM 6624 N N . ARG B 1 240 ? -7.32 -15.781 -1.915 1 86.31 240 ARG B N 1
ATOM 6625 C CA . ARG B 1 240 ? -7.324 -17.234 -2.053 1 86.31 240 ARG B CA 1
ATOM 6626 C C . ARG B 1 240 ? -8.633 -17.719 -2.652 1 86.31 240 ARG B C 1
ATOM 6628 O O . ARG B 1 240 ? -8.641 -18.625 -3.49 1 86.31 240 ARG B O 1
ATOM 6635 N N . VAL B 1 241 ? -9.68 -17.156 -2.16 1 91.31 241 VAL B N 1
ATOM 6636 C CA . VAL B 1 241 ? -10.992 -17.531 -2.67 1 91.31 241 VAL B CA 1
ATOM 6637 C C . VAL B 1 241 ? -11.07 -17.25 -4.168 1 91.31 241 VAL B C 1
ATOM 6639 O O . VAL B 1 241 ? -11.625 -18.047 -4.93 1 91.31 241 VAL B O 1
ATOM 6642 N N . LYS B 1 242 ? -10.516 -16.141 -4.551 1 88.75 242 LYS B N 1
ATOM 6643 C CA . LYS B 1 242 ? -10.484 -15.812 -5.973 1 88.75 242 LYS B CA 1
ATOM 6644 C C . LYS B 1 242 ? -9.617 -16.797 -6.75 1 88.75 242 LYS B C 1
ATOM 6646 O O . LYS B 1 242 ? -10 -17.25 -7.828 1 88.75 242 LYS B O 1
ATOM 6651 N N . GLU B 1 243 ? -8.484 -17.109 -6.18 1 82 243 GLU B N 1
ATOM 6652 C CA . GLU B 1 243 ? -7.535 -18 -6.844 1 82 243 GLU B CA 1
ATOM 6653 C C . GLU B 1 243 ? -8.125 -19.391 -7.031 1 82 243 GLU B C 1
ATOM 6655 O O . GLU B 1 243 ? -7.906 -20.031 -8.062 1 82 243 GLU B O 1
ATOM 6660 N N . TYR B 1 244 ? -8.898 -19.828 -6.047 1 89.19 244 TYR B N 1
ATOM 6661 C CA . TYR B 1 244 ? -9.453 -21.172 -6.086 1 89.19 244 TYR B CA 1
ATOM 6662 C C . TYR B 1 244 ? -10.953 -21.141 -6.355 1 89.19 244 TYR B C 1
ATOM 6664 O O . TYR B 1 244 ? -11.711 -21.953 -5.832 1 89.19 244 TYR B O 1
ATOM 6672 N N . ALA B 1 245 ? -11.352 -20.203 -7.109 1 89.5 245 ALA B N 1
ATOM 6673 C CA . ALA B 1 245 ? -12.773 -19.984 -7.367 1 89.5 245 ALA B CA 1
ATOM 6674 C C . ALA B 1 245 ? -13.406 -21.219 -7.996 1 89.5 245 ALA B C 1
ATOM 6676 O O . ALA B 1 245 ? -14.5 -21.641 -7.594 1 89.5 245 ALA B O 1
ATOM 6677 N N . GLU B 1 246 ? -12.734 -21.812 -8.969 1 88.62 246 GLU B N 1
ATOM 6678 C CA . GLU B 1 246 ? -13.266 -22.984 -9.648 1 88.62 246 GLU B CA 1
ATOM 6679 C C . GLU B 1 246 ? -13.414 -24.156 -8.688 1 88.62 246 GLU B C 1
ATOM 6681 O O . GLU B 1 246 ? -14.461 -24.797 -8.641 1 88.62 246 GLU B O 1
ATOM 6686 N N . SER B 1 247 ? -12.398 -24.344 -7.938 1 90.81 247 SER B N 1
ATOM 6687 C CA . SER B 1 247 ? -12.398 -25.469 -7 1 90.81 247 SER B CA 1
ATOM 6688 C C . SER B 1 247 ? -13.477 -25.297 -5.934 1 90.81 247 SER B C 1
ATOM 6690 O O . SER B 1 247 ? -14.164 -26.25 -5.57 1 90.81 247 SER B O 1
ATOM 6692 N N . ILE B 1 248 ? -13.641 -24.156 -5.496 1 92.88 248 ILE B N 1
ATOM 6693 C CA . ILE B 1 248 ? -14.625 -23.859 -4.461 1 92.88 248 ILE B CA 1
ATOM 6694 C C . ILE B 1 248 ? -16.031 -24.078 -5.012 1 92.88 248 ILE B C 1
ATOM 6696 O O . ILE B 1 248 ? -16.891 -24.656 -4.328 1 92.88 248 ILE B O 1
ATOM 6700 N N . SER B 1 249 ? -16.219 -23.703 -6.207 1 90.75 249 SER B N 1
ATOM 6701 C CA . SER B 1 249 ? -17.531 -23.875 -6.82 1 90.75 249 SER B CA 1
ATOM 6702 C C . SER B 1 249 ? -17.828 -25.344 -7.086 1 90.75 249 SER B C 1
ATOM 6704 O O . SER B 1 249 ? -18.969 -25.797 -6.918 1 90.75 249 SER B O 1
ATOM 6706 N N . PHE B 1 250 ? -16.812 -26.047 -7.477 1 90.12 250 PHE B N 1
ATOM 6707 C CA . PHE B 1 250 ? -16.953 -27.484 -7.672 1 90.12 250 PHE B CA 1
ATOM 6708 C C . PHE B 1 250 ? -17.375 -28.172 -6.379 1 90.12 250 PHE B C 1
ATOM 6710 O O . PHE B 1 250 ? -18.25 -29.031 -6.383 1 90.12 250 PHE B O 1
ATOM 6717 N N . LEU B 1 251 ? -16.781 -27.672 -5.359 1 90.06 251 LEU B N 1
ATOM 6718 C CA . LEU B 1 251 ? -17.016 -28.281 -4.055 1 90.06 251 LEU B CA 1
ATOM 6719 C C . LEU B 1 251 ? -18.266 -27.719 -3.398 1 90.06 251 LEU B C 1
ATOM 6721 O O . LEU B 1 251 ? -18.641 -28.141 -2.307 1 90.06 251 LEU B O 1
ATOM 6725 N N . ARG B 1 252 ? -18.891 -26.781 -4.023 1 89.31 252 ARG B N 1
ATOM 6726 C CA . ARG B 1 252 ? -20.062 -26.094 -3.475 1 89.31 252 ARG B CA 1
ATOM 6727 C C . ARG B 1 252 ? -19.766 -25.516 -2.098 1 89.31 252 ARG B C 1
ATOM 6729 O O . ARG B 1 252 ? -20.547 -25.672 -1.166 1 89.31 252 ARG B O 1
ATOM 6736 N N . GLY B 1 253 ? -18.562 -24.984 -1.992 1 90.19 253 GLY B N 1
ATOM 6737 C CA . GLY B 1 253 ? -18.109 -24.453 -0.721 1 90.19 253 GLY B CA 1
ATOM 6738 C C . GLY B 1 253 ? -18.344 -22.969 -0.572 1 90.19 253 GLY B C 1
ATOM 6739 O O . GLY B 1 253 ? -17.75 -22.312 0.28 1 90.19 253 GLY B O 1
ATOM 6740 N N . GLU B 1 254 ? -19.25 -22.359 -1.312 1 91.81 254 GLU B N 1
ATOM 6741 C CA . GLU B 1 254 ? -19.484 -20.906 -1.302 1 91.81 254 GLU B CA 1
ATOM 6742 C C . GLU B 1 254 ? -20.031 -20.453 0.05 1 91.81 254 GLU B C 1
ATOM 6744 O O . GLU B 1 254 ? -19.625 -19.406 0.562 1 91.81 254 GLU B O 1
ATOM 6749 N N . LYS B 1 255 ? -20.891 -21.25 0.638 1 90.94 255 LYS B N 1
ATOM 6750 C CA . LYS B 1 255 ? -21.453 -20.891 1.935 1 90.94 255 LYS B CA 1
ATOM 6751 C C . LYS B 1 255 ? -20.391 -20.938 3.029 1 90.94 255 LYS B C 1
ATOM 6753 O O . LYS B 1 255 ? -20.375 -20.094 3.926 1 90.94 255 LYS B O 1
ATOM 6758 N N . ALA B 1 256 ? -19.578 -21.922 2.926 1 91.5 256 ALA B N 1
ATOM 6759 C CA . ALA B 1 256 ? -18.5 -22.031 3.902 1 91.5 256 ALA B CA 1
ATOM 6760 C C . ALA B 1 256 ? -17.531 -20.859 3.799 1 91.5 256 ALA B C 1
ATOM 6762 O O . ALA B 1 256 ? -17.109 -20.297 4.816 1 91.5 256 ALA B O 1
ATOM 6763 N N . GLU B 1 257 ? -17.234 -20.531 2.594 1 93.75 257 GLU B N 1
ATOM 6764 C CA . GLU B 1 257 ? -16.328 -19.406 2.391 1 93.75 257 GLU B CA 1
ATOM 6765 C C . GLU B 1 257 ? -16.969 -18.078 2.814 1 93.75 257 GLU B C 1
ATOM 6767 O O . GLU B 1 257 ? -16.281 -17.188 3.301 1 93.75 257 GLU B O 1
ATOM 6772 N N . LEU B 1 258 ? -18.266 -17.984 2.621 1 93.88 258 LEU B N 1
ATOM 6773 C CA . LEU B 1 258 ? -18.984 -16.797 3.086 1 93.88 258 LEU B CA 1
ATOM 6774 C C . LEU B 1 258 ? -18.922 -16.688 4.605 1 93.88 258 LEU B C 1
ATOM 6776 O O . LEU B 1 258 ? -18.688 -15.594 5.141 1 93.88 258 LEU B O 1
ATOM 6780 N N . SER B 1 259 ? -19.125 -17.781 5.23 1 92.69 259 SER B N 1
ATOM 6781 C CA . SER B 1 259 ? -19.062 -17.781 6.688 1 92.69 259 SER B CA 1
ATOM 6782 C C . SER B 1 259 ? -17.672 -17.438 7.188 1 92.69 259 SER B C 1
ATOM 6784 O O . SER B 1 259 ? -17.516 -16.672 8.148 1 92.69 259 SER B O 1
ATOM 6786 N N . SER B 1 260 ? -16.703 -18 6.543 1 92.94 260 SER B N 1
ATOM 6787 C CA . SER B 1 260 ? -15.328 -17.703 6.918 1 92.94 260 SER B CA 1
ATOM 6788 C C . SER B 1 260 ? -15 -16.234 6.688 1 92.94 260 SER B C 1
ATOM 6790 O O . SER B 1 260 ? -14.336 -15.602 7.516 1 92.94 260 SER B O 1
ATOM 6792 N N . SER B 1 261 ? -15.461 -15.695 5.586 1 94.94 261 SER B N 1
ATOM 6793 C CA . SER B 1 261 ? -15.234 -14.281 5.281 1 94.94 261 SER B CA 1
ATOM 6794 C C . SER B 1 261 ? -15.914 -13.383 6.309 1 94.94 261 SER B C 1
ATOM 6796 O O . SER B 1 261 ? -15.344 -12.375 6.727 1 94.94 261 SER B O 1
ATOM 6798 N N . LYS B 1 262 ? -17.094 -13.781 6.727 1 93.94 262 LYS B N 1
ATOM 6799 C CA . LYS B 1 262 ? -17.812 -13.008 7.727 1 93.94 262 LYS B CA 1
ATOM 6800 C C . LYS B 1 262 ? -17.109 -13.047 9.078 1 93.94 262 LYS B C 1
ATOM 6802 O O . LYS B 1 262 ? -17.078 -12.047 9.797 1 93.94 262 LYS B O 1
ATOM 6807 N N . ARG B 1 263 ? -16.562 -14.172 9.312 1 91.88 263 ARG B N 1
ATOM 6808 C CA . ARG B 1 263 ? -15.836 -14.32 10.562 1 91.88 263 ARG B CA 1
ATOM 6809 C C . ARG B 1 263 ? -14.586 -13.445 10.57 1 91.88 263 ARG B C 1
ATOM 6811 O O . ARG B 1 263 ? -14.289 -12.781 11.57 1 91.88 263 ARG B O 1
ATOM 6818 N N . LEU B 1 264 ? -13.922 -13.469 9.539 1 93.5 264 LEU B N 1
ATOM 6819 C CA . LEU B 1 264 ? -12.719 -12.656 9.43 1 93.5 264 LEU B CA 1
ATOM 6820 C C . LEU B 1 264 ? -13.055 -11.172 9.508 1 93.5 264 LEU B C 1
ATOM 6822 O O . LEU B 1 264 ? -12.336 -10.398 10.148 1 93.5 264 LEU B O 1
ATOM 6826 N N . PHE B 1 265 ? -14.133 -10.781 8.914 1 94.94 265 PHE B N 1
ATOM 6827 C CA . PHE B 1 265 ? -14.539 -9.383 9.008 1 94.94 265 PHE B CA 1
ATOM 6828 C C . PHE B 1 265 ? -14.992 -9.047 10.422 1 94.94 265 PHE B C 1
ATOM 6830 O O . PHE B 1 265 ? -14.82 -7.918 10.883 1 94.94 265 PHE B O 1
ATOM 6837 N N . GLY B 1 266 ? -15.562 -10.023 11.031 1 94.44 266 GLY B N 1
ATOM 6838 C CA . GLY B 1 266 ? -15.938 -9.836 12.422 1 94.44 266 GLY B CA 1
ATOM 6839 C C . GLY B 1 266 ? -14.766 -9.469 13.312 1 94.44 266 GLY B C 1
ATOM 6840 O O . GLY B 1 266 ? -14.891 -8.633 14.211 1 94.44 266 GLY B O 1
ATOM 6841 N N . LYS B 1 267 ? -13.664 -10.055 13.07 1 94.19 267 LYS B N 1
ATOM 6842 C CA . LYS B 1 267 ? -12.453 -9.719 13.812 1 94.19 267 LYS B CA 1
ATOM 6843 C C . LYS B 1 267 ? -12.023 -8.281 13.547 1 94.19 267 LYS B C 1
ATOM 6845 O O . LYS B 1 267 ? -11.539 -7.594 14.453 1 94.19 267 LYS B O 1
ATOM 6850 N N . ILE B 1 268 ? -12.188 -7.844 12.312 1 93.75 268 ILE B N 1
ATOM 6851 C CA . ILE B 1 268 ? -11.891 -6.461 11.961 1 93.75 268 ILE B CA 1
ATOM 6852 C C . ILE B 1 268 ? -12.812 -5.523 12.727 1 93.75 268 ILE B C 1
ATOM 6854 O O . ILE B 1 268 ? -12.367 -4.523 13.297 1 93.75 268 ILE B O 1
ATOM 6858 N N . TRP B 1 269 ? -14.055 -5.957 12.797 1 92.62 269 TRP B N 1
ATOM 6859 C CA . TRP B 1 269 ? -15.078 -5.164 13.477 1 92.62 269 TRP B CA 1
ATOM 6860 C C . TRP B 1 269 ? -14.773 -5.055 14.969 1 92.62 269 TRP B C 1
ATOM 6862 O O . TRP B 1 269 ? -14.867 -3.971 15.547 1 92.62 269 TRP B O 1
ATOM 6872 N N . GLN B 1 270 ? -14.43 -6.121 15.547 1 93.25 270 GLN B N 1
ATOM 6873 C CA . GLN B 1 270 ? -14.18 -6.141 16.984 1 93.25 270 GLN B CA 1
ATOM 6874 C C . GLN B 1 270 ? -12.961 -5.305 17.344 1 93.25 270 GLN B C 1
ATOM 6876 O O . GLN B 1 270 ? -13.008 -4.488 18.266 1 93.25 270 GLN B O 1
ATOM 6881 N N . ASN B 1 271 ? -11.93 -5.48 16.625 1 93.31 271 ASN B N 1
ATOM 6882 C CA . ASN B 1 271 ? -10.734 -4.695 16.906 1 93.31 271 ASN B CA 1
ATOM 6883 C C . ASN B 1 271 ? -10.953 -3.213 16.609 1 93.31 271 ASN B C 1
ATOM 6885 O O . ASN B 1 271 ? -10.375 -2.352 17.281 1 93.31 271 ASN B O 1
ATOM 6889 N N . TRP B 1 272 ? -11.766 -2.955 15.633 1 92.06 272 TRP B N 1
ATOM 6890 C CA . TRP B 1 272 ? -12.062 -1.57 15.289 1 92.06 272 TRP B CA 1
ATOM 6891 C C . TRP B 1 272 ? -12.758 -0.856 16.438 1 92.06 272 TRP B C 1
ATOM 6893 O O . TRP B 1 272 ? -12.5 0.324 16.688 1 92.06 272 TRP B O 1
ATOM 6903 N N . GLN B 1 273 ? -13.562 -1.528 17.188 1 91.75 273 GLN B N 1
ATOM 6904 C CA . GLN B 1 273 ? -14.25 -0.939 18.328 1 91.75 273 GLN B CA 1
ATOM 6905 C C . GLN B 1 273 ? -13.266 -0.604 19.453 1 91.75 273 GLN B C 1
ATOM 6907 O O . GLN B 1 273 ? -13.328 0.479 20.031 1 91.75 273 GLN B O 1
ATOM 6912 N N . TYR B 1 274 ? -12.344 -1.507 19.641 1 91.56 274 TYR B N 1
ATOM 6913 C CA . TYR B 1 274 ? -11.328 -1.25 20.656 1 91.56 274 TYR B CA 1
ATOM 6914 C C . TYR B 1 274 ? -10.398 -0.117 20.234 1 91.56 274 TYR B C 1
ATOM 6916 O O . TYR B 1 274 ? -10.047 0.745 21.031 1 91.56 274 TYR B O 1
ATOM 6924 N N . LEU B 1 275 ? -10.102 -0.143 19.016 1 91 275 LEU B N 1
ATOM 6925 C CA . LEU B 1 275 ? -9.234 0.888 18.469 1 91 275 LEU B CA 1
ATOM 6926 C C . LEU B 1 275 ? -9.898 2.258 18.531 1 91 275 LEU B C 1
ATOM 6928 O O . LEU B 1 275 ? -9.25 3.252 18.875 1 91 275 LEU B O 1
ATOM 6932 N N . THR B 1 276 ? -11.195 2.268 18.266 1 91.44 276 THR B N 1
ATOM 6933 C CA . THR B 1 276 ? -11.945 3.521 18.312 1 91.44 276 THR B CA 1
ATOM 6934 C C . THR B 1 276 ? -12.008 4.047 19.75 1 91.44 276 THR B C 1
ATOM 6936 O O . THR B 1 276 ? -11.852 5.246 19.984 1 91.44 276 THR B O 1
ATOM 6939 N N . GLY B 1 277 ? -12.141 3.203 20.672 1 90.88 277 GLY B N 1
ATOM 6940 C CA . GLY B 1 277 ? -12.156 3.619 22.062 1 90.88 277 GLY B CA 1
ATOM 6941 C C . GLY B 1 277 ? -10.836 4.219 22.516 1 90.88 277 GLY B C 1
ATOM 6942 O O . GLY B 1 277 ? -10.812 5.266 23.172 1 90.88 277 GLY B O 1
ATOM 6943 N N . MET B 1 278 ? -9.852 3.645 22.109 1 88.81 278 MET B N 1
ATOM 6944 C CA . MET B 1 278 ? -8.531 4.125 22.516 1 88.81 278 MET B CA 1
ATOM 6945 C C . MET B 1 278 ? -8.18 5.406 21.766 1 88.81 278 MET B C 1
ATOM 6947 O O . MET B 1 278 ? -7.523 6.293 22.312 1 88.81 278 MET B O 1
ATOM 6951 N N . LYS B 1 279 ? -8.547 5.531 20.531 1 88.19 279 LYS B N 1
ATOM 6952 C CA . LYS B 1 279 ? -8.297 6.742 19.75 1 88.19 279 LYS B CA 1
ATOM 6953 C C . LYS B 1 279 ? -9.078 7.926 20.312 1 88.19 279 LYS B C 1
ATOM 6955 O O . LYS B 1 279 ? -8.594 9.062 20.281 1 88.19 279 LYS B O 1
ATOM 6960 N N . MET B 1 280 ? -10.266 7.621 20.812 1 89.69 280 MET B N 1
ATOM 6961 C CA . MET B 1 280 ? -11.047 8.672 21.453 1 89.69 280 MET B CA 1
ATOM 6962 C C . MET B 1 280 ? -10.375 9.156 22.734 1 89.69 280 MET B C 1
ATOM 6964 O O . MET B 1 280 ? -10.352 10.359 23 1 89.69 280 MET B O 1
ATOM 6968 N N . LYS B 1 281 ? -9.828 8.195 23.453 1 88.38 281 LYS B N 1
ATOM 6969 C CA . LYS B 1 281 ? -9.102 8.586 24.656 1 88.38 281 LYS B CA 1
ATOM 6970 C C . LYS B 1 281 ? -7.879 9.43 24.312 1 88.38 281 LYS B C 1
ATOM 6972 O O . LYS B 1 281 ? -7.594 10.43 24.984 1 88.38 281 LYS B O 1
ATOM 6977 N N . TYR B 1 282 ? -7.223 9.078 23.312 1 86.88 282 TYR B N 1
ATOM 6978 C CA . TYR B 1 282 ? -6.062 9.828 22.844 1 86.88 282 TYR B CA 1
ATOM 6979 C C . TYR B 1 282 ? -6.469 11.227 22.375 1 86.88 282 TYR B C 1
ATOM 6981 O O . TYR B 1 282 ? -5.816 12.211 22.719 1 86.88 282 TYR B O 1
ATOM 6989 N N . GLN B 1 283 ? -7.535 11.281 21.672 1 86.94 283 GLN B N 1
ATOM 6990 C CA . GLN B 1 283 ? -7.992 12.562 21.141 1 86.94 283 GLN B CA 1
ATOM 6991 C C . GLN B 1 283 ? -8.492 13.477 22.266 1 86.94 283 GLN B C 1
ATOM 6993 O O . GLN B 1 283 ? -8.297 14.688 22.219 1 86.94 283 GLN B O 1
ATOM 6998 N N . ALA B 1 284 ? -9.141 12.891 23.172 1 86.69 284 ALA B N 1
ATOM 6999 C CA . ALA B 1 284 ? -9.602 13.664 24.312 1 86.69 284 ALA B CA 1
ATOM 7000 C C . ALA B 1 284 ? -8.43 14.266 25.078 1 86.69 284 ALA B C 1
ATOM 7002 O O . ALA B 1 284 ? -8.445 15.453 25.422 1 86.69 284 ALA B O 1
ATOM 7003 N N . PHE B 1 285 ? -7.496 13.5 25.266 1 85.44 285 PHE B N 1
ATOM 7004 C CA . PHE B 1 285 ? -6.312 13.977 25.969 1 85.44 285 PHE B CA 1
ATOM 7005 C C . PHE B 1 285 ? -5.582 15.031 25.156 1 85.44 285 PHE B C 1
ATOM 7007 O O . PHE B 1 285 ? -5.215 16.078 25.672 1 85.44 285 PHE B O 1
ATOM 7014 N N . ASN B 1 286 ? -5.402 14.703 23.891 1 82.75 286 ASN B N 1
ATOM 7015 C CA . ASN B 1 286 ? -4.672 15.609 23.016 1 82.75 286 ASN B CA 1
ATOM 7016 C C . ASN B 1 286 ? -5.379 16.953 22.891 1 82.75 286 ASN B C 1
ATOM 7018 O O . ASN B 1 286 ? -4.738 18.016 22.938 1 82.75 286 ASN B O 1
ATOM 7022 N N . SER B 1 287 ? -6.676 16.891 22.719 1 84.19 287 SER B N 1
ATOM 7023 C CA . SER B 1 287 ? -7.449 18.125 22.625 1 84.19 287 SER B CA 1
ATOM 7024 C C . SER B 1 287 ? -7.379 18.922 23.922 1 84.19 287 SER B C 1
ATOM 7026 O O . SER B 1 287 ? -7.184 20.141 23.891 1 84.19 287 SER B O 1
ATOM 7028 N N . GLY B 1 288 ? -7.484 18.266 25.062 1 81.25 288 GLY B N 1
ATOM 7029 C CA . GLY B 1 288 ? -7.355 18.938 26.344 1 81.25 288 GLY B CA 1
ATOM 7030 C C . GLY B 1 288 ? -5.977 19.531 26.562 1 81.25 288 GLY B C 1
ATOM 7031 O O . GLY B 1 288 ? -5.852 20.672 27.016 1 81.25 288 GLY B O 1
ATOM 7032 N N . TYR B 1 289 ? -5.047 18.766 26.188 1 82.31 289 TYR B N 1
ATOM 7033 C CA . TYR B 1 289 ? -3.658 19.188 26.344 1 82.31 289 TYR B CA 1
ATOM 7034 C C . TYR B 1 289 ? -3.359 20.422 25.5 1 82.31 289 TYR B C 1
ATOM 7036 O O . TYR B 1 289 ? -2.738 21.375 25.969 1 82.31 289 TYR B O 1
ATOM 7044 N N . ASN B 1 290 ? -3.844 20.5 24.328 1 80.62 290 ASN B N 1
ATOM 7045 C CA . ASN B 1 290 ? -3.592 21.609 23.422 1 80.62 290 ASN B CA 1
ATOM 7046 C C . ASN B 1 290 ? -4.398 22.844 23.812 1 80.62 290 ASN B C 1
ATOM 7048 O O . ASN B 1 290 ? -3.904 23.969 23.719 1 80.62 290 ASN B O 1
ATOM 7052 N N . GLU B 1 291 ? -5.574 22.594 24.25 1 80.06 291 GLU B N 1
ATOM 7053 C CA . GLU B 1 291 ? -6.43 23.719 24.609 1 80.06 291 GLU B CA 1
ATOM 7054 C C . GLU B 1 291 ? -5.934 24.406 25.891 1 80.06 291 GLU B C 1
ATOM 7056 O O . GLU B 1 291 ? -5.961 25.625 25.984 1 80.06 291 GLU B O 1
ATOM 7061 N N . VAL B 1 292 ? -5.465 23.625 26.859 1 78.19 292 VAL B N 1
ATOM 7062 C CA . VAL B 1 292 ? -4.922 24.188 28.094 1 78.19 292 VAL B CA 1
ATOM 7063 C C . VAL B 1 292 ? -3.643 24.969 27.781 1 78.19 292 VAL B C 1
ATOM 7065 O O . VAL B 1 292 ? -3.395 26.031 28.375 1 78.19 292 VAL B O 1
ATOM 7068 N N . ALA B 1 293 ? -2.953 24.422 26.859 1 78.69 293 ALA B N 1
ATOM 7069 C CA . ALA B 1 293 ? -1.708 25.094 26.484 1 78.69 293 ALA B CA 1
ATOM 7070 C C . ALA B 1 293 ? -1.982 26.422 25.812 1 78.69 293 ALA B C 1
ATOM 7072 O O . ALA B 1 293 ? -1.152 27.344 25.859 1 78.69 293 ALA B O 1
ATOM 7073 N N . ARG B 1 294 ? -3.074 26.562 25.172 1 78.56 294 ARG B N 1
ATOM 7074 C CA . ARG B 1 294 ? -3.434 27.781 24.469 1 78.56 294 ARG B CA 1
ATOM 7075 C C . ARG B 1 294 ? -3.77 28.906 25.438 1 78.56 294 ARG B C 1
ATOM 7077 O O . ARG B 1 294 ? -3.467 30.078 25.188 1 78.56 294 ARG B O 1
ATOM 7084 N N . ILE B 1 295 ? -4.336 28.625 26.594 1 79.56 295 ILE B N 1
ATOM 7085 C CA . ILE B 1 295 ? -4.836 29.641 27.516 1 79.56 295 ILE B CA 1
ATOM 7086 C C . ILE B 1 295 ? -3.83 29.859 28.641 1 79.56 295 ILE B C 1
ATOM 7088 O O . ILE B 1 295 ? -3.812 30.922 29.266 1 79.56 295 ILE B O 1
ATOM 7092 N N . PHE B 1 296 ? -3.027 28.984 28.844 1 78.56 296 PHE B N 1
ATOM 7093 C CA . PHE B 1 296 ? -2.152 28.953 30.016 1 78.56 296 PHE B CA 1
ATOM 7094 C C . PHE B 1 296 ? -1.253 30.188 30.031 1 78.56 296 PHE B C 1
ATOM 7096 O O . PHE B 1 296 ? -1.082 30.828 31.078 1 78.56 296 PHE B O 1
ATOM 7103 N N . PRO B 1 297 ? -0.705 30.578 28.891 1 77.69 297 PRO B N 1
ATOM 7104 C CA . PRO B 1 297 ? 0.166 31.766 28.906 1 77.69 297 PRO B CA 1
ATOM 7105 C C . PRO B 1 297 ? -0.566 33.031 29.328 1 77.69 297 PRO B C 1
ATOM 7107 O O . PRO B 1 297 ? 0.02 33.906 30 1 77.69 297 PRO B O 1
ATOM 7110 N N . TYR B 1 298 ? -1.797 33.156 28.953 1 78.44 298 TYR B N 1
ATOM 7111 C CA . TYR B 1 298 ? -2.568 34.312 29.328 1 78.44 298 TYR B CA 1
ATOM 7112 C C . TYR B 1 298 ? -2.83 34.344 30.828 1 78.44 298 TYR B C 1
ATOM 7114 O O . TYR B 1 298 ? -2.84 35.406 31.453 1 78.44 298 TYR B O 1
ATOM 7122 N N . LEU B 1 299 ? -2.988 33.156 31.391 1 77.31 299 LEU B N 1
ATOM 7123 C CA . LEU B 1 299 ? -3.201 33.031 32.844 1 77.31 299 LEU B CA 1
ATOM 7124 C C . LEU B 1 299 ? -1.935 33.406 33.594 1 77.31 299 LEU B C 1
ATOM 7126 O O . LEU B 1 299 ? -1.994 34.125 34.594 1 77.31 299 LEU B O 1
ATOM 7130 N N . VAL B 1 300 ? -0.868 33 33.094 1 75.06 300 VAL B N 1
ATOM 7131 C CA . VAL B 1 300 ? 0.393 33.188 33.812 1 75.06 300 VAL B CA 1
ATOM 7132 C C . VAL B 1 300 ? 0.894 34.625 33.625 1 75.06 300 VAL B C 1
ATOM 7134 O O . VAL B 1 300 ? 1.496 35.188 34.531 1 75.06 300 VAL B O 1
ATOM 7137 N N . ALA B 1 301 ? 0.593 35.188 32.469 1 76.19 301 ALA B N 1
ATOM 7138 C CA . ALA B 1 301 ? 1.097 36.531 32.188 1 76.19 301 ALA B CA 1
ATOM 7139 C C . ALA B 1 301 ? 0.139 37.594 32.688 1 76.19 301 ALA B C 1
ATOM 7141 O O . ALA B 1 301 ? 0.497 38.781 32.75 1 76.19 301 ALA B O 1
ATOM 7142 N N . SER B 1 302 ? -1.062 37.25 33.094 1 78.81 302 SER B N 1
ATOM 7143 C CA . SER B 1 302 ? -2.117 38.219 33.438 1 78.81 302 SER B CA 1
ATOM 7144 C C . SER B 1 302 ? -1.699 39.156 34.562 1 78.81 302 SER B C 1
ATOM 7146 O O . SER B 1 302 ? -1.939 40.344 34.5 1 78.81 302 SER B O 1
ATOM 7148 N N . PRO B 1 303 ? -1.007 38.625 35.562 1 73.81 303 PRO B N 1
ATOM 7149 C CA . PRO B 1 303 ? -0.632 39.531 36.656 1 73.81 303 PRO B CA 1
ATOM 7150 C C . PRO B 1 303 ? 0.325 40.625 36.188 1 73.81 303 PRO B C 1
ATOM 7152 O O . PRO B 1 303 ? 0.199 41.781 36.625 1 73.81 303 PRO B O 1
ATOM 7155 N N . ARG B 1 304 ? 1.161 40.312 35.375 1 75.88 304 ARG B N 1
ATOM 7156 C CA . ARG B 1 304 ? 2.115 41.281 34.875 1 75.88 304 ARG B CA 1
ATOM 7157 C C . ARG B 1 304 ? 1.451 42.25 33.875 1 75.88 304 ARG B C 1
ATOM 7159 O O . ARG B 1 304 ? 1.856 43.406 33.75 1 75.88 304 ARG B O 1
ATOM 7166 N N . LEU B 1 305 ? 0.492 41.781 33.25 1 77.81 305 LEU B N 1
ATOM 7167 C CA . LEU B 1 305 ? -0.255 42.656 32.312 1 77.81 305 LEU B CA 1
ATOM 7168 C C . LEU B 1 305 ? -1.087 43.656 33.094 1 77.81 305 LEU B C 1
ATOM 7170 O O . LEU B 1 305 ? -1.145 44.844 32.688 1 77.81 305 LEU B O 1
ATOM 7174 N N . MET B 1 306 ? -1.688 43.219 34.156 1 78.31 306 MET B N 1
ATOM 7175 C CA . MET B 1 306 ? -2.57 44.062 34.938 1 78.31 306 MET B CA 1
ATOM 7176 C C . MET B 1 306 ? -1.773 45.156 35.688 1 78.31 306 MET B C 1
ATOM 7178 O O . MET B 1 306 ? -2.27 46.25 35.906 1 78.31 306 MET B O 1
ATOM 7182 N N . SER B 1 307 ? -0.531 44.75 36 1 76.94 307 SER B N 1
ATOM 7183 C CA . SER B 1 307 ? 0.314 45.719 36.688 1 76.94 307 SER B CA 1
ATOM 7184 C C . SER B 1 307 ? 0.939 46.719 35.719 1 76.94 307 SER B C 1
ATOM 7186 O O . SER B 1 307 ? 1.473 47.75 36.125 1 76.94 307 SER B O 1
ATOM 7188 N N . GLY B 1 308 ? 0.812 46.375 34.344 1 75.75 308 GLY B N 1
ATOM 7189 C CA . GLY B 1 308 ? 1.356 47.25 33.344 1 75.75 308 GLY B CA 1
ATOM 7190 C C . GLY B 1 308 ? 2.797 46.938 32.969 1 75.75 308 GLY B C 1
ATOM 7191 O O . GLY B 1 308 ? 3.379 47.594 32.094 1 75.75 308 GLY B O 1
ATOM 7192 N N . SER B 1 309 ? 3.355 45.938 33.625 1 75.44 309 SER B N 1
ATOM 7193 C CA . SER B 1 309 ? 4.75 45.594 33.375 1 75.44 309 SER B CA 1
ATOM 7194 C C . SER B 1 309 ? 4.902 44.906 32.031 1 75.44 309 SER B C 1
ATOM 7196 O O . SER B 1 309 ? 5.98 44.906 31.422 1 75.44 309 SER B O 1
ATOM 7198 N N . LEU B 1 310 ? 3.879 44.312 31.609 1 77.88 310 LEU B N 1
ATOM 7199 C CA . LEU B 1 310 ? 3.867 43.625 30.312 1 77.88 310 LEU B CA 1
ATOM 7200 C C . LEU B 1 310 ? 2.85 44.25 29.375 1 77.88 310 LEU B C 1
ATOM 7202 O O . LEU B 1 310 ? 1.757 44.625 29.797 1 77.88 310 LEU B O 1
ATOM 7206 N N . GLN B 1 311 ? 3.279 44.406 28.156 1 82.69 311 GLN B N 1
ATOM 7207 C CA . GLN B 1 311 ? 2.354 44.906 27.156 1 82.69 311 GLN B CA 1
ATOM 7208 C C . GLN B 1 311 ? 1.693 43.75 26.391 1 82.69 311 GLN B C 1
ATOM 7210 O O . GLN B 1 311 ? 2.023 42.594 26.609 1 82.69 311 GLN B O 1
ATOM 7215 N N . LEU B 1 312 ? 0.708 44.156 25.625 1 81 312 LEU B N 1
ATOM 7216 C CA . LEU B 1 312 ? -0.058 43.188 24.875 1 81 312 LEU B CA 1
ATOM 7217 C C . LEU B 1 312 ? 0.856 42.375 23.969 1 81 312 LEU B C 1
ATOM 7219 O O . LEU B 1 312 ? 0.699 41.156 23.875 1 81 312 LEU B O 1
ATOM 7223 N N . GLY B 1 313 ? 1.767 42.938 23.359 1 80.38 313 GLY B N 1
ATOM 7224 C CA . GLY B 1 313 ? 2.699 42.25 22.484 1 80.38 313 GLY B CA 1
ATOM 7225 C C . GLY B 1 313 ? 3.541 41.219 23.234 1 80.38 313 GLY B C 1
ATOM 7226 O O . GLY B 1 313 ? 3.801 40.125 22.719 1 80.38 313 GLY B O 1
ATOM 7227 N N . ASP B 1 314 ? 3.949 41.562 24.422 1 81.81 314 ASP B N 1
ATOM 7228 C CA . ASP B 1 314 ? 4.73 40.625 25.234 1 81.81 314 ASP B CA 1
ATOM 7229 C C . ASP B 1 314 ? 3.904 39.406 25.625 1 81.81 314 ASP B C 1
ATOM 7231 O O . ASP B 1 314 ? 4.43 38.312 25.703 1 81.81 314 ASP B O 1
ATOM 7235 N N . MET B 1 315 ? 2.744 39.719 25.859 1 80.88 315 MET B N 1
ATOM 7236 C CA . MET B 1 315 ? 1.854 38.594 26.188 1 80.88 315 MET B CA 1
ATOM 7237 C C . MET B 1 315 ? 1.678 37.656 25 1 80.88 315 MET B C 1
ATOM 7239 O O . MET B 1 315 ? 1.711 36.438 25.156 1 80.88 315 MET B O 1
ATOM 7243 N N . MET B 1 316 ? 1.508 38.25 23.844 1 83.69 316 MET B N 1
ATOM 7244 C CA . MET B 1 316 ? 1.352 37.438 22.641 1 83.69 316 MET B CA 1
ATOM 7245 C C . MET B 1 316 ? 2.613 36.625 22.359 1 83.69 316 MET B C 1
ATOM 7247 O O . MET B 1 316 ? 2.535 35.469 21.953 1 83.69 316 MET B O 1
ATOM 7251 N N . GLN B 1 317 ? 3.656 37.219 22.578 1 81.88 317 GLN B N 1
ATOM 7252 C CA . GLN B 1 317 ? 4.926 36.531 22.359 1 81.88 317 GLN B CA 1
ATOM 7253 C C . GLN B 1 317 ? 5.125 35.406 23.359 1 81.88 317 GLN B C 1
ATOM 7255 O O . GLN B 1 317 ? 5.684 34.375 23.016 1 81.88 317 GLN B O 1
ATOM 7260 N N . THR B 1 318 ? 4.754 35.688 24.609 1 81.19 318 THR B N 1
ATOM 7261 C CA . THR B 1 318 ? 4.82 34.625 25.609 1 81.19 318 THR B CA 1
ATOM 7262 C C . THR B 1 318 ? 3.945 33.438 25.219 1 81.19 318 THR B C 1
ATOM 7264 O O . THR B 1 318 ? 4.352 32.312 25.375 1 81.19 318 THR B O 1
ATOM 7267 N N . ALA B 1 319 ? 2.811 33.781 24.719 1 83.56 319 ALA B N 1
ATOM 7268 C CA . ALA B 1 319 ? 1.904 32.719 24.281 1 83.56 319 ALA B CA 1
ATOM 7269 C C . ALA B 1 319 ? 2.51 31.922 23.141 1 83.56 319 ALA B C 1
ATOM 7271 O O . ALA B 1 319 ? 2.436 30.688 23.125 1 83.56 319 ALA B O 1
ATOM 7272 N N . THR B 1 320 ? 3.027 32.594 22.188 1 84.31 320 THR B N 1
ATOM 7273 C CA . THR B 1 320 ? 3.658 31.906 21.062 1 84.31 320 THR B CA 1
ATOM 7274 C C . THR B 1 320 ? 4.848 31.078 21.516 1 84.31 320 THR B C 1
ATOM 7276 O O . THR B 1 320 ? 5.027 29.938 21.062 1 84.31 320 THR B O 1
ATOM 7279 N N . GLY B 1 321 ? 5.672 31.688 22.375 1 82.94 321 GLY B N 1
ATOM 7280 C CA . GLY B 1 321 ? 6.801 30.938 22.906 1 82.94 321 GLY B CA 1
ATOM 7281 C C . GLY B 1 321 ? 6.391 29.672 23.641 1 82.94 321 GLY B C 1
ATOM 7282 O O . GLY B 1 321 ? 7.008 28.625 23.469 1 82.94 321 GLY B O 1
ATOM 7283 N N . PHE B 1 322 ? 5.387 29.828 24.406 1 83.81 322 PHE B N 1
ATOM 7284 C CA . PHE B 1 322 ? 4.883 28.672 25.141 1 83.81 322 PHE B CA 1
ATOM 7285 C C . PHE B 1 322 ? 4.418 27.578 24.172 1 83.81 322 PHE B C 1
ATOM 7287 O O . PHE B 1 322 ? 4.707 26.406 24.375 1 83.81 322 PHE B O 1
ATOM 7294 N N . TYR B 1 323 ? 3.729 27.984 23.156 1 83.25 323 TYR B N 1
ATOM 7295 C CA . TYR B 1 323 ? 3.227 27.047 22.156 1 83.25 323 TYR B CA 1
ATOM 7296 C C . TYR B 1 323 ? 4.375 26.344 21.453 1 83.25 323 TYR B C 1
ATOM 7298 O O . TYR B 1 323 ? 4.32 25.125 21.219 1 83.25 323 TYR B O 1
ATOM 7306 N N . ARG B 1 324 ? 5.312 27.031 21.109 1 84.62 324 ARG B N 1
ATOM 7307 C CA . ARG B 1 324 ? 6.445 26.469 20.391 1 84.62 324 ARG B CA 1
ATOM 7308 C C . ARG B 1 324 ? 7.215 25.484 21.25 1 84.62 324 ARG B C 1
ATOM 7310 O O . ARG B 1 324 ? 7.676 24.453 20.766 1 84.62 324 ARG B O 1
ATOM 7317 N N . VAL B 1 325 ? 7.395 25.859 22.531 1 83.56 325 VAL B N 1
ATOM 7318 C CA . VAL B 1 325 ? 8.07 24.938 23.453 1 83.56 325 VAL B CA 1
ATOM 7319 C C . VAL B 1 325 ? 7.25 23.656 23.609 1 83.56 325 VAL B C 1
ATOM 7321 O O . VAL B 1 325 ? 7.801 22.562 23.562 1 83.56 325 VAL B O 1
ATOM 7324 N N . GLN B 1 326 ? 6.027 23.875 23.75 1 82.06 326 GLN B N 1
ATOM 7325 C CA . GLN B 1 326 ? 5.152 22.719 23.875 1 82.06 326 GLN B CA 1
ATOM 7326 C C . GLN B 1 326 ? 5.191 21.859 22.609 1 82.06 326 GLN B C 1
ATOM 7328 O O . GLN B 1 326 ? 5.199 20.625 22.688 1 82.06 326 GLN B O 1
ATOM 7333 N N . GLU B 1 327 ? 5.082 22.469 21.469 1 83.81 327 GLU B N 1
ATOM 7334 C CA . GLU B 1 327 ? 5.137 21.766 20.188 1 83.81 327 GLU B CA 1
ATOM 7335 C C . GLU B 1 327 ? 6.43 20.969 20.047 1 83.81 327 GLU B C 1
ATOM 7337 O O . GLU B 1 327 ? 6.422 19.844 19.547 1 83.81 327 GLU B O 1
ATOM 7342 N N . ALA B 1 328 ? 7.504 21.547 20.469 1 85.19 328 ALA B N 1
ATOM 7343 C CA . ALA B 1 328 ? 8.805 20.891 20.406 1 85.19 328 ALA B CA 1
ATOM 7344 C C . ALA B 1 328 ? 8.812 19.609 21.234 1 85.19 328 ALA B C 1
ATOM 7346 O O . ALA B 1 328 ? 9.273 18.562 20.781 1 85.19 328 ALA B O 1
ATOM 7347 N N . PHE B 1 329 ? 8.211 19.672 22.328 1 81.88 329 PHE B N 1
ATOM 7348 C CA . PHE B 1 329 ? 8.18 18.5 23.188 1 81.88 329 PHE B CA 1
ATOM 7349 C C . PHE B 1 329 ? 7.211 17.453 22.641 1 81.88 329 PHE B C 1
ATOM 7351 O O . PHE B 1 329 ? 7.434 16.25 22.781 1 81.88 329 PHE B O 1
ATOM 7358 N N . SER B 1 330 ? 6.207 17.906 22.031 1 79.69 330 SER B N 1
ATOM 7359 C CA . SER B 1 330 ? 5.219 16.984 21.469 1 79.69 330 SER B CA 1
ATOM 7360 C C . SER B 1 330 ? 5.789 16.219 20.281 1 79.69 330 SER B C 1
ATOM 7362 O O . SER B 1 330 ? 5.297 15.133 19.953 1 79.69 330 SER B O 1
ATOM 7364 N N . TRP B 1 331 ? 6.746 16.812 19.609 1 84 331 TRP B N 1
ATOM 7365 C CA . TRP B 1 331 ? 7.379 16.156 18.469 1 84 331 TRP B CA 1
ATOM 7366 C C . TRP B 1 331 ? 7.934 14.789 18.844 1 84 331 TRP B C 1
ATOM 7368 O O . TRP B 1 331 ? 7.852 13.844 18.062 1 84 331 TRP B O 1
ATOM 7378 N N . PHE B 1 332 ? 8.406 14.641 20.047 1 77.81 332 PHE B N 1
ATOM 7379 C CA . PHE B 1 332 ? 9.016 13.398 20.5 1 77.81 332 PHE B CA 1
ATOM 7380 C C . PHE B 1 332 ? 7.977 12.289 20.609 1 77.81 332 PHE B C 1
ATOM 7382 O O . PHE B 1 332 ? 8.25 11.141 20.266 1 77.81 332 PHE B O 1
ATOM 7389 N N . VAL B 1 333 ? 6.875 12.68 21 1 75.38 333 VAL B N 1
ATOM 7390 C CA . VAL B 1 333 ? 5.812 11.688 21.141 1 75.38 333 VAL B CA 1
ATOM 7391 C C . VAL B 1 333 ? 5.211 11.367 19.781 1 75.38 333 VAL B C 1
ATOM 7393 O O . VAL B 1 333 ? 4.902 10.211 19.484 1 75.38 333 VAL B O 1
ATOM 7396 N N . ASP B 1 334 ? 5.105 12.398 18.969 1 75 334 ASP B N 1
ATOM 7397 C CA . ASP B 1 334 ? 4.48 12.242 17.656 1 75 334 ASP B CA 1
ATOM 7398 C C . ASP B 1 334 ? 5.363 11.414 16.719 1 75 334 ASP B C 1
ATOM 7400 O O . ASP B 1 334 ? 4.867 10.781 15.789 1 75 334 ASP B O 1
ATOM 7404 N N . SER B 1 335 ? 6.645 11.453 17.016 1 82.19 335 SER B N 1
ATOM 7405 C CA . SER B 1 335 ? 7.598 10.781 16.141 1 82.19 335 SER B CA 1
ATOM 7406 C C . SER B 1 335 ? 7.824 9.336 16.562 1 82.19 335 SER B C 1
ATOM 7408 O O . SER B 1 335 ? 8.586 8.609 15.93 1 82.19 335 SER B O 1
ATOM 7410 N N . TYR B 1 336 ? 7.117 8.906 17.516 1 75.88 336 TYR B N 1
ATOM 7411 C CA . TYR B 1 336 ? 7.363 7.582 18.078 1 75.88 336 TYR B CA 1
ATOM 7412 C C . TYR B 1 336 ? 7.117 6.5 17.031 1 75.88 336 TYR B C 1
ATOM 7414 O O . TYR B 1 336 ? 7.93 5.586 16.875 1 75.88 336 TYR B O 1
ATOM 7422 N N . GLU B 1 337 ? 6.062 6.617 16.406 1 73.12 337 GLU B N 1
ATOM 7423 C CA . GLU B 1 337 ? 5.727 5.621 15.391 1 73.12 337 GLU B CA 1
ATOM 7424 C C . GLU B 1 337 ? 6.738 5.629 14.242 1 73.12 337 GLU B C 1
ATOM 7426 O O . GLU B 1 337 ? 7.141 4.57 13.758 1 73.12 337 GLU B O 1
ATOM 7431 N N . SER B 1 338 ? 7.062 6.797 13.859 1 83.88 338 SER B N 1
ATOM 7432 C CA . SER B 1 338 ? 8.031 6.93 12.773 1 83.88 338 SER B CA 1
ATOM 7433 C C . SER B 1 338 ? 9.383 6.352 13.172 1 83.88 338 SER B C 1
ATOM 7435 O O . SER B 1 338 ? 10.07 5.75 12.344 1 83.88 338 SER B O 1
ATOM 7437 N N . VAL B 1 339 ? 9.766 6.543 14.422 1 84.75 339 VAL B N 1
ATOM 7438 C CA . VAL B 1 339 ? 11.039 6.016 14.898 1 84.75 339 VAL B CA 1
ATOM 7439 C C . VAL B 1 339 ? 10.992 4.492 14.93 1 84.75 339 VAL B C 1
ATOM 7441 O O . VAL B 1 339 ? 11.961 3.824 14.547 1 84.75 339 VAL B O 1
ATOM 7444 N N . ALA B 1 340 ? 9.906 3.959 15.359 1 78.44 340 ALA B N 1
ATOM 7445 C CA . ALA B 1 340 ? 9.758 2.508 15.398 1 78.44 340 ALA B CA 1
ATOM 7446 C C . ALA B 1 340 ? 9.844 1.912 13.992 1 78.44 340 ALA B C 1
ATOM 7448 O O . ALA B 1 340 ? 10.508 0.895 13.781 1 78.44 340 ALA B O 1
ATOM 7449 N N . ASN B 1 341 ? 9.164 2.547 13.109 1 83.94 341 ASN B N 1
ATOM 7450 C CA . ASN B 1 341 ? 9.219 2.086 11.727 1 83.94 341 ASN B CA 1
ATOM 7451 C C . ASN B 1 341 ? 10.633 2.207 11.148 1 83.94 341 ASN B C 1
ATOM 7453 O O . ASN B 1 341 ? 11.078 1.337 10.398 1 83.94 341 ASN B O 1
ATOM 7457 N N . TRP B 1 342 ? 11.227 3.326 11.445 1 88 342 TRP B N 1
ATOM 7458 C CA . TRP B 1 342 ? 12.602 3.553 11.008 1 88 342 TRP B CA 1
ATOM 7459 C C . TRP B 1 342 ? 13.531 2.465 11.531 1 88 342 TRP B C 1
ATOM 7461 O O . TRP B 1 342 ? 14.398 1.974 10.805 1 88 342 TRP B O 1
ATOM 7471 N N . ARG B 1 343 ? 13.383 2.086 12.727 1 84 343 ARG B N 1
ATOM 7472 C CA . ARG B 1 343 ? 14.195 1.034 13.32 1 84 343 ARG B CA 1
ATOM 7473 C C . ARG B 1 343 ? 13.945 -0.307 12.641 1 84 343 ARG B C 1
ATOM 7475 O O . ARG B 1 343 ? 14.883 -1.065 12.383 1 84 343 ARG B O 1
ATOM 7482 N N . ALA B 1 344 ? 12.758 -0.601 12.336 1 82.31 344 ALA B N 1
ATOM 7483 C CA . ALA B 1 344 ? 12.406 -1.859 11.688 1 82.31 344 ALA B CA 1
ATOM 7484 C C . ALA B 1 344 ? 13 -1.935 10.281 1 82.31 344 ALA B C 1
ATOM 7486 O O . ALA B 1 344 ? 13.617 -2.939 9.914 1 82.31 344 ALA B O 1
ATOM 7487 N N . VAL B 1 345 ? 12.836 -0.882 9.562 1 88.38 345 VAL B N 1
ATOM 7488 C CA . VAL B 1 345 ? 13.336 -0.83 8.195 1 88.38 345 VAL B CA 1
ATOM 7489 C C . VAL B 1 345 ? 14.859 -0.939 8.188 1 88.38 345 VAL B C 1
ATOM 7491 O O . VAL B 1 345 ? 15.43 -1.675 7.383 1 88.38 345 VAL B O 1
ATOM 7494 N N . THR B 1 346 ? 15.461 -0.204 9.062 1 88.81 346 THR B N 1
ATOM 7495 C CA . THR B 1 346 ? 16.922 -0.229 9.164 1 88.81 346 THR B CA 1
ATOM 7496 C C . THR B 1 346 ? 17.406 -1.621 9.555 1 88.81 346 THR B C 1
ATOM 7498 O O . THR B 1 346 ? 18.406 -2.104 9.016 1 88.81 346 THR B O 1
ATOM 7501 N N . GLY B 1 347 ? 16.719 -2.219 10.43 1 85.56 347 GLY B N 1
ATOM 7502 C CA . GLY B 1 347 ? 17.078 -3.574 10.82 1 85.56 347 GLY B CA 1
ATOM 7503 C C . GLY B 1 347 ? 17 -4.562 9.672 1 85.56 347 GLY B C 1
ATOM 7504 O O . GLY B 1 347 ? 17.906 -5.387 9.5 1 85.56 347 GLY B O 1
ATOM 7505 N N . ARG B 1 348 ? 16.016 -4.426 8.93 1 85.44 348 ARG B N 1
ATOM 7506 C CA . ARG B 1 348 ? 15.852 -5.316 7.785 1 85.44 348 ARG B CA 1
ATOM 7507 C C . ARG B 1 348 ? 16.953 -5.09 6.754 1 85.44 348 ARG B C 1
ATOM 7509 O O . ARG B 1 348 ? 17.469 -6.043 6.176 1 85.44 348 ARG B O 1
ATOM 7516 N N . LEU B 1 349 ? 17.25 -3.891 6.531 1 89.75 349 LEU B N 1
ATOM 7517 C CA . LEU B 1 349 ? 18.281 -3.576 5.539 1 89.75 349 LEU B CA 1
ATOM 7518 C C . LEU B 1 349 ? 19.656 -4.035 6.012 1 89.75 349 LEU B C 1
ATOM 7520 O O . LEU B 1 349 ? 20.453 -4.516 5.211 1 89.75 349 LEU B O 1
ATOM 7524 N N . VAL B 1 350 ? 19.922 -3.896 7.258 1 88.12 350 VAL B N 1
ATOM 7525 C CA . VAL B 1 350 ? 21.203 -4.328 7.812 1 88.12 350 VAL B CA 1
ATOM 7526 C C . VAL B 1 350 ? 21.312 -5.848 7.723 1 88.12 350 VAL B C 1
ATOM 7528 O O . VAL B 1 350 ? 22.375 -6.375 7.383 1 88.12 350 VAL B O 1
ATOM 7531 N N . THR B 1 351 ? 20.234 -6.492 8.008 1 84.75 351 THR B N 1
ATOM 7532 C CA . THR B 1 351 ? 20.234 -7.945 7.895 1 84.75 351 THR B CA 1
ATOM 7533 C C . THR B 1 351 ? 20.453 -8.375 6.445 1 84.75 351 THR B C 1
ATOM 7535 O O . THR B 1 351 ? 21.219 -9.305 6.184 1 84.75 351 THR B O 1
ATOM 7538 N N . PHE B 1 352 ? 19.828 -7.73 5.613 1 89.44 352 PHE B N 1
ATOM 7539 C CA . PHE B 1 352 ? 19.969 -8.031 4.191 1 89.44 352 PHE B CA 1
ATOM 7540 C C . PHE B 1 352 ? 21.406 -7.801 3.736 1 89.44 352 PHE B C 1
ATOM 7542 O O . PHE B 1 352 ? 21.984 -8.633 3.025 1 89.44 352 PHE B O 1
ATOM 7549 N N . SER B 1 353 ? 21.953 -6.727 4.082 1 87.88 353 SER B N 1
ATOM 7550 C CA . SER B 1 353 ? 23.344 -6.406 3.725 1 87.88 353 SER B CA 1
ATOM 7551 C C . SER B 1 353 ? 24.312 -7.418 4.312 1 87.88 353 SER B C 1
ATOM 7553 O O . SER B 1 353 ? 25.266 -7.836 3.643 1 87.88 353 SER B O 1
ATOM 7555 N N . SER B 1 354 ? 24.094 -7.77 5.496 1 85.81 354 SER B N 1
ATOM 7556 C CA . SER B 1 354 ? 24.969 -8.742 6.148 1 85.81 354 SER B CA 1
ATOM 7557 C C . SER B 1 354 ? 24.859 -10.109 5.488 1 85.81 354 SER B C 1
ATOM 7559 O O . SER B 1 354 ? 25.844 -10.836 5.379 1 85.81 354 SER B O 1
ATOM 7561 N N . GLN B 1 355 ? 23.656 -10.414 5.129 1 87.19 355 GLN B N 1
ATOM 7562 C CA . GLN B 1 355 ? 23.453 -11.688 4.438 1 87.19 355 GLN B CA 1
ATOM 7563 C C . GLN B 1 355 ? 24.172 -11.695 3.094 1 87.19 355 GLN B C 1
ATOM 7565 O O . GLN B 1 355 ? 24.781 -12.703 2.721 1 87.19 355 GLN B O 1
ATOM 7570 N N . LEU B 1 356 ? 24.062 -10.641 2.412 1 88.06 356 LEU B N 1
ATOM 7571 C CA . LEU B 1 356 ? 24.734 -10.562 1.117 1 88.06 356 LEU B CA 1
ATOM 7572 C C . LEU B 1 356 ? 26.25 -10.609 1.28 1 88.06 356 LEU B C 1
ATOM 7574 O O . LEU B 1 356 ? 26.938 -11.227 0.47 1 88.06 356 LEU B O 1
ATOM 7578 N N . ASP B 1 357 ? 26.719 -10.047 2.318 1 85 357 ASP B N 1
ATOM 7579 C CA . ASP B 1 357 ? 28.156 -10.023 2.572 1 85 357 ASP B CA 1
ATOM 7580 C C . ASP B 1 357 ? 28.672 -11.391 3.012 1 85 357 ASP B C 1
ATOM 7582 O O . ASP B 1 357 ? 29.828 -11.734 2.775 1 85 357 ASP B O 1
ATOM 7586 N N . SER B 1 358 ? 27.797 -12.102 3.564 1 83.75 358 SER B N 1
ATOM 7587 C CA . SER B 1 358 ? 28.188 -13.414 4.059 1 83.75 358 SER B CA 1
ATOM 7588 C C . SER B 1 358 ? 28.266 -14.43 2.926 1 83.75 358 SER B C 1
ATOM 7590 O O . SER B 1 358 ? 28.953 -15.453 3.045 1 83.75 358 SER B O 1
ATOM 7592 N N . ILE B 1 359 ? 27.453 -14.141 1.97 1 82.81 359 ILE B N 1
ATOM 7593 C CA . ILE B 1 359 ? 27.469 -15.055 0.833 1 82.81 359 ILE B CA 1
ATOM 7594 C C . ILE B 1 359 ? 28.781 -14.898 0.072 1 82.81 359 ILE B C 1
ATOM 7596 O O . ILE B 1 359 ? 29.031 -13.867 -0.555 1 82.81 359 ILE B O 1
ATOM 7600 N N . THR B 1 360 ? 29.797 -15.625 0.59 1 68.88 360 THR B N 1
ATOM 7601 C CA . THR B 1 360 ? 31.094 -15.633 -0.076 1 68.88 360 THR B CA 1
ATOM 7602 C C . THR B 1 360 ? 31.094 -16.609 -1.25 1 68.88 360 THR B C 1
ATOM 7604 O O . THR B 1 360 ? 30.328 -17.578 -1.261 1 68.88 360 THR B O 1
ATOM 7607 N N . GLY B 1 361 ? 31.609 -16.188 -2.447 1 61.31 361 GLY B N 1
ATOM 7608 C CA . GLY B 1 361 ? 31.688 -16.969 -3.672 1 61.31 361 GLY B CA 1
ATOM 7609 C C . GLY B 1 361 ? 32.125 -18.406 -3.441 1 61.31 361 GLY B C 1
ATOM 7610 O O . GLY B 1 361 ? 32.625 -18.75 -2.371 1 61.31 361 GLY B O 1
ATOM 7611 N N . THR B 1 362 ? 31.438 -19.391 -4.148 1 60.88 362 THR B N 1
ATOM 7612 C CA . THR B 1 362 ? 31.875 -20.781 -4.191 1 60.88 362 THR B CA 1
ATOM 7613 C C . THR B 1 362 ? 33.375 -20.875 -4.352 1 60.88 362 THR B C 1
ATOM 7615 O O . THR B 1 362 ? 34.031 -19.891 -4.727 1 60.88 362 THR B O 1
ATOM 7618 N N . GLY B 1 363 ? 34.031 -21.906 -3.73 1 60.5 363 GLY B N 1
ATOM 7619 C CA . GLY B 1 363 ? 35.406 -22.266 -4.016 1 60.5 363 GLY B CA 1
ATOM 7620 C C . GLY B 1 363 ? 35.812 -21.953 -5.441 1 60.5 363 GLY B C 1
ATOM 7621 O O . GLY B 1 363 ? 34.969 -21.719 -6.305 1 60.5 363 GLY B O 1
ATOM 7622 N N . THR B 1 364 ? 36.969 -21.516 -5.766 1 66.62 364 THR B N 1
ATOM 7623 C CA . THR B 1 364 ? 37.562 -21.188 -7.047 1 66.62 364 THR B CA 1
ATOM 7624 C C . THR B 1 364 ? 37.469 -22.359 -8.016 1 66.62 364 THR B C 1
ATOM 7626 O O . THR B 1 364 ? 37.969 -23.469 -7.727 1 66.62 364 THR B O 1
ATOM 7629 N N . ILE B 1 365 ? 36.406 -22.297 -8.898 1 78.12 365 ILE B N 1
ATOM 7630 C CA . ILE B 1 365 ? 36.375 -23.25 -10.008 1 78.12 365 ILE B CA 1
ATOM 7631 C C . ILE B 1 365 ? 37.562 -23 -10.922 1 78.12 365 ILE B C 1
ATOM 7633 O O . ILE B 1 365 ? 37.781 -21.875 -11.398 1 78.12 365 ILE B O 1
ATOM 7637 N N . ARG B 1 366 ? 38.375 -24.031 -10.992 1 86.69 366 ARG B N 1
ATOM 7638 C CA . ARG B 1 366 ? 39.562 -23.922 -11.859 1 86.69 366 ARG B CA 1
ATOM 7639 C C . ARG B 1 366 ? 39.156 -23.875 -13.328 1 86.69 366 ARG B C 1
ATOM 7641 O O . ARG B 1 366 ? 38.125 -24.406 -13.711 1 86.69 366 ARG B O 1
ATOM 7648 N N . GLN B 1 367 ? 39.906 -23.172 -14.078 1 89.75 367 GLN B N 1
ATOM 7649 C CA . GLN B 1 367 ? 39.625 -23.062 -15.5 1 89.75 367 GLN B CA 1
ATOM 7650 C C . GLN B 1 367 ? 40.281 -24.188 -16.281 1 89.75 367 GLN B C 1
ATOM 7652 O O . GLN B 1 367 ? 41.438 -24.531 -16.031 1 89.75 367 GLN B O 1
ATOM 7657 N N . SER B 1 368 ? 39.438 -24.844 -16.984 1 90.69 368 SER B N 1
ATOM 7658 C CA . SER B 1 368 ? 39.906 -25.891 -17.875 1 90.69 368 SER B CA 1
ATOM 7659 C C . SER B 1 368 ? 39.156 -25.828 -19.219 1 90.69 368 SER B C 1
ATOM 7661 O O . SER B 1 368 ? 38.25 -25.047 -19.391 1 90.69 368 SER B O 1
ATOM 7663 N N . ASP B 1 369 ? 39.625 -26.578 -20.188 1 88 369 ASP B N 1
ATOM 7664 C CA . ASP B 1 369 ? 39.031 -26.578 -21.531 1 88 369 ASP B CA 1
ATOM 7665 C C . ASP B 1 369 ? 37.75 -27.406 -21.562 1 88 369 ASP B C 1
ATOM 7667 O O . ASP B 1 369 ? 36.906 -27.203 -22.422 1 88 369 ASP B O 1
ATOM 7671 N N . SER B 1 370 ? 37.75 -28.422 -20.672 1 91.75 370 SER B N 1
ATOM 7672 C CA . SER B 1 370 ? 36.562 -29.281 -20.594 1 91.75 370 SER B CA 1
ATOM 7673 C C . SER B 1 370 ? 36.094 -29.453 -19.156 1 91.75 370 SER B C 1
ATOM 7675 O O . SER B 1 370 ? 36.875 -29.312 -18.219 1 91.75 370 SER B O 1
ATOM 7677 N N . PRO B 1 371 ? 34.812 -29.609 -19.016 1 93.62 371 PRO B N 1
ATOM 7678 C CA . PRO B 1 371 ? 34.312 -29.844 -17.656 1 93.62 371 PRO B CA 1
ATOM 7679 C C . PRO B 1 371 ? 34.875 -31.125 -17.031 1 93.62 371 PRO B C 1
ATOM 7681 O O . PRO B 1 371 ? 34.719 -32.188 -17.609 1 93.62 371 PRO B O 1
ATOM 7684 N N . GLU B 1 372 ? 35.5 -30.953 -15.836 1 94.25 372 GLU B N 1
ATOM 7685 C CA . GLU B 1 372 ? 36.062 -32.062 -15.109 1 94.25 372 GLU B CA 1
ATOM 7686 C C . GLU B 1 372 ? 35.812 -31.938 -13.609 1 94.25 372 GLU B C 1
ATOM 7688 O O . GLU B 1 372 ? 35.75 -30.828 -13.086 1 94.25 372 GLU B O 1
ATOM 7693 N N . TRP B 1 373 ? 35.625 -33.031 -12.992 1 93.5 373 TRP B N 1
ATOM 7694 C CA . TRP B 1 373 ? 35.438 -33.031 -11.547 1 93.5 373 TRP B CA 1
ATOM 7695 C C . TRP B 1 373 ? 36.156 -34.219 -10.914 1 93.5 373 TRP B C 1
ATOM 7697 O O . TRP B 1 373 ? 36.25 -35.281 -11.523 1 93.5 373 TRP B O 1
ATOM 7707 N N . SER B 1 374 ? 36.719 -34.062 -9.742 1 93.5 374 SER B N 1
ATOM 7708 C CA . SER B 1 374 ? 37.438 -35.125 -9 1 93.5 374 SER B CA 1
ATOM 7709 C C . SER B 1 374 ? 36.938 -35.188 -7.559 1 93.5 374 SER B C 1
ATOM 7711 O O . SER B 1 374 ? 36.906 -34.188 -6.848 1 93.5 374 SER B O 1
ATOM 7713 N N . GLU B 1 375 ? 36.5 -36.438 -7.141 1 93.81 375 GLU B N 1
ATOM 7714 C CA . GLU B 1 375 ? 36.031 -36.688 -5.785 1 93.81 375 GLU B CA 1
ATOM 7715 C C . GLU B 1 375 ? 34.969 -35.719 -5.375 1 93.81 375 GLU B C 1
ATOM 7717 O O . GLU B 1 375 ? 35.031 -35.125 -4.297 1 93.81 375 GLU B O 1
ATOM 7722 N N . LEU B 1 376 ? 34.156 -35.531 -6.359 1 92.12 376 LEU B N 1
ATOM 7723 C CA . LEU B 1 376 ? 33.125 -34.531 -6.137 1 92.12 376 LEU B CA 1
ATOM 7724 C C . LEU B 1 376 ? 31.953 -35.125 -5.336 1 92.12 376 LEU B C 1
ATOM 7726 O O . LEU B 1 376 ? 31.406 -36.156 -5.715 1 92.12 376 LEU B O 1
ATOM 7730 N N . SER B 1 377 ? 31.656 -34.531 -4.215 1 93.81 377 SER B N 1
ATOM 7731 C CA . SER B 1 377 ? 30.484 -34.875 -3.408 1 93.81 377 SER B CA 1
ATOM 7732 C C . SER B 1 377 ? 29.547 -33.656 -3.287 1 93.81 377 SER B C 1
ATOM 7734 O O . SER B 1 377 ? 29.969 -32.562 -2.924 1 93.81 377 SER B O 1
ATOM 7736 N N . VAL B 1 378 ? 28.375 -33.844 -3.703 1 91.5 378 VAL B N 1
ATOM 7737 C CA . VAL B 1 378 ? 27.375 -32.781 -3.664 1 91.5 378 VAL B CA 1
ATOM 7738 C C . VAL B 1 378 ? 26.375 -33.062 -2.547 1 91.5 378 VAL B C 1
ATOM 7740 O O . VAL B 1 378 ? 25.922 -34.188 -2.373 1 91.5 378 VAL B O 1
ATOM 7743 N N . PHE B 1 379 ? 26.016 -32 -1.793 1 89.56 379 PHE B N 1
ATOM 7744 C CA . PHE B 1 379 ? 25.125 -32.125 -0.645 1 89.56 379 PHE B CA 1
ATOM 7745 C C . PHE B 1 379 ? 23.938 -31.188 -0.785 1 89.56 379 PHE B C 1
ATOM 7747 O O . PHE B 1 379 ? 24 -30.188 -1.506 1 89.56 379 PHE B O 1
ATOM 7754 N N . LEU B 1 380 ? 22.859 -31.594 -0.219 1 83.56 380 LEU B N 1
ATOM 7755 C CA . LEU B 1 380 ? 21.75 -30.656 -0.053 1 83.56 380 LEU B CA 1
ATOM 7756 C C . LEU B 1 380 ? 22.062 -29.641 1.034 1 83.56 380 LEU B C 1
ATOM 7758 O O . LEU B 1 380 ? 23.016 -29.797 1.796 1 83.56 380 LEU B O 1
ATOM 7762 N N . PRO B 1 381 ? 21.297 -28.531 1.118 1 76.75 381 PRO B N 1
ATOM 7763 C CA . PRO B 1 381 ? 21.562 -27.516 2.127 1 76.75 381 PRO B CA 1
ATOM 7764 C C . PRO B 1 381 ? 21.531 -28.062 3.551 1 76.75 381 PRO B C 1
ATOM 7766 O O . PRO B 1 381 ? 22.203 -27.516 4.438 1 76.75 381 PRO B O 1
ATOM 7769 N N . ASP B 1 382 ? 20.766 -29.141 3.723 1 76.88 382 ASP B N 1
ATOM 7770 C CA . ASP B 1 382 ? 20.703 -29.75 5.039 1 76.88 382 ASP B CA 1
ATOM 7771 C C . ASP B 1 382 ? 21.828 -30.766 5.23 1 76.88 382 ASP B C 1
ATOM 7773 O O . ASP B 1 382 ? 21.797 -31.578 6.164 1 76.88 382 ASP B O 1
ATOM 7777 N N . ASN B 1 383 ? 22.75 -30.922 4.383 1 81.25 383 ASN B N 1
ATOM 7778 C CA . ASN B 1 383 ? 23.953 -31.719 4.426 1 81.25 383 ASN B CA 1
ATOM 7779 C C . ASN B 1 383 ? 23.672 -33.188 4.066 1 81.25 383 ASN B C 1
ATOM 7781 O O . ASN B 1 383 ? 24.516 -34.062 4.289 1 81.25 383 ASN B O 1
ATOM 7785 N N . ARG B 1 384 ? 22.578 -33.438 3.578 1 84.94 384 ARG B N 1
ATOM 7786 C CA . ARG B 1 384 ? 22.312 -34.781 3.057 1 84.94 384 ARG B CA 1
ATOM 7787 C C . ARG B 1 384 ? 22.969 -34.969 1.698 1 84.94 384 ARG B C 1
ATOM 7789 O O . ARG B 1 384 ? 22.875 -34.125 0.825 1 84.94 384 ARG B O 1
ATOM 7796 N N . PRO B 1 385 ? 23.641 -36.094 1.56 1 86.5 385 PRO B N 1
ATOM 7797 C CA . PRO B 1 385 ? 24.344 -36.312 0.293 1 86.5 385 PRO B CA 1
ATOM 7798 C C . PRO B 1 385 ? 23.406 -36.656 -0.854 1 86.5 385 PRO B C 1
ATOM 7800 O O . PRO B 1 385 ? 22.469 -37.438 -0.668 1 86.5 385 PRO B O 1
ATOM 7803 N N . VAL B 1 386 ? 23.547 -35.969 -1.896 1 84.12 386 VAL B N 1
ATOM 7804 C CA . VAL B 1 386 ? 22.812 -36.281 -3.125 1 84.12 386 VAL B CA 1
ATOM 7805 C C . VAL B 1 386 ? 23.672 -37.188 -4.02 1 84.12 386 VAL B C 1
ATOM 7807 O O . VAL B 1 386 ? 23.188 -38.188 -4.562 1 84.12 386 VAL B O 1
ATOM 7810 N N . GLN B 1 387 ? 25 -36.844 -4.145 1 87.19 387 GLN B N 1
ATOM 7811 C CA . GLN B 1 387 ? 26.031 -37.594 -4.863 1 87.19 387 GLN B CA 1
ATOM 7812 C C . GLN B 1 387 ? 27.328 -37.656 -4.062 1 87.19 387 GLN B C 1
ATOM 7814 O O . GLN B 1 387 ? 27.719 -36.656 -3.439 1 87.19 387 GLN B O 1
ATOM 7819 N N . GLU B 1 388 ? 27.875 -38.844 -4.102 1 89.75 388 GLU B N 1
ATOM 7820 C CA . GLU B 1 388 ? 29.078 -39 -3.293 1 89.75 388 GLU B CA 1
ATOM 7821 C C . GLU B 1 388 ? 30.266 -39.469 -4.145 1 89.75 388 GLU B C 1
ATOM 7823 O O . GLU B 1 388 ? 30.141 -40.406 -4.938 1 89.75 388 GLU B O 1
ATOM 7828 N N . ASN B 1 389 ? 31.328 -38.781 -4.008 1 90.5 389 ASN B N 1
ATOM 7829 C CA . ASN B 1 389 ? 32.656 -39.125 -4.5 1 90.5 389 ASN B CA 1
ATOM 7830 C C . ASN B 1 389 ? 32.625 -39.5 -5.977 1 90.5 389 ASN B C 1
ATOM 7832 O O . ASN B 1 389 ? 33.094 -40.594 -6.359 1 90.5 389 ASN B O 1
ATOM 7836 N N . MET B 1 390 ? 32.125 -38.562 -6.707 1 89.94 390 MET B N 1
ATOM 7837 C CA . MET B 1 390 ? 32.062 -38.781 -8.148 1 89.94 390 MET B CA 1
ATOM 7838 C C . MET B 1 390 ? 33.281 -38.156 -8.836 1 89.94 390 MET B C 1
ATOM 7840 O O . MET B 1 390 ? 33.75 -37.094 -8.453 1 89.94 390 MET B O 1
ATOM 7844 N N . SER B 1 391 ? 33.844 -38.906 -9.719 1 93.31 391 SER B N 1
ATOM 7845 C CA . SER B 1 391 ? 34.906 -38.375 -10.578 1 93.31 391 SER B CA 1
ATOM 7846 C C . SER B 1 391 ? 34.625 -38.656 -12.047 1 93.31 391 SER B C 1
ATOM 7848 O O . SER B 1 391 ? 34.062 -39.719 -12.398 1 93.31 391 SER B O 1
ATOM 7850 N N . GLY B 1 392 ? 34.875 -37.656 -12.836 1 91.38 392 GLY B N 1
ATOM 7851 C CA . GLY B 1 392 ? 34.594 -37.812 -14.258 1 91.38 392 GLY B CA 1
ATOM 7852 C C . GLY B 1 392 ? 34.812 -36.562 -15.062 1 91.38 392 GLY B C 1
ATOM 7853 O O . GLY B 1 392 ? 35.406 -35.594 -14.555 1 91.38 392 GLY B O 1
ATOM 7854 N N . ALA B 1 393 ? 34.531 -36.656 -16.344 1 91.56 393 ALA B N 1
ATOM 7855 C CA . ALA B 1 393 ? 34.656 -35.531 -17.281 1 91.56 393 ALA B CA 1
ATOM 7856 C C . ALA B 1 393 ? 33.719 -35.719 -18.469 1 91.56 393 ALA B C 1
ATOM 7858 O O . ALA B 1 393 ? 33.281 -36.812 -18.75 1 91.56 393 ALA B O 1
ATOM 7859 N N . PHE B 1 394 ? 33.438 -34.625 -19.016 1 91.31 394 PHE B N 1
ATOM 7860 C CA . PHE B 1 394 ? 32.719 -34.688 -20.297 1 91.31 394 PHE B CA 1
ATOM 7861 C C . PHE B 1 394 ? 33.688 -34.5 -21.453 1 91.31 394 PHE B C 1
ATOM 7863 O O . PHE B 1 394 ? 34.156 -33.375 -21.719 1 91.31 394 PHE B O 1
ATOM 7870 N N . PRO B 1 395 ? 33.969 -35.562 -22.125 1 82.88 395 PRO B N 1
ATOM 7871 C CA . PRO B 1 395 ? 34.906 -35.406 -23.266 1 82.88 395 PRO B CA 1
ATOM 7872 C C . PRO B 1 395 ? 34.219 -34.781 -24.469 1 82.88 395 PRO B C 1
ATOM 7874 O O . PRO B 1 395 ? 34.875 -34.062 -25.234 1 82.88 395 PRO B O 1
ATOM 7877 N N . ASP B 1 396 ? 33 -35.062 -24.703 1 87.12 396 ASP B N 1
ATOM 7878 C CA . ASP B 1 396 ? 32.188 -34.562 -25.812 1 87.12 396 ASP B CA 1
ATOM 7879 C C . ASP B 1 396 ? 30.719 -34.469 -25.422 1 87.12 396 ASP B C 1
ATOM 7881 O O . ASP B 1 396 ? 30.375 -34.469 -24.25 1 87.12 396 ASP B O 1
ATOM 7885 N N . SER B 1 397 ? 29.922 -34.281 -26.422 1 90.19 397 SER B N 1
ATOM 7886 C CA . SER B 1 397 ? 28.484 -34.25 -26.172 1 90.19 397 SER B CA 1
ATOM 7887 C C . SER B 1 397 ? 28.016 -35.5 -25.438 1 90.19 397 SER B C 1
ATOM 7889 O O . SER B 1 397 ? 28.438 -36.594 -25.734 1 90.19 397 SER B O 1
ATOM 7891 N N . SER B 1 398 ? 27.281 -35.25 -24.391 1 88.38 398 SER B N 1
ATOM 7892 C CA . SER B 1 398 ? 26.844 -36.375 -23.531 1 88.38 398 SER B CA 1
ATOM 7893 C C . SER B 1 398 ? 25.453 -36.125 -22.984 1 88.38 398 SER B C 1
ATOM 7895 O O . SER B 1 398 ? 24.922 -35 -23.109 1 88.38 398 SER B O 1
ATOM 7897 N N . SER B 1 399 ? 24.859 -37.156 -22.484 1 88 399 SER B N 1
ATOM 7898 C CA . SER B 1 399 ? 23.578 -37.062 -21.812 1 88 399 SER B CA 1
ATOM 7899 C C . SER B 1 399 ? 23.703 -37.469 -20.344 1 88 399 SER B C 1
ATOM 7901 O O . SER B 1 399 ? 24.516 -38.344 -20 1 88 399 SER B O 1
ATOM 7903 N N . ILE B 1 400 ? 23.031 -36.812 -19.547 1 87.38 400 ILE B N 1
ATOM 7904 C CA . ILE B 1 400 ? 22.969 -37.156 -18.125 1 87.38 400 ILE B CA 1
ATOM 7905 C C . ILE B 1 400 ? 21.625 -37.781 -17.812 1 87.38 400 ILE B C 1
ATOM 7907 O O . ILE B 1 400 ? 20.562 -37.188 -18.031 1 87.38 400 ILE B O 1
ATOM 7911 N N . THR B 1 401 ? 21.625 -39 -17.391 1 82 401 THR B N 1
ATOM 7912 C CA . THR B 1 401 ? 20.391 -39.75 -17.094 1 82 401 THR B CA 1
ATOM 7913 C C . THR B 1 401 ? 20.406 -40.281 -15.656 1 82 401 THR B C 1
ATOM 7915 O O . THR B 1 401 ? 21.484 -40.406 -15.047 1 82 401 THR B O 1
ATOM 7918 N N . GLY B 1 402 ? 19.266 -40.406 -15.078 1 75.12 402 GLY B N 1
ATOM 7919 C CA . GLY B 1 402 ? 19.094 -40.906 -13.727 1 75.12 402 GLY B CA 1
ATOM 7920 C C . GLY B 1 402 ? 17.656 -40.812 -13.242 1 75.12 402 GLY B C 1
ATOM 7921 O O . GLY B 1 402 ? 16.828 -40.156 -13.852 1 75.12 402 GLY B O 1
ATOM 7922 N N . PRO B 1 403 ? 17.438 -41.531 -12.219 1 69.56 403 PRO B N 1
ATOM 7923 C CA . PRO B 1 403 ? 16.078 -41.5 -11.695 1 69.56 403 PRO B CA 1
ATOM 7924 C C . PRO B 1 403 ? 15.68 -40.125 -11.18 1 69.56 403 PRO B C 1
ATOM 7926 O O . PRO B 1 403 ? 16.547 -39.281 -10.953 1 69.56 403 PRO B O 1
ATOM 7929 N N . SER B 1 404 ? 14.422 -39.906 -11.164 1 65.25 404 SER B N 1
ATOM 7930 C CA . SER B 1 404 ? 13.93 -38.625 -10.664 1 65.25 404 SER B CA 1
ATOM 7931 C C . SER B 1 404 ? 14.391 -38.375 -9.227 1 65.25 404 SER B C 1
ATOM 7933 O O . SER B 1 404 ? 14.391 -39.312 -8.406 1 65.25 404 SER B O 1
ATOM 7935 N N . GLY B 1 405 ? 14.906 -37.25 -8.93 1 68.19 405 GLY B N 1
ATOM 7936 C CA . GLY B 1 405 ? 15.289 -36.875 -7.574 1 68.19 405 GLY B CA 1
ATOM 7937 C C . GLY B 1 405 ? 16.734 -37.219 -7.246 1 68.19 405 GLY B C 1
ATOM 7938 O O . GLY B 1 405 ? 17.203 -36.938 -6.133 1 68.19 405 GLY B O 1
ATOM 7939 N N . CYS B 1 406 ? 17.391 -37.781 -8.234 1 72.62 406 CYS B N 1
ATOM 7940 C CA . CYS B 1 406 ? 18.75 -38.219 -7.934 1 72.62 406 CYS B CA 1
ATOM 7941 C C . CYS B 1 406 ? 19.719 -37.031 -7.914 1 72.62 406 CYS B C 1
ATOM 7943 O O . CYS B 1 406 ? 20.875 -37.156 -7.547 1 72.62 406 CYS B O 1
ATOM 7945 N N . GLY B 1 407 ? 19.297 -35.844 -8.305 1 81.56 407 GLY B N 1
ATOM 7946 C CA . GLY B 1 407 ? 20.125 -34.656 -8.188 1 81.56 407 GLY B CA 1
ATOM 7947 C C . GLY B 1 407 ? 20.734 -34.219 -9.508 1 81.56 407 GLY B C 1
ATOM 7948 O O . GLY B 1 407 ? 21.797 -33.594 -9.539 1 81.56 407 GLY B O 1
ATOM 7949 N N . LYS B 1 408 ? 20.234 -34.562 -10.633 1 85.69 408 LYS B N 1
ATOM 7950 C CA . LYS B 1 408 ? 20.75 -34.188 -11.945 1 85.69 408 LYS B CA 1
ATOM 7951 C C . LYS B 1 408 ? 20.875 -32.688 -12.086 1 85.69 408 LYS B C 1
ATOM 7953 O O . LYS B 1 408 ? 21.906 -32.156 -12.5 1 85.69 408 LYS B O 1
ATOM 7958 N N . SER B 1 409 ? 19.812 -32 -11.664 1 86.25 409 SER B N 1
ATOM 7959 C CA . SER B 1 409 ? 19.797 -30.547 -11.766 1 86.25 409 SER B CA 1
ATOM 7960 C C . SER B 1 409 ? 20.781 -29.906 -10.781 1 86.25 409 SER B C 1
ATOM 7962 O O . SER B 1 409 ? 21.422 -28.906 -11.094 1 86.25 409 SER B O 1
ATOM 7964 N N . THR B 1 410 ? 20.906 -30.516 -9.625 1 88.5 410 THR B N 1
ATOM 7965 C CA . THR B 1 410 ? 21.844 -30 -8.625 1 88.5 410 THR B CA 1
ATOM 7966 C C . THR B 1 410 ? 23.281 -30.141 -9.117 1 88.5 410 THR B C 1
ATOM 7968 O O . THR B 1 410 ? 24.109 -29.266 -8.852 1 88.5 410 THR B O 1
ATOM 7971 N N . PHE B 1 411 ? 23.5 -31.266 -9.766 1 90.81 411 PHE B N 1
ATOM 7972 C CA . PHE B 1 411 ? 24.812 -31.469 -10.352 1 90.81 411 PHE B CA 1
ATOM 7973 C C . PHE B 1 411 ? 25.125 -30.391 -11.383 1 90.81 411 PHE B C 1
ATOM 7975 O O . PHE B 1 411 ? 26.219 -29.812 -11.367 1 90.81 411 PHE B O 1
ATOM 7982 N N . LEU B 1 412 ? 24.234 -30.109 -12.203 1 91.38 412 LEU B N 1
ATOM 7983 C CA . LEU B 1 412 ? 24.422 -29.078 -13.211 1 91.38 412 LEU B CA 1
ATOM 7984 C C . LEU B 1 412 ? 24.609 -27.719 -12.562 1 91.38 412 LEU B C 1
ATOM 7986 O O . LEU B 1 412 ? 25.391 -26.891 -13.039 1 91.38 412 LEU B O 1
ATOM 7990 N N . ARG B 1 413 ? 23.891 -27.469 -11.508 1 91.25 413 ARG B N 1
ATOM 7991 C CA . ARG B 1 413 ? 24.047 -26.219 -10.75 1 91.25 413 ARG B CA 1
ATOM 7992 C C . ARG B 1 413 ? 25.453 -26.109 -10.18 1 91.25 413 ARG B C 1
ATOM 7994 O O . ARG B 1 413 ? 26.016 -25 -10.109 1 91.25 413 ARG B O 1
ATOM 8001 N N . THR B 1 414 ? 25.906 -27.188 -9.797 1 91 414 THR B N 1
ATOM 8002 C CA . THR B 1 414 ? 27.25 -27.219 -9.258 1 91 414 THR B CA 1
ATOM 8003 C C . THR B 1 414 ? 28.281 -26.906 -10.336 1 91 414 THR B C 1
ATOM 8005 O O . THR B 1 414 ? 29.203 -26.125 -10.109 1 91 414 THR B O 1
ATOM 8008 N N . LEU B 1 415 ? 28.062 -27.516 -11.469 1 91.25 415 LEU B N 1
ATOM 8009 C CA . LEU B 1 415 ? 28.969 -27.25 -12.586 1 91.25 415 LEU B CA 1
ATOM 8010 C C . LEU B 1 415 ? 28.906 -25.781 -12.992 1 91.25 415 LEU B C 1
ATOM 8012 O O . LEU B 1 415 ? 29.922 -25.188 -13.391 1 91.25 415 LEU B O 1
ATOM 8016 N N . ALA B 1 416 ? 27.719 -25.234 -12.883 1 90.94 416 ALA B N 1
ATOM 8017 C CA . ALA B 1 416 ? 27.516 -23.844 -13.281 1 90.94 416 ALA B CA 1
ATOM 8018 C C . ALA B 1 416 ? 28.031 -22.875 -12.211 1 90.94 416 ALA B C 1
ATOM 8020 O O . ALA B 1 416 ? 28.031 -21.656 -12.406 1 90.94 416 ALA B O 1
ATOM 8021 N N . GLY B 1 417 ? 28.391 -23.375 -11.047 1 88.62 417 GLY B N 1
ATOM 8022 C CA . GLY B 1 417 ? 28.906 -22.547 -9.969 1 88.62 417 GLY B CA 1
ATOM 8023 C C . GLY B 1 417 ? 27.812 -21.922 -9.117 1 88.62 417 GLY B C 1
ATOM 8024 O O . GLY B 1 417 ? 28.047 -20.922 -8.438 1 88.62 417 GLY B O 1
ATOM 8025 N N . LEU B 1 418 ? 26.688 -22.406 -9.203 1 88.94 418 LEU B N 1
ATOM 8026 C CA . LEU B 1 418 ? 25.547 -21.844 -8.484 1 88.94 418 LEU B CA 1
ATOM 8027 C C . LEU B 1 418 ? 25.359 -22.531 -7.137 1 88.94 418 LEU B C 1
ATOM 8029 O O . LEU B 1 418 ? 24.938 -21.891 -6.168 1 88.94 418 LEU B O 1
ATOM 8033 N N . TRP B 1 419 ? 25.672 -23.828 -7.082 1 89.25 419 TRP B N 1
ATOM 8034 C CA . TRP B 1 419 ? 25.422 -24.625 -5.887 1 89.25 419 TRP B CA 1
ATOM 8035 C C . TRP B 1 419 ? 26.656 -24.625 -4.98 1 89.25 419 TRP B C 1
ATOM 8037 O O . TRP B 1 419 ? 27.703 -25.156 -5.348 1 89.25 419 TRP B O 1
ATOM 8047 N N . PRO B 1 420 ? 26.5 -24.125 -3.768 1 85.94 420 PRO B N 1
ATOM 8048 C CA . PRO B 1 420 ? 27.688 -23.969 -2.916 1 85.94 420 PRO B CA 1
ATOM 8049 C C . PRO B 1 420 ? 27.969 -25.203 -2.072 1 85.94 420 PRO B C 1
ATOM 8051 O O . PRO B 1 420 ? 29.062 -25.328 -1.518 1 85.94 420 PRO B O 1
ATOM 8054 N N . HIS B 1 421 ? 27.234 -26.156 -1.98 1 87.75 421 HIS B N 1
ATOM 8055 C CA . HIS B 1 421 ? 27.391 -27.266 -1.062 1 87.75 421 HIS B CA 1
ATOM 8056 C C . HIS B 1 421 ? 28.016 -28.469 -1.763 1 87.75 421 HIS B C 1
ATOM 8058 O O . HIS B 1 421 ? 27.312 -29.453 -2.053 1 87.75 421 HIS B O 1
ATOM 8064 N N . TYR B 1 422 ? 29.234 -28.391 -1.992 1 89.25 422 TYR B N 1
ATOM 8065 C CA . TYR B 1 422 ? 29.953 -29.516 -2.582 1 89.25 422 TYR B CA 1
ATOM 8066 C C . TYR B 1 422 ? 31.375 -29.609 -2.039 1 89.25 422 TYR B C 1
ATOM 8068 O O . TYR B 1 422 ? 31.891 -28.641 -1.484 1 89.25 422 TYR B O 1
ATOM 8076 N N . LYS B 1 423 ? 31.875 -30.734 -2.045 1 89.62 423 LYS B N 1
ATOM 8077 C CA . LYS B 1 423 ? 33.281 -31.016 -1.727 1 89.62 423 LYS B CA 1
ATOM 8078 C C . LYS B 1 423 ? 33.969 -31.688 -2.902 1 89.62 423 LYS B C 1
ATOM 8080 O O . LYS B 1 423 ? 33.375 -32.406 -3.68 1 89.62 423 LYS B O 1
ATOM 8085 N N . GLY B 1 424 ? 35.219 -31.312 -3.035 1 91.44 424 GLY B N 1
ATOM 8086 C CA . GLY B 1 424 ? 36 -31.828 -4.152 1 91.44 424 GLY B CA 1
ATOM 8087 C C . GLY B 1 424 ? 36.5 -30.734 -5.082 1 91.44 424 GLY B C 1
ATOM 8088 O O . GLY B 1 424 ? 36.5 -29.562 -4.719 1 91.44 424 GLY B O 1
ATOM 8089 N N . SER B 1 425 ? 37 -31.219 -6.215 1 91.19 425 SER B N 1
ATOM 8090 C CA . SER B 1 425 ? 37.531 -30.266 -7.164 1 91.19 425 SER B CA 1
ATOM 8091 C C . SER B 1 425 ? 36.75 -30.234 -8.461 1 91.19 425 SER B C 1
ATOM 8093 O O . SER B 1 425 ? 36.281 -31.281 -8.938 1 91.19 425 SER B O 1
ATOM 8095 N N . LEU B 1 426 ? 36.562 -29.016 -8.914 1 91.56 426 LEU B N 1
ATOM 8096 C CA . LEU B 1 426 ? 35.812 -28.797 -10.148 1 91.56 426 LEU B CA 1
ATOM 8097 C C . LEU B 1 426 ? 36.594 -27.891 -11.102 1 91.56 426 LEU B C 1
ATOM 8099 O O . LEU B 1 426 ? 37.188 -26.906 -10.664 1 91.56 426 LEU B O 1
ATOM 8103 N N . SER B 1 427 ? 36.625 -28.281 -12.352 1 93.19 427 SER B N 1
ATOM 8104 C CA . SER B 1 427 ? 37.219 -27.438 -13.398 1 93.19 427 SER B CA 1
ATOM 8105 C C . SER B 1 427 ? 36.25 -27.25 -14.562 1 93.19 427 SER B C 1
ATOM 8107 O O . SER B 1 427 ? 35.656 -28.219 -15.055 1 93.19 427 SER B O 1
ATOM 8109 N N . MET B 1 428 ? 36.094 -26.047 -14.945 1 93.75 428 MET B N 1
ATOM 8110 C CA . MET B 1 428 ? 35.156 -25.688 -16 1 93.75 428 MET B CA 1
ATOM 8111 C C . MET B 1 428 ? 35.812 -24.766 -17.031 1 93.75 428 MET B C 1
ATOM 8113 O O . MET B 1 428 ? 36.75 -24.031 -16.703 1 93.75 428 MET B O 1
ATOM 8117 N N . PRO B 1 429 ? 35.281 -24.844 -18.266 1 93.25 429 PRO B N 1
ATOM 8118 C CA . PRO B 1 429 ? 35.719 -23.812 -19.203 1 93.25 429 PRO B CA 1
ATOM 8119 C C . PRO B 1 429 ? 35.281 -22.406 -18.797 1 93.25 429 PRO B C 1
ATOM 8121 O O . PRO B 1 429 ? 34.438 -22.25 -17.906 1 93.25 429 PRO B O 1
ATOM 8124 N N . PRO B 1 430 ? 35.906 -21.453 -19.422 1 90.44 430 PRO B N 1
ATOM 8125 C CA . PRO B 1 430 ? 35.5 -20.078 -19.094 1 90.44 430 PRO B CA 1
ATOM 8126 C C . PRO B 1 430 ? 34.031 -19.828 -19.312 1 90.44 430 PRO B C 1
ATOM 8128 O O . PRO B 1 430 ? 33.438 -20.406 -20.234 1 90.44 430 PRO B O 1
ATOM 8131 N N . ASP B 1 431 ? 33.469 -18.953 -18.594 1 86 431 ASP B N 1
ATOM 8132 C CA . ASP B 1 431 ? 32.031 -18.672 -18.594 1 86 431 ASP B CA 1
ATOM 8133 C C . ASP B 1 431 ? 31.562 -18.234 -19.984 1 86 431 ASP B C 1
ATOM 8135 O O . ASP B 1 431 ? 30.438 -18.562 -20.375 1 86 431 ASP B O 1
ATOM 8139 N N . ASN B 1 432 ? 32.406 -17.578 -20.703 1 86.62 432 ASN B N 1
ATOM 8140 C CA . ASN B 1 432 ? 32.031 -17.062 -22.016 1 86.62 432 ASN B CA 1
ATOM 8141 C C . ASN B 1 432 ? 31.844 -18.188 -23.031 1 86.62 432 ASN B C 1
ATOM 8143 O O . ASN B 1 432 ? 31.203 -18.016 -24.062 1 86.62 432 ASN B O 1
ATOM 8147 N N . ASN B 1 433 ? 32.406 -19.359 -22.656 1 91.06 433 ASN B N 1
ATOM 8148 C CA . ASN B 1 433 ? 32.344 -20.5 -23.578 1 91.06 433 ASN B CA 1
ATOM 8149 C C . ASN B 1 433 ? 31.203 -21.453 -23.203 1 91.06 433 ASN B C 1
ATOM 8151 O O . ASN B 1 433 ? 30.938 -22.406 -23.922 1 91.06 433 ASN B O 1
ATOM 8155 N N . CYS B 1 434 ? 30.594 -21.062 -22.141 1 93.5 434 CYS B N 1
ATOM 8156 C CA . CYS B 1 434 ? 29.562 -21.984 -21.656 1 93.5 434 CYS B CA 1
ATOM 8157 C C . CYS B 1 434 ? 28.188 -21.297 -21.641 1 93.5 434 CYS B C 1
ATOM 8159 O O . CYS B 1 434 ? 28.078 -20.109 -21.328 1 93.5 434 CYS B O 1
ATOM 8161 N N . MET B 1 435 ? 27.203 -22.047 -22.047 1 93.88 435 MET B N 1
ATOM 8162 C CA . MET B 1 435 ? 25.828 -21.594 -21.953 1 93.88 435 MET B CA 1
ATOM 8163 C C . MET B 1 435 ? 24.953 -22.625 -21.266 1 93.88 435 MET B C 1
ATOM 8165 O O . MET B 1 435 ? 25.047 -23.828 -21.578 1 93.88 435 MET B O 1
ATOM 8169 N N . PHE B 1 436 ? 24.266 -22.172 -20.266 1 94.62 436 PHE B N 1
ATOM 8170 C CA . PHE B 1 436 ? 23.344 -23.047 -19.531 1 94.62 436 PHE B CA 1
ATOM 8171 C C . PHE B 1 436 ? 21.906 -22.641 -19.766 1 94.62 436 PHE B C 1
ATOM 8173 O O . PHE B 1 436 ? 21.547 -21.469 -19.656 1 94.62 436 PHE B O 1
ATOM 8180 N N . ILE B 1 437 ? 21.094 -23.531 -20.172 1 93 437 ILE B N 1
ATOM 8181 C CA . ILE B 1 437 ? 19.672 -23.297 -20.328 1 93 437 ILE B CA 1
ATOM 8182 C C . ILE B 1 437 ? 18.906 -23.984 -19.203 1 93 437 ILE B C 1
ATOM 8184 O O . ILE B 1 437 ? 18.906 -25.219 -19.109 1 93 437 ILE B O 1
ATOM 8188 N N . PRO B 1 438 ? 18.203 -23.203 -18.391 1 91 438 PRO B N 1
ATOM 8189 C CA . PRO B 1 438 ? 17.516 -23.781 -17.234 1 91 438 PRO B CA 1
ATOM 8190 C C . PRO B 1 438 ? 16.219 -24.484 -17.609 1 91 438 PRO B C 1
ATOM 8192 O O . PRO B 1 438 ? 15.727 -24.312 -18.734 1 91 438 PRO B O 1
ATOM 8195 N N . GLN B 1 439 ? 15.758 -25.188 -16.625 1 82.25 439 GLN B N 1
ATOM 8196 C CA . GLN B 1 439 ? 14.484 -25.891 -16.766 1 82.25 439 GLN B CA 1
ATOM 8197 C C . GLN B 1 439 ? 13.328 -24.891 -16.891 1 82.25 439 GLN B C 1
ATOM 8199 O O . GLN B 1 439 ? 12.445 -25.062 -17.734 1 82.25 439 GLN B O 1
ATOM 8204 N N . LYS B 1 440 ? 13.445 -23.875 -16.094 1 84 440 LYS B N 1
ATOM 8205 C CA . LYS B 1 440 ? 12.453 -22.797 -16.156 1 84 440 LYS B CA 1
ATOM 8206 C C . LYS B 1 440 ? 12.938 -21.656 -17.031 1 84 440 LYS B C 1
ATOM 8208 O O . LYS B 1 440 ? 13.812 -20.875 -16.641 1 84 440 LYS B O 1
ATOM 8213 N N . PRO B 1 441 ? 12.305 -21.516 -18.203 1 89.75 441 PRO B N 1
ATOM 8214 C CA . PRO B 1 441 ? 12.773 -20.469 -19.109 1 89.75 441 PRO B CA 1
ATOM 8215 C C . PRO B 1 441 ? 12.508 -19.062 -18.562 1 89.75 441 PRO B C 1
ATOM 8217 O O . PRO B 1 441 ? 11.5 -18.844 -17.891 1 89.75 441 PRO B O 1
ATOM 8220 N N . TYR B 1 442 ? 13.453 -18.203 -18.844 1 92.88 442 TYR B N 1
ATOM 8221 C CA . TYR B 1 442 ? 13.328 -16.828 -18.406 1 92.88 442 TYR B CA 1
ATOM 8222 C C . TYR B 1 442 ? 13.523 -15.867 -19.578 1 92.88 442 TYR B C 1
ATOM 8224 O O . TYR B 1 442 ? 14.516 -15.953 -20.312 1 92.88 442 TYR B O 1
ATOM 8232 N N . LEU B 1 443 ? 12.539 -14.977 -19.766 1 93 443 LEU B N 1
ATOM 8233 C CA . LEU B 1 443 ? 12.617 -13.883 -20.719 1 93 443 LEU B CA 1
ATOM 8234 C C . LEU B 1 443 ? 12.469 -12.531 -20.016 1 93 443 LEU B C 1
ATOM 8236 O O . LEU B 1 443 ? 11.461 -12.281 -19.359 1 93 443 LEU B O 1
ATOM 8240 N N . PRO B 1 444 ? 13.5 -11.68 -20.156 1 90.94 444 PRO B N 1
ATOM 8241 C CA . PRO B 1 444 ? 13.375 -10.359 -19.547 1 90.94 444 PRO B CA 1
ATOM 8242 C C . PRO B 1 444 ? 12.305 -9.492 -20.219 1 90.94 444 PRO B C 1
ATOM 8244 O O . PRO B 1 444 ? 11.836 -9.828 -21.312 1 90.94 444 PRO B O 1
ATOM 8247 N N . GLU B 1 445 ? 11.875 -8.477 -19.516 1 87.69 445 GLU B N 1
ATOM 8248 C CA . GLU B 1 445 ? 10.969 -7.504 -20.109 1 87.69 445 GLU B CA 1
ATOM 8249 C C . GLU B 1 445 ? 11.695 -6.59 -21.094 1 87.69 445 GLU B C 1
ATOM 8251 O O . GLU B 1 445 ? 12.234 -5.555 -20.688 1 87.69 445 GLU B O 1
ATOM 8256 N N . ALA B 1 446 ? 11.711 -6.938 -22.266 1 89.62 446 ALA B N 1
ATOM 8257 C CA . ALA B 1 446 ? 12.43 -6.23 -23.312 1 89.62 446 ALA B CA 1
ATOM 8258 C C . ALA B 1 446 ? 11.844 -6.559 -24.688 1 89.62 446 ALA B C 1
ATOM 8260 O O . ALA B 1 446 ? 10.812 -7.223 -24.797 1 89.62 446 ALA B O 1
ATOM 8261 N N . THR B 1 447 ? 12.484 -6.008 -25.672 1 91.62 447 THR B N 1
ATOM 8262 C CA . THR B 1 447 ? 12.086 -6.34 -27.047 1 91.62 447 THR B CA 1
ATOM 8263 C C . THR B 1 447 ? 12.531 -7.758 -27.406 1 91.62 447 THR B C 1
ATOM 8265 O O . THR B 1 447 ? 13.422 -8.312 -26.766 1 91.62 447 THR B O 1
ATOM 8268 N N . LEU B 1 448 ? 11.867 -8.312 -28.375 1 93.56 448 LEU B N 1
ATOM 8269 C CA . LEU B 1 448 ? 12.242 -9.656 -28.812 1 93.56 448 LEU B CA 1
ATOM 8270 C C . LEU B 1 448 ? 13.695 -9.695 -29.266 1 93.56 448 LEU B C 1
ATOM 8272 O O . LEU B 1 448 ? 14.391 -10.695 -29.062 1 93.56 448 LEU B O 1
ATOM 8276 N N . ARG B 1 449 ? 14.148 -8.602 -29.859 1 92.69 449 ARG B N 1
ATOM 8277 C CA . ARG B 1 449 ? 15.547 -8.477 -30.266 1 92.69 449 ARG B CA 1
ATOM 8278 C C . ARG B 1 449 ? 16.469 -8.602 -29.062 1 92.69 449 ARG B C 1
ATOM 8280 O O . ARG B 1 449 ? 17.453 -9.359 -29.109 1 92.69 449 ARG B O 1
ATOM 8287 N N . GLU B 1 450 ? 16.141 -7.906 -28.031 1 91.5 450 GLU B N 1
ATOM 8288 C CA . GLU B 1 450 ? 16.953 -7.93 -26.828 1 91.5 450 GLU B CA 1
ATOM 8289 C C . GLU B 1 450 ? 16.891 -9.297 -26.141 1 91.5 450 GLU B C 1
ATOM 8291 O O . GLU B 1 450 ? 17.875 -9.75 -25.562 1 91.5 450 GLU B O 1
ATOM 8296 N N . ILE B 1 451 ? 15.742 -9.906 -26.25 1 93.75 451 ILE B N 1
ATOM 8297 C CA . ILE B 1 451 ? 15.531 -11.211 -25.625 1 93.75 451 ILE B CA 1
ATOM 8298 C C . ILE B 1 451 ? 16.391 -12.258 -26.328 1 93.75 451 ILE B C 1
ATOM 8300 O O . ILE B 1 451 ? 16.984 -13.117 -25.672 1 93.75 451 ILE B O 1
ATOM 8304 N N . LEU B 1 452 ? 16.531 -12.164 -27.609 1 93.62 452 LEU B N 1
ATOM 8305 C CA . LEU B 1 452 ? 17.25 -13.148 -28.406 1 93.62 452 LEU B CA 1
ATOM 8306 C C . LEU B 1 452 ? 18.75 -13.031 -28.172 1 93.62 452 LEU B C 1
ATOM 8308 O O . LEU B 1 452 ? 19.484 -14.016 -28.328 1 93.62 452 LEU B O 1
ATOM 8312 N N . ILE B 1 453 ? 19.172 -11.883 -27.75 1 92.06 453 ILE B N 1
ATOM 8313 C CA . ILE B 1 453 ? 20.609 -11.703 -27.562 1 92.06 453 ILE B CA 1
ATOM 8314 C C . ILE B 1 453 ? 20.953 -11.75 -26.078 1 92.06 453 ILE B C 1
ATOM 8316 O O . ILE B 1 453 ? 22.125 -11.633 -25.688 1 92.06 453 ILE B O 1
ATOM 8320 N N . TYR B 1 454 ? 19.953 -11.922 -25.312 1 91.81 454 TYR B N 1
ATOM 8321 C CA . TYR B 1 454 ? 20.156 -12.039 -23.875 1 91.81 454 TYR B CA 1
ATOM 8322 C C . TYR B 1 454 ? 21.109 -13.18 -23.547 1 91.81 454 TYR B C 1
ATOM 8324 O O . TYR B 1 454 ? 21.016 -14.266 -24.125 1 91.81 454 TYR B O 1
ATOM 8332 N N . PRO B 1 455 ? 22.109 -12.844 -22.656 1 90 455 PRO B N 1
ATOM 8333 C CA . PRO B 1 455 ? 22.281 -11.82 -21.609 1 90 455 PRO B CA 1
ATOM 8334 C C . PRO B 1 455 ? 23.172 -10.664 -22.062 1 90 455 PRO B C 1
ATOM 8336 O O . PRO B 1 455 ? 23.531 -9.805 -21.25 1 90 455 PRO B O 1
ATOM 8339 N N . HIS B 1 456 ? 23.438 -10.719 -23.359 1 85.88 456 HIS B N 1
ATOM 8340 C CA . HIS B 1 456 ? 24.25 -9.625 -23.875 1 85.88 456 HIS B CA 1
ATOM 8341 C C . HIS B 1 456 ? 23.453 -8.336 -23.953 1 85.88 456 HIS B C 1
ATOM 8343 O O . HIS B 1 456 ? 22.266 -8.359 -24.312 1 85.88 456 HIS B O 1
ATOM 8349 N N . ILE B 1 457 ? 23.922 -7.227 -23.5 1 76.06 457 ILE B N 1
ATOM 8350 C CA . ILE B 1 457 ? 23.219 -5.957 -23.406 1 76.06 457 ILE B CA 1
ATOM 8351 C C . ILE B 1 457 ? 23.328 -5.195 -24.719 1 76.06 457 ILE B C 1
ATOM 8353 O O . ILE B 1 457 ? 22.375 -4.586 -25.188 1 76.06 457 ILE B O 1
ATOM 8357 N N . HIS B 1 458 ? 24.578 -5.18 -25.188 1 71.38 458 HIS B N 1
ATOM 8358 C CA . HIS B 1 458 ? 24.844 -4.426 -26.406 1 71.38 458 HIS B CA 1
ATOM 8359 C C . HIS B 1 458 ? 25.469 -5.316 -27.484 1 71.38 458 HIS B C 1
ATOM 8361 O O . HIS B 1 458 ? 26.172 -6.281 -27.156 1 71.38 458 HIS B O 1
ATOM 8367 N N . GLY B 1 459 ? 24.766 -5.555 -28.594 1 65.44 459 GLY B N 1
ATOM 8368 C CA . GLY B 1 459 ? 25.453 -6.273 -29.656 1 65.44 459 GLY B CA 1
ATOM 8369 C C . GLY B 1 459 ? 24.812 -6.098 -31.016 1 65.44 459 GLY B C 1
ATOM 8370 O O . GLY B 1 459 ? 23.609 -5.836 -31.109 1 65.44 459 GLY B O 1
ATOM 8371 N N . GLU B 1 460 ? 25.641 -5.695 -31.859 1 65.81 460 GLU B N 1
ATOM 8372 C CA . GLU B 1 460 ? 25.172 -5.508 -33.219 1 65.81 460 GLU B CA 1
ATOM 8373 C C . GLU B 1 460 ? 24.938 -6.848 -33.938 1 65.81 460 GLU B C 1
ATOM 8375 O O . GLU B 1 460 ? 25.906 -7.539 -34.281 1 65.81 460 GLU B O 1
ATOM 8380 N N . TYR B 1 461 ? 23.844 -7.5 -33.531 1 81.12 461 TYR B N 1
ATOM 8381 C CA . TYR B 1 461 ? 23.484 -8.672 -34.344 1 81.12 461 TYR B CA 1
ATOM 8382 C C . TYR B 1 461 ? 22.609 -8.281 -35.531 1 81.12 461 TYR B C 1
ATOM 8384 O O . TYR B 1 461 ? 21.781 -7.371 -35.438 1 81.12 461 TYR B O 1
ATOM 8392 N N . ASP B 1 462 ? 22.953 -8.922 -36.625 1 87.06 462 ASP B N 1
ATOM 8393 C CA . ASP B 1 462 ? 22.25 -8.641 -37.875 1 87.06 462 ASP B CA 1
ATOM 8394 C C . ASP B 1 462 ? 20.812 -9.18 -37.844 1 87.06 462 ASP B C 1
ATOM 8396 O O . ASP B 1 462 ? 20.547 -10.219 -37.219 1 87.06 462 ASP B O 1
ATOM 8400 N N . ASP B 1 463 ? 19.953 -8.453 -38.406 1 89.62 463 ASP B N 1
ATOM 8401 C CA . ASP B 1 463 ? 18.547 -8.836 -38.469 1 89.62 463 ASP B CA 1
ATOM 8402 C C . ASP B 1 463 ? 18.375 -10.195 -39.125 1 89.62 463 ASP B C 1
ATOM 8404 O O . ASP B 1 463 ? 17.5 -10.984 -38.75 1 89.62 463 ASP B O 1
ATOM 8408 N N . ALA B 1 464 ? 19.266 -10.406 -40 1 91.94 464 ALA B N 1
ATOM 8409 C CA . ALA B 1 464 ? 19.172 -11.664 -40.719 1 91.94 464 ALA B CA 1
ATOM 8410 C C . ALA B 1 464 ? 19.484 -12.852 -39.844 1 91.94 464 ALA B C 1
ATOM 8412 O O . ALA B 1 464 ? 18.859 -13.906 -39.938 1 91.94 464 ALA B O 1
ATOM 8413 N N . LEU B 1 465 ? 20.359 -12.641 -39 1 93 465 LEU B N 1
ATOM 8414 C CA . LEU B 1 465 ? 20.75 -13.703 -38.094 1 93 465 LEU B CA 1
ATOM 8415 C C . LEU B 1 465 ? 19.625 -14.008 -37.094 1 93 465 LEU B C 1
ATOM 8417 O O . LEU B 1 465 ? 19.328 -15.172 -36.844 1 93 465 LEU B O 1
ATOM 8421 N N . LEU B 1 466 ? 18.984 -12.961 -36.656 1 95 466 LEU B N 1
ATOM 8422 C CA . LEU B 1 466 ? 17.906 -13.125 -35.688 1 95 466 LEU B CA 1
ATOM 8423 C C . LEU B 1 466 ? 16.688 -13.766 -36.344 1 95 466 LEU B C 1
ATOM 8425 O O . LEU B 1 466 ? 16.078 -14.68 -35.781 1 95 466 LEU B O 1
ATOM 8429 N N . ALA B 1 467 ? 16.406 -13.312 -37.5 1 95.38 467 ALA B N 1
ATOM 8430 C CA . ALA B 1 467 ? 15.273 -13.867 -38.25 1 95.38 467 ALA B CA 1
ATOM 8431 C C . ALA B 1 467 ? 15.516 -15.336 -38.594 1 95.38 467 ALA B C 1
ATOM 8433 O O . ALA B 1 467 ? 14.602 -16.156 -38.562 1 95.38 467 ALA B O 1
ATOM 8434 N N . GLY B 1 468 ? 16.703 -15.586 -38.969 1 94.88 468 GLY B N 1
ATOM 8435 C CA . GLY B 1 468 ? 17.078 -16.953 -39.312 1 94.88 468 GLY B CA 1
ATOM 8436 C C . GLY B 1 468 ? 16.938 -17.906 -38.156 1 94.88 468 GLY B C 1
ATOM 8437 O O . GLY B 1 468 ? 16.438 -19.031 -38.312 1 94.88 468 GLY B O 1
ATOM 8438 N N . ALA B 1 469 ? 17.359 -17.469 -37 1 95.5 469 ALA B N 1
ATOM 8439 C CA . ALA B 1 469 ? 17.266 -18.312 -35.812 1 95.5 469 ALA B CA 1
ATOM 8440 C C . ALA B 1 469 ? 15.812 -18.578 -35.469 1 95.5 469 ALA B C 1
ATOM 8442 O O . ALA B 1 469 ? 15.469 -19.703 -35.094 1 95.5 469 ALA B O 1
ATOM 8443 N N . LEU B 1 470 ? 14.969 -17.609 -35.625 1 96.25 470 LEU B N 1
ATOM 8444 C CA . LEU B 1 470 ? 13.555 -17.766 -35.312 1 96.25 470 LEU B CA 1
ATOM 8445 C C . LEU B 1 470 ? 12.891 -18.719 -36.281 1 96.25 470 LEU B C 1
ATOM 8447 O O . LEU B 1 470 ? 12.031 -19.516 -35.906 1 96.25 470 LEU B O 1
ATOM 8451 N N . THR B 1 471 ? 13.289 -18.594 -37.469 1 95.75 471 THR B N 1
ATOM 8452 C CA . THR B 1 471 ? 12.758 -19.484 -38.5 1 95.75 471 THR B CA 1
ATOM 8453 C C . THR B 1 471 ? 13.18 -20.922 -38.25 1 95.75 471 THR B C 1
ATOM 8455 O O . THR B 1 471 ? 12.367 -21.844 -38.375 1 95.75 471 THR B O 1
ATOM 8458 N N . ASP B 1 472 ? 14.375 -21.078 -37.875 1 94.62 472 ASP B N 1
ATOM 8459 C CA . ASP B 1 472 ? 14.93 -22.406 -37.625 1 94.62 472 ASP B CA 1
ATOM 8460 C C . ASP B 1 472 ? 14.156 -23.125 -36.531 1 94.62 472 ASP B C 1
ATOM 8462 O O . ASP B 1 472 ? 13.922 -24.328 -36.594 1 94.62 472 ASP B O 1
ATOM 8466 N N . VAL B 1 473 ? 13.75 -22.359 -35.531 1 94.38 473 VAL B N 1
ATOM 8467 C CA . VAL B 1 473 ? 13.109 -23.016 -34.375 1 94.38 473 VAL B CA 1
ATOM 8468 C C . VAL B 1 473 ? 11.594 -23.016 -34.562 1 94.38 473 VAL B C 1
ATOM 8470 O O . VAL B 1 473 ? 10.852 -23.375 -33.656 1 94.38 473 VAL B O 1
ATOM 8473 N N . GLY B 1 474 ? 11.094 -22.484 -35.594 1 91.75 474 GLY B N 1
ATOM 8474 C CA . GLY B 1 474 ? 9.68 -22.562 -35.938 1 91.75 474 GLY B CA 1
ATOM 8475 C C . GLY B 1 474 ? 8.883 -21.375 -35.406 1 91.75 474 GLY B C 1
ATOM 8476 O O . GLY B 1 474 ? 7.691 -21.5 -35.125 1 91.75 474 GLY B O 1
ATOM 8477 N N . LEU B 1 475 ? 9.508 -20.234 -35.25 1 94.44 475 LEU B N 1
ATOM 8478 C CA . LEU B 1 475 ? 8.828 -19.062 -34.688 1 94.44 475 LEU B CA 1
ATOM 8479 C C . LEU B 1 475 ? 8.906 -17.891 -35.688 1 94.44 475 LEU B C 1
ATOM 8481 O O . LEU B 1 475 ? 9.086 -16.734 -35.25 1 94.44 475 LEU B O 1
ATOM 8485 N N . SER B 1 476 ? 8.758 -18.188 -36.875 1 94.12 476 SER B N 1
ATOM 8486 C CA . SER B 1 476 ? 8.891 -17.172 -37.938 1 94.12 476 SER B CA 1
ATOM 8487 C C . SER B 1 476 ? 7.793 -16.125 -37.812 1 94.12 476 SER B C 1
ATOM 8489 O O . SER B 1 476 ? 7.977 -14.977 -38.25 1 94.12 476 SER B O 1
ATOM 8491 N N . HIS B 1 477 ? 6.707 -16.422 -37.219 1 91.06 477 HIS B N 1
ATOM 8492 C CA . HIS B 1 477 ? 5.574 -15.5 -37.156 1 91.06 477 HIS B CA 1
ATOM 8493 C C . HIS B 1 477 ? 5.863 -14.352 -36.188 1 91.06 477 HIS B C 1
ATOM 8495 O O . HIS B 1 477 ? 5.164 -13.336 -36.188 1 91.06 477 HIS B O 1
ATOM 8501 N N . PHE B 1 478 ? 6.914 -14.445 -35.438 1 93.5 478 PHE B N 1
ATOM 8502 C CA . PHE B 1 478 ? 7.242 -13.383 -34.5 1 93.5 478 PHE B CA 1
ATOM 8503 C C . PHE B 1 478 ? 8.266 -12.422 -35.125 1 93.5 478 PHE B C 1
ATOM 8505 O O . PHE B 1 478 ? 8.625 -11.422 -34.5 1 93.5 478 PHE B O 1
ATOM 8512 N N . ILE B 1 479 ? 8.695 -12.648 -36.281 1 94.5 479 ILE B N 1
ATOM 8513 C CA . ILE B 1 479 ? 9.75 -11.867 -36.906 1 94.5 479 ILE B CA 1
ATOM 8514 C C . ILE B 1 479 ? 9.297 -10.414 -37.062 1 94.5 479 ILE B C 1
ATOM 8516 O O . ILE B 1 479 ? 10.07 -9.492 -36.781 1 94.5 479 ILE B O 1
ATOM 8520 N N . PRO B 1 480 ? 8.023 -10.117 -37.375 1 93.06 480 PRO B N 1
ATOM 8521 C CA . PRO B 1 480 ? 7.59 -8.727 -37.5 1 93.06 480 PRO B CA 1
ATOM 8522 C C . PRO B 1 480 ? 7.574 -8.008 -36.125 1 93.06 480 PRO B C 1
ATOM 8524 O O . PRO B 1 480 ? 7.559 -6.773 -36.094 1 93.06 480 PRO B O 1
ATOM 8527 N N . GLU B 1 481 ? 7.652 -8.758 -35.125 1 93.31 481 GLU B N 1
ATOM 8528 C CA . GLU B 1 481 ? 7.555 -8.164 -33.781 1 93.31 481 GLU B CA 1
ATOM 8529 C C . GLU B 1 481 ? 8.914 -8.125 -33.094 1 93.31 481 GLU B C 1
ATOM 8531 O O . GLU B 1 481 ? 9 -8.055 -31.859 1 93.31 481 GLU B O 1
ATOM 8536 N N . LEU B 1 482 ? 9.922 -8.109 -33.844 1 92.81 482 LEU B N 1
ATOM 8537 C CA . LEU B 1 482 ? 11.273 -8.156 -33.312 1 92.81 482 LEU B CA 1
ATOM 8538 C C . LEU B 1 482 ? 11.547 -6.945 -32.406 1 92.81 482 LEU B C 1
ATOM 8540 O O . LEU B 1 482 ? 12.242 -7.055 -31.406 1 92.81 482 LEU B O 1
ATOM 8544 N N . ASP B 1 483 ? 10.953 -5.895 -32.75 1 91.75 483 ASP B N 1
ATOM 8545 C CA . ASP B 1 483 ? 11.25 -4.664 -32.031 1 91.75 483 ASP B CA 1
ATOM 8546 C C . ASP B 1 483 ? 10.094 -4.277 -31.109 1 91.75 483 ASP B C 1
ATOM 8548 O O . ASP B 1 483 ? 10.07 -3.17 -30.562 1 91.75 483 ASP B O 1
ATOM 8552 N N . THR B 1 484 ? 9.242 -5.203 -30.922 1 90.19 484 THR B N 1
ATOM 8553 C CA . THR B 1 484 ? 8.102 -4.945 -30.031 1 90.19 484 THR B CA 1
ATOM 8554 C C . THR B 1 484 ? 8.43 -5.359 -28.609 1 90.19 484 THR B C 1
ATOM 8556 O O . THR B 1 484 ? 8.93 -6.465 -28.359 1 90.19 484 THR B O 1
ATOM 8559 N N . GLY B 1 485 ? 8.188 -4.383 -27.75 1 87.44 485 GLY B N 1
ATOM 8560 C CA . GLY B 1 485 ? 8.359 -4.664 -26.344 1 87.44 485 GLY B CA 1
ATOM 8561 C C . GLY B 1 485 ? 7.066 -5.02 -25.641 1 87.44 485 GLY B C 1
ATOM 8562 O O . GLY B 1 485 ? 6.098 -4.262 -25.688 1 87.44 485 GLY B O 1
ATOM 8563 N N . LYS B 1 486 ? 6.949 -6.227 -25.062 1 81.06 486 LYS B N 1
ATOM 8564 C CA . LYS B 1 486 ? 5.816 -6.672 -24.266 1 81.06 486 LYS B CA 1
ATOM 8565 C C . LYS B 1 486 ? 6.242 -7.742 -23.266 1 81.06 486 LYS B C 1
ATOM 8567 O O . LYS B 1 486 ? 7.43 -8.039 -23.125 1 81.06 486 LYS B O 1
ATOM 8572 N N . ASN B 1 487 ? 5.344 -8.195 -22.547 1 82.12 487 ASN B N 1
ATOM 8573 C CA . ASN B 1 487 ? 5.648 -9.273 -21.609 1 82.12 487 ASN B CA 1
ATOM 8574 C C . ASN B 1 487 ? 5.641 -10.633 -22.297 1 82.12 487 ASN B C 1
ATOM 8576 O O . ASN B 1 487 ? 4.684 -11.398 -22.156 1 82.12 487 ASN B O 1
ATOM 8580 N N . TRP B 1 488 ? 6.715 -10.93 -22.922 1 87.56 488 TRP B N 1
ATOM 8581 C CA . TRP B 1 488 ? 6.855 -12.156 -23.703 1 87.56 488 TRP B CA 1
ATOM 8582 C C . TRP B 1 488 ? 6.754 -13.391 -22.828 1 87.56 488 TRP B C 1
ATOM 8584 O O . TRP B 1 488 ? 6.27 -14.438 -23.266 1 87.56 488 TRP B O 1
ATOM 8594 N N . GLN B 1 489 ? 7.199 -13.258 -21.547 1 86.69 489 GLN B N 1
ATOM 8595 C CA . GLN B 1 489 ? 7.203 -14.367 -20.594 1 86.69 489 GLN B CA 1
ATOM 8596 C C . GLN B 1 489 ? 5.801 -14.938 -20.406 1 86.69 489 GLN B C 1
ATOM 8598 O O . GLN B 1 489 ? 5.629 -16.141 -20.266 1 86.69 489 GLN B O 1
ATOM 8603 N N . HIS B 1 490 ? 4.828 -14.07 -20.469 1 73.19 490 HIS B N 1
ATOM 8604 C CA . HIS B 1 490 ? 3.461 -14.5 -20.188 1 73.19 490 HIS B CA 1
ATOM 8605 C C . HIS B 1 490 ? 2.668 -14.688 -21.484 1 73.19 490 HIS B C 1
ATOM 8607 O O . HIS B 1 490 ? 1.626 -15.352 -21.484 1 73.19 490 HIS B O 1
ATOM 8613 N N . THR B 1 491 ? 3.186 -14.164 -22.562 1 75 491 THR B N 1
ATOM 8614 C CA . THR B 1 491 ? 2.484 -14.227 -23.844 1 75 491 THR B CA 1
ATOM 8615 C C . THR B 1 491 ? 2.777 -15.547 -24.547 1 75 491 THR B C 1
ATOM 8617 O O . THR B 1 491 ? 1.907 -16.094 -25.219 1 75 491 THR B O 1
ATOM 8620 N N . LEU B 1 492 ? 3.912 -16.094 -24.328 1 80.75 492 LEU B N 1
ATOM 8621 C CA . LEU B 1 492 ? 4.355 -17.281 -25.047 1 80.75 492 LEU B CA 1
ATOM 8622 C C . LEU B 1 492 ? 3.957 -18.547 -24.312 1 80.75 492 LEU B C 1
ATOM 8624 O O . LEU B 1 492 ? 3.896 -18.547 -23.078 1 80.75 492 LEU B O 1
ATOM 8628 N N . SER B 1 493 ? 3.709 -19.531 -25.062 1 74.62 493 SER B N 1
ATOM 8629 C CA . SER B 1 493 ? 3.455 -20.844 -24.484 1 74.62 493 SER B CA 1
ATOM 8630 C C . SER B 1 493 ? 4.746 -21.484 -23.969 1 74.62 493 SER B C 1
ATOM 8632 O O . SER B 1 493 ? 5.84 -20.984 -24.25 1 74.62 493 SER B O 1
ATOM 8634 N N . GLY B 1 494 ? 4.609 -22.484 -23.203 1 77.69 494 GLY B N 1
ATOM 8635 C CA . GLY B 1 494 ? 5.773 -23.188 -22.688 1 77.69 494 GLY B CA 1
ATOM 8636 C C . GLY B 1 494 ? 6.727 -23.656 -23.781 1 77.69 494 GLY B C 1
ATOM 8637 O O . GLY B 1 494 ? 7.941 -23.484 -23.656 1 77.69 494 GLY B O 1
ATOM 8638 N N . GLY B 1 495 ? 6.148 -24.203 -24.812 1 82 495 GLY B N 1
ATOM 8639 C CA . GLY B 1 495 ? 6.961 -24.656 -25.922 1 82 495 GLY B CA 1
ATOM 8640 C C . GLY B 1 495 ? 7.641 -23.516 -26.656 1 82 495 GLY B C 1
ATOM 8641 O O . GLY B 1 495 ? 8.805 -23.625 -27.062 1 82 495 GLY B O 1
ATOM 8642 N N . GLU B 1 496 ? 6.926 -22.484 -26.797 1 87.88 496 GLU B N 1
ATOM 8643 C CA . GLU B 1 496 ? 7.48 -21.328 -27.484 1 87.88 496 GLU B CA 1
ATOM 8644 C C . GLU B 1 496 ? 8.617 -20.703 -26.688 1 87.88 496 GLU B C 1
ATOM 8646 O O . GLU B 1 496 ? 9.602 -20.219 -27.25 1 87.88 496 GLU B O 1
ATOM 8651 N N . LEU B 1 497 ? 8.422 -20.719 -25.406 1 90.88 497 LEU B N 1
ATOM 8652 C CA . LEU B 1 497 ? 9.477 -20.203 -24.531 1 90.88 497 LEU B CA 1
ATOM 8653 C C . LEU B 1 497 ? 10.766 -21 -24.703 1 90.88 497 LEU B C 1
ATOM 8655 O O . LEU B 1 497 ? 11.844 -20.406 -24.812 1 90.88 497 LEU B O 1
ATOM 8659 N N . GLN B 1 498 ? 10.625 -22.266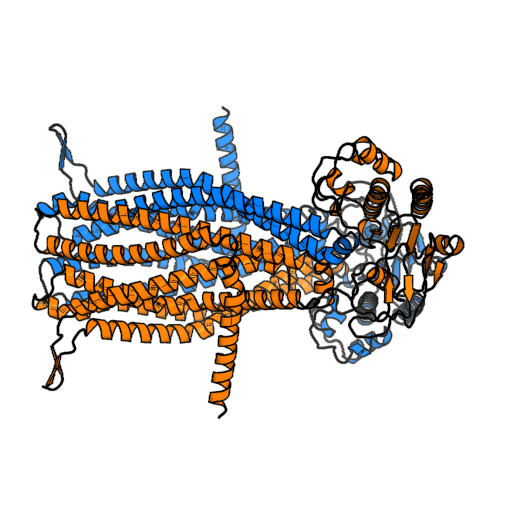 -24.781 1 90.56 498 GLN B N 1
ATOM 8660 C CA . GLN B 1 498 ? 11.781 -23.141 -24.953 1 90.56 498 GLN B CA 1
ATOM 8661 C C . GLN B 1 498 ? 12.422 -22.953 -26.328 1 90.56 498 GLN B C 1
ATOM 8663 O O . GLN B 1 498 ? 13.641 -22.984 -26.453 1 90.56 498 GLN B O 1
ATOM 8668 N N . LYS B 1 499 ? 11.578 -22.719 -27.297 1 93.06 499 LYS B N 1
ATOM 8669 C CA . LYS B 1 499 ? 12.078 -22.484 -28.641 1 93.06 499 LYS B CA 1
ATOM 8670 C C . LYS B 1 499 ? 12.891 -21.188 -28.703 1 93.06 499 LYS B C 1
ATOM 8672 O O . LYS B 1 499 ? 13.906 -21.125 -29.406 1 93.06 499 LYS B O 1
ATOM 8677 N N . ILE B 1 500 ? 12.445 -20.203 -27.984 1 94.56 500 ILE B N 1
ATOM 8678 C CA . ILE B 1 500 ? 13.18 -18.938 -27.938 1 94.56 500 ILE B CA 1
ATOM 8679 C C . ILE B 1 500 ? 14.547 -19.172 -27.281 1 94.56 500 ILE B C 1
ATOM 8681 O O . ILE B 1 500 ? 15.555 -18.609 -27.734 1 94.56 500 ILE B O 1
ATOM 8685 N N . MET B 1 501 ? 14.586 -19.938 -26.281 1 93.94 501 MET B N 1
ATOM 8686 C CA . MET B 1 501 ? 15.852 -20.25 -25.625 1 93.94 501 MET B CA 1
ATOM 8687 C C . MET B 1 501 ? 16.812 -20.938 -26.578 1 93.94 501 MET B C 1
ATOM 8689 O O . MET B 1 501 ? 18 -20.656 -26.594 1 93.94 501 MET B O 1
ATOM 8693 N N . LEU B 1 502 ? 16.219 -21.812 -27.344 1 94.31 502 LEU B N 1
ATOM 8694 C CA . LEU B 1 502 ? 17.031 -22.531 -28.328 1 94.31 502 LEU B CA 1
ATOM 8695 C C . LEU B 1 502 ? 17.531 -21.578 -29.422 1 94.31 502 LEU B C 1
ATOM 8697 O O . LEU B 1 502 ? 18.656 -21.734 -29.906 1 94.31 502 LEU B O 1
ATOM 8701 N N . ALA B 1 503 ? 16.672 -20.672 -29.797 1 95.19 503 ALA B N 1
ATOM 8702 C CA . ALA B 1 503 ? 17.094 -19.656 -30.766 1 95.19 503 ALA B CA 1
ATOM 8703 C C . ALA B 1 503 ? 18.297 -18.875 -30.25 1 95.19 503 ALA B C 1
ATOM 8705 O O . ALA B 1 503 ? 19.203 -18.547 -31.031 1 95.19 503 ALA B O 1
ATOM 8706 N N . ARG B 1 504 ? 18.344 -18.625 -29.016 1 94.06 504 ARG B N 1
ATOM 8707 C CA . ARG B 1 504 ? 19.469 -17.938 -28.391 1 94.06 504 ARG B CA 1
ATOM 8708 C C . ARG B 1 504 ? 20.75 -18.75 -28.547 1 94.06 504 ARG B C 1
ATOM 8710 O O . ARG B 1 504 ? 21.828 -18.188 -28.781 1 94.06 504 ARG B O 1
ATOM 8717 N N . CYS B 1 505 ? 20.609 -20 -28.406 1 94.25 505 CYS B N 1
ATOM 8718 C CA . CYS B 1 505 ? 21.766 -20.875 -28.531 1 94.25 505 CYS B CA 1
ATOM 8719 C C . CYS B 1 505 ? 22.312 -20.828 -29.953 1 94.25 505 CYS B C 1
ATOM 8721 O O . CYS B 1 505 ? 23.531 -20.844 -30.156 1 94.25 505 CYS B O 1
ATOM 8723 N N . LEU B 1 506 ? 21.359 -20.781 -30.891 1 94.69 506 LEU B N 1
ATOM 8724 C CA . LEU B 1 506 ? 21.766 -20.766 -32.312 1 94.69 506 LEU B CA 1
ATOM 8725 C C . LEU B 1 506 ? 22.469 -19.469 -32.656 1 94.69 506 LEU B C 1
ATOM 8727 O O . LEU B 1 506 ? 23.312 -19.438 -33.562 1 94.69 506 LEU B O 1
ATOM 8731 N N . ILE B 1 507 ? 22.156 -18.438 -31.953 1 93.25 507 ILE B N 1
ATOM 8732 C CA . ILE B 1 507 ? 22.719 -17.125 -32.219 1 93.25 507 ILE B CA 1
ATOM 8733 C C . ILE B 1 507 ? 24.094 -17.016 -31.547 1 93.25 507 ILE B C 1
ATOM 8735 O O . ILE B 1 507 ? 25.062 -16.547 -32.156 1 93.25 507 ILE B O 1
ATOM 8739 N N . GLN B 1 508 ? 24.266 -17.469 -30.344 1 91.12 508 GLN B N 1
ATOM 8740 C CA . GLN B 1 508 ? 25.484 -17.281 -29.562 1 91.12 508 GLN B CA 1
ATOM 8741 C C . GLN B 1 508 ? 26.516 -18.344 -29.891 1 91.12 508 GLN B C 1
ATOM 8743 O O . GLN B 1 508 ? 27.719 -18.109 -29.781 1 91.12 508 GLN B O 1
ATOM 8748 N N . LYS B 1 509 ? 26.125 -19.547 -30.234 1 93 509 LYS B N 1
ATOM 8749 C CA . LYS B 1 509 ? 26.969 -20.672 -30.641 1 93 509 LYS B CA 1
ATOM 8750 C C . LYS B 1 509 ? 28.062 -20.938 -29.609 1 93 509 LYS B C 1
ATOM 8752 O O . LYS B 1 509 ? 29.25 -20.844 -29.922 1 93 509 LYS B O 1
ATOM 8757 N N . PRO B 1 510 ? 27.703 -21.281 -28.375 1 93.44 510 PRO B N 1
ATOM 8758 C CA . PRO B 1 510 ? 28.703 -21.562 -27.344 1 93.44 510 PRO B CA 1
ATOM 8759 C C . PRO B 1 510 ? 29.5 -22.828 -27.609 1 93.44 510 PRO B C 1
ATOM 8761 O O . PRO B 1 510 ? 29.047 -23.703 -28.359 1 93.44 510 PRO B O 1
ATOM 8764 N N . ALA B 1 511 ? 30.656 -22.922 -27 1 94.94 511 ALA B N 1
ATOM 8765 C CA . ALA B 1 511 ? 31.453 -24.141 -27.125 1 94.94 511 ALA B CA 1
ATOM 8766 C C . ALA B 1 511 ? 30.828 -25.297 -26.328 1 94.94 511 ALA B C 1
ATOM 8768 O O . ALA B 1 511 ? 30.875 -26.438 -26.766 1 94.94 511 ALA B O 1
ATOM 8769 N N . TRP B 1 512 ? 30.328 -24.922 -25.219 1 95.62 512 TRP B N 1
ATOM 8770 C CA . TRP B 1 512 ? 29.656 -25.891 -24.359 1 95.62 512 TRP B CA 1
ATOM 8771 C C . TRP B 1 512 ? 28.219 -25.484 -24.078 1 95.62 512 TRP B C 1
ATOM 8773 O O . TRP B 1 512 ? 27.984 -24.375 -23.594 1 95.62 512 TRP B O 1
ATOM 8783 N N . LEU B 1 513 ? 27.297 -26.328 -24.391 1 95.44 513 LEU B N 1
ATOM 8784 C CA . LEU B 1 513 ? 25.875 -26.062 -24.172 1 95.44 513 LEU B CA 1
ATOM 8785 C C . LEU B 1 513 ? 25.281 -27.094 -23.203 1 95.44 513 LEU B C 1
ATOM 8787 O O . LEU B 1 513 ? 25.328 -28.297 -23.469 1 95.44 513 LEU B O 1
ATOM 8791 N N . PHE B 1 514 ? 24.859 -26.594 -22.078 1 95.12 514 PHE B N 1
ATOM 8792 C CA . PHE B 1 514 ? 24.234 -27.453 -21.062 1 95.12 514 PHE B CA 1
ATOM 8793 C C . PHE B 1 514 ? 22.719 -27.266 -21.062 1 95.12 514 PHE B C 1
ATOM 8795 O O . PHE B 1 514 ? 22.234 -26.141 -20.844 1 95.12 514 PHE B O 1
ATOM 8802 N N . LEU B 1 515 ? 21.953 -28.312 -21.25 1 93.12 515 LEU B N 1
ATOM 8803 C CA . LEU B 1 515 ? 20.5 -28.266 -21.297 1 93.12 515 LEU B CA 1
ATOM 8804 C C . LEU B 1 515 ? 19.891 -29 -20.109 1 93.12 515 LEU B C 1
ATOM 8806 O O . LEU B 1 515 ? 19.938 -30.234 -20.062 1 93.12 515 LEU B O 1
ATOM 8810 N N . ASP B 1 516 ? 19.297 -28.266 -19.172 1 91 516 ASP B N 1
ATOM 8811 C CA . ASP B 1 516 ? 18.625 -28.859 -18.016 1 91 516 ASP B CA 1
ATOM 8812 C C . ASP B 1 516 ? 17.141 -29.031 -18.297 1 91 516 ASP B C 1
ATOM 8814 O O . ASP B 1 516 ? 16.328 -28.219 -17.859 1 91 516 ASP B O 1
ATOM 8818 N N . GLU B 1 517 ? 16.734 -30.047 -18.891 1 84 517 GLU B N 1
ATOM 8819 C CA . GLU B 1 517 ? 15.359 -30.344 -19.281 1 84 517 GLU B CA 1
ATOM 8820 C C . GLU B 1 517 ? 14.75 -29.188 -20.062 1 84 517 GLU B C 1
ATOM 8822 O O . GLU B 1 517 ? 13.617 -28.797 -19.812 1 84 517 GLU B O 1
ATOM 8827 N N . ALA B 1 518 ? 15.586 -28.703 -20.938 1 85.69 518 ALA B N 1
ATOM 8828 C CA . ALA B 1 518 ? 15.234 -27.469 -21.641 1 85.69 518 ALA B CA 1
ATOM 8829 C C . ALA B 1 518 ? 14.227 -27.75 -22.75 1 85.69 518 ALA B C 1
ATOM 8831 O O . ALA B 1 518 ? 13.617 -26.828 -23.297 1 85.69 518 ALA B O 1
ATOM 8832 N N . LEU B 1 519 ? 14.008 -29 -23.078 1 82.88 519 LEU B N 1
ATOM 8833 C CA . LEU B 1 519 ? 13.094 -29.359 -24.172 1 82.88 519 LEU B CA 1
ATOM 8834 C C . LEU B 1 519 ? 11.914 -30.172 -23.625 1 82.88 519 LEU B C 1
ATOM 8836 O O . LEU B 1 519 ? 11.242 -30.875 -24.391 1 82.88 519 LEU B O 1
ATOM 8840 N N . SER B 1 520 ? 11.68 -30.016 -22.375 1 76 520 SER B N 1
ATOM 8841 C CA . SER B 1 520 ? 10.695 -30.859 -21.688 1 76 520 SER B CA 1
ATOM 8842 C C . SER B 1 520 ? 9.273 -30.484 -22.094 1 76 520 SER B C 1
ATOM 8844 O O . SER B 1 520 ? 8.367 -31.328 -22.047 1 76 520 SER B O 1
ATOM 8846 N N . ALA B 1 521 ? 9.102 -29.281 -22.516 1 70.38 521 ALA B N 1
ATOM 8847 C CA . ALA B 1 521 ? 7.746 -28.828 -22.828 1 70.38 521 ALA B CA 1
ATOM 8848 C C . ALA B 1 521 ? 7.395 -29.094 -24.297 1 70.38 521 ALA B C 1
ATOM 8850 O O . ALA B 1 521 ? 6.262 -28.859 -24.719 1 70.38 521 ALA B O 1
ATOM 8851 N N . LEU B 1 522 ? 8.281 -29.719 -25.062 1 76.06 522 LEU B N 1
ATOM 8852 C CA . LEU B 1 522 ? 8.062 -29.969 -26.484 1 76.06 522 LEU B CA 1
ATOM 8853 C C . LEU B 1 522 ? 7.461 -31.359 -26.703 1 76.06 522 LEU B C 1
ATOM 8855 O O . LEU B 1 522 ? 7.762 -32.281 -25.953 1 76.06 522 LEU B O 1
ATOM 8859 N N . ASP B 1 523 ? 6.613 -31.422 -27.688 1 72.56 523 ASP B N 1
ATOM 8860 C CA . ASP B 1 523 ? 6.109 -32.719 -28.078 1 72.56 523 ASP B CA 1
ATOM 8861 C C . ASP B 1 523 ? 7.199 -33.562 -28.766 1 72.56 523 ASP B C 1
ATOM 8863 O O . ASP B 1 523 ? 8.266 -33.031 -29.094 1 72.56 523 ASP B O 1
ATOM 8867 N N . GLU B 1 524 ? 6.941 -34.844 -28.938 1 75.19 524 GLU B N 1
ATOM 8868 C CA . GLU B 1 524 ? 7.953 -35.781 -29.422 1 75.19 524 GLU B CA 1
ATOM 8869 C C . GLU B 1 524 ? 8.461 -35.375 -30.797 1 75.19 524 GLU B C 1
ATOM 8871 O O . GLU B 1 524 ? 9.664 -35.438 -31.078 1 75.19 524 GLU B O 1
ATOM 8876 N N . GLU B 1 525 ? 7.555 -34.969 -31.625 1 77.94 525 GLU B N 1
ATOM 8877 C CA . GLU B 1 525 ? 7.953 -34.594 -32.969 1 77.94 525 GLU B CA 1
ATOM 8878 C C . GLU B 1 525 ? 8.836 -33.375 -32.969 1 77.94 525 GLU B C 1
ATOM 8880 O O . GLU B 1 525 ? 9.883 -33.344 -33.625 1 77.94 525 GLU B O 1
ATOM 8885 N N . ASN B 1 526 ? 8.461 -32.406 -32.281 1 84 526 ASN B N 1
ATOM 8886 C CA . ASN B 1 526 ? 9.242 -31.156 -32.188 1 84 526 ASN B CA 1
ATOM 8887 C C . ASN B 1 526 ? 10.586 -31.406 -31.5 1 84 526 ASN B C 1
ATOM 8889 O O . ASN B 1 526 ? 11.586 -30.781 -31.844 1 84 526 ASN B O 1
ATOM 8893 N N . TYR B 1 527 ? 10.539 -32.25 -30.531 1 85.44 527 TYR B N 1
ATOM 8894 C CA . TYR B 1 527 ? 11.781 -32.594 -29.844 1 85.44 527 TYR B CA 1
ATOM 8895 C C . TYR B 1 527 ? 12.805 -33.156 -30.828 1 85.44 527 TYR B C 1
ATOM 8897 O O . TYR B 1 527 ? 13.961 -32.719 -30.844 1 85.44 527 TYR B O 1
ATOM 8905 N N . LYS B 1 528 ? 12.367 -34.094 -31.625 1 86 528 LYS B N 1
ATOM 8906 C CA . LYS B 1 528 ? 13.266 -34.75 -32.562 1 86 528 LYS B CA 1
ATOM 8907 C C . LYS B 1 528 ? 13.789 -33.75 -33.594 1 86 528 LYS B C 1
ATOM 8909 O O . LYS B 1 528 ? 14.984 -33.719 -33.906 1 86 528 LYS B O 1
ATOM 8914 N N . THR B 1 529 ? 12.906 -32.969 -34.062 1 88.75 529 THR B N 1
ATOM 8915 C CA . THR B 1 529 ? 13.266 -31.984 -35.094 1 88.75 529 THR B CA 1
ATOM 8916 C C . THR B 1 529 ? 14.266 -30.984 -34.531 1 88.75 529 THR B C 1
ATOM 8918 O O . THR B 1 529 ? 15.281 -30.688 -35.188 1 88.75 529 THR B O 1
ATOM 8921 N N . LEU B 1 530 ? 14.031 -30.484 -33.406 1 91.38 530 LEU B N 1
ATOM 8922 C CA . LEU B 1 530 ? 14.875 -29.438 -32.844 1 91.38 530 LEU B CA 1
ATOM 8923 C C . LEU B 1 530 ? 16.188 -30.031 -32.344 1 91.38 530 LEU B C 1
ATOM 8925 O O . LEU B 1 530 ? 17.234 -29.359 -32.406 1 91.38 530 LEU B O 1
ATOM 8929 N N . SER B 1 531 ? 16.141 -31.188 -31.844 1 89.25 531 SER B N 1
ATOM 8930 C CA . SER B 1 531 ? 17.375 -31.859 -31.438 1 89.25 531 SER B CA 1
ATOM 8931 C C . SER B 1 531 ? 18.312 -32.062 -32.625 1 89.25 531 SER B C 1
ATOM 8933 O O . SER B 1 531 ? 19.516 -31.875 -32.5 1 89.25 531 SER B O 1
ATOM 8935 N N . ARG B 1 532 ? 17.719 -32.469 -33.719 1 89.56 532 ARG B N 1
ATOM 8936 C CA . ARG B 1 532 ? 18.5 -32.625 -34.938 1 89.56 532 ARG B CA 1
ATOM 8937 C C . ARG B 1 532 ? 19.047 -31.281 -35.438 1 89.56 532 ARG B C 1
ATOM 8939 O O . ARG B 1 532 ? 20.203 -31.203 -35.844 1 89.56 532 ARG B O 1
ATOM 8946 N N . LEU B 1 533 ? 18.234 -30.359 -35.344 1 92.69 533 LEU B N 1
ATOM 8947 C CA . LEU B 1 533 ? 18.641 -29.031 -35.75 1 92.69 533 LEU B CA 1
ATOM 8948 C C . LEU B 1 533 ? 19.828 -28.547 -34.938 1 92.69 533 LEU B C 1
ATOM 8950 O O . LEU B 1 533 ? 20.766 -27.969 -35.469 1 92.69 533 LEU B O 1
ATOM 8954 N N . LEU B 1 534 ? 19.844 -28.672 -33.688 1 92.06 534 LEU B N 1
ATOM 8955 C CA . LEU B 1 534 ? 20.906 -28.234 -32.781 1 92.06 534 LEU B CA 1
ATOM 8956 C C . LEU B 1 534 ? 22.219 -28.922 -33.125 1 92.06 534 LEU B C 1
ATOM 8958 O O . LEU B 1 534 ? 23.281 -28.297 -33.156 1 92.06 534 LEU B O 1
ATOM 8962 N N . ARG B 1 535 ? 22.094 -30.172 -33.469 1 88.88 535 ARG B N 1
ATOM 8963 C CA . ARG B 1 535 ? 23.297 -30.938 -33.812 1 88.88 535 ARG B CA 1
ATOM 8964 C C . ARG B 1 535 ? 23.906 -30.469 -35.125 1 88.88 535 ARG B C 1
ATOM 8966 O O . ARG B 1 535 ? 25.125 -30.438 -35.281 1 88.88 535 ARG B O 1
ATOM 8973 N N . GLU B 1 536 ? 23 -30.141 -35.969 1 92.38 536 GLU B N 1
ATOM 8974 C CA . GLU B 1 536 ? 23.438 -29.719 -37.281 1 92.38 536 GLU B CA 1
ATOM 8975 C C . GLU B 1 536 ? 24.031 -28.312 -37.281 1 92.38 536 GLU B C 1
ATOM 8977 O O . GLU B 1 536 ? 25.078 -28.062 -37.844 1 92.38 536 GLU B O 1
ATOM 8982 N N . LYS B 1 537 ? 23.375 -27.484 -36.625 1 93.56 537 LYS B N 1
ATOM 8983 C CA . LYS B 1 537 ? 23.75 -26.078 -36.656 1 93.56 537 LYS B CA 1
ATOM 8984 C C . LYS B 1 537 ? 24.859 -25.781 -35.625 1 93.56 537 LYS B C 1
ATOM 8986 O O . LYS B 1 537 ? 25.625 -24.844 -35.781 1 93.56 537 LYS B O 1
ATOM 8991 N N . LEU B 1 538 ? 24.922 -26.547 -34.594 1 93.38 538 LEU B N 1
ATOM 8992 C CA . LEU B 1 538 ? 25.938 -26.391 -33.562 1 93.38 538 LEU B CA 1
ATOM 8993 C C . LEU B 1 538 ? 26.922 -27.562 -33.594 1 93.38 538 LEU B C 1
ATOM 8995 O O . LEU B 1 538 ? 27.172 -28.188 -32.562 1 93.38 538 LEU B O 1
ATOM 8999 N N . ALA B 1 539 ? 27.453 -27.766 -34.688 1 89.19 539 ALA B N 1
ATOM 9000 C CA . ALA B 1 539 ? 28.328 -28.922 -34.906 1 89.19 539 ALA B CA 1
ATOM 9001 C C . ALA B 1 539 ? 29.609 -28.797 -34.094 1 89.19 539 ALA B C 1
ATOM 9003 O O . ALA B 1 539 ? 30.219 -29.797 -33.719 1 89.19 539 ALA B O 1
ATOM 9004 N N . HIS B 1 540 ? 29.922 -27.594 -33.75 1 91.19 540 HIS B N 1
ATOM 9005 C CA . HIS B 1 540 ? 31.172 -27.375 -33.031 1 91.19 540 HIS B CA 1
ATOM 9006 C C . HIS B 1 540 ? 30.922 -27.234 -31.531 1 91.19 540 HIS B C 1
ATOM 9008 O O . HIS B 1 540 ? 31.875 -27.062 -30.766 1 91.19 540 HIS B O 1
ATOM 9014 N N . SER B 1 541 ? 29.781 -27.281 -31.125 1 94 541 SER B N 1
ATOM 9015 C CA . SER B 1 541 ? 29.422 -27.172 -29.719 1 94 541 SER B CA 1
ATOM 9016 C C . SER B 1 541 ? 29.266 -28.531 -29.078 1 94 541 SER B C 1
ATOM 9018 O O . SER B 1 541 ? 28.766 -29.469 -29.719 1 94 541 SER B O 1
ATOM 9020 N N . HIS B 1 542 ? 29.75 -28.688 -27.875 1 93.81 542 HIS B N 1
ATOM 9021 C CA . HIS B 1 542 ? 29.469 -29.875 -27.078 1 93.81 542 HIS B CA 1
ATOM 9022 C C . HIS B 1 542 ? 28.156 -29.734 -26.312 1 93.81 542 HIS B C 1
ATOM 9024 O O . HIS B 1 542 ? 28.031 -28.844 -25.453 1 93.81 542 HIS B O 1
ATOM 9030 N N . ILE B 1 543 ? 27.25 -30.609 -26.594 1 93.62 543 ILE B N 1
ATOM 9031 C CA . ILE B 1 543 ? 25.922 -30.484 -26 1 93.62 543 ILE B CA 1
ATOM 9032 C C . ILE B 1 543 ? 25.75 -31.516 -24.891 1 93.62 543 ILE B C 1
ATOM 9034 O O . ILE B 1 543 ? 25.922 -32.719 -25.109 1 93.62 543 ILE B O 1
ATOM 9038 N N . ILE B 1 544 ? 25.562 -31.016 -23.656 1 92.88 544 ILE B N 1
ATOM 9039 C CA . ILE B 1 544 ? 25.25 -31.875 -22.516 1 92.88 544 ILE B CA 1
ATOM 9040 C C . ILE B 1 544 ? 23.766 -31.734 -22.172 1 92.88 544 ILE B C 1
ATOM 9042 O O . ILE B 1 544 ? 23.312 -30.656 -21.781 1 92.88 544 ILE B O 1
ATOM 9046 N N . GLU B 1 545 ? 22.984 -32.75 -22.219 1 90.88 545 GLU B N 1
ATOM 9047 C CA . GLU B 1 545 ? 21.547 -32.656 -22.047 1 90.88 545 GLU B CA 1
ATOM 9048 C C . GLU B 1 545 ? 21.047 -33.594 -20.922 1 90.88 545 GLU B C 1
ATOM 9050 O O . GLU B 1 545 ? 21.453 -34.75 -20.859 1 90.88 545 GLU B O 1
ATOM 9055 N N . ILE B 1 546 ? 20.297 -33 -20.016 1 86.81 546 ILE B N 1
ATOM 9056 C CA . ILE B 1 546 ? 19.516 -33.75 -19.047 1 86.81 546 ILE B CA 1
ATOM 9057 C C . ILE B 1 546 ? 18.109 -34 -19.609 1 86.81 546 ILE B C 1
ATOM 9059 O O . ILE B 1 546 ? 17.406 -33.031 -19.953 1 86.81 546 ILE B O 1
ATOM 9063 N N . SER B 1 547 ? 17.703 -35.188 -19.891 1 78.25 547 SER B N 1
ATOM 9064 C CA . SER B 1 547 ? 16.375 -35.5 -20.406 1 78.25 547 SER B CA 1
ATOM 9065 C C . SER B 1 547 ? 15.797 -36.781 -19.797 1 78.25 547 SER B C 1
ATOM 9067 O O . SER B 1 547 ? 16.547 -37.656 -19.391 1 78.25 547 SER B O 1
ATOM 9069 N N . HIS B 1 548 ? 14.555 -36.781 -19.625 1 64.94 548 HIS B N 1
ATOM 9070 C CA . HIS B 1 548 ? 13.859 -38 -19.156 1 64.94 548 HIS B CA 1
ATOM 9071 C C . HIS B 1 548 ? 13.344 -38.812 -20.328 1 64.94 548 HIS B C 1
ATOM 9073 O O . HIS B 1 548 ? 12.82 -39.906 -20.141 1 64.94 548 HIS B O 1
ATOM 9079 N N . ARG B 1 549 ? 13.508 -38.344 -21.453 1 61.88 549 ARG B N 1
ATOM 9080 C CA . ARG B 1 549 ? 12.953 -39 -22.625 1 61.88 549 ARG B CA 1
ATOM 9081 C C . ARG B 1 549 ? 13.789 -40.219 -23 1 61.88 549 ARG B C 1
ATOM 9083 O O . ARG B 1 549 ? 15.016 -40.188 -22.891 1 61.88 549 ARG B O 1
ATOM 9090 N N . GLU B 1 55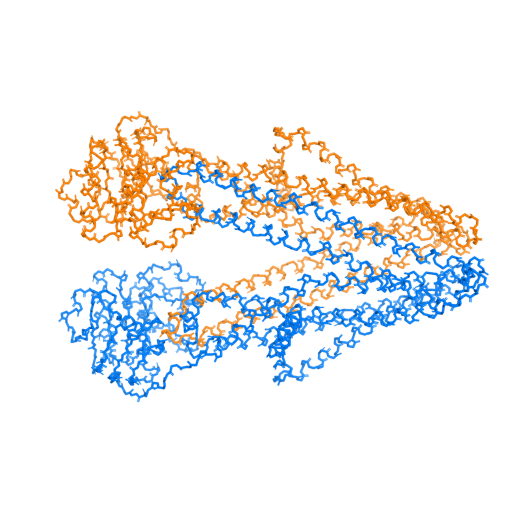0 ? 13.125 -41.344 -23.188 1 56.97 550 GLU B N 1
ATOM 9091 C CA . GLU B 1 550 ? 13.758 -42.625 -23.516 1 56.97 550 GLU B CA 1
ATOM 9092 C C . GLU B 1 550 ? 14.672 -42.5 -24.719 1 56.97 550 GLU B C 1
ATOM 9094 O O . GLU B 1 550 ? 15.703 -43.188 -24.797 1 56.97 550 GLU B O 1
ATOM 9099 N N . ASP B 1 551 ? 14.344 -41.812 -25.672 1 53.09 551 ASP B N 1
ATOM 9100 C CA . ASP B 1 551 ? 15.117 -41.719 -26.922 1 53.09 551 ASP B CA 1
ATOM 9101 C C . ASP B 1 551 ? 16.516 -41.188 -26.656 1 53.09 551 ASP B C 1
ATOM 9103 O O . ASP B 1 551 ? 17.484 -41.594 -27.297 1 53.09 551 ASP B O 1
ATOM 9107 N N . VAL B 1 552 ? 16.734 -40.312 -25.781 1 53.72 552 VAL B N 1
ATOM 9108 C CA . VAL B 1 552 ? 18.031 -39.688 -25.484 1 53.72 552 VAL B CA 1
ATOM 9109 C C . VAL B 1 552 ? 18.938 -40.719 -24.797 1 53.72 552 VAL B C 1
ATOM 9111 O O . VAL B 1 552 ? 20.156 -40.719 -25 1 53.72 552 VAL B O 1
ATOM 9114 N N . ARG B 1 553 ? 18.375 -41.719 -24.094 1 53.38 553 ARG B N 1
ATOM 9115 C CA . ARG B 1 553 ? 19.156 -42.719 -23.391 1 53.38 553 ARG B CA 1
ATOM 9116 C C . ARG B 1 553 ? 19.938 -43.594 -24.375 1 53.38 553 ARG B C 1
ATOM 9118 O O . ARG B 1 553 ? 21.031 -44.062 -24.062 1 53.38 553 ARG B O 1
ATOM 9125 N N . ASN B 1 554 ? 19.344 -43.812 -25.484 1 49 554 ASN B N 1
ATOM 9126 C CA . ASN B 1 554 ? 19.938 -44.812 -26.375 1 49 554 ASN B CA 1
ATOM 9127 C C . ASN B 1 554 ? 21.031 -44.219 -27.266 1 49 554 ASN B C 1
ATOM 9129 O O . ASN B 1 554 ? 21.938 -44.906 -27.688 1 49 554 ASN B O 1
ATOM 9133 N N . ASP B 1 555 ? 21.031 -43 -27.531 1 52.34 555 ASP B N 1
ATOM 9134 C CA . ASP B 1 555 ? 21.859 -42.531 -28.656 1 52.34 555 ASP B CA 1
ATOM 9135 C C . ASP B 1 555 ? 23.141 -41.875 -28.141 1 52.34 555 ASP B C 1
ATOM 9137 O O . ASP B 1 555 ? 24.078 -41.656 -28.906 1 52.34 555 ASP B O 1
ATOM 9141 N N . LYS B 1 556 ? 23.203 -41.312 -26.969 1 59.47 556 LYS B N 1
ATOM 9142 C CA . LYS B 1 556 ? 24.422 -40.594 -26.578 1 59.47 556 LYS B CA 1
ATOM 9143 C C . LYS B 1 556 ? 25.125 -41.281 -25.422 1 59.47 556 LYS B C 1
ATOM 9145 O O . LYS B 1 556 ? 24.469 -41.938 -24.594 1 59.47 556 LYS B O 1
ATOM 9150 N N . PRO B 1 557 ? 26.516 -41.438 -25.547 1 62.44 557 PRO B N 1
ATOM 9151 C CA . PRO B 1 557 ? 27.25 -41.875 -24.359 1 62.44 557 PRO B CA 1
ATOM 9152 C C . PRO B 1 557 ? 26.938 -41.031 -23.125 1 62.44 557 PRO B C 1
ATOM 9154 O O . PRO B 1 557 ? 26.812 -39.812 -23.219 1 62.44 557 PRO B O 1
ATOM 9157 N N . GLY B 1 558 ? 26.25 -41.562 -22.141 1 68.88 558 GLY B N 1
ATOM 9158 C CA . GLY B 1 558 ? 25.672 -40.688 -21.125 1 68.88 558 GLY B CA 1
ATOM 9159 C C . GLY B 1 558 ? 26.203 -40.969 -19.734 1 68.88 558 GLY B C 1
ATOM 9160 O O . GLY B 1 558 ? 26.828 -42 -19.484 1 68.88 558 GLY B O 1
ATOM 9161 N N . LEU B 1 559 ? 26.453 -39.969 -18.969 1 74.56 559 LEU B N 1
ATOM 9162 C CA . LEU B 1 559 ? 26.688 -40.031 -17.531 1 74.56 559 LEU B CA 1
ATOM 9163 C C . LEU B 1 559 ? 25.422 -40.438 -16.797 1 74.56 559 LEU B C 1
ATOM 9165 O O . LEU B 1 559 ? 24.359 -39.844 -16.984 1 74.56 559 LEU B O 1
ATOM 9169 N N . ILE B 1 560 ? 25.562 -41.656 -16.188 1 71.06 560 ILE B N 1
ATOM 9170 C CA . ILE B 1 560 ? 24.438 -42.094 -15.391 1 71.06 560 ILE B CA 1
ATOM 9171 C C . ILE B 1 560 ? 24.656 -41.719 -13.922 1 71.06 560 ILE B C 1
ATOM 9173 O O . ILE B 1 560 ? 25.672 -42.094 -13.328 1 71.06 560 ILE B O 1
ATOM 9177 N N . LEU B 1 561 ? 23.797 -40.875 -13.508 1 75.25 561 LEU B N 1
ATOM 9178 C CA . LEU B 1 561 ? 23.859 -40.531 -12.094 1 75.25 561 LEU B CA 1
ATOM 9179 C C . LEU B 1 561 ? 22.953 -41.406 -11.266 1 75.25 561 LEU B C 1
ATOM 9181 O O . LEU B 1 561 ? 21.844 -41.75 -11.695 1 75.25 561 LEU B O 1
#

pLDDT: mean 83.75, std 11.26, range [29.83, 96.25]